Protein 5M0O (pdb70)

Sequence (840 aa):
LKRDKGLDNTLKVLKQGYLYTTNQRNRLNTSVFQTKALGGKPFVVVTGKEGAEMFYNNDVVQREGMLPKRIVNTLFGKGAIQTVDGKKHVDRKALFMSLMTEGNLNNYVREELTRTLWHANTQRMESMDEVNIYRESIVLLTKVGTRWAGVQAPPEDIERIATDMDIMIDSFRALGGAFKGYKASKEARRRVEDWLEEQIIETRKGNIHPPEGTALYEFAHWEDYLGNPMDSRTCAIDLMNTFRPLIAINRFVSFGLHAMMNENPITREKIKSEPDYAYKFAQEVRRYYPFVPFLPGKAKVDIDFQGVTIPAGVGLALDVYGTTHDESLWDDPNEFRPERFETWDGSPFDLIPQGGGDYWTNHRCAGEWITVIIMEETMKYFAEKITYDVPEQDLEVDLNSIPGYVKSGFVIKNNVREVVDRTHHMATLKRDKGLDNTLKVLKQGYLYTTNQRNRLNTSVFQTKALGGKPFVVVTGKEGAEMFYNNDVVQREGMLPKRIVNTLFGKGAIQTVDGKKHVDRKALFMSLMTEGNLNYVRELTRTLWHANTQRMESMDEVNIYRESIVLLTKVGTRWAGVQAPPEDIERIATDMDIMIDSFRALGGAFKGYKASKEARRRVEDWLEEQIIETRIHPPEGTALYEFAHWEDYLGNPMDSRTCAIDLMNTFRPLIAINRFVSFGLHAMNENNPITREKIKSEPDYAYKFAQEVRRYYPFVPFLPGKAKVDIDFQGVTIPAGVGLALDVYGTTHDESLWDDPNEFRPERFETWDGSPFDLIPQGGGDYWTNHRCAGEWITVIIMEETMKYFAEKITYDVPEQDLEVDLNSIPGYVKSGFVIKNVREVVDRT

Organism: NCBI:txid946435

CATH classification: 1.10.630.10

Structure (mmCIF, N/CA/C/O backbone):
data_5M0O
#
_entry.id   5M0O
#
_cell.length_a   48.928
_cell.length_b   115.494
_cell.length_c   163.247
_cell.angle_alpha   90.00
_cell.angle_beta   90.00
_cell.angle_gamma   90.00
#
_symmetry.space_group_name_H-M   'P 21 21 21'
#
loop_
_entity.id
_entity.type
_entity.pdbx_description
1 polymer 'Terminal olefin-forming fatty acid decarboxylase'
2 polymer 'Terminal olefin-forming fatty acid decarboxylase'
3 non-polymer 'PROTOPORPHYRIN IX CONTAINING FE'
4 non-polymer '5,8,11,14,17-EICOSAPENTAENOIC ACID'
5 non-polymer 'SULFATE ION'
6 water water
#
loop_
_atom_site.group_PDB
_atom_site.id
_atom_site.type_symbol
_atom_site.label_atom_id
_atom_site.label_alt_id
_atom_site.label_comp_id
_atom_site.label_asym_id
_atom_site.label_entity_id
_atom_site.label_seq_id
_atom_site.pdbx_PDB_ins_code
_atom_site.Cartn_x
_atom_site.Cartn_y
_atom_site.Cartn_z
_atom_site.occupancy
_atom_site.B_iso_or_equiv
_atom_site.auth_seq_id
_atom_site.auth_comp_id
_atom_site.auth_asym_id
_atom_site.auth_atom_id
_atom_site.pdbx_PDB_model_num
ATOM 1 N N . LEU A 1 4 ? -8.350 1.940 -26.667 1.00 52.31 4 LEU A N 1
ATOM 2 C CA . LEU A 1 4 ? -7.292 0.873 -26.432 1.00 53.53 4 LEU A CA 1
ATOM 3 C C . LEU A 1 4 ? -6.188 1.428 -25.546 1.00 53.01 4 LEU A C 1
ATOM 4 O O . LEU A 1 4 ? -5.404 2.276 -25.965 1.00 57.74 4 LEU A O 1
ATOM 9 N N . LYS A 1 5 ? -6.134 0.957 -24.312 1.00 56.71 5 LYS A N 1
ATOM 10 C CA . LYS A 1 5 ? -5.126 1.399 -23.359 1.00 53.17 5 LYS A CA 1
ATOM 11 C C . LYS A 1 5 ? -3.738 0.871 -23.683 1.00 57.17 5 LYS A C 1
ATOM 12 O O . LYS A 1 5 ? -3.609 -0.201 -24.306 1.00 55.64 5 LYS A O 1
ATOM 18 N N . ARG A 1 6 ? -2.712 1.596 -23.226 1.00 52.01 6 ARG A N 1
ATOM 19 C CA . ARG A 1 6 ? -1.326 1.344 -23.612 1.00 52.46 6 ARG A CA 1
ATOM 20 C C . ARG A 1 6 ? -0.352 1.350 -22.403 1.00 57.38 6 ARG A C 1
ATOM 21 O O . ARG A 1 6 ? -0.564 2.068 -21.408 1.00 52.88 6 ARG A O 1
ATOM 23 N N . ASP A 1 7 ? 0.645 0.462 -22.450 1.00 54.69 7 ASP A N 1
ATOM 24 C CA . ASP A 1 7 ? 1.826 0.558 -21.600 1.00 52.87 7 ASP A CA 1
ATOM 25 C C . ASP A 1 7 ? 2.770 1.471 -22.339 1.00 51.28 7 ASP A C 1
ATOM 26 O O . ASP A 1 7 ? 3.362 1.062 -23.340 1.00 47.57 7 ASP A O 1
ATOM 31 N N . LYS A 1 8 ? 2.789 2.731 -21.889 1.00 55.45 8 LYS A N 1
ATOM 32 C CA . LYS A 1 8 ? 3.737 3.802 -22.253 1.00 53.59 8 LYS A CA 1
ATOM 33 C C . LYS A 1 8 ? 4.717 3.723 -23.423 1.00 46.35 8 LYS A C 1
ATOM 34 O O . LYS A 1 8 ? 4.307 3.814 -24.558 1.00 60.09 8 LYS A O 1
ATOM 40 N N . GLY A 1 9 ? 6.012 3.640 -23.136 1.00 47.85 9 GLY A N 1
ATOM 41 C CA . GLY A 1 9 ? 7.098 3.985 -24.057 1.00 47.01 9 GLY A CA 1
ATOM 42 C C . GLY A 1 9 ? 7.105 3.711 -25.541 1.00 53.55 9 GLY A C 1
ATOM 43 O O . GLY A 1 9 ? 6.191 3.131 -26.122 1.00 64.40 9 GLY A O 1
ATOM 44 N N . LEU A 1 10 ? 8.210 4.117 -26.142 1.00 52.31 10 LEU A N 1
ATOM 45 C CA . LEU A 1 10 ? 8.513 3.866 -27.535 1.00 57.94 10 LEU A CA 1
ATOM 46 C C . LEU A 1 10 ? 8.862 2.383 -27.744 1.00 59.05 10 LEU A C 1
ATOM 47 O O . LEU A 1 10 ? 8.600 1.813 -28.807 1.00 66.76 10 LEU A O 1
ATOM 49 N N . ASP A 1 11 ? 9.490 1.783 -26.732 1.00 64.96 11 ASP A N 1
ATOM 50 C CA . ASP A 1 11 ? 9.819 0.346 -26.730 1.00 59.86 11 ASP A CA 1
ATOM 51 C C . ASP A 1 11 ? 9.933 -0.151 -25.290 1.00 64.34 11 ASP A C 1
ATOM 52 O O . ASP A 1 11 ? 10.670 0.419 -24.486 1.00 56.28 11 ASP A O 1
ATOM 57 N N . ASN A 1 12 ? 9.163 -1.186 -24.962 1.00 56.00 12 ASN A N 1
ATOM 58 C CA . ASN A 1 12 ? 9.130 -1.713 -23.612 1.00 53.20 12 ASN A CA 1
ATOM 59 C C . ASN A 1 12 ? 9.816 -3.081 -23.442 1.00 53.04 12 ASN A C 1
ATOM 60 O O . ASN A 1 12 ? 9.627 -3.733 -22.430 1.00 51.30 12 ASN A O 1
ATOM 65 N N . THR A 1 13 ? 10.666 -3.467 -24.388 1.00 55.46 13 THR A N 1
ATOM 66 C CA . THR A 1 13 ? 11.313 -4.779 -24.342 1.00 52.22 13 THR A CA 1
ATOM 67 C C . THR A 1 13 ? 12.069 -5.006 -23.046 1.00 55.45 13 THR A C 1
ATOM 68 O O . THR A 1 13 ? 11.929 -6.063 -22.426 1.00 45.00 13 THR A O 1
ATOM 72 N N . LEU A 1 14 ? 12.857 -4.028 -22.606 1.00 47.58 14 LEU A N 1
ATOM 73 C CA . LEU A 1 14 ? 13.605 -4.236 -21.384 1.00 48.55 14 LEU A CA 1
ATOM 74 C C . LEU A 1 14 ? 12.706 -4.407 -20.175 1.00 44.77 14 LEU A C 1
ATOM 75 O O . LEU A 1 14 ? 13.008 -5.185 -19.262 1.00 44.19 14 LEU A O 1
ATOM 80 N N . LYS A 1 15 ? 11.608 -3.675 -20.134 1.00 41.95 15 LYS A N 1
ATOM 81 C CA . LYS A 1 15 ? 10.646 -3.807 -19.053 1.00 42.52 15 LYS A CA 1
ATOM 82 C C . LYS A 1 15 ? 9.935 -5.214 -19.051 1.00 35.57 15 LYS A C 1
ATOM 83 O O . LYS A 1 15 ? 9.615 -5.782 -18.001 1.00 33.11 15 LYS A O 1
ATOM 89 N N . VAL A 1 16 ? 9.628 -5.702 -20.235 1.00 37.18 16 VAL A N 1
ATOM 90 C CA . VAL A 1 16 ? 9.022 -7.050 -20.363 1.00 35.45 16 VAL A CA 1
ATOM 91 C C . VAL A 1 16 ? 10.027 -8.081 -19.780 1.00 31.01 16 VAL A C 1
ATOM 92 O O . VAL A 1 16 ? 9.632 -8.955 -19.033 1.00 31.45 16 VAL A O 1
ATOM 96 N N . LEU A 1 17 ? 11.290 -7.991 -20.166 1.00 33.59 17 LEU A N 1
ATOM 97 C CA . LEU A 1 17 ? 12.314 -8.894 -19.671 1.00 33.78 17 LEU A CA 1
ATOM 98 C C . LEU A 1 17 ? 12.539 -8.775 -18.157 1.00 33.89 17 LEU A C 1
ATOM 99 O O . LEU A 1 17 ? 12.768 -9.742 -17.462 1.00 30.95 17 LEU A O 1
ATOM 104 N N . LYS A 1 18 ? 12.385 -7.568 -17.616 1.00 31.78 18 LYS A N 1
ATOM 105 C CA . LYS A 1 18 ? 12.521 -7.373 -16.202 1.00 30.22 18 LYS A CA 1
ATOM 106 C C . LYS A 1 18 ? 11.368 -7.956 -15.408 1.00 24.99 18 LYS A C 1
ATOM 107 O O . LYS A 1 18 ? 11.575 -8.444 -14.296 1.00 31.59 18 LYS A O 1
ATOM 113 N N . GLN A 1 19 ? 10.143 -7.885 -15.937 1.00 25.52 19 GLN A N 1
ATOM 114 C CA . GLN A 1 19 ? 8.961 -8.394 -15.238 1.00 28.37 19 GLN A CA 1
ATOM 115 C C . GLN A 1 19 ? 8.564 -9.845 -15.644 1.00 29.14 19 GLN A C 1
ATOM 116 O O . GLN A 1 19 ? 7.921 -10.518 -14.877 1.00 30.22 19 GLN A O 1
ATOM 122 N N . GLY A 1 20 ? 9.061 -10.281 -16.785 1.00 29.91 20 GLY A N 1
ATOM 123 C CA . GLY A 1 20 ? 8.959 -11.718 -17.185 1.00 30.06 20 GLY A CA 1
ATOM 124 C C . GLY A 1 20 ? 7.557 -12.199 -17.314 1.00 28.87 20 GLY A C 1
ATOM 125 O O . GLY A 1 20 ? 6.744 -11.594 -18.039 1.00 31.52 20 GLY A O 1
ATOM 126 N N . TYR A 1 21 ? 7.277 -13.317 -16.630 1.00 27.65 21 TYR A N 1
ATOM 127 C CA . TYR A 1 21 ? 5.980 -13.952 -16.701 1.00 26.03 21 TYR A CA 1
ATOM 128 C C . TYR A 1 21 ? 4.876 -13.114 -16.040 1.00 28.01 21 TYR A C 1
ATOM 129 O O . TYR A 1 21 ? 3.703 -13.397 -16.243 1.00 24.97 21 TYR A O 1
ATOM 138 N N . LEU A 1 22 ? 5.272 -12.128 -15.221 1.00 29.35 22 LEU A N 1
ATOM 139 C CA . LEU A 1 22 ? 4.314 -11.276 -14.525 1.00 31.10 22 LEU A CA 1
ATOM 140 C C . LEU A 1 22 ? 4.099 -9.956 -15.237 1.00 32.75 22 LEU A C 1
ATOM 141 O O . LEU A 1 22 ? 3.178 -9.214 -14.842 1.00 38.39 22 LEU A O 1
ATOM 146 N N . TYR A 1 23 ? 4.833 -9.669 -16.311 1.00 31.27 23 TYR A N 1
ATOM 147 C CA . TYR A 1 23 ? 4.618 -8.446 -17.089 1.00 33.65 23 TYR A CA 1
ATOM 148 C C . TYR A 1 23 ? 3.172 -8.161 -17.451 1.00 40.79 23 TYR A C 1
ATOM 149 O O . TYR A 1 23 ? 2.636 -7.097 -17.116 1.00 36.91 23 TYR A O 1
ATOM 158 N N . THR A 1 24 ? 2.526 -9.073 -18.159 1.00 38.87 24 THR A N 1
ATOM 159 C CA . THR A 1 24 ? 1.203 -8.793 -18.698 1.00 31.30 24 THR A CA 1
ATOM 160 C C . THR A 1 24 ? 0.175 -8.619 -17.604 1.00 33.12 24 THR A C 1
ATOM 161 O O . THR A 1 24 ? -0.734 -7.749 -17.691 1.00 36.42 24 THR A O 1
ATOM 165 N N . THR A 1 25 ? 0.268 -9.413 -16.557 1.00 34.11 25 THR A N 1
ATOM 166 C CA . THR A 1 25 ? -0.676 -9.258 -15.488 1.00 34.82 25 THR A CA 1
ATOM 167 C C . THR A 1 25 ? -0.401 -7.974 -14.655 1.00 38.72 25 THR A C 1
ATOM 168 O O . THR A 1 25 ? -1.356 -7.303 -14.237 1.00 36.04 25 THR A O 1
ATOM 172 N N . ASN A 1 26 ? 0.866 -7.604 -14.485 1.00 34.98 26 ASN A N 1
ATOM 173 C CA . ASN A 1 26 ? 1.168 -6.302 -13.870 1.00 39.96 26 ASN A CA 1
ATOM 174 C C . ASN A 1 26 ? 0.505 -5.161 -14.654 1.00 39.64 26 ASN A C 1
ATOM 175 O O . ASN A 1 26 ? -0.087 -4.227 -14.063 1.00 44.72 26 ASN A O 1
ATOM 180 N N . GLN A 1 27 ? 0.571 -5.225 -15.984 1.00 42.33 27 GLN A N 1
ATOM 181 C CA . GLN A 1 27 ? 0.013 -4.155 -16.790 1.00 44.15 27 GLN A CA 1
ATOM 182 C C . GLN A 1 27 ? -1.538 -4.132 -16.750 1.00 48.69 27 GLN A C 1
ATOM 183 O O . GLN A 1 27 ? -2.135 -3.055 -16.637 1.00 49.61 27 GLN A O 1
ATOM 189 N N . ARG A 1 28 ? -2.196 -5.289 -16.832 1.00 44.46 28 ARG A N 1
ATOM 190 C CA . ARG A 1 28 ? -3.670 -5.338 -16.776 1.00 44.42 28 ARG A CA 1
ATOM 191 C C . ARG A 1 28 ? -4.189 -4.789 -15.429 1.00 48.28 28 ARG A C 1
ATOM 192 O O . ARG A 1 28 ? -5.237 -4.131 -15.382 1.00 43.59 28 ARG A O 1
ATOM 200 N N . ASN A 1 29 ? -3.470 -5.091 -14.354 1.00 47.07 29 ASN A N 1
ATOM 201 C CA . ASN A 1 29 ? -3.852 -4.654 -13.016 1.00 53.06 29 ASN A CA 1
ATOM 202 C C . ASN A 1 29 ? -3.724 -3.159 -12.857 1.00 52.97 29 ASN A C 1
ATOM 203 O O . ASN A 1 29 ? -4.678 -2.498 -12.484 1.00 52.96 29 ASN A O 1
ATOM 208 N N . ARG A 1 30 ? -2.561 -2.623 -13.203 1.00 57.07 30 ARG A N 1
ATOM 209 C CA . ARG A 1 30 ? -2.348 -1.197 -13.060 1.00 63.76 30 ARG A CA 1
ATOM 210 C C . ARG A 1 30 ? -3.174 -0.366 -14.092 1.00 66.64 30 ARG A C 1
ATOM 211 O O . ARG A 1 30 ? -3.603 0.734 -13.754 1.00 68.31 30 ARG A O 1
ATOM 219 N N . LEU A 1 31 ? -3.435 -0.884 -15.307 1.00 66.96 31 LEU A N 1
ATOM 220 C CA . LEU A 1 31 ? -4.269 -0.183 -16.312 1.00 57.31 31 LEU A CA 1
ATOM 221 C C . LEU A 1 31 ? -5.777 -0.505 -16.207 1.00 58.01 31 LEU A C 1
ATOM 222 O O . LEU A 1 31 ? -6.621 0.079 -16.916 1.00 57.39 31 LEU A O 1
ATOM 227 N N . ASN A 1 32 ? -6.125 -1.450 -15.347 1.00 57.00 32 ASN A N 1
ATOM 228 C CA . ASN A 1 32 ? -7.527 -1.797 -15.115 1.00 55.01 32 ASN A CA 1
ATOM 229 C C . ASN A 1 32 ? -8.323 -2.209 -16.381 1.00 53.16 32 ASN A C 1
ATOM 230 O O . ASN A 1 32 ? -9.336 -1.621 -16.754 1.00 44.06 32 ASN A O 1
ATOM 235 N N . THR A 1 33 ? -7.859 -3.269 -17.020 1.00 46.64 33 THR A N 1
ATOM 236 C CA . THR A 1 33 ? -8.399 -3.674 -18.307 1.00 41.85 33 THR A CA 1
ATOM 237 C C . THR A 1 33 ? -8.006 -5.135 -18.564 1.00 46.93 33 THR A C 1
ATOM 238 O O . THR A 1 33 ? -7.080 -5.658 -17.912 1.00 44.03 33 THR A O 1
ATOM 242 N N . SER A 1 34 ? -8.695 -5.757 -19.520 1.00 44.62 34 SER A N 1
ATOM 243 C CA . SER A 1 34 ? -8.420 -7.137 -19.939 1.00 43.02 34 SER A CA 1
ATOM 244 C C . SER A 1 34 ? -7.554 -7.147 -21.195 1.00 41.97 34 SER A C 1
ATOM 245 O O . SER A 1 34 ? -7.029 -8.184 -21.580 1.00 39.92 34 SER A O 1
ATOM 248 N N . VAL A 1 35 ? -7.392 -5.984 -21.819 1.00 39.73 35 VAL A N 1
ATOM 249 C CA . VAL A 1 35 ? -6.694 -5.855 -23.098 1.00 43.89 35 VAL A CA 1
ATOM 250 C C . VAL A 1 35 ? -5.882 -4.550 -23.174 1.00 44.11 35 VAL A C 1
ATOM 251 O O . VAL A 1 35 ? -6.376 -3.495 -22.785 1.00 51.33 35 VAL A O 1
ATOM 255 N N . PHE A 1 36 ? -4.631 -4.641 -23.622 1.00 41.99 36 PHE A N 1
ATOM 256 C CA . PHE A 1 36 ? -3.744 -3.474 -23.729 1.00 40.59 36 PHE A CA 1
ATOM 257 C C . PHE A 1 36 ? -2.682 -3.622 -24.805 1.00 42.81 36 PHE A C 1
ATOM 258 O O . PHE A 1 36 ? -2.361 -4.745 -25.234 1.00 41.94 36 PHE A O 1
ATOM 266 N N . GLN A 1 37 ? -2.162 -2.487 -25.272 1.00 40.49 37 GLN A N 1
ATOM 267 C CA . GLN A 1 37 ? -1.088 -2.445 -26.253 1.00 41.97 37 GLN A CA 1
ATOM 268 C C . GLN A 1 37 ? 0.236 -2.047 -25.616 1.00 43.53 37 GLN A C 1
ATOM 269 O O . GLN A 1 37 ? 0.281 -1.242 -24.696 1.00 46.43 37 GLN A O 1
ATOM 275 N N . THR A 1 38 ? 1.322 -2.600 -26.131 1.00 45.94 38 THR A N 1
ATOM 276 C CA . THR A 1 38 ? 2.659 -2.249 -25.691 1.00 43.91 38 THR A CA 1
ATOM 277 C C . THR A 1 38 ? 3.517 -2.314 -26.921 1.00 46.62 38 THR A C 1
ATOM 278 O O . THR A 1 38 ? 3.136 -2.969 -27.885 1.00 55.35 38 THR A O 1
ATOM 282 N N . LYS A 1 39 ? 4.660 -1.647 -26.906 1.00 44.50 39 LYS A N 1
ATOM 283 C CA . LYS A 1 39 ? 5.601 -1.721 -28.010 1.00 50.96 39 LYS A CA 1
ATOM 284 C C . LYS A 1 39 ? 6.839 -2.475 -27.595 1.00 47.54 39 LYS A C 1
ATOM 285 O O . LYS A 1 39 ? 7.293 -2.335 -26.454 1.00 49.27 39 LYS A O 1
ATOM 291 N N . ALA A 1 40 ? 7.351 -3.302 -28.501 1.00 47.07 40 ALA A N 1
ATOM 292 C CA . ALA A 1 40 ? 8.510 -4.126 -28.181 1.00 51.96 40 ALA A CA 1
ATOM 293 C C . ALA A 1 40 ? 9.246 -4.593 -29.412 1.00 50.81 40 ALA A C 1
ATOM 294 O O . ALA A 1 40 ? 8.758 -4.455 -30.527 1.00 47.39 40 ALA A O 1
ATOM 296 N N . LEU A 1 41 ? 10.412 -5.206 -29.192 1.00 58.26 41 LEU A N 1
ATOM 297 C CA . LEU A 1 41 ? 11.199 -5.796 -30.289 1.00 65.53 41 LEU A CA 1
ATOM 298 C C . LEU A 1 41 ? 11.593 -4.712 -31.289 1.00 65.91 41 LEU A C 1
ATOM 299 O O . LEU A 1 41 ? 11.676 -4.983 -32.483 1.00 64.20 41 LEU A O 1
ATOM 304 N N . GLY A 1 42 ? 11.803 -3.492 -30.788 1.00 66.74 42 GLY A N 1
ATOM 305 C CA . GLY A 1 42 ? 12.177 -2.343 -31.616 1.00 66.12 42 GLY A CA 1
ATOM 306 C C . GLY A 1 42 ? 11.015 -1.457 -32.036 1.00 61.76 42 GLY A C 1
ATOM 307 O O . GLY A 1 42 ? 10.936 -1.053 -33.191 1.00 64.41 42 GLY A O 1
ATOM 308 N N . GLY A 1 43 ? 10.115 -1.159 -31.108 1.00 53.67 43 GLY A N 1
ATOM 309 C CA . GLY A 1 43 ? 9.009 -0.251 -31.374 1.00 56.22 43 GLY A CA 1
ATOM 310 C C . GLY A 1 43 ? 7.792 -0.861 -32.055 1.00 56.02 43 GLY A C 1
ATOM 311 O O . GLY A 1 43 ? 6.896 -0.128 -32.471 1.00 52.72 43 GLY A O 1
ATOM 312 N N . LYS A 1 44 ? 7.736 -2.197 -32.165 1.00 58.63 44 LYS A N 1
ATOM 313 C CA . LYS A 1 44 ? 6.576 -2.842 -32.777 1.00 55.64 44 LYS A CA 1
ATOM 314 C C . LYS A 1 44 ? 5.437 -2.876 -31.777 1.00 52.66 44 LYS A C 1
ATOM 315 O O . LYS A 1 44 ? 5.612 -3.377 -30.664 1.00 50.32 44 LYS A O 1
ATOM 321 N N . PRO A 1 45 ? 4.254 -2.386 -32.177 1.00 44.79 45 PRO A N 1
ATOM 322 C CA . PRO A 1 45 ? 3.080 -2.461 -31.340 1.00 42.45 45 PRO A CA 1
ATOM 323 C C . PRO A 1 45 ? 2.485 -3.896 -31.303 1.00 43.14 45 PRO A C 1
ATOM 324 O O . PRO A 1 45 ? 2.353 -4.546 -32.348 1.00 41.20 45 PRO A O 1
ATOM 328 N N . PHE A 1 46 ? 2.177 -4.369 -30.095 1.00 41.97 46 PHE A N 1
ATOM 329 C CA . PHE A 1 46 ? 1.536 -5.673 -29.849 1.00 37.61 46 PHE A CA 1
ATOM 330 C C . PHE A 1 46 ? 0.349 -5.431 -28.970 1.00 34.76 46 PHE A C 1
ATOM 331 O O . PHE A 1 46 ? 0.478 -4.785 -27.931 1.00 45.83 46 PHE A O 1
ATOM 339 N N . VAL A 1 47 ? -0.825 -5.906 -29.372 1.00 31.52 47 VAL A N 1
ATOM 340 C CA . VAL A 1 47 ? -1.968 -5.934 -28.483 1.00 31.86 47 VAL A CA 1
ATOM 341 C C . VAL A 1 47 ? -1.958 -7.294 -27.744 1.00 36.40 47 VAL A C 1
ATOM 342 O O . VAL A 1 47 ? -2.034 -8.359 -28.370 1.00 42.90 47 VAL A O 1
ATOM 346 N N . VAL A 1 48 ? -1.892 -7.224 -26.420 1.00 38.00 48 VAL A N 1
ATOM 347 C CA . VAL A 1 48 ? -1.911 -8.403 -25.549 1.00 37.51 48 VAL A CA 1
ATOM 348 C C . VAL A 1 48 ? -3.344 -8.803 -25.227 1.00 36.67 48 VAL A C 1
ATOM 349 O O . VAL A 1 48 ? -4.106 -8.072 -24.583 1.00 37.50 48 VAL A O 1
ATOM 353 N N . VAL A 1 49 ? -3.709 -10.011 -25.663 1.00 33.21 49 VAL A N 1
ATOM 354 C CA . VAL A 1 49 ? -5.015 -10.586 -25.369 1.00 31.64 49 VAL A CA 1
ATOM 355 C C . VAL A 1 49 ? -4.882 -11.815 -24.455 1.00 34.41 49 VAL A C 1
ATOM 356 O O . VAL A 1 49 ? -3.849 -12.523 -24.530 1.00 29.07 49 VAL A O 1
ATOM 360 N N . THR A 1 50 ? -5.927 -12.105 -23.677 1.00 34.61 50 THR A N 1
ATOM 361 C CA . THR A 1 50 ? -5.879 -13.130 -22.667 1.00 35.30 50 THR A CA 1
ATOM 362 C C . THR A 1 50 ? -7.258 -13.769 -22.450 1.00 37.83 50 THR A C 1
ATOM 363 O O . THR A 1 50 ? -8.291 -13.301 -22.964 1.00 36.65 50 THR A O 1
ATOM 367 N N . GLY A 1 51 ? -7.250 -14.874 -21.707 1.00 30.47 51 GLY A N 1
ATOM 368 C CA . GLY A 1 51 ? -8.459 -15.625 -21.361 1.00 31.54 51 GLY A CA 1
ATOM 369 C C . GLY A 1 51 ? -9.035 -16.442 -22.495 1.00 29.92 51 GLY A C 1
ATOM 370 O O . GLY A 1 51 ? -8.479 -16.530 -23.601 1.00 30.12 51 GLY A O 1
ATOM 371 N N . LYS A 1 52 ? -10.142 -17.098 -22.237 1.00 30.00 52 LYS A N 1
ATOM 372 C CA . LYS A 1 52 ? -10.745 -17.901 -23.304 1.00 31.07 52 LYS A CA 1
ATOM 373 C C . LYS A 1 52 ? -11.100 -17.102 -24.555 1.00 34.09 52 LYS A C 1
ATOM 374 O O . LYS A 1 52 ? -10.915 -17.567 -25.699 1.00 30.30 52 LYS A O 1
ATOM 380 N N . GLU A 1 53 ? -11.618 -15.888 -24.352 1.00 32.41 53 GLU A N 1
ATOM 381 C CA . GLU A 1 53 ? -11.953 -15.045 -25.514 1.00 32.24 53 GLU A CA 1
ATOM 382 C C . GLU A 1 53 ? -10.731 -14.613 -26.312 1.00 28.82 53 GLU A C 1
ATOM 383 O O . GLU A 1 53 ? -10.741 -14.586 -27.555 1.00 34.91 53 GLU A O 1
ATOM 389 N N . GLY A 1 54 ? -9.663 -14.238 -25.615 1.00 28.27 54 GLY A N 1
ATOM 390 C CA . GLY A 1 54 ? -8.361 -13.920 -26.259 1.00 29.48 54 GLY A CA 1
ATOM 391 C C . GLY A 1 54 ? -7.823 -15.114 -27.070 1.00 28.96 54 GLY A C 1
ATOM 392 O O . GLY A 1 54 ? -7.364 -14.967 -28.224 1.00 28.34 54 GLY A O 1
ATOM 393 N N . ALA A 1 55 ? -7.886 -16.301 -26.470 1.00 31.01 55 ALA A N 1
ATOM 394 C CA . ALA A 1 55 ? -7.363 -17.483 -27.160 1.00 30.98 55 ALA A CA 1
ATOM 395 C C . ALA A 1 55 ? -8.235 -17.854 -28.370 1.00 29.57 55 ALA A C 1
ATOM 396 O O . ALA A 1 55 ? -7.713 -18.193 -29.428 1.00 28.15 55 ALA A O 1
ATOM 398 N N . GLU A 1 56 ? -9.551 -17.733 -28.235 1.00 30.94 56 GLU A N 1
ATOM 399 C CA . GLU A 1 56 ? -10.455 -18.023 -29.352 1.00 35.20 56 GLU A CA 1
ATOM 400 C C . GLU A 1 56 ? -10.216 -17.114 -30.525 1.00 33.46 56 GLU A C 1
ATOM 401 O O . GLU A 1 56 ? -10.192 -17.572 -31.659 1.00 31.92 56 GLU A O 1
ATOM 407 N N . MET A 1 57 ? -10.007 -15.837 -30.280 1.00 32.76 57 MET A N 1
ATOM 408 C CA . MET A 1 57 ? -9.724 -14.928 -31.387 1.00 33.82 57 MET A CA 1
ATOM 409 C C . MET A 1 57 ? -8.362 -15.145 -31.994 1.00 29.90 57 MET A C 1
ATOM 410 O O . MET A 1 57 ? -8.179 -15.074 -33.240 1.00 32.82 57 MET A O 1
ATOM 415 N N . PHE A 1 58 ? -7.343 -15.371 -31.132 1.00 31.35 58 PHE A N 1
ATOM 416 C CA . PHE A 1 58 ? -5.981 -15.531 -31.643 1.00 27.21 58 PHE A CA 1
ATOM 417 C C . PHE A 1 58 ? -5.919 -16.735 -32.607 1.00 27.24 58 PHE A C 1
ATOM 418 O O . PHE A 1 58 ? -5.060 -16.753 -33.521 1.00 29.27 58 PHE A O 1
ATOM 426 N N . TYR A 1 59 ? -6.805 -17.721 -32.394 1.00 28.03 59 TYR A N 1
ATOM 427 C CA . TYR A 1 59 ? -6.808 -18.924 -33.216 1.00 28.78 59 TYR A CA 1
ATOM 428 C C . TYR A 1 59 ? -7.891 -18.918 -34.300 1.00 31.01 59 TYR A C 1
ATOM 429 O O . TYR A 1 59 ? -8.179 -19.961 -34.913 1.00 29.03 59 TYR A O 1
ATOM 438 N N . ASN A 1 60 ? -8.411 -17.722 -34.606 1.00 31.82 60 ASN A N 1
ATOM 439 C CA . ASN A 1 60 ? -9.236 -17.527 -35.832 1.00 29.51 60 ASN A CA 1
ATOM 440 C C . ASN A 1 60 ? -8.390 -17.215 -37.063 1.00 31.76 60 ASN A C 1
ATOM 441 O O . ASN A 1 60 ? -7.905 -16.067 -37.231 1.00 31.59 60 ASN A O 1
ATOM 446 N N . ASN A 1 61 ? -8.197 -18.214 -37.923 1.00 28.53 61 ASN A N 1
ATOM 447 C CA . ASN A 1 61 ? -7.266 -18.089 -39.022 1.00 29.91 61 ASN A CA 1
ATOM 448 C C . ASN A 1 61 ? -7.756 -17.053 -40.086 1.00 29.24 61 ASN A C 1
ATOM 449 O O . ASN A 1 61 ? -6.954 -16.613 -40.900 1.00 32.86 61 ASN A O 1
ATOM 454 N N . ASP A 1 62 ? -9.054 -16.739 -40.074 1.00 33.66 62 ASP A N 1
ATOM 455 C CA . ASP A 1 62 ? -9.584 -15.757 -41.041 1.00 38.63 62 ASP A CA 1
ATOM 456 C C . ASP A 1 62 ? -8.979 -14.393 -40.790 1.00 43.28 62 ASP A C 1
ATOM 457 O O . ASP A 1 62 ? -8.856 -13.604 -41.697 1.00 42.04 62 ASP A O 1
ATOM 462 N N . VAL A 1 63 ? -8.562 -14.152 -39.555 1.00 42.36 63 VAL A N 1
ATOM 463 C CA . VAL A 1 63 ? -8.319 -12.826 -39.031 1.00 43.92 63 VAL A CA 1
ATOM 464 C C . VAL A 1 63 ? -6.918 -12.645 -38.415 1.00 43.50 63 VAL A C 1
ATOM 465 O O . VAL A 1 63 ? -6.448 -11.496 -38.258 1.00 45.32 63 VAL A O 1
ATOM 469 N N . VAL A 1 64 ? -6.230 -13.763 -38.094 1.00 37.96 64 VAL A N 1
ATOM 470 C CA . VAL A 1 64 ? -4.888 -13.707 -37.467 1.00 35.29 64 VAL A CA 1
ATOM 471 C C . VAL A 1 64 ? -3.880 -14.447 -38.303 1.00 35.52 64 VAL A C 1
ATOM 472 O O . VAL A 1 64 ? -4.133 -15.581 -38.657 1.00 38.05 64 VAL A O 1
ATOM 476 N N . GLN A 1 65 ? -2.752 -13.789 -38.600 1.00 34.19 65 GLN A N 1
ATOM 477 C CA . GLN A 1 65 ? -1.574 -14.355 -39.278 1.00 33.83 65 GLN A CA 1
ATOM 478 C C . GLN A 1 65 ? -0.555 -14.755 -38.251 1.00 33.43 65 GLN A C 1
ATOM 479 O O . GLN A 1 65 ? -0.288 -13.978 -37.349 1.00 31.86 65 GLN A O 1
ATOM 485 N N . ARG A 1 66 ? 0.074 -15.916 -38.432 1.00 32.07 66 ARG A N 1
ATOM 486 C CA . ARG A 1 66 ? 1.226 -16.291 -37.579 1.00 30.17 66 ARG A CA 1
ATOM 487 C C . ARG A 1 66 ? 2.523 -16.268 -38.329 1.00 29.82 66 ARG A C 1
ATOM 488 O O . ARG A 1 66 ? 3.610 -16.041 -37.782 1.00 30.93 66 ARG A O 1
ATOM 496 N N . GLU A 1 67 ? 2.438 -16.583 -39.589 1.00 30.73 67 GLU A N 1
ATOM 497 C CA . GLU A 1 67 ? 3.580 -16.542 -40.504 1.00 39.05 67 GLU A CA 1
ATOM 498 C C . GLU A 1 67 ? 4.346 -15.220 -40.392 1.00 38.31 67 GLU A C 1
ATOM 499 O O . GLU A 1 67 ? 3.719 -14.152 -40.336 1.00 40.01 67 GLU A O 1
ATOM 505 N N . GLY A 1 68 ? 5.677 -15.315 -40.286 1.00 38.94 68 GLY A N 1
ATOM 506 C CA . GLY A 1 68 ? 6.584 -14.174 -40.226 1.00 42.49 68 GLY A CA 1
ATOM 507 C C . GLY A 1 68 ? 6.669 -13.391 -38.901 1.00 43.26 68 GLY A C 1
ATOM 508 O O . GLY A 1 68 ? 7.426 -12.394 -38.797 1.00 40.93 68 GLY A O 1
ATOM 509 N N . MET A 1 69 ? 5.921 -13.830 -37.894 1.00 35.52 69 MET A N 1
ATOM 510 C CA . MET A 1 69 ? 5.750 -13.053 -36.646 1.00 37.11 69 MET A CA 1
ATOM 511 C C . MET A 1 69 ? 6.656 -13.467 -35.515 1.00 34.05 69 MET A C 1
ATOM 512 O O . MET A 1 69 ? 6.751 -12.779 -34.524 1.00 32.76 69 MET A O 1
ATOM 517 N N . LEU A 1 70 ? 7.300 -14.612 -35.647 1.00 33.54 70 LEU A N 1
ATOM 518 C CA . LEU A 1 70 ? 8.270 -15.027 -34.690 1.00 35.33 70 LEU A CA 1
ATOM 519 C C . LEU A 1 70 ? 9.481 -14.201 -34.938 1.00 35.83 70 LEU A C 1
ATOM 520 O O . LEU A 1 70 ? 9.919 -14.107 -36.103 1.00 30.01 70 LEU A O 1
ATOM 525 N N . PRO A 1 71 ? 10.094 -13.659 -33.865 1.00 35.76 71 PRO A N 1
ATOM 526 C CA . PRO A 1 71 ? 11.403 -13.026 -34.068 1.00 32.81 71 PRO A CA 1
ATOM 527 C C . PRO A 1 71 ? 12.389 -13.892 -34.843 1.00 36.15 71 PRO A C 1
ATOM 528 O O . PRO A 1 71 ? 12.540 -15.087 -34.539 1.00 35.62 71 PRO A O 1
ATOM 532 N N . LYS A 1 72 ? 13.117 -13.312 -35.804 1.00 31.67 72 LYS A N 1
ATOM 533 C CA . LYS A 1 72 ? 13.997 -14.114 -36.612 1.00 30.02 72 LYS A CA 1
ATOM 534 C C . LYS A 1 72 ? 15.116 -14.781 -35.869 1.00 30.05 72 LYS A C 1
ATOM 535 O O . LYS A 1 72 ? 15.562 -15.865 -36.283 1.00 30.01 72 LYS A O 1
ATOM 541 N N . ARG A 1 73 ? 15.662 -14.163 -34.801 1.00 27.06 73 ARG A N 1
ATOM 542 C CA . ARG A 1 73 ? 16.715 -14.856 -34.090 1.00 28.95 73 ARG A CA 1
ATOM 543 C C . ARG A 1 73 ? 16.189 -16.185 -33.452 1.00 24.26 73 ARG A C 1
ATOM 544 O O . ARG A 1 73 ? 16.953 -17.139 -33.289 1.00 28.40 73 ARG A O 1
ATOM 552 N N . ILE A 1 74 ? 14.949 -16.171 -33.045 1.00 25.97 74 ILE A N 1
ATOM 553 C CA . ILE A 1 74 ? 14.300 -17.345 -32.419 1.00 27.31 74 ILE A CA 1
ATOM 554 C C . ILE A 1 74 ? 14.004 -18.393 -33.496 1.00 27.31 74 ILE A C 1
ATOM 555 O O . ILE A 1 74 ? 14.247 -19.569 -33.301 1.00 25.74 74 ILE A O 1
ATOM 560 N N . VAL A 1 75 ? 13.598 -17.954 -34.685 1.00 25.12 75 VAL A N 1
ATOM 561 C CA . VAL A 1 75 ? 13.594 -18.898 -35.806 1.00 29.17 75 VAL A CA 1
ATOM 562 C C . VAL A 1 75 ? 14.936 -19.543 -36.044 1.00 27.88 75 VAL A C 1
ATOM 563 O O . VAL A 1 75 ? 15.003 -20.766 -36.236 1.00 22.98 75 VAL A O 1
ATOM 567 N N . ASN A 1 76 ? 16.024 -18.748 -35.995 1.00 25.39 76 ASN A N 1
ATOM 568 C CA . ASN A 1 76 ? 17.342 -19.247 -36.262 1.00 26.03 76 ASN A CA 1
ATOM 569 C C . ASN A 1 76 ? 17.913 -20.238 -35.255 1.00 23.91 76 ASN A C 1
ATOM 570 O O . ASN A 1 76 ? 18.862 -20.981 -35.592 1.00 30.01 76 ASN A O 1
ATOM 575 N N . THR A 1 77 ? 17.372 -20.247 -34.034 1.00 26.02 77 THR A N 1
ATOM 576 C CA . THR A 1 77 ? 17.917 -21.063 -32.968 1.00 25.74 77 THR A CA 1
ATOM 577 C C . THR A 1 77 ? 16.953 -22.152 -32.469 1.00 23.10 77 THR A C 1
ATOM 578 O O . THR A 1 77 ? 17.367 -23.324 -32.353 1.00 22.86 77 THR A O 1
ATOM 582 N N . LEU A 1 78 ? 15.699 -21.778 -32.257 1.00 25.63 78 LEU A N 1
ATOM 583 C CA . LEU A 1 78 ? 14.732 -22.668 -31.633 1.00 26.91 78 LEU A CA 1
ATOM 584 C C . LEU A 1 78 ? 13.993 -23.576 -32.621 1.00 26.54 78 LEU A C 1
ATOM 585 O O . LEU A 1 78 ? 13.934 -24.792 -32.381 1.00 27.22 78 LEU A O 1
ATOM 590 N N . PHE A 1 79 ? 13.451 -22.994 -33.688 1.00 25.52 79 PHE A N 1
ATOM 591 C CA . PHE A 1 79 ? 12.582 -23.755 -34.601 1.00 25.22 79 PHE A CA 1
ATOM 592 C C . PHE A 1 79 ? 13.220 -24.238 -35.901 1.00 28.23 79 PHE A C 1
ATOM 593 O O . PHE A 1 79 ? 12.883 -25.331 -36.393 1.00 27.60 79 PHE A O 1
ATOM 601 N N . GLY A 1 80 ? 14.090 -23.417 -36.477 1.00 25.28 80 GLY A N 1
ATOM 602 C CA . GLY A 1 80 ? 14.704 -23.696 -37.779 1.00 25.09 80 GLY A CA 1
ATOM 603 C C . GLY A 1 80 ? 13.987 -22.934 -38.909 1.00 26.24 80 GLY A C 1
ATOM 604 O O . GLY A 1 80 ? 12.784 -22.700 -38.914 1.00 22.67 80 GLY A O 1
ATOM 605 N N . LYS A 1 81 ? 14.760 -22.529 -39.905 1.00 31.98 81 LYS A N 1
ATOM 606 C CA . LYS A 1 81 ? 14.170 -21.840 -41.058 1.00 32.23 81 LYS A CA 1
ATOM 607 C C . LYS A 1 81 ? 13.243 -22.781 -41.834 1.00 28.89 81 LYS A C 1
ATOM 608 O O . LYS A 1 81 ? 13.589 -23.922 -42.078 1.00 28.28 81 LYS A O 1
ATOM 614 N N . GLY A 1 82 ? 12.074 -22.280 -42.144 1.00 26.68 82 GLY A N 1
ATOM 615 C CA . GLY A 1 82 ? 11.083 -23.026 -42.904 1.00 28.63 82 GLY A CA 1
ATOM 616 C C . GLY A 1 82 ? 10.347 -24.142 -42.138 1.00 27.88 82 GLY A C 1
ATOM 617 O O . GLY A 1 82 ? 9.585 -24.913 -42.719 1.00 24.24 82 GLY A O 1
ATOM 618 N N . ALA A 1 83 ? 10.596 -24.212 -40.833 1.00 27.26 83 ALA A N 1
ATOM 619 C CA . ALA A 1 83 ? 9.861 -25.114 -39.969 1.00 26.49 83 ALA A CA 1
ATOM 620 C C . ALA A 1 83 ? 8.352 -24.932 -40.059 1.00 26.58 83 ALA A C 1
ATOM 621 O O . ALA A 1 83 ? 7.855 -23.900 -40.492 1.00 24.64 83 ALA A O 1
ATOM 623 N N . ILE A 1 84 ? 7.619 -25.954 -39.564 1.00 26.42 84 ILE A N 1
ATOM 624 C CA . ILE A 1 84 ? 6.168 -25.935 -39.478 1.00 23.84 84 ILE A CA 1
ATOM 625 C C . ILE A 1 84 ? 5.656 -24.687 -38.780 1.00 22.97 84 ILE A C 1
ATOM 626 O O . ILE A 1 84 ? 4.646 -24.158 -39.175 1.00 19.89 84 ILE A O 1
ATOM 631 N N . GLN A 1 85 ? 6.310 -24.212 -37.699 1.00 22.83 85 GLN A N 1
ATOM 632 C CA . GLN A 1 85 ? 5.861 -23.009 -37.018 1.00 23.32 85 GLN A CA 1
ATOM 633 C C . GLN A 1 85 ? 5.905 -21.753 -37.902 1.00 26.50 85 GLN A C 1
ATOM 634 O O . GLN A 1 85 ? 5.230 -20.761 -37.561 1.00 29.08 85 GLN A O 1
ATOM 640 N N . THR A 1 86 ? 6.709 -21.781 -38.958 1.00 31.30 86 THR A N 1
ATOM 641 C CA . THR A 1 86 ? 6.924 -20.559 -39.831 1.00 30.69 86 THR A CA 1
ATOM 642 C C . THR A 1 86 ? 5.900 -20.459 -40.954 1.00 33.98 86 THR A C 1
ATOM 643 O O . THR A 1 86 ? 5.854 -19.428 -41.660 1.00 32.66 86 THR A O 1
ATOM 647 N N . VAL A 1 87 ? 5.118 -21.524 -41.180 1.00 29.94 87 VAL A N 1
ATOM 648 C CA . VAL A 1 87 ? 4.211 -21.591 -42.368 1.00 32.56 87 VAL A CA 1
ATOM 649 C C . VAL A 1 87 ? 2.738 -21.493 -41.952 1.00 31.08 87 VAL A C 1
ATOM 650 O O . VAL A 1 87 ? 2.350 -21.899 -40.853 1.00 28.09 87 VAL A O 1
ATOM 654 N N . ASP A 1 88 ? 1.879 -20.969 -42.828 1.00 28.66 88 ASP A N 1
ATOM 655 C CA . ASP A 1 88 ? 0.448 -20.818 -42.547 1.00 28.71 88 ASP A CA 1
ATOM 656 C C . ASP A 1 88 ? -0.364 -21.415 -43.732 1.00 25.31 88 ASP A C 1
ATOM 657 O O . ASP A 1 88 ? 0.219 -21.881 -44.718 1.00 32.95 88 ASP A O 1
ATOM 662 N N . GLY A 1 89 ? -1.680 -21.456 -43.607 1.00 26.00 89 GLY A N 1
ATOM 663 C CA . GLY A 1 89 ? -2.556 -21.856 -44.709 1.00 26.92 89 GLY A CA 1
ATOM 664 C C . GLY A 1 89 ? -2.473 -23.314 -45.134 1.00 31.14 89 GLY A C 1
ATOM 665 O O . GLY A 1 89 ? -2.218 -24.209 -44.294 1.00 30.25 89 GLY A O 1
ATOM 666 N N . LYS A 1 90 ? -2.691 -23.583 -46.427 1.00 29.40 90 LYS A N 1
ATOM 667 C CA . LYS A 1 90 ? -2.905 -24.954 -46.875 1.00 31.89 90 LYS A CA 1
ATOM 668 C C . LYS A 1 90 ? -1.659 -25.770 -46.642 1.00 29.31 90 LYS A C 1
ATOM 669 O O . LYS A 1 90 ? -1.723 -26.902 -46.231 1.00 29.20 90 LYS A O 1
ATOM 675 N N . LYS A 1 91 ? -0.506 -25.174 -46.908 1.00 28.20 91 LYS A N 1
ATOM 676 C CA . LYS A 1 91 ? 0.773 -25.811 -46.730 1.00 29.78 91 LYS A CA 1
ATOM 677 C C . LYS A 1 91 ? 0.966 -26.294 -45.254 1.00 26.25 91 LYS A C 1
ATOM 678 O O . LYS A 1 91 ? 1.530 -27.360 -45.002 1.00 27.46 91 LYS A O 1
ATOM 684 N N . HIS A 1 92 ? 0.518 -25.464 -44.334 1.00 24.27 92 HIS A N 1
ATOM 685 C CA . HIS A 1 92 ? 0.604 -25.730 -42.904 1.00 22.53 92 HIS A CA 1
ATOM 686 C C . HIS A 1 92 ? -0.311 -26.880 -42.496 1.00 25.67 92 HIS A C 1
ATOM 687 O O . HIS A 1 92 ? 0.123 -27.841 -41.888 1.00 23.74 92 HIS A O 1
ATOM 694 N N . VAL A 1 93 ? -1.568 -26.802 -42.890 1.00 23.46 93 VAL A N 1
ATOM 695 C CA . VAL A 1 93 ? -2.546 -27.839 -42.581 1.00 25.11 93 VAL A CA 1
ATOM 696 C C . VAL A 1 93 ? -2.061 -29.211 -43.082 1.00 26.42 93 VAL A C 1
ATOM 697 O O . VAL A 1 93 ? -2.209 -30.244 -42.387 1.00 22.50 93 VAL A O 1
ATOM 701 N N . ASP A 1 94 ? -1.529 -29.224 -44.298 1.00 25.99 94 ASP A N 1
ATOM 702 C CA . ASP A 1 94 ? -1.032 -30.419 -44.922 1.00 24.94 94 ASP A CA 1
ATOM 703 C C . ASP A 1 94 ? 0.118 -31.008 -44.096 1.00 25.46 94 ASP A C 1
ATOM 704 O O . ASP A 1 94 ? 0.141 -32.190 -43.785 1.00 25.21 94 ASP A O 1
ATOM 709 N N . ARG A 1 95 ? 1.074 -30.159 -43.753 1.00 20.95 95 ARG A N 1
ATOM 710 C CA . ARG A 1 95 ? 2.269 -30.651 -43.019 1.00 22.71 95 ARG A CA 1
ATOM 711 C C . ARG A 1 95 ? 1.879 -31.001 -41.574 1.00 19.68 95 ARG A C 1
ATOM 712 O O . ARG A 1 95 ? 2.440 -31.952 -40.983 1.00 20.28 95 ARG A O 1
ATOM 720 N N . LYS A 1 96 ? 0.935 -30.268 -41.007 1.00 20.70 96 LYS A N 1
ATOM 721 C CA . LYS A 1 96 ? 0.521 -30.546 -39.614 1.00 20.55 96 LYS A CA 1
ATOM 722 C C . LYS A 1 96 ? -0.084 -31.990 -39.525 1.00 23.40 96 LYS A C 1
ATOM 723 O O . LYS A 1 96 ? 0.075 -32.735 -38.512 1.00 20.79 96 LYS A O 1
ATOM 729 N N . ALA A 1 97 ? -0.742 -32.417 -40.603 1.00 21.69 97 ALA A N 1
ATOM 730 C CA . ALA A 1 97 ? -1.372 -33.727 -40.587 1.00 21.29 97 ALA A CA 1
ATOM 731 C C . ALA A 1 97 ? -0.336 -34.822 -40.519 1.00 21.32 97 ALA A C 1
ATOM 732 O O . ALA A 1 97 ? -0.646 -35.867 -39.956 1.00 20.12 97 ALA A O 1
ATOM 734 N N . LEU A 1 98 ? 0.864 -34.592 -41.086 1.00 18.07 98 LEU A N 1
ATOM 735 C CA . LEU A 1 98 ? 1.924 -35.521 -40.990 1.00 20.32 98 LEU A CA 1
ATOM 736 C C . LEU A 1 98 ? 2.350 -35.653 -39.500 1.00 21.13 98 LEU A C 1
ATOM 737 O O . LEU A 1 98 ? 2.493 -36.744 -39.032 1.00 18.41 98 LEU A O 1
ATOM 742 N N . PHE A 1 99 ? 2.515 -34.536 -38.793 1.00 21.22 99 PHE A N 1
ATOM 743 C CA . PHE A 1 99 ? 2.906 -34.581 -37.371 1.00 19.73 99 PHE A CA 1
ATOM 744 C C . PHE A 1 99 ? 1.835 -35.342 -36.566 1.00 18.99 99 PHE A C 1
ATOM 745 O O . PHE A 1 99 ? 2.173 -36.220 -35.764 1.00 17.75 99 PHE A O 1
ATOM 753 N N . MET A 1 100 ? 0.547 -35.066 -36.834 1.00 17.86 100 MET A N 1
ATOM 754 C CA . MET A 1 100 ? -0.563 -35.614 -36.054 1.00 18.47 100 MET A CA 1
ATOM 755 C C . MET A 1 100 ? -0.642 -37.128 -36.350 1.00 19.93 100 MET A C 1
ATOM 756 O O . MET A 1 100 ? -1.000 -37.917 -35.473 1.00 18.37 100 MET A O 1
ATOM 761 N N . SER A 1 101 ? -0.223 -37.527 -37.550 1.00 18.23 101 SER A N 1
ATOM 762 C CA . SER A 1 101 ? -0.330 -38.963 -37.959 1.00 21.78 101 SER A CA 1
ATOM 763 C C . SER A 1 101 ? 0.591 -39.858 -37.105 1.00 20.29 101 SER A C 1
ATOM 764 O O . SER A 1 101 ? 0.372 -41.050 -37.036 1.00 21.60 101 SER A O 1
ATOM 767 N N . LEU A 1 102 ? 1.587 -39.296 -36.458 1.00 19.24 102 LEU A N 1
ATOM 768 C CA . LEU A 1 102 ? 2.479 -40.085 -35.571 1.00 17.99 102 LEU A CA 1
ATOM 769 C C . LEU A 1 102 ? 1.812 -40.467 -34.234 1.00 19.21 102 LEU A C 1
ATOM 770 O O . LEU A 1 102 ? 2.337 -41.314 -33.523 1.00 18.78 102 LEU A O 1
ATOM 775 N N . MET A 1 103 ? 0.740 -39.762 -33.876 1.00 18.08 103 MET A N 1
ATOM 776 C CA . MET A 1 103 ? 0.188 -39.841 -32.531 1.00 16.82 103 MET A CA 1
ATOM 777 C C . MET A 1 103 ? -0.908 -40.928 -32.468 1.00 19.24 103 MET A C 1
ATOM 778 O O . MET A 1 103 ? -2.063 -40.710 -32.014 1.00 19.62 103 MET A O 1
ATOM 783 N N . THR A 1 104 ? -0.535 -42.102 -32.927 1.00 16.80 104 THR A N 1
ATOM 784 C CA . THR A 1 104 ? -1.408 -43.232 -32.875 1.00 17.77 104 THR A CA 1
ATOM 785 C C . THR A 1 104 ? -1.493 -43.795 -31.461 1.00 17.83 104 THR A C 1
ATOM 786 O O . THR A 1 104 ? -0.575 -43.618 -30.647 1.00 17.57 104 THR A O 1
ATOM 790 N N . GLU A 1 105 ? -2.472 -44.679 -31.249 1.00 20.51 105 GLU A N 1
ATOM 791 C CA . GLU A 1 105 ? -2.495 -45.415 -30.000 1.00 20.72 105 GLU A CA 1
ATOM 792 C C . GLU A 1 105 ? -1.199 -46.176 -29.721 1.00 18.68 105 GLU A C 1
ATOM 793 O O . GLU A 1 105 ? -0.643 -46.165 -28.591 1.00 19.06 105 GLU A O 1
ATOM 799 N N . GLY A 1 106 ? -0.687 -46.845 -30.746 1.00 18.55 106 GLY A N 1
ATOM 800 C CA . GLY A 1 106 ? 0.500 -47.694 -30.602 1.00 18.19 106 GLY A CA 1
ATOM 801 C C . GLY A 1 106 ? 1.740 -46.894 -30.330 1.00 17.91 106 GLY A C 1
ATOM 802 O O . GLY A 1 106 ? 2.579 -47.273 -29.538 1.00 18.37 106 GLY A O 1
ATOM 803 N N . ASN A 1 107 ? 1.876 -45.782 -31.040 1.00 16.94 107 ASN A N 1
ATOM 804 C CA . ASN A 1 107 ? 3.064 -44.959 -30.895 1.00 16.78 107 ASN A CA 1
ATOM 805 C C . ASN A 1 107 ? 3.030 -44.236 -29.556 1.00 15.55 107 ASN A C 1
ATOM 806 O O . ASN A 1 107 ? 4.094 -43.998 -28.954 1.00 17.69 107 ASN A O 1
ATOM 811 N N . LEU A 1 108 ? 1.845 -43.862 -29.098 1.00 14.39 108 LEU A N 1
ATOM 812 C CA . LEU A 1 108 ? 1.730 -43.201 -27.775 1.00 16.50 108 LEU A CA 1
ATOM 813 C C . LEU A 1 108 ? 2.022 -44.238 -26.657 1.00 16.76 108 LEU A C 1
ATOM 814 O O . LEU A 1 108 ? 2.659 -43.910 -25.630 1.00 17.18 108 LEU A O 1
ATOM 819 N N A ASN A 1 109 ? 1.514 -45.473 -26.828 0.50 16.62 109 ASN A N 1
ATOM 820 N N B ASN A 1 109 ? 1.529 -45.465 -26.836 0.50 16.92 109 ASN A N 1
ATOM 821 C CA A ASN A 1 109 ? 1.772 -46.573 -25.875 0.50 17.17 109 ASN A CA 1
ATOM 822 C CA B ASN A 1 109 ? 1.821 -46.518 -25.874 0.50 17.93 109 ASN A CA 1
ATOM 823 C C A ASN A 1 109 ? 3.284 -46.881 -25.888 0.50 15.65 109 ASN A C 1
ATOM 824 C C B ASN A 1 109 ? 3.307 -46.854 -25.881 0.50 16.10 109 ASN A C 1
ATOM 825 O O A ASN A 1 109 ? 3.891 -47.148 -24.845 0.50 16.72 109 ASN A O 1
ATOM 826 O O B ASN A 1 109 ? 3.910 -47.143 -24.841 0.50 17.08 109 ASN A O 1
ATOM 835 N N . TYR A 1 110 ? 3.948 -46.752 -27.030 1.00 15.71 110 TYR A N 1
ATOM 836 C CA . TYR A 1 110 ? 5.393 -47.000 -27.111 1.00 15.30 110 TYR A CA 1
ATOM 837 C C . TYR A 1 110 ? 6.227 -45.918 -26.309 1.00 15.69 110 TYR A C 1
ATOM 838 O O . TYR A 1 110 ? 7.156 -46.286 -25.619 1.00 15.79 110 TYR A O 1
ATOM 847 N N . VAL A 1 111 ? 5.852 -44.633 -26.437 1.00 16.76 111 VAL A N 1
ATOM 848 C CA . VAL A 1 111 ? 6.592 -43.601 -25.696 1.00 16.58 111 VAL A CA 1
ATOM 849 C C . VAL A 1 111 ? 6.401 -43.815 -24.165 1.00 15.70 111 VAL A C 1
ATOM 850 O O . VAL A 1 111 ? 7.374 -43.615 -23.402 1.00 16.85 111 VAL A O 1
ATOM 854 N N . ARG A 1 112 ? 5.219 -44.260 -23.761 1.00 16.71 112 ARG A N 1
ATOM 855 C CA . ARG A 1 112 ? 4.939 -44.642 -22.399 1.00 17.43 112 ARG A CA 1
ATOM 856 C C . ARG A 1 112 ? 5.912 -45.742 -21.920 1.00 18.95 112 ARG A C 1
ATOM 857 O O . ARG A 1 112 ? 6.527 -45.643 -20.858 1.00 15.43 112 ARG A O 1
ATOM 865 N N A GLU A 1 113 ? 6.026 -46.806 -22.720 0.50 17.27 113 GLU A N 1
ATOM 866 N N B GLU A 1 113 ? 6.027 -46.813 -22.717 0.50 17.65 113 GLU A N 1
ATOM 867 C CA A GLU A 1 113 ? 6.858 -47.934 -22.378 0.50 17.37 113 GLU A CA 1
ATOM 868 C CA B GLU A 1 113 ? 6.864 -47.946 -22.361 0.50 17.89 113 GLU A CA 1
ATOM 869 C C A GLU A 1 113 ? 8.341 -47.590 -22.368 0.50 15.79 113 GLU A C 1
ATOM 870 C C B GLU A 1 113 ? 8.346 -47.594 -22.366 0.50 16.08 113 GLU A C 1
ATOM 871 O O A GLU A 1 113 ? 9.065 -48.041 -21.498 0.50 16.85 113 GLU A O 1
ATOM 872 O O B GLU A 1 113 ? 9.073 -48.040 -21.498 0.50 17.13 113 GLU A O 1
ATOM 883 N N . LEU A 1 114 ? 8.791 -46.802 -23.338 1.00 14.90 114 LEU A N 1
ATOM 884 C CA . LEU A 1 114 ? 10.165 -46.380 -23.390 1.00 16.22 114 LEU A CA 1
ATOM 885 C C . LEU A 1 114 ? 10.590 -45.554 -22.155 1.00 14.80 114 LEU A C 1
ATOM 886 O O . LEU A 1 114 ? 11.638 -45.770 -21.578 1.00 15.01 114 LEU A O 1
ATOM 891 N N . THR A 1 115 ? 9.701 -44.702 -21.724 1.00 15.09 115 THR A N 1
ATOM 892 C CA . THR A 1 115 ? 9.965 -43.778 -20.561 1.00 15.04 115 THR A CA 1
ATOM 893 C C . THR A 1 115 ? 10.073 -44.617 -19.325 1.00 15.58 115 THR A C 1
ATOM 894 O O . THR A 1 115 ? 11.015 -44.490 -18.528 1.00 16.07 115 THR A O 1
ATOM 898 N N . ARG A 1 116 ? 9.125 -45.527 -19.150 1.00 16.74 116 ARG A N 1
ATOM 899 C CA . ARG A 1 116 ? 9.119 -46.402 -18.052 1.00 18.19 116 ARG A CA 1
ATOM 900 C C . ARG A 1 116 ? 10.390 -47.296 -17.969 1.00 20.15 116 ARG A C 1
ATOM 901 O O . ARG A 1 116 ? 11.024 -47.367 -16.938 1.00 16.10 116 ARG A O 1
ATOM 909 N N . THR A 1 117 ? 10.755 -47.971 -19.069 1.00 17.10 117 THR A N 1
ATOM 910 C CA . THR A 1 117 ? 11.926 -48.793 -19.092 1.00 17.86 117 THR A CA 1
ATOM 911 C C . THR A 1 117 ? 13.199 -48.026 -18.760 1.00 16.46 117 THR A C 1
ATOM 912 O O . THR A 1 117 ? 13.991 -48.496 -17.966 1.00 16.99 117 THR A O 1
ATOM 916 N N . LEU A 1 118 ? 13.359 -46.853 -19.331 1.00 15.02 118 LEU A N 1
ATOM 917 C CA . LEU A 1 118 ? 14.614 -46.147 -19.161 1.00 16.10 118 LEU A CA 1
ATOM 918 C C . LEU A 1 118 ? 14.786 -45.582 -17.720 1.00 15.11 118 LEU A C 1
ATOM 919 O O . LEU A 1 118 ? 15.854 -45.661 -17.224 1.00 16.31 118 LEU A O 1
ATOM 924 N N . TRP A 1 119 ? 13.712 -45.085 -17.091 1.00 15.31 119 TRP A N 1
ATOM 925 C CA . TRP A 1 119 ? 13.828 -44.694 -15.648 1.00 15.58 119 TRP A CA 1
ATOM 926 C C . TRP A 1 119 ? 14.176 -45.932 -14.854 1.00 15.93 119 TRP A C 1
ATOM 927 O O . TRP A 1 119 ? 15.055 -45.931 -14.026 1.00 15.09 119 TRP A O 1
ATOM 938 N N . HIS A 1 120 ? 13.495 -47.072 -15.110 1.00 17.37 120 HIS A N 1
ATOM 939 C CA . HIS A 1 120 ? 13.800 -48.265 -14.321 1.00 17.82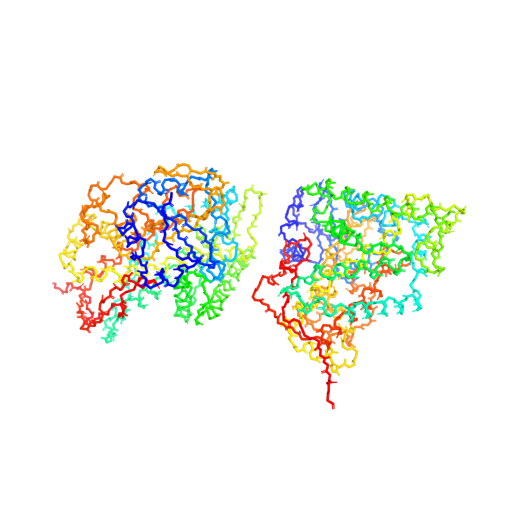 120 HIS A CA 1
ATOM 940 C C . HIS A 1 120 ? 15.245 -48.721 -14.482 1.00 16.64 120 HIS A C 1
ATOM 941 O O . HIS A 1 120 ? 15.900 -49.124 -13.509 1.00 18.00 120 HIS A O 1
ATOM 948 N N . ALA A 1 121 ? 15.760 -48.620 -15.702 1.00 16.34 121 ALA A N 1
ATOM 949 C CA . ALA A 1 121 ? 17.119 -48.948 -16.036 1.00 16.76 121 ALA A CA 1
ATOM 950 C C . ALA A 1 121 ? 18.178 -47.945 -15.452 1.00 18.70 121 ALA A C 1
ATOM 951 O O . ALA A 1 121 ? 19.302 -48.297 -15.243 1.00 19.78 121 ALA A O 1
ATOM 953 N N . ASN A 1 122 ? 17.738 -46.759 -15.125 1.00 18.41 122 ASN A N 1
ATOM 954 C CA . ASN A 1 122 ? 18.609 -45.712 -14.652 1.00 16.51 122 ASN A CA 1
ATOM 955 C C . ASN A 1 122 ? 18.772 -45.666 -13.167 1.00 17.93 122 ASN A C 1
ATOM 956 O O . ASN A 1 122 ? 19.627 -44.901 -12.658 1.00 18.61 122 ASN A O 1
ATOM 961 N N . THR A 1 123 ? 18.048 -46.482 -12.441 1.00 18.77 123 THR A N 1
ATOM 962 C CA . THR A 1 123 ? 18.074 -46.418 -10.974 1.00 21.13 123 THR A CA 1
ATOM 963 C C . THR A 1 123 ? 19.494 -46.637 -10.401 1.00 23.22 123 THR A C 1
ATOM 964 O O . THR A 1 123 ? 19.968 -45.849 -9.532 1.00 22.40 123 THR A O 1
ATOM 968 N N . GLN A 1 124 ? 20.175 -47.696 -10.811 1.00 21.43 124 GLN A N 1
ATOM 969 C CA . GLN A 1 124 ? 21.518 -47.908 -10.310 1.00 23.64 124 GLN A CA 1
ATOM 970 C C . GLN A 1 124 ? 22.415 -46.665 -10.474 1.00 23.44 124 GLN A C 1
ATOM 971 O O . GLN A 1 124 ? 23.118 -46.261 -9.510 1.00 24.27 124 GLN A O 1
ATOM 977 N N . ARG A 1 125 ? 22.426 -46.082 -11.682 1.00 21.33 125 ARG A N 1
ATOM 978 C CA . ARG A 1 125 ? 23.277 -44.943 -11.969 1.00 21.18 125 ARG A CA 1
ATOM 979 C C . ARG A 1 125 ? 22.973 -43.866 -10.925 1.00 22.54 125 ARG A C 1
ATOM 980 O O . ARG A 1 125 ? 23.891 -43.256 -10.373 1.00 22.86 125 ARG A O 1
ATOM 988 N N . MET A 1 126 ? 21.678 -43.595 -10.708 1.00 21.67 126 MET A N 1
ATOM 989 C CA . MET A 1 126 ? 21.306 -42.499 -9.781 1.00 22.04 126 MET A CA 1
ATOM 990 C C . MET A 1 126 ? 21.667 -42.823 -8.338 1.00 22.73 126 MET A C 1
ATOM 991 O O . MET A 1 126 ? 22.089 -41.887 -7.637 1.00 21.07 126 MET A O 1
ATOM 996 N N . GLU A 1 127 ? 21.602 -44.109 -7.963 1.00 20.46 127 GLU A N 1
ATOM 997 C CA . GLU A 1 127 ? 22.034 -44.535 -6.599 1.00 22.53 127 GLU A CA 1
ATOM 998 C C . GLU A 1 127 ? 23.517 -44.239 -6.434 1.00 25.55 127 GLU A C 1
ATOM 999 O O . GLU A 1 127 ? 23.996 -43.920 -5.332 1.00 26.19 127 GLU A O 1
ATOM 1005 N N . SER A 1 128 ? 24.272 -44.417 -7.496 1.00 23.09 128 SER A N 1
ATOM 1006 C CA . SER A 1 128 ? 25.749 -44.327 -7.410 1.00 26.08 128 SER A CA 1
ATOM 1007 C C . SER A 1 128 ? 26.258 -42.900 -7.403 1.00 24.98 128 SER A C 1
ATOM 1008 O O . SER A 1 128 ? 27.442 -42.633 -7.075 1.00 26.23 128 SER A O 1
ATOM 1011 N N . MET A 1 129 ? 25.410 -41.957 -7.750 1.00 23.70 129 MET A N 1
ATOM 1012 C CA . MET A 1 129 ? 25.827 -40.534 -7.835 1.00 26.72 129 MET A CA 1
ATOM 1013 C C . MET A 1 129 ? 25.724 -39.879 -6.441 1.00 29.00 129 MET A C 1
ATOM 1014 O O . MET A 1 129 ? 24.904 -40.279 -5.648 1.00 27.36 129 MET A O 1
ATOM 1019 N N . ASP A 1 130 ? 26.579 -38.897 -6.131 1.00 29.86 130 ASP A N 1
ATOM 1020 C CA . ASP A 1 130 ? 26.524 -38.224 -4.794 1.00 33.41 130 ASP A CA 1
ATOM 1021 C C . ASP A 1 130 ? 25.321 -37.308 -4.747 1.00 30.77 130 ASP A C 1
ATOM 1022 O O . ASP A 1 130 ? 24.713 -37.150 -3.692 1.00 32.93 130 ASP A O 1
ATOM 1027 N N . GLU A 1 131 ? 25.051 -36.628 -5.850 1.00 24.43 131 GLU A N 1
ATOM 1028 C CA . GLU A 1 131 ? 23.826 -35.896 -6.022 1.00 26.99 131 GLU A CA 1
ATOM 1029 C C . GLU A 1 131 ? 23.408 -35.953 -7.473 1.00 24.44 131 GLU A C 1
ATOM 1030 O O . GLU A 1 131 ? 24.240 -36.216 -8.342 1.00 27.29 131 GLU A O 1
ATOM 1036 N N . VAL A 1 132 ? 22.126 -35.767 -7.681 1.00 19.73 132 VAL A N 1
ATOM 1037 C CA . VAL A 1 132 ? 21.515 -35.790 -9.015 1.00 19.60 132 VAL A CA 1
ATOM 1038 C C . VAL A 1 132 ? 20.733 -34.566 -9.300 1.00 17.84 132 VAL A C 1
ATOM 1039 O O . VAL A 1 132 ? 19.731 -34.296 -8.622 1.00 19.77 132 VAL A O 1
ATOM 1043 N N . ASN A 1 133 ? 21.163 -33.850 -10.332 1.00 20.83 133 ASN A N 1
ATOM 1044 C CA . ASN A 1 133 ? 20.501 -32.688 -10.785 1.00 22.42 133 ASN A CA 1
ATOM 1045 C C . ASN A 1 133 ? 19.432 -33.148 -11.720 1.00 22.78 133 ASN A C 1
ATOM 1046 O O . ASN A 1 133 ? 19.744 -33.678 -12.790 1.00 22.06 133 ASN A O 1
ATOM 1051 N N . ILE A 1 134 ? 18.183 -33.003 -11.311 1.00 19.18 134 ILE A N 1
ATOM 1052 C CA . ILE A 1 134 ? 17.090 -33.680 -12.041 1.00 21.70 134 ILE A CA 1
ATOM 1053 C C . ILE A 1 134 ? 16.878 -33.007 -13.379 1.00 19.53 134 ILE A C 1
ATOM 1054 O O . ILE A 1 134 ? 16.557 -33.690 -14.392 1.00 18.37 134 ILE A O 1
ATOM 1059 N N . TYR A 1 135 ? 17.090 -31.689 -13.449 1.00 17.36 135 TYR A N 1
ATOM 1060 C CA . TYR A 1 135 ? 17.061 -31.042 -14.759 1.00 17.19 135 TYR A CA 1
ATOM 1061 C C . TYR A 1 135 ? 18.002 -31.681 -15.770 1.00 17.53 135 TYR A C 1
ATOM 1062 O O . TYR A 1 135 ? 17.622 -31.975 -16.921 1.00 18.30 135 TYR A O 1
ATOM 1071 N N . ARG A 1 136 ? 19.229 -31.920 -15.346 1.00 17.32 136 ARG A N 1
ATOM 1072 C CA . ARG A 1 136 ? 20.222 -32.500 -16.218 1.00 18.81 136 ARG A CA 1
ATOM 1073 C C . ARG A 1 136 ? 19.971 -34.009 -16.459 1.00 19.10 136 ARG A C 1
ATOM 1074 O O . ARG A 1 136 ? 20.088 -34.481 -17.587 1.00 19.57 136 ARG A O 1
ATOM 1082 N N . GLU A 1 137 ? 19.710 -34.758 -15.405 1.00 18.56 137 GLU A N 1
ATOM 1083 C CA . GLU A 1 137 ? 19.573 -36.201 -15.569 1.00 18.92 137 GLU A CA 1
ATOM 1084 C C . GLU A 1 137 ? 18.409 -36.493 -16.484 1.00 18.35 137 GLU A C 1
ATOM 1085 O O . GLU A 1 137 ? 18.507 -37.369 -17.383 1.00 20.73 137 GLU A O 1
ATOM 1091 N N . SER A 1 138 ? 17.313 -35.767 -16.295 1.00 16.66 138 SER A N 1
ATOM 1092 C CA . SER A 1 138 ? 16.093 -35.964 -17.095 1.00 17.09 138 SER A CA 1
ATOM 1093 C C . SER A 1 138 ? 16.307 -35.522 -18.526 1.00 18.76 138 SER A C 1
ATOM 1094 O O . SER A 1 138 ? 15.751 -36.161 -19.473 1.00 17.08 138 SER A O 1
ATOM 1097 N N . ILE A 1 139 ? 17.113 -34.491 -18.766 1.00 17.95 139 ILE A N 1
ATOM 1098 C CA . ILE A 1 139 ? 17.339 -34.079 -20.167 1.00 16.21 139 ILE A CA 1
ATOM 1099 C C . ILE A 1 139 ? 18.158 -35.135 -20.972 1.00 15.31 139 ILE A C 1
ATOM 1100 O O . ILE A 1 139 ? 17.856 -35.430 -22.139 1.00 16.96 139 ILE A O 1
ATOM 1105 N N . VAL A 1 140 ? 19.084 -35.808 -20.318 1.00 15.97 140 VAL A N 1
ATOM 1106 C CA . VAL A 1 140 ? 19.843 -36.917 -20.891 1.00 17.73 140 VAL A CA 1
ATOM 1107 C C . VAL A 1 140 ? 18.932 -38.163 -21.103 1.00 18.40 140 VAL A C 1
ATOM 1108 O O . VAL A 1 140 ? 18.915 -38.720 -22.194 1.00 18.26 140 VAL A O 1
ATOM 1112 N N . LEU A 1 141 ? 18.194 -38.562 -20.085 1.00 16.73 141 LEU A N 1
ATOM 1113 C CA . LEU A 1 141 ? 17.263 -39.698 -20.248 1.00 18.15 141 LEU A CA 1
ATOM 1114 C C . LEU A 1 141 ? 16.253 -39.415 -21.392 1.00 17.32 141 LEU A C 1
ATOM 1115 O O . LEU A 1 141 ? 15.963 -40.299 -22.272 1.00 18.21 141 LEU A O 1
ATOM 1120 N N . LEU A 1 142 ? 15.670 -38.213 -21.431 1.00 15.75 142 LEU A N 1
ATOM 1121 C CA . LEU A 1 142 ? 14.652 -37.870 -22.471 1.00 15.40 142 LEU A CA 1
ATOM 1122 C C . LEU A 1 142 ? 15.223 -37.735 -23.878 1.00 14.51 142 LEU A C 1
ATOM 1123 O O . LEU A 1 142 ? 14.526 -38.016 -24.882 1.00 15.48 142 LEU A O 1
ATOM 1128 N N . THR A 1 143 ? 16.534 -37.447 -23.961 1.00 16.42 143 THR A N 1
ATOM 1129 C CA . THR A 1 143 ? 17.211 -37.524 -25.277 1.00 16.76 143 THR A CA 1
ATOM 1130 C C . THR A 1 143 ? 17.218 -39.006 -25.761 1.00 16.87 143 THR A C 1
ATOM 1131 O O . THR A 1 143 ? 17.032 -39.246 -26.990 1.00 19.56 143 THR A O 1
ATOM 1135 N N . LYS A 1 144 ? 17.486 -39.933 -24.876 1.00 17.60 144 LYS A N 1
ATOM 1136 C CA . LYS A 1 144 ? 17.389 -41.379 -25.184 1.00 17.20 144 LYS A CA 1
ATOM 1137 C C . LYS A 1 144 ? 15.990 -41.769 -25.630 1.00 16.70 144 LYS A C 1
ATOM 1138 O O . LYS A 1 144 ? 15.804 -42.472 -26.696 1.00 15.15 144 LYS A O 1
ATOM 1144 N N . VAL A 1 145 ? 14.978 -41.335 -24.892 1.00 15.92 145 VAL A N 1
ATOM 1145 C CA . VAL A 1 145 ? 13.586 -41.660 -25.193 1.00 15.49 145 VAL A CA 1
ATOM 1146 C C . VAL A 1 145 ? 13.236 -41.057 -26.561 1.00 16.79 145 VAL A C 1
ATOM 1147 O O . VAL A 1 145 ? 12.622 -41.720 -27.433 1.00 16.12 145 VAL A O 1
ATOM 1151 N N . GLY A 1 146 ? 13.573 -39.794 -26.788 1.00 16.42 146 GLY A N 1
ATOM 1152 C CA . GLY A 1 146 ? 13.044 -39.040 -27.912 1.00 17.09 146 GLY A CA 1
ATOM 1153 C C . GLY A 1 146 ? 13.673 -39.470 -29.240 1.00 18.21 146 GLY A C 1
ATOM 1154 O O . GLY A 1 146 ? 12.979 -39.571 -30.264 1.00 17.06 146 GLY A O 1
ATOM 1155 N N . THR A 1 147 ? 14.977 -39.688 -29.211 1.00 18.57 147 THR A N 1
ATOM 1156 C CA . THR A 1 147 ? 15.698 -40.126 -30.448 1.00 19.70 147 THR A CA 1
ATOM 1157 C C . THR A 1 147 ? 15.133 -41.496 -30.817 1.00 19.00 147 THR A C 1
ATOM 1158 O O . THR A 1 147 ? 14.763 -41.767 -31.966 1.00 20.22 147 THR A O 1
ATOM 1162 N N . ARG A 1 148 ? 15.007 -42.362 -29.851 1.00 19.30 148 ARG A N 1
ATOM 1163 C CA . ARG A 1 148 ? 14.457 -43.688 -30.163 1.00 20.09 148 ARG A CA 1
ATOM 1164 C C . ARG A 1 148 ? 13.016 -43.682 -30.636 1.00 20.56 148 ARG A C 1
ATOM 1165 O O . ARG A 1 148 ? 12.692 -44.361 -31.628 1.00 19.44 148 ARG A O 1
ATOM 1173 N N . TRP A 1 149 ? 12.122 -42.936 -29.967 1.00 18.35 149 TRP A N 1
ATOM 1174 C CA . TRP A 1 149 ? 10.740 -42.840 -30.383 1.00 16.35 149 TRP A CA 1
ATOM 1175 C C . TRP A 1 149 ? 10.671 -42.293 -31.838 1.00 18.41 149 TRP A C 1
ATOM 1176 O O . TRP A 1 149 ? 9.839 -42.713 -32.618 1.00 17.58 149 TRP A O 1
ATOM 1187 N N . ALA A 1 150 ? 11.569 -41.378 -32.193 1.00 16.53 150 ALA A N 1
ATOM 1188 C CA . ALA A 1 150 ? 11.575 -40.760 -33.540 1.00 17.77 150 ALA A CA 1
ATOM 1189 C C . ALA A 1 150 ? 12.241 -41.640 -34.623 1.00 17.97 150 ALA A C 1
ATOM 1190 O O . ALA A 1 150 ? 12.179 -41.308 -35.804 1.00 21.46 150 ALA A O 1
ATOM 1192 N N . GLY A 1 151 ? 12.823 -42.760 -34.217 1.00 20.36 151 GLY A N 1
ATOM 1193 C CA . GLY A 1 151 ? 13.429 -43.705 -35.160 1.00 20.96 151 GLY A CA 1
ATOM 1194 C C . GLY A 1 151 ? 14.820 -43.263 -35.569 1.00 24.06 151 GLY A C 1
ATOM 1195 O O . GLY A 1 151 ? 15.357 -43.780 -36.533 1.00 22.54 151 GLY A O 1
ATOM 1196 N N . VAL A 1 152 ? 15.426 -42.348 -34.789 1.00 21.25 152 VAL A N 1
ATOM 1197 C CA . VAL A 1 152 ? 16.752 -41.785 -35.064 1.00 23.87 152 VAL A CA 1
ATOM 1198 C C . VAL A 1 152 ? 17.790 -42.557 -34.225 1.00 28.93 152 VAL A C 1
ATOM 1199 O O . VAL A 1 152 ? 17.649 -42.654 -33.008 1.00 28.01 152 VAL A O 1
ATOM 1203 N N . GLN A 1 153 ? 18.858 -43.072 -34.833 1.00 33.09 153 GLN A N 1
ATOM 1204 C CA . GLN A 1 153 ? 19.889 -43.805 -34.082 1.00 35.67 153 GLN A CA 1
ATOM 1205 C C . GLN A 1 153 ? 20.899 -42.798 -33.571 1.00 37.02 153 GLN A C 1
ATOM 1206 O O . GLN A 1 153 ? 21.415 -41.970 -34.300 1.00 35.69 153 GLN A O 1
ATOM 1212 N N . ALA A 1 154 ? 21.093 -42.796 -32.275 1.00 34.99 154 ALA A N 1
ATOM 1213 C CA . ALA A 1 154 ? 22.011 -41.847 -31.662 1.00 36.59 154 ALA A CA 1
ATOM 1214 C C . ALA A 1 154 ? 23.000 -42.683 -30.863 1.00 38.07 154 ALA A C 1
ATOM 1215 O O . ALA A 1 154 ? 22.582 -43.249 -29.880 1.00 38.50 154 ALA A O 1
ATOM 1217 N N . PRO A 1 155 ? 24.289 -42.767 -31.278 1.00 35.36 155 PRO A N 1
ATOM 1218 C CA . PRO A 1 155 ? 25.238 -43.581 -30.540 1.00 37.43 155 PRO A CA 1
ATOM 1219 C C . PRO A 1 155 ? 25.317 -43.113 -29.080 1.00 38.40 155 PRO A C 1
ATOM 1220 O O . PRO A 1 155 ? 25.207 -41.913 -28.833 1.00 32.36 155 PRO A O 1
ATOM 1224 N N . PRO A 1 156 ? 25.514 -44.037 -28.136 1.00 36.27 156 PRO A N 1
ATOM 1225 C CA . PRO A 1 156 ? 25.497 -43.641 -26.730 1.00 40.09 156 PRO A CA 1
ATOM 1226 C C . PRO A 1 156 ? 26.544 -42.584 -26.391 1.00 35.59 156 PRO A C 1
ATOM 1227 O O . PRO A 1 156 ? 26.275 -41.721 -25.559 1.00 36.97 156 PRO A O 1
ATOM 1231 N N . GLU A 1 157 ? 27.702 -42.655 -27.051 1.00 34.88 157 GLU A N 1
ATOM 1232 C CA . GLU A 1 157 ? 28.800 -41.697 -26.820 1.00 39.04 157 GLU A CA 1
ATOM 1233 C C . GLU A 1 157 ? 28.398 -40.278 -27.188 1.00 33.93 157 GLU A C 1
ATOM 1234 O O . GLU A 1 157 ? 29.071 -39.352 -26.772 1.00 30.41 157 GLU A O 1
ATOM 1240 N N . ASP A 1 158 ? 27.344 -40.111 -27.976 1.00 27.59 158 ASP A N 1
ATOM 1241 C CA . ASP A 1 158 ? 26.933 -38.821 -28.478 1.00 29.04 158 ASP A CA 1
ATOM 1242 C C . ASP A 1 158 ? 25.722 -38.227 -27.694 1.00 26.63 158 ASP A C 1
ATOM 1243 O O . ASP A 1 158 ? 25.405 -37.050 -27.872 1.00 23.72 158 ASP A O 1
ATOM 1248 N N . ILE A 1 159 ? 25.105 -39.010 -26.817 1.00 23.93 159 ILE A N 1
ATOM 1249 C CA . ILE A 1 159 ? 23.854 -38.560 -26.148 1.00 24.99 159 ILE A CA 1
ATOM 1250 C C . ILE A 1 159 ? 24.068 -37.314 -25.276 1.00 23.78 159 ILE A C 1
ATOM 1251 O O . ILE A 1 159 ? 23.309 -36.358 -25.378 1.00 24.38 159 ILE A O 1
ATOM 1256 N N . GLU A 1 160 ? 25.127 -37.293 -24.485 1.00 27.72 160 GLU A N 1
ATOM 1257 C CA . GLU A 1 160 ? 25.361 -36.070 -23.666 1.00 28.47 160 GLU A CA 1
ATOM 1258 C C . GLU A 1 160 ? 25.518 -34.789 -24.509 1.00 25.25 160 GLU A C 1
ATOM 1259 O O . GLU A 1 160 ? 24.959 -33.749 -24.142 1.00 27.27 160 GLU A O 1
ATOM 1265 N N . ARG A 1 161 ? 26.255 -34.852 -25.623 1.00 26.25 161 ARG A N 1
ATOM 1266 C CA . ARG A 1 161 ? 26.407 -33.726 -26.566 1.00 27.46 161 ARG A CA 1
ATOM 1267 C C . ARG A 1 161 ? 25.089 -33.322 -27.137 1.00 23.91 161 ARG A C 1
ATOM 1268 O O . ARG A 1 161 ? 24.781 -32.125 -27.313 1.00 25.84 161 ARG A O 1
ATOM 1276 N N . ILE A 1 162 ? 24.336 -34.309 -27.602 1.00 21.64 162 ILE A N 1
ATOM 1277 C CA . ILE A 1 162 ? 23.065 -33.998 -28.235 1.00 21.02 162 ILE A CA 1
ATOM 1278 C C . ILE A 1 162 ? 22.145 -33.313 -27.187 1.00 18.95 162 ILE A C 1
ATOM 1279 O O . ILE A 1 162 ? 21.504 -32.360 -27.492 1.00 18.85 162 ILE A O 1
ATOM 1284 N N . ALA A 1 163 ? 22.116 -33.821 -25.964 1.00 22.42 163 ALA A N 1
ATOM 1285 C CA . ALA A 1 163 ? 21.253 -33.269 -24.909 1.00 20.34 163 ALA A CA 1
ATOM 1286 C C . ALA A 1 163 ? 21.607 -31.799 -24.624 1.00 22.89 163 ALA A C 1
ATOM 1287 O O . ALA A 1 163 ? 20.732 -30.918 -24.489 1.00 22.12 163 ALA A O 1
ATOM 1289 N N . THR A 1 164 ? 22.907 -31.542 -24.583 1.00 23.18 164 THR A N 1
ATOM 1290 C CA . THR A 1 164 ? 23.405 -30.170 -24.342 1.00 23.10 164 THR A CA 1
ATOM 1291 C C . THR A 1 164 ? 23.013 -29.249 -25.479 1.00 20.42 164 THR A C 1
ATOM 1292 O O . THR A 1 164 ? 22.561 -28.128 -25.263 1.00 19.53 164 THR A O 1
ATOM 1296 N N . ASP A 1 165 ? 23.176 -29.702 -26.723 1.00 21.58 165 ASP A N 1
ATOM 1297 C CA . ASP A 1 165 ? 22.744 -28.930 -27.877 1.00 22.42 165 ASP A CA 1
ATOM 1298 C C . ASP A 1 165 ? 21.264 -28.621 -27.901 1.00 21.19 165 ASP A C 1
ATOM 1299 O O . ASP A 1 165 ? 20.832 -27.522 -28.253 1.00 19.87 165 ASP A O 1
ATOM 1304 N N . MET A 1 166 ? 20.434 -29.632 -27.556 1.00 21.28 166 MET A N 1
ATOM 1305 C CA . MET A 1 166 ? 19.044 -29.395 -27.481 1.00 19.07 166 MET A CA 1
ATOM 1306 C C . MET A 1 166 ? 18.776 -28.314 -26.379 1.00 18.61 166 MET A C 1
ATOM 1307 O O . MET A 1 166 ? 17.964 -27.439 -26.557 1.00 18.93 166 MET A O 1
ATOM 1312 N N . ASP A 1 167 ? 19.417 -28.457 -25.237 1.00 18.00 167 ASP A N 1
ATOM 1313 C CA . ASP A 1 167 ? 19.167 -27.555 -24.072 1.00 19.65 167 ASP A CA 1
ATOM 1314 C C . ASP A 1 167 ? 19.385 -26.090 -24.468 1.00 19.50 167 ASP A C 1
ATOM 1315 O O . ASP A 1 167 ? 18.590 -25.205 -24.158 1.00 22.16 167 ASP A O 1
ATOM 1320 N N . ILE A 1 168 ? 20.477 -25.870 -25.203 1.00 23.33 168 ILE A N 1
ATOM 1321 C CA . ILE A 1 168 ? 20.859 -24.531 -25.736 1.00 26.92 168 ILE A CA 1
ATOM 1322 C C . ILE A 1 168 ? 19.756 -24.001 -26.638 1.00 22.14 168 ILE A C 1
ATOM 1323 O O . ILE A 1 168 ? 19.307 -22.841 -26.520 1.00 22.24 168 ILE A O 1
ATOM 1328 N N . MET A 1 169 ? 19.256 -24.859 -27.524 1.00 23.02 169 MET A N 1
ATOM 1329 C CA . MET A 1 169 ? 18.193 -24.412 -28.448 1.00 21.00 169 MET A CA 1
ATOM 1330 C C . MET A 1 169 ? 16.916 -24.076 -27.703 1.00 20.71 169 MET A C 1
ATOM 1331 O O . MET A 1 169 ? 16.236 -23.070 -27.962 1.00 21.79 169 MET A O 1
ATOM 1336 N N . ILE A 1 170 ? 16.559 -24.976 -26.764 1.00 19.32 170 ILE A N 1
ATOM 1337 C CA . ILE A 1 170 ? 15.288 -24.842 -26.051 1.00 18.26 170 ILE A CA 1
ATOM 1338 C C . ILE A 1 170 ? 15.265 -23.466 -25.264 1.00 20.56 170 ILE A C 1
ATOM 1339 O O . ILE A 1 170 ? 14.251 -22.828 -25.189 1.00 21.06 170 ILE A O 1
ATOM 1344 N N . ASP A 1 171 ? 16.384 -23.152 -24.632 1.00 22.90 171 ASP A N 1
ATOM 1345 C CA . ASP A 1 171 ? 16.548 -21.960 -23.794 1.00 22.24 171 ASP A CA 1
ATOM 1346 C C . ASP A 1 171 ? 16.586 -20.657 -24.611 1.00 24.05 171 ASP A C 1
ATOM 1347 O O . ASP A 1 171 ? 16.437 -19.602 -24.030 1.00 25.34 171 ASP A O 1
ATOM 1352 N N . SER A 1 172 ? 16.691 -20.751 -25.947 1.00 23.49 172 SER A N 1
ATOM 1353 C CA . SER A 1 172 ? 17.066 -19.607 -26.779 1.00 22.99 172 SER A CA 1
ATOM 1354 C C . SER A 1 172 ? 15.981 -18.601 -27.074 1.00 24.02 172 SER A C 1
ATOM 1355 O O . SER A 1 172 ? 16.215 -17.639 -27.804 1.00 26.70 172 SER A O 1
ATOM 1358 N N . PHE A 1 173 ? 14.793 -18.738 -26.468 1.00 23.86 173 PHE A N 1
ATOM 1359 C CA . PHE A 1 173 ? 13.808 -17.709 -26.517 1.00 23.93 173 PHE A CA 1
ATOM 1360 C C . PHE A 1 173 ? 13.979 -16.646 -25.391 1.00 23.52 173 PHE A C 1
ATOM 1361 O O . PHE A 1 173 ? 13.202 -15.740 -25.319 1.00 25.32 173 PHE A O 1
ATOM 1369 N N . ARG A 1 174 ? 14.978 -16.830 -24.547 1.00 24.95 174 ARG A N 1
ATOM 1370 C CA . ARG A 1 174 ? 15.176 -16.035 -23.320 1.00 27.20 174 ARG A CA 1
ATOM 1371 C C . ARG A 1 174 ? 15.258 -14.525 -23.608 1.00 33.36 174 ARG A C 1
ATOM 1372 O O . ARG A 1 174 ? 14.780 -13.746 -22.821 1.00 34.05 174 ARG A O 1
ATOM 1380 N N . ALA A 1 175 ? 15.802 -14.146 -24.756 1.00 30.99 175 ALA A N 1
ATOM 1381 C CA . ALA A 1 175 ? 15.945 -12.710 -25.071 1.00 32.53 175 ALA A CA 1
ATOM 1382 C C . ALA A 1 175 ? 14.835 -12.186 -25.982 1.00 33.97 175 ALA A C 1
ATOM 1383 O O . ALA A 1 175 ? 14.935 -11.023 -26.452 1.00 31.94 175 ALA A O 1
ATOM 1385 N N . LEU A 1 176 ? 13.774 -12.995 -26.198 1.00 29.62 176 LEU A N 1
ATOM 1386 C CA . LEU A 1 176 ? 12.614 -12.622 -27.012 1.00 30.06 176 LEU A CA 1
ATOM 1387 C C . LEU A 1 176 ? 13.018 -12.102 -28.370 1.00 32.50 176 LEU A C 1
ATOM 1388 O O . LEU A 1 176 ? 12.321 -11.270 -28.988 1.00 35.97 176 LEU A O 1
ATOM 1393 N N . GLY A 1 177 ? 14.138 -12.625 -28.868 1.00 30.15 177 GLY A N 1
ATOM 1394 C CA . GLY A 1 177 ? 14.542 -12.337 -30.243 1.00 34.13 177 GLY A CA 1
ATOM 1395 C C . GLY A 1 177 ? 15.667 -11.324 -30.295 1.00 37.81 177 GLY A C 1
ATOM 1396 O O . GLY A 1 177 ? 16.234 -11.104 -31.371 1.00 33.70 177 GLY A O 1
ATOM 1397 N N . GLY A 1 178 ? 16.031 -10.746 -29.148 1.00 38.75 178 GLY A N 1
ATOM 1398 C CA . GLY A 1 178 ? 17.181 -9.802 -29.090 1.00 37.78 178 GLY A CA 1
ATOM 1399 C C . GLY A 1 178 ? 18.526 -10.496 -29.132 1.00 40.28 178 GLY A C 1
ATOM 1400 O O . GLY A 1 178 ? 18.619 -11.729 -28.938 1.00 37.45 178 GLY A O 1
ATOM 1401 N N . ALA A 1 179 ? 19.600 -9.750 -29.419 1.00 36.77 179 ALA A N 1
ATOM 1402 C CA . ALA A 1 179 ? 20.951 -10.327 -29.350 1.00 37.20 179 ALA A CA 1
ATOM 1403 C C . ALA A 1 179 ? 21.261 -10.697 -27.910 1.00 35.51 179 ALA A C 1
ATOM 1404 O O . ALA A 1 179 ? 20.740 -10.061 -26.988 1.00 37.63 179 ALA A O 1
ATOM 1406 N N . PHE A 1 180 ? 22.065 -11.733 -27.694 1.00 35.95 180 PHE A N 1
ATOM 1407 C CA . PHE A 1 180 ? 22.415 -12.156 -26.343 1.00 39.78 180 PHE A CA 1
ATOM 1408 C C . PHE A 1 180 ? 23.701 -12.959 -26.427 1.00 46.92 180 PHE A C 1
ATOM 1409 O O . PHE A 1 180 ? 24.049 -13.464 -27.509 1.00 39.92 180 PHE A O 1
ATOM 1417 N N . LYS A 1 181 ? 24.409 -13.050 -25.296 1.00 44.99 181 LYS A N 1
ATOM 1418 C CA . LYS A 1 181 ? 25.740 -13.693 -25.255 1.00 50.71 181 LYS A CA 1
ATOM 1419 C C . LYS A 1 181 ? 25.785 -15.084 -25.978 1.00 52.41 181 LYS A C 1
ATOM 1420 O O . LYS A 1 181 ? 26.562 -15.285 -26.911 1.00 58.95 181 LYS A O 1
ATOM 1422 N N . GLY A 1 182 ? 24.921 -16.010 -25.617 1.00 51.56 182 GLY A N 1
ATOM 1423 C CA . GLY A 1 182 ? 24.901 -17.316 -26.308 1.00 46.61 182 GLY A CA 1
ATOM 1424 C C . GLY A 1 182 ? 24.227 -17.443 -27.692 1.00 42.55 182 GLY A C 1
ATOM 1425 O O . GLY A 1 182 ? 24.021 -18.561 -28.156 1.00 41.32 182 GLY A O 1
ATOM 1426 N N . TYR A 1 183 ? 23.896 -16.359 -28.384 1.00 42.03 183 TYR A N 1
ATOM 1427 C CA . TYR A 1 183 ? 23.165 -16.496 -29.670 1.00 38.29 183 TYR A CA 1
ATOM 1428 C C . TYR A 1 183 ? 23.979 -17.305 -30.715 1.00 40.74 183 TYR A C 1
ATOM 1429 O O . TYR A 1 183 ? 23.482 -18.256 -31.336 1.00 33.84 183 TYR A O 1
ATOM 1438 N N . LYS A 1 184 ? 25.250 -16.948 -30.904 1.00 41.25 184 LYS A N 1
ATOM 1439 C CA . LYS A 1 184 ? 26.071 -17.647 -31.893 1.00 43.91 184 LYS A CA 1
ATOM 1440 C C . LYS A 1 184 ? 26.249 -19.135 -31.537 1.00 38.66 184 LYS A C 1
ATOM 1441 O O . LYS A 1 184 ? 26.198 -19.998 -32.393 1.00 37.90 184 LYS A O 1
ATOM 1447 N N . ALA A 1 185 ? 26.465 -19.423 -30.268 1.00 39.98 185 ALA A N 1
ATOM 1448 C CA . ALA A 1 185 ? 26.637 -20.791 -29.836 1.00 38.42 185 ALA A CA 1
ATOM 1449 C C . ALA A 1 185 ? 25.356 -21.576 -30.082 1.00 31.65 185 ALA A C 1
ATOM 1450 O O . ALA A 1 185 ? 25.424 -22.776 -30.344 1.00 34.98 185 ALA A O 1
ATOM 1452 N N . SER A 1 186 ? 24.230 -20.903 -29.925 1.00 29.56 186 SER A N 1
ATOM 1453 C CA . SER A 1 186 ? 22.898 -21.463 -30.160 1.00 33.89 186 SER A CA 1
ATOM 1454 C C . SER A 1 186 ? 22.692 -21.865 -31.617 1.00 29.61 186 SER A C 1
ATOM 1455 O O . SER A 1 186 ? 22.265 -22.992 -31.900 1.00 26.40 186 SER A O 1
ATOM 1458 N N . LYS A 1 187 ? 23.076 -20.987 -32.543 1.00 31.14 187 LYS A N 1
ATOM 1459 C CA . LYS A 1 187 ? 23.039 -21.352 -33.990 1.00 29.44 187 LYS A CA 1
ATOM 1460 C C . LYS A 1 187 ? 23.925 -22.500 -34.359 1.00 33.92 187 LYS A C 1
ATOM 1461 O O . LYS A 1 187 ? 23.552 -23.339 -35.202 1.00 33.27 187 LYS A O 1
ATOM 1467 N N . GLU A 1 188 ? 25.112 -22.548 -33.762 1.00 29.77 188 GLU A N 1
ATOM 1468 C CA . GLU A 1 188 ? 26.035 -23.636 -34.042 1.00 32.43 188 GLU A CA 1
ATOM 1469 C C . GLU A 1 188 ? 25.529 -24.988 -33.502 1.00 28.68 188 GLU A C 1
ATOM 1470 O O . GLU A 1 188 ? 25.803 -26.024 -34.089 1.00 24.52 188 GLU A O 1
ATOM 1476 N N . ALA A 1 189 ? 24.891 -24.973 -32.333 1.00 28.00 189 ALA A N 1
ATOM 1477 C CA . ALA A 1 189 ? 24.234 -26.187 -31.776 1.00 27.94 189 ALA A CA 1
ATOM 1478 C C . ALA A 1 189 ? 23.160 -26.730 -32.748 1.00 24.55 189 ALA A C 1
ATOM 1479 O O . ALA A 1 189 ? 23.161 -27.913 -33.032 1.00 27.54 189 ALA A O 1
ATOM 1481 N N . ARG A 1 190 ? 22.326 -25.836 -33.216 1.00 25.01 190 ARG A N 1
ATOM 1482 C CA . ARG A 1 190 ? 21.262 -26.135 -34.173 1.00 26.44 190 ARG A CA 1
ATOM 1483 C C . ARG A 1 190 ? 21.832 -26.705 -35.454 1.00 29.84 190 ARG A C 1
ATOM 1484 O O . ARG A 1 190 ? 21.346 -27.716 -35.957 1.00 25.80 190 ARG A O 1
ATOM 1492 N N . ARG A 1 191 ? 22.915 -26.101 -35.954 1.00 32.09 191 ARG A N 1
ATOM 1493 C CA . ARG A 1 191 ? 23.550 -26.614 -37.155 1.00 31.88 191 ARG A CA 1
ATOM 1494 C C . ARG A 1 191 ? 24.009 -28.026 -36.997 1.00 31.16 191 ARG A C 1
ATOM 1495 O O . ARG A 1 191 ? 23.807 -28.848 -37.919 1.00 29.07 191 ARG A O 1
ATOM 1503 N N . ARG A 1 192 ? 24.633 -28.343 -35.868 1.00 28.56 192 ARG A N 1
ATOM 1504 C CA . ARG A 1 192 ? 25.143 -29.647 -35.635 1.00 30.70 192 ARG A CA 1
ATOM 1505 C C . ARG A 1 192 ? 23.996 -30.687 -35.647 1.00 30.29 192 ARG A C 1
ATOM 1506 O O . ARG A 1 192 ? 24.124 -31.818 -36.159 1.00 31.98 192 ARG A O 1
ATOM 1514 N N . VAL A 1 193 ? 22.891 -30.306 -35.013 1.00 31.58 193 VAL A N 1
ATOM 1515 C CA . VAL A 1 193 ? 21.749 -31.248 -34.902 1.00 27.27 193 VAL A CA 1
ATOM 1516 C C . VAL A 1 193 ? 21.038 -31.370 -36.292 1.00 24.47 193 VAL A C 1
ATOM 1517 O O . VAL A 1 193 ? 20.775 -32.487 -36.731 1.00 27.31 193 VAL A O 1
ATOM 1521 N N . GLU A 1 194 ? 20.824 -30.269 -36.991 1.00 27.29 194 GLU A N 1
ATOM 1522 C CA . GLU A 1 194 ? 20.249 -30.316 -38.379 1.00 29.70 194 GLU A CA 1
ATOM 1523 C C . GLU A 1 194 ? 21.102 -31.175 -39.325 1.00 32.49 194 GLU A C 1
ATOM 1524 O O . GLU A 1 194 ? 20.565 -31.977 -40.120 1.00 28.36 194 GLU A O 1
ATOM 1530 N N . ASP A 1 195 ? 22.433 -31.012 -39.259 1.00 27.67 195 ASP A N 1
ATOM 1531 C CA . ASP A 1 195 ? 23.336 -31.795 -40.151 1.00 30.36 195 ASP A CA 1
ATOM 1532 C C . ASP A 1 195 ? 23.216 -33.289 -39.935 1.00 28.89 195 ASP A C 1
ATOM 1533 O O . ASP A 1 195 ? 23.165 -34.064 -40.873 1.00 27.27 195 ASP A O 1
ATOM 1538 N N . TRP A 1 196 ? 23.238 -33.681 -38.665 1.00 25.61 196 TRP A N 1
ATOM 1539 C CA . TRP A 1 196 ? 23.104 -35.031 -38.218 1.00 26.18 196 TRP A CA 1
ATOM 1540 C C . TRP A 1 196 ? 21.790 -35.637 -38.721 1.00 25.87 196 TRP A C 1
ATOM 1541 O O . TRP A 1 196 ? 21.786 -36.770 -39.255 1.00 28.01 196 TRP A O 1
ATOM 1552 N N . LEU A 1 197 ? 20.689 -34.893 -38.518 1.00 24.02 197 LEU A N 1
ATOM 1553 C CA . LEU A 1 197 ? 19.348 -35.369 -38.974 1.00 25.06 197 LEU A CA 1
ATOM 1554 C C . LEU A 1 197 ? 19.267 -35.408 -40.510 1.00 26.95 197 LEU A C 1
ATOM 1555 O O . LEU A 1 197 ? 18.633 -36.311 -41.086 1.00 29.48 197 LEU A O 1
ATOM 1560 N N . GLU A 1 198 ? 19.868 -34.443 -41.182 1.00 30.68 198 GLU A N 1
ATOM 1561 C CA . GLU A 1 198 ? 19.791 -34.442 -42.662 1.00 29.01 198 GLU A CA 1
ATOM 1562 C C . GLU A 1 198 ? 20.473 -35.673 -43.209 1.00 28.93 198 GLU A C 1
ATOM 1563 O O . GLU A 1 198 ? 19.992 -36.294 -44.161 1.00 28.13 198 GLU A O 1
ATOM 1569 N N . GLU A 1 199 ? 21.577 -36.077 -42.588 1.00 28.29 199 GLU A N 1
ATOM 1570 C CA . GLU A 1 199 ? 22.302 -37.245 -43.019 1.00 32.61 199 GLU A CA 1
ATOM 1571 C C . GLU A 1 199 ? 21.361 -38.458 -42.877 1.00 35.84 199 GLU A C 1
ATOM 1572 O O . GLU A 1 199 ? 21.259 -39.288 -43.802 1.00 29.60 199 GLU A O 1
ATOM 1578 N N . GLN A 1 200 ? 20.640 -38.548 -41.756 1.00 26.05 200 GLN A N 1
ATOM 1579 C CA . GLN A 1 200 ? 19.738 -39.694 -41.557 1.00 28.19 200 GLN A CA 1
ATOM 1580 C C . GLN A 1 200 ? 18.579 -39.706 -42.581 1.00 23.23 200 GLN A C 1
ATOM 1581 O O . GLN A 1 200 ? 18.143 -40.778 -43.047 1.00 25.50 200 GLN A O 1
ATOM 1587 N N . ILE A 1 201 ? 18.082 -38.535 -42.946 1.00 23.57 201 ILE A N 1
ATOM 1588 C CA . ILE A 1 201 ? 16.991 -38.482 -43.945 1.00 23.84 201 ILE A CA 1
ATOM 1589 C C . ILE A 1 201 ? 17.537 -38.935 -45.331 1.00 27.14 201 ILE A C 1
ATOM 1590 O O . ILE A 1 201 ? 16.878 -39.688 -46.066 1.00 25.99 201 ILE A O 1
ATOM 1595 N N . ILE A 1 202 ? 18.740 -38.475 -45.638 1.00 26.23 202 ILE A N 1
ATOM 1596 C CA . ILE A 1 202 ? 19.362 -38.785 -46.949 1.00 26.15 202 ILE A CA 1
ATOM 1597 C C . ILE A 1 202 ? 19.588 -40.265 -47.033 1.00 25.63 202 ILE A C 1
ATOM 1598 O O . ILE A 1 202 ? 19.199 -40.912 -48.028 1.00 32.19 202 ILE A O 1
ATOM 1603 N N . GLU A 1 203 ? 20.215 -40.841 -46.003 1.00 27.60 203 GLU A N 1
ATOM 1604 C CA . GLU A 1 203 ? 20.494 -42.256 -45.989 1.00 27.76 203 GLU A CA 1
ATOM 1605 C C . GLU A 1 203 ? 19.260 -43.132 -45.973 1.00 27.95 203 GLU A C 1
ATOM 1606 O O . GLU A 1 203 ? 19.300 -44.245 -46.507 1.00 26.73 203 GLU A O 1
ATOM 1612 N N . THR A 1 204 ? 18.182 -42.639 -45.364 1.00 24.97 204 THR A N 1
ATOM 1613 C CA . THR A 1 204 ? 16.907 -43.332 -45.434 1.00 24.60 204 THR A CA 1
ATOM 1614 C C . THR A 1 204 ? 16.309 -43.350 -46.859 1.00 26.21 204 THR A C 1
ATOM 1615 O O . THR A 1 204 ? 15.830 -44.408 -47.320 1.00 31.11 204 THR A O 1
ATOM 1619 N N . ARG A 1 205 ? 16.313 -42.194 -47.489 1.00 26.25 205 ARG A N 1
ATOM 1620 C CA . ARG A 1 205 ? 15.801 -42.017 -48.858 1.00 27.12 205 ARG A CA 1
ATOM 1621 C C . ARG A 1 205 ? 16.642 -42.832 -49.843 1.00 32.44 205 ARG A C 1
ATOM 1622 O O . ARG A 1 205 ? 16.112 -43.361 -50.832 1.00 30.86 205 ARG A O 1
ATOM 1630 N N . LYS A 1 206 ? 17.936 -42.937 -49.556 1.00 32.68 206 LYS A N 1
ATOM 1631 C CA . LYS A 1 206 ? 18.870 -43.690 -50.418 1.00 34.03 206 LYS A CA 1
ATOM 1632 C C . LYS A 1 206 ? 18.745 -45.132 -50.211 1.00 35.03 206 LYS A C 1
ATOM 1633 O O . LYS A 1 206 ? 19.182 -45.915 -51.049 1.00 35.28 206 LYS A O 1
ATOM 1639 N N . GLY A 1 207 ? 18.175 -45.521 -49.080 1.00 36.13 207 GLY A N 1
ATOM 1640 C CA . GLY A 1 207 ? 17.912 -46.907 -48.802 1.00 35.52 207 GLY A CA 1
ATOM 1641 C C . GLY A 1 207 ? 19.070 -47.554 -48.074 1.00 40.03 207 GLY A C 1
ATOM 1642 O O . GLY A 1 207 ? 19.091 -48.784 -47.916 1.00 34.74 207 GLY A O 1
ATOM 1643 N N . ASN A 1 208 ? 20.024 -46.745 -47.595 1.00 37.10 208 ASN A N 1
ATOM 1644 C CA . ASN A 1 208 ? 21.193 -47.299 -46.864 1.00 38.07 208 ASN A CA 1
ATOM 1645 C C . ASN A 1 208 ? 20.902 -47.605 -45.414 1.00 37.44 208 ASN A C 1
ATOM 1646 O O . ASN A 1 208 ? 21.583 -48.417 -44.796 1.00 38.01 208 ASN A O 1
ATOM 1651 N N . ILE A 1 209 ? 19.898 -46.926 -44.849 1.00 37.13 209 ILE A N 1
ATOM 1652 C CA . ILE A 1 209 ? 19.324 -47.356 -43.561 1.00 34.78 209 ILE A CA 1
ATOM 1653 C C . ILE A 1 209 ? 17.812 -47.597 -43.643 1.00 31.80 209 ILE A C 1
ATOM 1654 O O . ILE A 1 209 ? 17.150 -47.103 -44.521 1.00 31.06 209 ILE A O 1
ATOM 1659 N N . HIS A 1 210 ? 17.282 -48.325 -42.680 1.00 30.97 210 HIS A N 1
ATOM 1660 C CA . HIS A 1 210 ? 15.907 -48.778 -42.743 1.00 33.77 210 HIS A CA 1
ATOM 1661 C C . HIS A 1 210 ? 15.162 -48.512 -41.432 1.00 28.80 210 HIS A C 1
ATOM 1662 O O . HIS A 1 210 ? 14.872 -49.432 -40.726 1.00 30.28 210 HIS A O 1
ATOM 1669 N N . PRO A 1 211 ? 14.839 -47.242 -41.115 1.00 25.50 211 PRO A N 1
ATOM 1670 C CA . PRO A 1 211 ? 14.035 -47.019 -39.920 1.00 26.49 211 PRO A CA 1
ATOM 1671 C C . PRO A 1 211 ? 12.663 -47.705 -39.968 1.00 25.17 211 PRO A C 1
ATOM 1672 O O . PRO A 1 211 ? 12.082 -47.841 -41.038 1.00 23.37 211 PRO A O 1
ATOM 1676 N N . PRO A 1 212 ? 12.082 -48.066 -38.800 1.00 26.22 212 PRO A N 1
ATOM 1677 C CA . PRO A 1 212 ? 10.791 -48.744 -38.819 1.00 25.52 212 PRO A CA 1
ATOM 1678 C C . PRO A 1 212 ? 9.656 -47.905 -39.340 1.00 24.66 212 PRO A C 1
ATOM 1679 O O . PRO A 1 212 ? 9.626 -46.691 -39.094 1.00 23.49 212 PRO A O 1
ATOM 1683 N N . GLU A 1 213 ? 8.740 -48.545 -40.073 1.00 22.57 213 GLU A N 1
ATOM 1684 C CA . GLU A 1 213 ? 7.545 -47.879 -40.484 1.00 24.53 213 GLU A CA 1
ATOM 1685 C C . GLU A 1 213 ? 6.807 -47.310 -39.249 1.00 23.03 213 GLU A C 1
ATOM 1686 O O . GLU A 1 213 ? 6.800 -47.938 -38.200 1.00 24.48 213 GLU A O 1
ATOM 1692 N N . GLY A 1 214 ? 6.198 -46.147 -39.399 1.00 22.35 214 GLY A N 1
ATOM 1693 C CA . GLY A 1 214 ? 5.477 -45.448 -38.278 1.00 19.70 214 GLY A CA 1
ATOM 1694 C C . GLY A 1 214 ? 6.337 -44.577 -37.388 1.00 18.93 214 GLY A C 1
ATOM 1695 O O . GLY A 1 214 ? 5.798 -43.857 -36.532 1.00 18.69 214 GLY A O 1
ATOM 1696 N N . THR A 1 215 ? 7.638 -44.658 -37.555 1.00 19.28 215 THR A N 1
ATOM 1697 C CA . THR A 1 215 ? 8.560 -43.716 -36.856 1.00 19.38 215 THR A CA 1
ATOM 1698 C C . THR A 1 215 ? 8.604 -42.383 -37.542 1.00 19.53 215 THR A C 1
ATOM 1699 O O . THR A 1 215 ? 8.398 -42.262 -38.778 1.00 16.67 215 THR A O 1
ATOM 1703 N N . ALA A 1 216 ? 8.867 -41.331 -36.774 1.00 17.21 216 ALA A N 1
ATOM 1704 C CA . ALA A 1 216 ? 9.046 -40.002 -37.447 1.00 19.50 216 ALA A CA 1
ATOM 1705 C C . ALA A 1 216 ? 10.066 -40.026 -38.622 1.00 18.16 216 ALA A C 1
ATOM 1706 O O . ALA A 1 216 ? 9.782 -39.455 -39.647 1.00 20.75 216 ALA A O 1
ATOM 1708 N N . LEU A 1 217 ? 11.249 -40.596 -38.410 1.00 18.35 217 LEU A N 1
ATOM 1709 C CA . LEU A 1 217 ? 12.287 -40.554 -39.439 1.00 19.29 217 LEU A CA 1
ATOM 1710 C C . LEU A 1 217 ? 11.741 -41.233 -40.715 1.00 19.96 217 LEU A C 1
ATOM 1711 O O . LEU A 1 217 ? 11.775 -40.633 -41.838 1.00 18.88 217 LEU A O 1
ATOM 1716 N N . TYR A 1 218 ? 11.178 -42.412 -40.538 1.00 19.05 218 TYR A N 1
ATOM 1717 C CA . TYR A 1 218 ? 10.561 -43.112 -41.734 1.00 18.22 218 TYR A CA 1
ATOM 1718 C C . TYR A 1 218 ? 9.509 -42.286 -42.399 1.00 20.20 218 TYR A C 1
ATOM 1719 O O . TYR A 1 218 ? 9.571 -42.024 -43.629 1.00 21.83 218 TYR A O 1
ATOM 1728 N N . GLU A 1 219 ? 8.502 -41.859 -41.634 1.00 22.19 219 GLU A N 1
ATOM 1729 C CA . GLU A 1 219 ? 7.364 -41.159 -42.203 1.00 20.72 219 GLU A CA 1
ATOM 1730 C C . GLU A 1 219 ? 7.718 -39.790 -42.798 1.00 20.68 219 GLU A C 1
ATOM 1731 O O . GLU A 1 219 ? 7.246 -39.446 -43.882 1.00 20.88 219 GLU A O 1
ATOM 1737 N N . PHE A 1 220 ? 8.591 -39.042 -42.128 1.00 20.94 220 PHE A N 1
ATOM 1738 C CA . PHE A 1 220 ? 9.059 -37.723 -42.669 1.00 20.55 220 PHE A CA 1
ATOM 1739 C C . PHE A 1 220 ? 9.916 -37.954 -43.946 1.00 19.56 220 PHE A C 1
ATOM 1740 O O . PHE A 1 220 ? 9.726 -37.245 -44.936 1.00 23.61 220 PHE A O 1
ATOM 1748 N N . ALA A 1 221 ? 10.790 -38.939 -43.953 1.00 19.24 221 ALA A N 1
ATOM 1749 C CA . ALA A 1 221 ? 11.652 -39.173 -45.154 1.00 20.65 221 ALA A CA 1
ATOM 1750 C C . ALA A 1 221 ? 10.805 -39.493 -46.393 1.00 21.79 221 ALA A C 1
ATOM 1751 O O . ALA A 1 221 ? 11.096 -39.021 -47.528 1.00 21.39 221 ALA A O 1
ATOM 1753 N N . HIS A 1 222 ? 9.729 -40.235 -46.187 1.00 23.61 222 HIS A N 1
ATOM 1754 C CA . HIS A 1 222 ? 8.920 -40.762 -47.310 1.00 25.58 222 HIS A CA 1
ATOM 1755 C C . HIS A 1 222 ? 7.686 -39.970 -47.643 1.00 26.10 222 HIS A C 1
ATOM 1756 O O . HIS A 1 222 ? 7.074 -40.232 -48.672 1.00 21.53 222 HIS A O 1
ATOM 1763 N N . TRP A 1 223 ? 7.279 -38.999 -46.802 1.00 21.97 223 TRP A N 1
ATOM 1764 C CA . TRP A 1 223 ? 6.054 -38.278 -47.023 1.00 24.60 223 TRP A CA 1
ATOM 1765 C C . TRP A 1 223 ? 6.070 -37.426 -48.277 1.00 25.92 223 TRP A C 1
ATOM 1766 O O . TRP A 1 223 ? 7.078 -36.781 -48.558 1.00 25.90 223 TRP A O 1
ATOM 1777 N N . GLU A 1 224 ? 4.900 -37.290 -48.898 1.00 23.44 224 GLU A N 1
ATOM 1778 C CA . GLU A 1 224 ? 4.716 -36.318 -50.006 1.00 24.12 224 GLU A CA 1
ATOM 1779 C C . GLU A 1 224 ? 3.686 -35.341 -49.611 1.00 22.38 224 GLU A C 1
ATOM 1780 O O . GLU A 1 224 ? 2.665 -35.675 -49.049 1.00 24.48 224 GLU A O 1
ATOM 1786 N N . ASP A 1 225 ? 3.954 -34.085 -49.906 1.00 21.45 225 ASP A N 1
ATOM 1787 C CA . ASP A 1 225 ? 3.022 -33.067 -49.633 1.00 23.06 225 ASP A CA 1
ATOM 1788 C C . ASP A 1 225 ? 1.835 -33.108 -50.575 1.00 22.52 225 ASP A C 1
ATOM 1789 O O . ASP A 1 225 ? 1.781 -33.991 -51.407 1.00 26.78 225 ASP A O 1
ATOM 1794 N N . TYR A 1 226 ? 0.898 -32.197 -50.410 1.00 22.05 226 TYR A N 1
ATOM 1795 C CA . TYR A 1 226 ? -0.373 -32.231 -51.155 1.00 25.64 226 TYR A CA 1
ATOM 1796 C C . TYR A 1 226 ? -0.228 -32.043 -52.654 1.00 29.70 226 TYR A C 1
ATOM 1797 O O . TYR A 1 226 ? -1.133 -32.427 -53.417 1.00 27.40 226 TYR A O 1
ATOM 1806 N N . LEU A 1 227 ? 0.896 -31.480 -53.083 1.00 28.00 227 LEU A N 1
ATOM 1807 C CA . LEU A 1 227 ? 1.180 -31.305 -54.522 1.00 31.93 227 LEU A CA 1
ATOM 1808 C C . LEU A 1 227 ? 1.972 -32.475 -55.057 1.00 30.75 227 LEU A C 1
ATOM 1809 O O . LEU A 1 227 ? 2.211 -32.528 -56.233 1.00 34.58 227 LEU A O 1
ATOM 1814 N N . GLY A 1 228 ? 2.349 -33.452 -54.217 1.00 27.57 228 GLY A N 1
ATOM 1815 C CA . GLY A 1 228 ? 2.997 -34.694 -54.602 1.00 25.81 228 GLY A CA 1
ATOM 1816 C C . GLY A 1 228 ? 4.508 -34.715 -54.406 1.00 24.18 228 GLY A C 1
ATOM 1817 O O . GLY A 1 228 ? 5.180 -35.643 -54.829 1.00 30.03 228 GLY A O 1
ATOM 1818 N N . ASN A 1 229 ? 5.049 -33.690 -53.748 1.00 23.23 229 ASN A N 1
ATOM 1819 C CA . ASN A 1 229 ? 6.487 -33.575 -53.471 1.00 21.31 229 ASN A CA 1
ATOM 1820 C C . ASN A 1 229 ? 6.960 -33.920 -52.070 1.00 22.21 229 ASN A C 1
ATOM 1821 O O . ASN A 1 229 ? 6.457 -33.368 -51.144 1.00 20.94 229 ASN A O 1
ATOM 1826 N N . PRO A 1 230 ? 7.943 -34.788 -51.955 1.00 23.54 230 PRO A N 1
ATOM 1827 C CA . PRO A 1 230 ? 8.632 -34.882 -50.651 1.00 25.26 230 PRO A CA 1
ATOM 1828 C C . PRO A 1 230 ? 9.279 -33.548 -50.203 1.00 26.43 230 PRO A C 1
ATOM 1829 O O . PRO A 1 230 ? 9.615 -32.683 -51.029 1.00 24.35 230 PRO A O 1
ATOM 1833 N N . MET A 1 231 ? 9.455 -33.350 -48.898 1.00 26.04 231 MET A N 1
ATOM 1834 C CA . MET A 1 231 ? 10.241 -32.200 -48.428 1.00 24.22 231 MET A CA 1
ATOM 1835 C C . MET A 1 231 ? 11.688 -32.269 -48.877 1.00 22.50 231 MET A C 1
ATOM 1836 O O . MET A 1 231 ? 12.290 -33.352 -48.971 1.00 26.00 231 MET A O 1
ATOM 1841 N N . ASP A 1 232 ? 12.311 -31.118 -49.122 1.00 27.87 232 ASP A N 1
ATOM 1842 C CA . ASP A 1 232 ? 13.743 -31.158 -49.359 1.00 30.67 232 ASP A CA 1
ATOM 1843 C C . ASP A 1 232 ? 14.375 -31.575 -48.055 1.00 31.06 232 ASP A C 1
ATOM 1844 O O . ASP A 1 232 ? 13.757 -31.374 -46.982 1.00 22.30 232 ASP A O 1
ATOM 1849 N N . SER A 1 233 ? 15.560 -32.178 -48.162 1.00 29.78 233 SER A N 1
ATOM 1850 C CA . SER A 1 233 ? 16.133 -32.903 -47.062 1.00 29.18 233 SER A CA 1
ATOM 1851 C C . SER A 1 233 ? 16.431 -32.004 -45.852 1.00 25.92 233 SER A C 1
ATOM 1852 O O . SER A 1 233 ? 16.237 -32.437 -44.730 1.00 24.25 233 SER A O 1
ATOM 1855 N N . ARG A 1 234 ? 16.851 -30.762 -46.085 1.00 28.26 234 ARG A N 1
ATOM 1856 C CA . ARG A 1 234 ? 17.102 -29.838 -44.948 1.00 29.89 234 ARG A CA 1
ATOM 1857 C C . ARG A 1 234 ? 15.826 -29.466 -44.216 1.00 24.39 234 ARG A C 1
ATOM 1858 O O . ARG A 1 234 ? 15.789 -29.506 -42.983 1.00 28.11 234 ARG A O 1
ATOM 1866 N N . THR A 1 235 ? 14.792 -29.095 -44.937 1.00 25.53 235 THR A N 1
ATOM 1867 C CA . THR A 1 235 ? 13.483 -28.831 -44.307 1.00 26.85 235 THR A CA 1
ATOM 1868 C C . THR A 1 235 ? 12.986 -30.063 -43.583 1.00 26.30 235 THR A C 1
ATOM 1869 O O . THR A 1 235 ? 12.380 -29.943 -42.518 1.00 26.07 235 THR A O 1
ATOM 1873 N N . CYS A 1 236 ? 13.213 -31.227 -44.170 1.00 27.38 236 CYS A N 1
ATOM 1874 C CA . CYS A 1 236 ? 12.707 -32.460 -43.618 1.00 25.90 236 CYS A CA 1
ATOM 1875 C C . CYS A 1 236 ? 13.440 -32.742 -42.254 1.00 24.37 236 CYS A C 1
ATOM 1876 O O . CYS A 1 236 ? 12.824 -33.070 -41.253 1.00 24.02 236 CYS A O 1
ATOM 1879 N N . ALA A 1 237 ? 14.728 -32.421 -42.190 1.00 23.35 237 ALA A N 1
ATOM 1880 C CA . ALA A 1 237 ? 15.556 -32.547 -40.958 1.00 24.24 237 ALA A CA 1
ATOM 1881 C C . ALA A 1 237 ? 15.091 -31.586 -39.888 1.00 21.50 237 ALA A C 1
ATOM 1882 O O . ALA A 1 237 ? 15.002 -31.955 -38.705 1.00 22.23 237 ALA A O 1
ATOM 1884 N N . ILE A 1 238 ? 14.794 -30.375 -40.281 1.00 22.61 238 ILE A N 1
ATOM 1885 C CA . ILE A 1 238 ? 14.299 -29.346 -39.388 1.00 22.91 238 ILE A CA 1
ATOM 1886 C C . ILE A 1 238 ? 12.947 -29.760 -38.741 1.00 28.33 238 ILE A C 1
ATOM 1887 O O . ILE A 1 238 ? 12.795 -29.738 -37.499 1.00 24.08 238 ILE A O 1
ATOM 1892 N N . ASP A 1 239 ? 12.014 -30.233 -39.559 1.00 24.08 239 ASP A N 1
ATOM 1893 C CA . ASP A 1 239 ? 10.750 -30.654 -39.001 1.00 23.20 239 ASP A CA 1
ATOM 1894 C C . ASP A 1 239 ? 10.834 -31.985 -38.275 1.00 21.45 239 ASP A C 1
ATOM 1895 O O . ASP A 1 239 ? 10.125 -32.177 -37.271 1.00 21.68 239 ASP A O 1
ATOM 1900 N N . LEU A 1 240 ? 11.737 -32.853 -38.696 1.00 19.71 240 LEU A N 1
ATOM 1901 C CA . LEU A 1 240 ? 12.008 -34.067 -37.921 1.00 19.94 240 LEU A CA 1
ATOM 1902 C C . LEU A 1 240 ? 12.518 -33.715 -36.513 1.00 21.18 240 LEU A C 1
ATOM 1903 O O . LEU A 1 240 ? 12.116 -34.283 -35.533 1.00 19.49 240 LEU A O 1
ATOM 1908 N N . MET A 1 241 ? 13.322 -32.667 -36.404 1.00 19.62 241 MET A N 1
ATOM 1909 C CA . MET A 1 241 ? 13.768 -32.271 -35.041 1.00 18.61 241 MET A CA 1
ATOM 1910 C C . MET A 1 241 ? 12.591 -31.823 -34.203 1.00 19.46 241 MET A C 1
ATOM 1911 O O . MET A 1 241 ? 12.620 -31.964 -32.941 1.00 21.82 241 MET A O 1
ATOM 1916 N N . ASN A 1 242 ? 11.574 -31.227 -34.833 1.00 18.63 242 ASN A N 1
ATOM 1917 C CA . ASN A 1 242 ? 10.396 -30.719 -34.131 1.00 21.08 242 ASN A CA 1
ATOM 1918 C C . ASN A 1 242 ? 9.486 -31.822 -33.556 1.00 20.54 242 ASN A C 1
ATOM 1919 O O . ASN A 1 242 ? 8.507 -31.515 -32.888 1.00 22.36 242 ASN A O 1
ATOM 1924 N N . THR A 1 243 ? 9.809 -33.071 -33.856 1.00 18.35 243 THR A N 1
ATOM 1925 C CA . THR A 1 243 ? 9.121 -34.251 -33.287 1.00 16.68 243 THR A CA 1
ATOM 1926 C C . THR A 1 243 ? 9.757 -34.732 -32.012 1.00 17.44 243 THR A C 1
ATOM 1927 O O . THR A 1 243 ? 9.174 -35.598 -31.320 1.00 19.35 243 THR A O 1
ATOM 1931 N N . PHE A 1 244 ? 10.995 -34.301 -31.723 1.00 17.60 244 PHE A N 1
ATOM 1932 C CA . PHE A 1 244 ? 11.644 -34.742 -30.495 1.00 18.08 244 PHE A CA 1
ATOM 1933 C C . PHE A 1 244 ? 12.482 -33.742 -29.677 1.00 18.64 244 PHE A C 1
ATOM 1934 O O . PHE A 1 244 ? 12.731 -33.993 -28.495 1.00 17.84 244 PHE A O 1
ATOM 1942 N N . ARG A 1 245 ? 12.945 -32.635 -30.258 1.00 19.33 245 ARG A N 1
ATOM 1943 C CA . ARG A 1 245 ? 13.538 -31.554 -29.401 1.00 19.60 245 ARG A CA 1
ATOM 1944 C C . ARG A 1 245 ? 12.548 -31.106 -28.330 1.00 19.15 245 ARG A C 1
ATOM 1945 O O . ARG A 1 245 ? 12.924 -31.049 -27.143 1.00 17.54 245 ARG A O 1
ATOM 1953 N N . PRO A 1 246 ? 11.291 -30.916 -28.687 1.00 18.35 246 PRO A N 1
ATOM 1954 C CA . PRO A 1 246 ? 10.340 -30.505 -27.629 1.00 19.81 246 PRO A CA 1
ATOM 1955 C C . PRO A 1 246 ? 9.971 -31.632 -26.634 1.00 19.50 246 PRO A C 1
ATOM 1956 O O . PRO A 1 246 ? 9.596 -31.385 -25.476 1.00 15.62 246 PRO A O 1
ATOM 1960 N N . LEU A 1 247 ? 10.130 -32.866 -27.063 1.00 16.69 247 LEU A N 1
ATOM 1961 C CA . LEU A 1 247 ? 10.072 -34.010 -26.145 1.00 15.75 247 LEU A CA 1
ATOM 1962 C C . LEU A 1 247 ? 11.153 -33.917 -25.098 1.00 16.01 247 LEU A C 1
ATOM 1963 O O . LEU A 1 247 ? 10.903 -34.129 -23.891 1.00 16.85 247 LEU A O 1
ATOM 1968 N N . ILE A 1 248 ? 12.379 -33.676 -25.543 1.00 15.34 248 ILE A N 1
ATOM 1969 C CA . ILE A 1 248 ? 13.512 -33.482 -24.683 1.00 17.57 248 ILE A CA 1
ATOM 1970 C C . ILE A 1 248 ? 13.288 -32.294 -23.688 1.00 15.96 248 ILE A C 1
ATOM 1971 O O . ILE A 1 248 ? 13.638 -32.407 -22.531 1.00 18.78 248 ILE A O 1
ATOM 1976 N N . ALA A 1 249 ? 12.613 -31.259 -24.147 1.00 16.77 249 ALA A N 1
ATOM 1977 C CA . ALA A 1 249 ? 12.215 -30.075 -23.313 1.00 16.61 249 ALA A CA 1
ATOM 1978 C C . ALA A 1 249 ? 11.310 -30.365 -22.165 1.00 16.56 249 ALA A C 1
ATOM 1979 O O . ALA A 1 249 ? 11.105 -29.515 -21.282 1.00 17.26 249 ALA A O 1
ATOM 1981 N N . ILE A 1 250 ? 10.646 -31.559 -22.202 1.00 15.99 250 ILE A N 1
ATOM 1982 C CA . ILE A 1 250 ? 9.912 -32.001 -21.037 1.00 14.73 250 ILE A CA 1
ATOM 1983 C C . ILE A 1 250 ? 10.743 -32.021 -19.790 1.00 14.66 250 ILE A C 1
ATOM 1984 O O . ILE A 1 250 ? 10.175 -32.067 -18.689 1.00 15.46 250 ILE A O 1
ATOM 1989 N N . ASN A 1 251 ? 12.071 -32.072 -19.922 1.00 14.46 251 ASN A N 1
ATOM 1990 C CA . ASN A 1 251 ? 12.962 -31.997 -18.746 1.00 15.51 251 ASN A CA 1
ATOM 1991 C C . ASN A 1 251 ? 12.610 -30.792 -17.826 1.00 14.74 251 ASN A C 1
ATOM 1992 O O . ASN A 1 251 ? 12.687 -30.912 -16.585 1.00 16.58 251 ASN A O 1
ATOM 1997 N N . ARG A 1 252 ? 12.160 -29.699 -18.438 1.00 18.06 252 ARG A N 1
ATOM 1998 C CA . ARG A 1 252 ? 11.711 -28.506 -17.676 1.00 19.10 252 ARG A CA 1
ATOM 1999 C C . ARG A 1 252 ? 10.586 -28.850 -16.742 1.00 20.51 252 ARG A C 1
ATOM 2000 O O . ARG A 1 252 ? 10.606 -28.490 -15.542 1.00 16.88 252 ARG A O 1
ATOM 2008 N N . PHE A 1 253 ? 9.650 -29.621 -17.265 1.00 17.72 253 PHE A N 1
ATOM 2009 C CA . PHE A 1 253 ? 8.442 -30.045 -16.509 1.00 16.53 253 PHE A CA 1
ATOM 2010 C C . PHE A 1 253 ? 8.785 -31.140 -15.544 1.00 17.57 253 PHE A C 1
ATOM 2011 O O . PHE A 1 253 ? 8.169 -31.201 -14.502 1.00 17.63 253 PHE A O 1
ATOM 2019 N N . VAL A 1 254 ? 9.808 -31.975 -15.830 1.00 15.11 254 VAL A N 1
ATOM 2020 C CA . VAL A 1 254 ? 10.206 -32.988 -14.867 1.00 15.53 254 VAL A CA 1
ATOM 2021 C C . VAL A 1 254 ? 10.788 -32.313 -13.604 1.00 16.33 254 VAL A C 1
ATOM 2022 O O . VAL A 1 254 ? 10.442 -32.655 -12.498 1.00 15.67 254 VAL A O 1
ATOM 2026 N N . SER A 1 255 ? 11.685 -31.357 -13.826 1.00 17.78 255 SER A N 1
ATOM 2027 C CA . SER A 1 255 ? 12.227 -30.559 -12.714 1.00 18.52 255 SER A CA 1
ATOM 2028 C C . SER A 1 255 ? 11.102 -29.911 -11.927 1.00 16.20 255 SER A C 1
ATOM 2029 O O . SER A 1 255 ? 11.126 -29.955 -10.680 1.00 17.56 255 SER A O 1
ATOM 2032 N N . PHE A 1 256 ? 10.173 -29.273 -12.602 1.00 16.02 256 PHE A N 1
ATOM 2033 C CA . PHE A 1 256 ? 9.064 -28.637 -11.919 1.00 17.33 256 PHE A CA 1
ATOM 2034 C C . PHE A 1 256 ? 8.164 -29.613 -11.173 1.00 19.31 256 PHE A C 1
ATOM 2035 O O . PHE A 1 256 ? 7.639 -29.314 -10.105 1.00 18.32 256 PHE A O 1
ATOM 2043 N N . GLY A 1 257 ? 7.954 -30.820 -11.744 1.00 15.77 257 GLY A N 1
ATOM 2044 C CA . GLY A 1 257 ? 7.154 -31.791 -11.023 1.00 15.36 257 GLY A CA 1
ATOM 2045 C C . GLY A 1 257 ? 7.724 -32.322 -9.754 1.00 14.60 257 GLY A C 1
ATOM 2046 O O . GLY A 1 257 ? 6.985 -32.451 -8.758 1.00 16.27 257 GLY A O 1
ATOM 2047 N N . LEU A 1 258 ? 9.026 -32.572 -9.714 1.00 16.29 258 LEU A N 1
ATOM 2048 C CA . LEU A 1 258 ? 9.698 -32.960 -8.476 1.00 17.41 258 LEU A CA 1
ATOM 2049 C C . LEU A 1 258 ? 9.571 -31.793 -7.440 1.00 16.31 258 LEU A C 1
ATOM 2050 O O . LEU A 1 258 ? 9.405 -32.018 -6.225 1.00 16.99 258 LEU A O 1
ATOM 2055 N N . HIS A 1 259 ? 9.750 -30.584 -7.922 1.00 18.41 259 HIS A N 1
ATOM 2056 C CA . HIS A 1 259 ? 9.570 -29.366 -7.083 1.00 18.56 259 HIS A CA 1
ATOM 2057 C C . HIS A 1 259 ? 8.188 -29.335 -6.461 1.00 19.23 259 HIS A C 1
ATOM 2058 O O . HIS A 1 259 ? 8.041 -29.123 -5.248 1.00 21.73 259 HIS A O 1
ATOM 2065 N N . ALA A 1 260 ? 7.164 -29.604 -7.257 1.00 16.85 260 ALA A N 1
ATOM 2066 C CA . ALA A 1 260 ? 5.784 -29.616 -6.769 1.00 17.71 260 ALA A CA 1
ATOM 2067 C C . ALA A 1 260 ? 5.530 -30.718 -5.724 1.00 21.16 260 ALA A C 1
ATOM 2068 O O . ALA A 1 260 ? 4.846 -30.479 -4.720 1.00 20.07 260 ALA A O 1
ATOM 2070 N N A MET A 1 261 ? 6.059 -31.921 -5.971 0.50 20.60 261 MET A N 1
ATOM 2071 N N B MET A 1 261 ? 6.065 -31.922 -5.962 0.50 20.91 261 MET A N 1
ATOM 2072 C CA A MET A 1 261 ? 5.939 -33.019 -5.014 0.50 21.03 261 MET A CA 1
ATOM 2073 C CA B MET A 1 261 ? 5.959 -33.004 -4.978 0.50 21.43 261 MET A CA 1
ATOM 2074 C C A MET A 1 261 ? 6.638 -32.725 -3.708 0.50 22.24 261 MET A C 1
ATOM 2075 C C B MET A 1 261 ? 6.632 -32.701 -3.687 0.50 22.54 261 MET A C 1
ATOM 2076 O O A MET A 1 261 ? 6.194 -33.172 -2.660 0.50 23.76 261 MET A O 1
ATOM 2077 O O B MET A 1 261 ? 6.194 -33.149 -2.640 0.50 24.29 261 MET A O 1
ATOM 2086 N N . ASN A 1 262 ? 7.767 -32.030 -3.777 1.00 20.30 262 ASN A N 1
ATOM 2087 C CA . ASN A 1 262 ? 8.513 -31.621 -2.592 1.00 22.15 262 ASN A CA 1
ATOM 2088 C C . ASN A 1 262 ? 7.758 -30.530 -1.827 1.00 20.97 262 ASN A C 1
ATOM 2089 O O . ASN A 1 262 ? 7.669 -30.569 -0.636 1.00 22.91 262 ASN A O 1
ATOM 2094 N N . GLU A 1 263 ? 7.174 -29.600 -2.516 1.00 21.76 263 GLU A N 1
ATOM 2095 C CA . GLU A 1 263 ? 6.474 -28.513 -1.895 1.00 26.47 263 GLU A CA 1
ATOM 2096 C C . GLU A 1 263 ? 5.085 -28.942 -1.329 1.00 27.74 263 GLU A C 1
ATOM 2097 O O . GLU A 1 263 ? 4.542 -28.284 -0.431 1.00 26.26 263 GLU A O 1
ATOM 2103 N N . ASN A 1 264 ? 4.517 -30.007 -1.875 1.00 24.39 264 ASN A N 1
ATOM 2104 C CA . ASN A 1 264 ? 3.169 -30.509 -1.578 1.00 25.99 264 ASN A CA 1
ATOM 2105 C C . ASN A 1 264 ? 3.197 -32.030 -1.399 1.00 27.68 264 ASN A C 1
ATOM 2106 O O . ASN A 1 264 ? 2.708 -32.780 -2.287 1.00 22.37 264 ASN A O 1
ATOM 2111 N N . PRO A 1 265 ? 3.795 -32.506 -0.308 1.00 23.93 265 PRO A N 1
ATOM 2112 C CA . PRO A 1 265 ? 4.046 -33.934 -0.130 1.00 24.80 265 PRO A CA 1
ATOM 2113 C C . PRO A 1 265 ? 2.839 -34.847 -0.158 1.00 22.99 265 PRO A C 1
ATOM 2114 O O . PRO A 1 265 ? 2.978 -36.038 -0.536 1.00 25.05 265 PRO A O 1
ATOM 2118 N N . ILE A 1 266 ? 1.638 -34.314 0.054 1.00 21.86 266 ILE A N 1
ATOM 2119 C CA . ILE A 1 266 ? 0.434 -35.112 -0.089 1.00 21.66 266 ILE A CA 1
ATOM 2120 C C . ILE A 1 266 ? 0.320 -35.687 -1.541 1.00 21.82 266 ILE A C 1
ATOM 2121 O O . ILE A 1 266 ? -0.311 -36.730 -1.733 1.00 23.41 266 ILE A O 1
ATOM 2126 N N . THR A 1 267 ? 0.827 -34.929 -2.525 1.00 21.29 267 THR A N 1
ATOM 2127 C CA . THR A 1 267 ? 0.700 -35.324 -3.931 1.00 23.09 267 THR A CA 1
ATOM 2128 C C . THR A 1 267 ? 1.401 -36.657 -4.173 1.00 23.60 267 THR A C 1
ATOM 2129 O O . THR A 1 267 ? 0.963 -37.433 -5.002 1.00 23.58 267 THR A O 1
ATOM 2133 N N . ARG A 1 268 ? 2.506 -36.910 -3.474 1.00 26.20 268 ARG A N 1
ATOM 2134 C CA . ARG A 1 268 ? 3.310 -38.107 -3.652 1.00 26.88 268 ARG A CA 1
ATOM 2135 C C . ARG A 1 268 ? 2.500 -39.321 -3.344 1.00 30.18 268 ARG A C 1
ATOM 2136 O O . ARG A 1 268 ? 2.491 -40.311 -4.087 1.00 25.70 268 ARG A O 1
ATOM 2144 N N . GLU A 1 269 ? 1.860 -39.256 -2.185 1.00 29.24 269 GLU A N 1
ATOM 2145 C CA . GLU A 1 269 ? 1.024 -40.335 -1.714 1.00 35.55 269 GLU A CA 1
ATOM 2146 C C . GLU A 1 269 ? -0.105 -40.642 -2.695 1.00 30.11 269 GLU A C 1
ATOM 2147 O O . GLU A 1 269 ? -0.369 -41.781 -2.989 1.00 36.97 269 GLU A O 1
ATOM 2153 N N . LYS A 1 270 ? -0.728 -39.603 -3.244 1.00 27.37 270 LYS A N 1
ATOM 2154 C CA . LYS A 1 270 ? -1.813 -39.784 -4.163 1.00 27.40 270 LYS A CA 1
ATOM 2155 C C . LYS A 1 270 ? -1.362 -40.310 -5.529 1.00 25.20 270 LYS A C 1
ATOM 2156 O O . LYS A 1 270 ? -2.057 -41.141 -6.179 1.00 27.23 270 LYS A O 1
ATOM 2162 N N . ILE A 1 271 ? -0.208 -39.840 -6.007 1.00 19.43 271 ILE A N 1
ATOM 2163 C CA . ILE A 1 271 ? 0.338 -40.400 -7.256 1.00 23.32 271 ILE A CA 1
ATOM 2164 C C . ILE A 1 271 ? 0.480 -41.956 -7.066 1.00 28.53 271 ILE A C 1
ATOM 2165 O O . ILE A 1 271 ? 0.158 -42.735 -7.968 1.00 30.61 271 ILE A O 1
ATOM 2170 N N . LYS A 1 272 ? 0.938 -42.377 -5.906 1.00 33.01 272 LYS A N 1
ATOM 2171 C CA . LYS A 1 272 ? 1.106 -43.825 -5.598 1.00 40.86 272 LYS A CA 1
ATOM 2172 C C . LYS A 1 272 ? -0.232 -44.552 -5.485 1.00 39.99 272 LYS A C 1
ATOM 2173 O O . LYS A 1 272 ? -0.403 -45.601 -6.056 1.00 47.09 272 LYS A O 1
ATOM 2179 N N . SER A 1 273 ? -1.171 -44.008 -4.732 1.00 44.27 273 SER A N 1
ATOM 2180 C CA . SER A 1 273 ? -2.326 -44.811 -4.314 1.00 42.26 273 SER A CA 1
ATOM 2181 C C . SER A 1 273 ? -3.516 -44.634 -5.223 1.00 42.05 273 SER A C 1
ATOM 2182 O O . SER A 1 273 ? -4.364 -45.483 -5.274 1.00 44.13 273 SER A O 1
ATOM 2185 N N . GLU A 1 274 ? -3.599 -43.529 -5.936 1.00 37.30 274 GLU A N 1
ATOM 2186 C CA . GLU A 1 274 ? -4.870 -43.119 -6.478 1.00 36.36 274 GLU A CA 1
ATOM 2187 C C . GLU A 1 274 ? -4.939 -43.173 -8.005 1.00 40.24 274 GLU A C 1
ATOM 2188 O O . GLU A 1 274 ? -4.143 -42.509 -8.716 1.00 28.15 274 GLU A O 1
ATOM 2194 N N . PRO A 1 275 ? -5.899 -43.974 -8.508 1.00 44.75 275 PRO A N 1
ATOM 2195 C CA . PRO A 1 275 ? -6.141 -44.094 -9.916 1.00 47.35 275 PRO A CA 1
ATOM 2196 C C . PRO A 1 275 ? -6.533 -42.741 -10.505 1.00 42.09 275 PRO A C 1
ATOM 2197 O O . PRO A 1 275 ? -7.347 -41.950 -9.925 1.00 39.54 275 PRO A O 1
ATOM 2201 N N . ASP A 1 276 ? -5.889 -42.478 -11.628 1.00 34.00 276 ASP A N 1
ATOM 2202 C CA . ASP A 1 276 ? -6.067 -41.300 -12.425 1.00 31.64 276 ASP A CA 1
ATOM 2203 C C . ASP A 1 276 ? -5.305 -40.075 -11.869 1.00 22.93 276 ASP A C 1
ATOM 2204 O O . ASP A 1 276 ? -5.355 -39.007 -12.500 1.00 24.32 276 ASP A O 1
ATOM 2209 N N . TYR A 1 277 ? -4.678 -40.167 -10.701 1.00 21.39 277 TYR A N 1
ATOM 2210 C CA . TYR A 1 277 ? -4.118 -38.924 -10.091 1.00 21.84 277 TYR A CA 1
ATOM 2211 C C . TYR A 1 277 ? -2.838 -38.439 -10.837 1.00 20.46 277 TYR A C 1
ATOM 2212 O O . TYR A 1 277 ? -2.609 -37.237 -11.022 1.00 19.83 277 TYR A O 1
ATOM 2221 N N . ALA A 1 278 ? -2.018 -39.392 -11.302 1.00 20.19 278 ALA A N 1
ATOM 2222 C CA . ALA A 1 278 ? -0.795 -39.030 -12.032 1.00 18.70 278 ALA A CA 1
ATOM 2223 C C . ALA A 1 278 ? -1.161 -38.163 -13.242 1.00 19.39 278 ALA A C 1
ATOM 2224 O O . ALA A 1 278 ? -0.437 -37.192 -13.534 1.00 19.05 278 ALA A O 1
ATOM 2226 N N . TYR A 1 279 ? -2.277 -38.444 -13.912 1.00 19.72 279 TYR A N 1
ATOM 2227 C CA . TYR A 1 279 ? -2.784 -37.631 -15.014 1.00 20.43 279 TYR A CA 1
ATOM 2228 C C . TYR A 1 279 ? -3.103 -36.189 -14.584 1.00 19.28 279 TYR A C 1
ATOM 2229 O O . TYR A 1 279 ? -2.699 -35.241 -15.213 1.00 19.08 279 TYR A O 1
ATOM 2238 N N . LYS A 1 280 ? -3.819 -36.075 -13.477 1.00 19.26 280 LYS A N 1
ATOM 2239 C CA . LYS A 1 280 ? -4.185 -34.742 -12.934 1.00 19.03 280 LYS A CA 1
ATOM 2240 C C . LYS A 1 280 ? -2.959 -33.958 -12.509 1.00 16.05 280 LYS A C 1
ATOM 2241 O O . LYS A 1 280 ? -2.905 -32.753 -12.729 1.00 19.60 280 LYS A O 1
ATOM 2247 N N . PHE A 1 281 ? -2.015 -34.623 -11.860 1.00 16.39 281 PHE A N 1
ATOM 2248 C CA . PHE A 1 281 ? -0.764 -34.024 -11.437 1.00 16.18 281 PHE A CA 1
ATOM 2249 C C . PHE A 1 281 ? 0.003 -33.502 -12.650 1.00 17.36 281 PHE A C 1
ATOM 2250 O O . PHE A 1 281 ? 0.500 -32.335 -12.649 1.00 15.95 281 PHE A O 1
ATOM 2258 N N . ALA A 1 282 ? 0.111 -34.320 -13.699 1.00 18.33 282 ALA A N 1
ATOM 2259 C CA . ALA A 1 282 ? 0.790 -33.857 -14.889 1.00 16.81 282 ALA A CA 1
ATOM 2260 C C . ALA A 1 282 ? 0.144 -32.588 -15.492 1.00 19.02 282 ALA A C 1
ATOM 2261 O O . ALA A 1 282 ? 0.843 -31.652 -15.930 1.00 18.42 282 ALA A O 1
ATOM 2263 N N . GLN A 1 283 ? -1.168 -32.602 -15.640 1.00 16.60 283 GLN A N 1
ATOM 2264 C CA . GLN A 1 283 ? -1.876 -31.454 -16.140 1.00 16.01 283 GLN A CA 1
ATOM 2265 C C . GLN A 1 283 ? -1.596 -30.189 -15.289 1.00 16.47 283 GLN A C 1
ATOM 2266 O O . GLN A 1 283 ? -1.414 -29.076 -15.797 1.00 18.84 283 GLN A O 1
ATOM 2272 N N . GLU A 1 284 ? -1.553 -30.372 -14.008 1.00 16.02 284 GLU A N 1
ATOM 2273 C CA . GLU A 1 284 ? -1.376 -29.261 -13.128 1.00 16.59 284 GLU A CA 1
ATOM 2274 C C . GLU A 1 284 ? 0.041 -28.710 -13.140 1.00 19.26 284 GLU A C 1
ATOM 2275 O O . GLU A 1 284 ? 0.208 -27.526 -12.986 1.00 18.94 284 GLU A O 1
ATOM 2281 N N . VAL A 1 285 ? 1.031 -29.534 -13.444 1.00 17.83 285 VAL A N 1
ATOM 2282 C CA . VAL A 1 285 ? 2.383 -29.011 -13.642 1.00 15.89 285 VAL A CA 1
ATOM 2283 C C . VAL A 1 285 ? 2.365 -28.098 -14.861 1.00 16.33 285 VAL A C 1
ATOM 2284 O O . VAL A 1 285 ? 2.971 -27.004 -14.881 1.00 17.46 285 VAL A O 1
ATOM 2288 N N . ARG A 1 286 ? 1.762 -28.572 -15.958 1.00 18.11 286 ARG A N 1
ATOM 2289 C CA . ARG A 1 286 ? 1.721 -27.787 -17.191 1.00 18.34 286 ARG A CA 1
ATOM 2290 C C . ARG A 1 286 ? 0.995 -26.459 -17.012 1.00 20.63 286 ARG A C 1
ATOM 2291 O O . ARG A 1 286 ? 1.368 -25.475 -17.661 1.00 20.46 286 ARG A O 1
ATOM 2299 N N . ARG A 1 287 ? -0.084 -26.447 -16.216 1.00 19.74 287 ARG A N 1
ATOM 2300 C CA . ARG A 1 287 ? -0.893 -25.216 -16.004 1.00 18.79 287 ARG A CA 1
ATOM 2301 C C . ARG A 1 287 ? -0.172 -24.249 -15.114 1.00 19.99 287 ARG A C 1
ATOM 2302 O O . ARG A 1 287 ? -0.052 -23.058 -15.471 1.00 20.40 287 ARG A O 1
ATOM 2310 N N . TYR A 1 288 ? 0.336 -24.771 -13.999 1.00 22.18 288 TYR A N 1
ATOM 2311 C CA . TYR A 1 288 ? 0.869 -23.930 -12.910 1.00 21.79 288 TYR A CA 1
ATOM 2312 C C . TYR A 1 288 ? 2.244 -23.348 -13.150 1.00 22.01 288 TYR A C 1
ATOM 2313 O O . TYR A 1 288 ? 2.506 -22.183 -12.768 1.00 21.04 288 TYR A O 1
ATOM 2322 N N . TYR A 1 289 ? 3.173 -24.121 -13.698 1.00 20.26 289 TYR A N 1
ATOM 2323 C CA . TYR A 1 289 ? 4.544 -23.662 -13.866 1.00 20.37 289 TYR A CA 1
ATOM 2324 C C . TYR A 1 289 ? 4.791 -22.891 -15.130 1.00 20.18 289 TYR A C 1
ATOM 2325 O O . TYR A 1 289 ? 4.215 -23.170 -16.175 1.00 19.21 289 TYR A O 1
ATOM 2334 N N . PRO A 1 290 ? 5.683 -21.897 -15.066 1.00 18.51 290 PRO A N 1
ATOM 2335 C CA . PRO A 1 290 ? 5.968 -21.079 -16.243 1.00 18.51 290 PRO A CA 1
ATOM 2336 C C . PRO A 1 290 ? 6.865 -21.760 -17.295 1.00 16.96 290 PRO A C 1
ATOM 2337 O O . PRO A 1 290 ? 7.961 -22.265 -16.953 1.00 17.11 290 PRO A O 1
ATOM 2341 N N . PHE A 1 291 ? 6.452 -21.672 -18.549 1.00 18.58 291 PHE A N 1
ATOM 2342 C CA . PHE A 1 291 ? 7.325 -22.079 -19.636 1.00 19.04 291 PHE A CA 1
ATOM 2343 C C . PHE A 1 291 ? 7.164 -21.114 -20.790 1.00 21.15 291 PHE A C 1
ATOM 2344 O O . PHE A 1 291 ? 8.068 -20.239 -20.989 1.00 21.96 291 PHE A O 1
ATOM 2352 N N . VAL A 1 292 ? 6.041 -21.210 -21.520 1.00 19.55 292 VAL A N 1
ATOM 2353 C CA . VAL A 1 292 ? 5.785 -20.308 -22.651 1.00 20.64 292 VAL A CA 1
ATOM 2354 C C . VAL A 1 292 ? 5.125 -19.024 -22.147 1.00 19.96 292 VAL A C 1
ATOM 2355 O O . VAL A 1 292 ? 4.109 -19.096 -21.506 1.00 21.57 292 VAL A O 1
ATOM 2359 N N . PRO A 1 293 ? 5.783 -17.859 -22.339 1.00 22.68 293 PRO A N 1
ATOM 2360 C CA . PRO A 1 293 ? 5.143 -16.625 -21.769 1.00 24.34 293 PRO A CA 1
ATOM 2361 C C . PRO A 1 293 ? 3.915 -16.137 -22.581 1.00 23.01 293 PRO A C 1
ATOM 2362 O O . PRO A 1 293 ? 2.847 -15.812 -22.008 1.00 25.54 293 PRO A O 1
ATOM 2366 N N . PHE A 1 294 ? 4.087 -16.139 -23.911 1.00 25.49 294 PHE A N 1
ATOM 2367 C CA . PHE A 1 294 ? 3.128 -15.605 -24.836 1.00 24.83 294 PHE A CA 1
ATOM 2368 C C . PHE A 1 294 ? 3.537 -15.972 -26.270 1.00 24.93 294 PHE A C 1
ATOM 2369 O O . PHE A 1 294 ? 4.688 -16.374 -26.525 1.00 27.34 294 PHE A O 1
ATOM 2377 N N . LEU A 1 295 ? 2.595 -15.807 -27.206 1.00 24.43 295 LEU A N 1
ATOM 2378 C CA . LEU A 1 295 ? 2.794 -16.176 -28.611 1.00 27.61 295 LEU A CA 1
ATOM 2379 C C . LEU A 1 295 ? 2.441 -14.988 -29.543 1.00 24.05 295 LEU A C 1
ATOM 2380 O O . LEU A 1 295 ? 1.478 -14.320 -29.282 1.00 26.47 295 LEU A O 1
ATOM 2385 N N . PRO A 1 296 ? 3.250 -14.757 -30.561 1.00 24.27 296 PRO A N 1
ATOM 2386 C CA . PRO A 1 296 ? 3.050 -13.575 -31.441 1.00 27.59 296 PRO A CA 1
ATOM 2387 C C . PRO A 1 296 ? 2.245 -13.901 -32.660 1.00 28.89 296 PRO A C 1
ATOM 2388 O O . PRO A 1 296 ? 2.358 -15.003 -33.233 1.00 30.26 296 PRO A O 1
ATOM 2392 N N . GLY A 1 297 ? 1.410 -12.942 -33.070 1.00 34.91 297 GLY A N 1
ATOM 2393 C CA . GLY A 1 297 ? 0.627 -13.045 -34.309 1.00 32.73 297 GLY A CA 1
ATOM 2394 C C . GLY A 1 297 ? 0.420 -11.607 -34.858 1.00 37.19 297 GLY A C 1
ATOM 2395 O O . GLY A 1 297 ? 1.003 -10.632 -34.334 1.00 31.20 297 GLY A O 1
ATOM 2396 N N . LYS A 1 298 ? -0.417 -11.477 -35.868 1.00 38.32 298 LYS A N 1
ATOM 2397 C CA . LYS A 1 298 ? -0.696 -10.149 -36.468 1.00 39.80 298 LYS A CA 1
ATOM 2398 C C . LYS A 1 298 ? -2.128 -10.124 -36.944 1.00 38.57 298 LYS A C 1
ATOM 2399 O O . LYS A 1 298 ? -2.594 -11.091 -37.538 1.00 40.57 298 LYS A O 1
ATOM 2405 N N . ALA A 1 299 ? -2.832 -9.015 -36.674 1.00 43.02 299 ALA A N 1
ATOM 2406 C CA . ALA A 1 299 ? -4.170 -8.806 -37.216 1.00 41.67 299 ALA A CA 1
ATOM 2407 C C . ALA A 1 299 ? -4.130 -8.600 -38.731 1.00 42.86 299 ALA A C 1
ATOM 2408 O O . ALA A 1 299 ? -3.379 -7.747 -39.244 1.00 41.10 299 ALA A O 1
ATOM 2410 N N . LYS A 1 300 ? -4.901 -9.413 -39.454 1.00 41.77 300 LYS A N 1
ATOM 2411 C CA . LYS A 1 300 ? -4.915 -9.357 -40.928 1.00 45.06 300 LYS A CA 1
ATOM 2412 C C . LYS A 1 300 ? -5.850 -8.244 -41.404 1.00 47.89 300 LYS A C 1
ATOM 2413 O O . LYS A 1 300 ? -5.700 -7.739 -42.523 1.00 44.24 300 LYS A O 1
ATOM 2419 N N . VAL A 1 301 ? -6.846 -7.959 -40.564 1.00 48.38 301 VAL A N 1
ATOM 2420 C CA . VAL A 1 301 ? -7.899 -6.974 -40.802 1.00 52.11 301 VAL A CA 1
ATOM 2421 C C . VAL A 1 301 ? -8.189 -6.327 -39.449 1.00 53.69 301 VAL A C 1
ATOM 2422 O O . VAL A 1 301 ? -7.677 -6.809 -38.419 1.00 56.21 301 VAL A O 1
ATOM 2426 N N . ASP A 1 302 ? -9.015 -5.271 -39.434 1.00 48.93 302 ASP A N 1
ATOM 2427 C CA . ASP A 1 302 ? -9.501 -4.705 -38.179 1.00 47.40 302 ASP A CA 1
ATOM 2428 C C . ASP A 1 302 ? -10.255 -5.777 -37.443 1.00 46.17 302 ASP A C 1
ATOM 2429 O O . ASP A 1 302 ? -11.016 -6.518 -38.059 1.00 37.53 302 ASP A O 1
ATOM 2434 N N . ILE A 1 303 ? -10.084 -5.831 -36.121 1.00 44.12 303 ILE A N 1
ATOM 2435 C CA . ILE A 1 303 ? -10.781 -6.826 -35.301 1.00 45.44 303 ILE A CA 1
ATOM 2436 C C . ILE A 1 303 ? -11.439 -6.142 -34.130 1.00 39.83 303 ILE A C 1
ATOM 2437 O O . ILE A 1 303 ? -10.771 -5.525 -33.316 1.00 42.82 303 ILE A O 1
ATOM 2442 N N . ASP A 1 304 ? -12.741 -6.320 -33.998 1.00 45.19 304 ASP A N 1
ATOM 2443 C CA . ASP A 1 304 ? -13.461 -5.815 -32.832 1.00 45.23 304 ASP A CA 1
ATOM 2444 C C . ASP A 1 304 ? -13.409 -6.801 -31.654 1.00 48.41 304 ASP A C 1
ATOM 2445 O O . ASP A 1 304 ? -13.832 -7.936 -31.788 1.00 51.67 304 ASP A O 1
ATOM 2450 N N . PHE A 1 305 ? -12.913 -6.379 -30.500 1.00 40.94 305 PHE A N 1
ATOM 2451 C CA . PHE A 1 305 ? -12.575 -7.329 -29.438 1.00 45.70 305 PHE A CA 1
ATOM 2452 C C . PHE A 1 305 ? -12.708 -6.683 -28.066 1.00 39.94 305 PHE A C 1
ATOM 2453 O O . PHE A 1 305 ? -11.997 -5.719 -27.788 1.00 47.67 305 PHE A O 1
ATOM 2461 N N . GLN A 1 306 ? -13.542 -7.237 -27.187 1.00 38.69 306 GLN A N 1
ATOM 2462 C CA . GLN A 1 306 ? -13.669 -6.720 -25.823 1.00 43.05 306 GLN A CA 1
ATOM 2463 C C . GLN A 1 306 ? -13.789 -5.183 -25.762 1.00 48.45 306 GLN A C 1
ATOM 2464 O O . GLN A 1 306 ? -13.172 -4.561 -24.909 1.00 49.00 306 GLN A O 1
ATOM 2470 N N . GLY A 1 307 ? -14.533 -4.586 -26.695 1.00 50.35 307 GLY A N 1
ATOM 2471 C CA . GLY A 1 307 ? -14.853 -3.152 -26.626 1.00 48.87 307 GLY A CA 1
ATOM 2472 C C . GLY A 1 307 ? -13.871 -2.228 -27.336 1.00 51.70 307 GLY A C 1
ATOM 2473 O O . GLY A 1 307 ? -14.051 -1.010 -27.308 1.00 57.75 307 GLY A O 1
ATOM 2474 N N . VAL A 1 308 ? -12.813 -2.776 -27.939 1.00 46.81 308 VAL A N 1
ATOM 2475 C CA . VAL A 1 308 ? -11.867 -1.982 -28.687 1.00 46.72 308 VAL A CA 1
ATOM 2476 C C . VAL A 1 308 ? -11.777 -2.526 -30.096 1.00 47.90 308 VAL A C 1
ATOM 2477 O O . VAL A 1 308 ? -12.339 -3.578 -30.425 1.00 42.60 308 VAL A O 1
ATOM 2481 N N . THR A 1 309 ? -11.094 -1.781 -30.945 1.00 50.14 309 THR A N 1
ATOM 2482 C CA . THR A 1 309 ? -10.801 -2.253 -32.270 1.00 53.54 309 THR A CA 1
ATOM 2483 C C . THR A 1 309 ? -9.304 -2.435 -32.347 1.00 59.54 309 THR A C 1
ATOM 2484 O O . THR A 1 309 ? -8.533 -1.534 -31.993 1.00 57.84 309 THR A O 1
ATOM 2488 N N . ILE A 1 310 ? -8.900 -3.635 -32.752 1.00 53.74 310 ILE A N 1
ATOM 2489 C CA . ILE A 1 310 ? -7.505 -3.897 -33.048 1.00 55.33 310 ILE A CA 1
ATOM 2490 C C . ILE A 1 310 ? -7.267 -3.606 -34.529 1.00 52.04 310 ILE A C 1
ATOM 2491 O O . ILE A 1 310 ? -7.802 -4.315 -35.400 1.00 50.54 310 ILE A O 1
ATOM 2496 N N . PRO A 1 311 ? -6.464 -2.576 -34.821 1.00 49.49 311 PRO A N 1
ATOM 2497 C CA . PRO A 1 311 ? -6.300 -2.221 -36.223 1.00 52.59 311 PRO A CA 1
ATOM 2498 C C . PRO A 1 311 ? -5.566 -3.282 -37.037 1.00 51.22 311 PRO A C 1
ATOM 2499 O O . PRO A 1 311 ? -4.666 -3.974 -36.520 1.00 62.59 311 PRO A O 1
ATOM 2503 N N . ALA A 1 312 ? -5.924 -3.392 -38.309 1.00 46.12 312 ALA A N 1
ATOM 2504 C CA . ALA A 1 312 ? -5.194 -4.248 -39.210 1.00 48.33 312 ALA A CA 1
ATOM 2505 C C . ALA A 1 312 ? -3.715 -3.879 -39.180 1.00 48.93 312 ALA A C 1
ATOM 2506 O O . ALA A 1 312 ? -3.362 -2.700 -39.099 1.00 42.62 312 ALA A O 1
ATOM 2508 N N . GLY A 1 313 ? -2.875 -4.914 -39.219 1.00 40.97 313 GLY A N 1
ATOM 2509 C CA . GLY A 1 313 ? -1.422 -4.794 -39.300 1.00 39.23 313 GLY A CA 1
ATOM 2510 C C . GLY A 1 313 ? -0.696 -4.721 -37.979 1.00 36.32 313 GLY A C 1
ATOM 2511 O O . GLY A 1 313 ? 0.516 -4.828 -37.947 1.00 42.40 313 GLY A O 1
ATOM 2512 N N . VAL A 1 314 ? -1.425 -4.533 -36.890 1.00 39.17 314 VAL A N 1
ATOM 2513 C CA . VAL A 1 314 ? -0.815 -4.461 -35.590 1.00 43.52 314 VAL A CA 1
ATOM 2514 C C . VAL A 1 314 ? -0.502 -5.904 -35.075 1.00 43.95 314 VAL A C 1
ATOM 2515 O O . VAL A 1 314 ? -1.211 -6.877 -35.390 1.00 37.80 314 VAL A O 1
ATOM 2519 N N . GLY A 1 315 ? 0.542 -6.026 -34.274 1.00 43.53 315 GLY A N 1
ATOM 2520 C CA . GLY A 1 315 ? 0.844 -7.331 -33.690 1.00 43.45 315 GLY A CA 1
ATOM 2521 C C . GLY A 1 315 ? -0.153 -7.702 -32.620 1.00 38.85 315 GLY A C 1
ATOM 2522 O O . GLY A 1 315 ? -0.860 -6.856 -32.072 1.00 44.31 315 GLY A O 1
ATOM 2523 N N . LEU A 1 316 ? -0.195 -9.005 -32.330 1.00 33.64 316 LEU A N 1
ATOM 2524 C CA . LEU A 1 316 ? -1.026 -9.600 -31.291 1.00 34.51 316 LEU A CA 1
ATOM 2525 C C . LEU A 1 316 ? -0.127 -10.508 -30.475 1.00 32.39 316 LEU A C 1
ATOM 2526 O O . LEU A 1 316 ? 0.748 -11.168 -31.058 1.00 31.31 316 LEU A O 1
ATOM 2531 N N . ALA A 1 317 ? -0.344 -10.543 -29.166 1.00 32.75 317 ALA A N 1
ATOM 2532 C CA . ALA A 1 317 ? 0.352 -11.452 -28.276 1.00 33.09 317 ALA A CA 1
ATOM 2533 C C . ALA A 1 317 ? -0.686 -12.165 -27.473 1.00 31.79 317 ALA A C 1
ATOM 2534 O O . ALA A 1 317 ? -1.385 -11.565 -26.682 1.00 32.60 317 ALA A O 1
ATOM 2536 N N . LEU A 1 318 ? -0.793 -13.492 -27.670 1.00 31.38 318 LEU A N 1
ATOM 2537 C CA . LEU A 1 318 ? -1.664 -14.291 -26.837 1.00 29.36 318 LEU A CA 1
ATOM 2538 C C . LEU A 1 318 ? -0.940 -14.578 -25.528 1.00 28.54 318 LEU A C 1
ATOM 2539 O O . LEU A 1 318 ? 0.166 -15.083 -25.547 1.00 28.42 318 LEU A O 1
ATOM 2544 N N . ASP A 1 319 ? -1.556 -14.223 -24.407 1.00 27.90 319 ASP A N 1
ATOM 2545 C CA . ASP A 1 319 ? -0.920 -14.317 -23.113 1.00 28.61 319 ASP A CA 1
ATOM 2546 C C . ASP A 1 319 ? -1.141 -15.731 -22.562 1.00 22.73 319 ASP A C 1
ATOM 2547 O O . ASP A 1 319 ? -2.168 -16.022 -21.992 1.00 25.38 319 ASP A O 1
ATOM 2552 N N . VAL A 1 320 ? -0.113 -16.572 -22.726 1.00 27.55 320 VAL A N 1
ATOM 2553 C CA . VAL A 1 320 ? -0.192 -17.978 -22.308 1.00 23.13 320 VAL A CA 1
ATOM 2554 C C . VAL A 1 320 ? -0.142 -18.113 -20.787 1.00 21.64 320 VAL A C 1
ATOM 2555 O O . VAL A 1 320 ? -1.050 -18.725 -20.163 1.00 24.20 320 VAL A O 1
ATOM 2559 N N . TYR A 1 321 ? 0.895 -17.565 -20.154 1.00 21.72 321 TYR A N 1
ATOM 2560 C CA . TYR A 1 321 ? 0.987 -17.579 -18.691 1.00 22.64 321 TYR A CA 1
ATOM 2561 C C . TYR A 1 321 ? -0.206 -16.931 -18.026 1.00 25.05 321 TYR A C 1
ATOM 2562 O O . TYR A 1 321 ? -0.749 -17.460 -17.081 1.00 25.07 321 TYR A O 1
ATOM 2571 N N . GLY A 1 322 ? -0.673 -15.799 -18.575 1.00 26.93 322 GLY A N 1
ATOM 2572 C CA . GLY A 1 322 ? -1.851 -15.095 -18.007 1.00 27.02 322 GLY A CA 1
ATOM 2573 C C . GLY A 1 322 ? -3.127 -15.882 -18.049 1.00 28.07 322 GLY A C 1
ATOM 2574 O O . GLY A 1 322 ? -3.899 -15.931 -17.085 1.00 25.33 322 GLY A O 1
ATOM 2575 N N . THR A 1 323 ? -3.324 -16.598 -19.147 1.00 24.49 323 THR A N 1
ATOM 2576 C CA . THR A 1 323 ? -4.508 -17.419 -19.286 1.00 25.28 323 THR A CA 1
ATOM 2577 C C . THR A 1 323 ? -4.478 -18.608 -18.365 1.00 23.78 323 THR A C 1
ATOM 2578 O O . THR A 1 323 ? -5.520 -18.964 -17.742 1.00 28.42 323 THR A O 1
ATOM 2582 N N . THR A 1 324 ? -3.324 -19.274 -18.258 1.00 23.91 324 THR A N 1
ATOM 2583 C CA . THR A 1 324 ? -3.216 -20.442 -17.360 1.00 23.38 324 THR A CA 1
ATOM 2584 C C . THR A 1 324 ? -3.278 -20.041 -15.876 1.00 24.63 324 THR A C 1
ATOM 2585 O O . THR A 1 324 ? -3.373 -20.899 -14.978 1.00 27.07 324 THR A O 1
ATOM 2589 N N . HIS A 1 325 ? -3.189 -18.731 -15.623 1.00 24.43 325 HIS A N 1
ATOM 2590 C CA . HIS A 1 325 ? -3.181 -18.224 -14.247 1.00 25.11 325 HIS A CA 1
ATOM 2591 C C . HIS A 1 325 ? -4.310 -17.214 -14.029 1.00 30.73 325 HIS A C 1
ATOM 2592 O O . HIS A 1 325 ? -4.278 -16.445 -13.049 1.00 28.38 325 HIS A O 1
ATOM 2599 N N . ASP A 1 326 ? -5.356 -17.331 -14.835 1.00 27.96 326 ASP A N 1
ATOM 2600 C CA . ASP A 1 326 ? -6.479 -16.384 -14.820 1.00 30.96 326 ASP A CA 1
ATOM 2601 C C . ASP A 1 326 ? -7.392 -16.736 -13.664 1.00 30.74 326 ASP A C 1
ATOM 2602 O O . ASP A 1 326 ? -7.926 -17.825 -13.594 1.00 31.74 326 ASP A O 1
ATOM 2607 N N . GLU A 1 327 ? -7.612 -15.768 -12.772 1.00 31.60 327 GLU A N 1
ATOM 2608 C CA . GLU A 1 327 ? -8.420 -15.941 -11.584 1.00 31.83 327 GLU A CA 1
ATOM 2609 C C . GLU A 1 327 ? -9.830 -16.371 -11.855 1.00 30.34 327 GLU A C 1
ATOM 2610 O O . GLU A 1 327 ? -10.383 -17.197 -11.123 1.00 30.86 327 GLU A O 1
ATOM 2616 N N . SER A 1 328 ? -10.402 -15.884 -12.945 1.00 36.74 328 SER A N 1
ATOM 2617 C CA . SER A 1 328 ? -11.776 -16.238 -13.267 1.00 40.16 328 SER A CA 1
ATOM 2618 C C . SER A 1 328 ? -11.896 -17.637 -13.817 1.00 43.17 328 SER A C 1
ATOM 2619 O O . SER A 1 328 ? -12.922 -18.259 -13.637 1.00 44.71 328 SER A O 1
ATOM 2622 N N . LEU A 1 329 ? -10.843 -18.165 -14.431 1.00 36.28 329 LEU A N 1
ATOM 2623 C CA . LEU A 1 329 ? -10.897 -19.491 -15.047 1.00 35.90 329 LEU A CA 1
ATOM 2624 C C . LEU A 1 329 ? -10.556 -20.576 -14.090 1.00 32.60 329 LEU A C 1
ATOM 2625 O O . LEU A 1 329 ? -11.000 -21.698 -14.259 1.00 34.54 329 LEU A O 1
ATOM 2630 N N . TRP A 1 330 ? -9.709 -20.281 -13.113 1.00 32.02 330 TRP A N 1
ATOM 2631 C CA . TRP A 1 330 ? -9.164 -21.307 -12.226 1.00 30.12 330 TRP A CA 1
ATOM 2632 C C . TRP A 1 330 ? -9.480 -20.585 -10.954 1.00 39.80 330 TRP A C 1
ATOM 2633 O O . TRP A 1 330 ? -9.521 -19.368 -10.979 1.00 54.97 330 TRP A O 1
ATOM 2644 N N . ASP A 1 331 ? -9.815 -21.209 -9.865 1.00 41.68 331 ASP A N 1
ATOM 2645 C CA . ASP A 1 331 ? -10.334 -20.259 -8.783 1.00 42.23 331 ASP A CA 1
ATOM 2646 C C . ASP A 1 331 ? -9.194 -19.628 -7.958 1.00 37.78 331 ASP A C 1
ATOM 2647 O O . ASP A 1 331 ? -9.174 -18.414 -7.547 1.00 35.88 331 ASP A O 1
ATOM 2652 N N . ASP A 1 332 ? -8.256 -20.510 -7.692 1.00 29.73 332 ASP A N 1
ATOM 2653 C CA . ASP A 1 332 ? -7.057 -20.242 -6.972 1.00 26.89 332 ASP A CA 1
ATOM 2654 C C . ASP A 1 332 ? -5.919 -20.556 -7.946 1.00 27.19 332 ASP A C 1
ATOM 2655 O O . ASP A 1 332 ? -5.251 -21.602 -7.787 1.00 25.15 332 ASP A O 1
ATOM 2660 N N . PRO A 1 333 ? -5.696 -19.662 -8.933 1.00 28.84 333 PRO A N 1
ATOM 2661 C CA . PRO A 1 333 ? -4.728 -19.991 -10.006 1.00 29.36 333 PRO A CA 1
ATOM 2662 C C . PRO A 1 333 ? -3.283 -20.147 -9.555 1.00 31.26 333 PRO A C 1
ATOM 2663 O O . PRO A 1 333 ? -2.523 -20.869 -10.224 1.00 28.45 333 PRO A O 1
ATOM 2667 N N . ASN A 1 334 ? -2.920 -19.574 -8.394 1.00 25.67 334 ASN A N 1
ATOM 2668 C CA . ASN A 1 334 ? -1.562 -19.615 -7.931 1.00 28.15 334 ASN A CA 1
ATOM 2669 C C . ASN A 1 334 ? -1.360 -20.639 -6.842 1.00 26.36 334 ASN A C 1
ATOM 2670 O O . ASN A 1 334 ? -0.401 -20.575 -6.084 1.00 26.49 334 ASN A O 1
ATOM 2675 N N . GLU A 1 335 ? -2.256 -21.625 -6.757 1.00 22.89 335 GLU A N 1
ATOM 2676 C CA . GLU A 1 335 ? -2.085 -22.765 -5.922 1.00 22.77 335 GLU A CA 1
ATOM 2677 C C . GLU A 1 335 ? -1.963 -24.020 -6.812 1.00 22.54 335 GLU A C 1
ATOM 2678 O O . GLU A 1 335 ? -2.654 -24.120 -7.821 1.00 22.27 335 GLU A O 1
ATOM 2684 N N . PHE A 1 336 ? -1.135 -24.942 -6.368 1.00 22.01 336 PHE A N 1
ATOM 2685 C CA . PHE A 1 336 ? -0.924 -26.248 -7.091 1.00 21.59 336 PHE A CA 1
ATOM 2686 C C . PHE A 1 336 ? -1.921 -27.244 -6.547 1.00 21.07 336 PHE A C 1
ATOM 2687 O O . PHE A 1 336 ? -1.827 -27.683 -5.387 1.00 20.92 336 PHE A O 1
ATOM 2695 N N . ARG A 1 337 ? -2.942 -27.533 -7.343 1.00 21.92 337 ARG A N 1
ATOM 2696 C CA . ARG A 1 337 ? -4.065 -28.347 -6.859 1.00 24.15 337 ARG A CA 1
ATOM 2697 C C . ARG A 1 337 ? -4.571 -29.264 -7.989 1.00 19.46 337 ARG A C 1
ATOM 2698 O O . ARG A 1 337 ? -5.440 -28.887 -8.731 1.00 22.63 337 ARG A O 1
ATOM 2706 N N . PRO A 1 338 ? -3.912 -30.401 -8.187 1.00 21.26 338 PRO A N 1
ATOM 2707 C CA . PRO A 1 338 ? -4.331 -31.352 -9.245 1.00 21.63 338 PRO A CA 1
ATOM 2708 C C . PRO A 1 338 ? -5.803 -31.734 -9.266 1.00 22.30 338 PRO A C 1
ATOM 2709 O O . PRO A 1 338 ? -6.362 -31.935 -10.322 1.00 20.26 338 PRO A O 1
ATOM 2713 N N . GLU A 1 339 ? -6.449 -31.778 -8.102 1.00 21.52 339 GLU A N 1
ATOM 2714 C CA . GLU A 1 339 ? -7.876 -32.092 -8.058 1.00 24.85 339 GLU A CA 1
ATOM 2715 C C . GLU A 1 339 ? -8.754 -31.131 -8.890 1.00 25.93 339 GLU A C 1
ATOM 2716 O O . GLU A 1 339 ? -9.892 -31.455 -9.205 1.00 27.08 339 GLU A O 1
ATOM 2722 N N . ARG A 1 340 ? -8.258 -29.955 -9.235 1.00 26.68 340 ARG A N 1
ATOM 2723 C CA . ARG A 1 340 ? -9.019 -29.064 -10.020 1.00 27.09 340 ARG A CA 1
ATOM 2724 C C . ARG A 1 340 ? -9.403 -29.717 -11.342 1.00 27.64 340 ARG A C 1
ATOM 2725 O O . ARG A 1 340 ? -10.415 -29.350 -11.934 1.00 26.58 340 ARG A O 1
ATOM 2733 N N . PHE A 1 341 ? -8.606 -30.680 -11.796 1.00 26.37 341 PHE A N 1
ATOM 2734 C CA . PHE A 1 341 ? -8.898 -31.343 -13.075 1.00 25.10 341 PHE A CA 1
ATOM 2735 C C . PHE A 1 341 ? -10.019 -32.357 -13.009 1.00 30.25 341 PHE A C 1
ATOM 2736 O O . PHE A 1 341 ? -10.382 -32.897 -14.035 1.00 33.31 341 PHE A O 1
ATOM 2744 N N . GLU A 1 342 ? -10.551 -32.628 -11.823 1.00 29.24 342 GLU A N 1
ATOM 2745 C CA . GLU A 1 342 ? -11.791 -33.410 -11.712 1.00 34.27 342 GLU A CA 1
ATOM 2746 C C . GLU A 1 342 ? -12.970 -32.679 -12.345 1.00 37.27 342 GLU A C 1
ATOM 2747 O O . GLU A 1 342 ? -13.868 -33.333 -12.839 1.00 39.05 342 GLU A O 1
ATOM 2753 N N . THR A 1 343 ? -12.939 -31.347 -12.386 1.00 38.75 343 THR A N 1
ATOM 2754 C CA . THR A 1 343 ? -14.046 -30.562 -12.938 1.00 39.16 343 THR A CA 1
ATOM 2755 C C . THR A 1 343 ? -13.715 -29.773 -14.234 1.00 40.15 343 THR A C 1
ATOM 2756 O O . THR A 1 343 ? -14.529 -28.986 -14.739 1.00 40.81 343 THR A O 1
ATOM 2760 N N . TRP A 1 344 ? -12.526 -29.940 -14.791 1.00 33.95 344 TRP A N 1
ATOM 2761 C CA . TRP A 1 344 ? -12.213 -29.242 -16.029 1.00 31.21 344 TRP A CA 1
ATOM 2762 C C . TRP A 1 344 ? -12.991 -29.872 -17.184 1.00 29.31 344 TRP A C 1
ATOM 2763 O O . TRP A 1 344 ? -12.994 -31.085 -17.352 1.00 28.03 344 TRP A O 1
ATOM 2774 N N . ASP A 1 345 ? -13.629 -29.041 -17.996 1.00 33.96 345 ASP A N 1
ATOM 2775 C CA . ASP A 1 345 ? -14.504 -29.562 -19.057 1.00 34.50 345 ASP A CA 1
ATOM 2776 C C . ASP A 1 345 ? -13.758 -29.855 -20.384 1.00 35.00 345 ASP A C 1
ATOM 2777 O O . ASP A 1 345 ? -14.397 -30.115 -21.392 1.00 29.78 345 ASP A O 1
ATOM 2782 N N . GLY A 1 346 ? -12.427 -29.723 -20.412 1.00 32.63 346 GLY A N 1
ATOM 2783 C CA . GLY A 1 346 ? -11.673 -30.032 -21.607 1.00 29.37 346 GLY A CA 1
ATOM 2784 C C . GLY A 1 346 ? -11.622 -28.936 -22.630 1.00 29.72 346 GLY A C 1
ATOM 2785 O O . GLY A 1 346 ? -11.168 -29.188 -23.741 1.00 28.09 346 GLY A O 1
ATOM 2786 N N . SER A 1 347 ? -11.998 -27.698 -22.272 1.00 27.30 347 SER A N 1
ATOM 2787 C CA . SER A 1 347 ? -11.899 -26.556 -23.202 1.00 29.00 347 SER A CA 1
ATOM 2788 C C . SER A 1 347 ? -10.571 -26.441 -23.954 1.00 28.43 347 SER A C 1
ATOM 2789 O O . SER A 1 347 ? -9.503 -26.499 -23.335 1.00 28.43 347 SER A O 1
ATOM 2792 N N . PRO A 1 348 ? -10.628 -26.157 -25.284 1.00 28.67 348 PRO A N 1
ATOM 2793 C CA . PRO A 1 348 ? -9.392 -25.846 -25.990 1.00 27.92 348 PRO A CA 1
ATOM 2794 C C . PRO A 1 348 ? -8.785 -24.462 -25.727 1.00 25.55 348 PRO A C 1
ATOM 2795 O O . PRO A 1 348 ? -7.733 -24.143 -26.302 1.00 24.20 348 PRO A O 1
ATOM 2799 N N . PHE A 1 349 ? -9.419 -23.633 -24.865 1.00 26.11 349 PHE A N 1
ATOM 2800 C CA . PHE A 1 349 ? -9.099 -22.214 -24.812 1.00 26.72 349 PHE A CA 1
ATOM 2801 C C . PHE A 1 349 ? -8.705 -21.726 -23.386 1.00 27.54 349 PHE A C 1
ATOM 2802 O O . PHE A 1 349 ? -8.335 -20.545 -23.244 1.00 27.03 349 PHE A O 1
ATOM 2810 N N . ASP A 1 350 ? -8.709 -22.615 -22.379 1.00 27.40 350 ASP A N 1
ATOM 2811 C CA . ASP A 1 350 ? -8.205 -22.213 -21.048 1.00 27.22 350 ASP A CA 1
ATOM 2812 C C . ASP A 1 350 ? -6.854 -22.859 -20.679 1.00 23.47 350 ASP A C 1
ATOM 2813 O O . ASP A 1 350 ? -5.870 -22.152 -20.342 1.00 22.82 350 ASP A O 1
ATOM 2818 N N . LEU A 1 351 ? -6.785 -24.200 -20.807 1.00 21.56 351 LEU A N 1
ATOM 2819 C CA . LEU A 1 351 ? -5.521 -24.904 -20.519 1.00 20.56 351 LEU A CA 1
ATOM 2820 C C . LEU A 1 351 ? -4.695 -24.831 -21.778 1.00 23.49 351 LEU A C 1
ATOM 2821 O O . LEU A 1 351 ? -4.764 -25.726 -22.618 1.00 23.21 351 LEU A O 1
ATOM 2826 N N . ILE A 1 352 ? -3.958 -23.710 -21.946 1.00 21.69 352 ILE A N 1
ATOM 2827 C CA . ILE A 1 352 ? -3.193 -23.436 -23.167 1.00 23.47 352 ILE A CA 1
ATOM 2828 C C . ILE A 1 352 ? -1.675 -23.271 -23.004 1.00 20.44 352 ILE A C 1
ATOM 2829 O O . ILE A 1 352 ? -1.024 -22.544 -23.783 1.00 20.09 352 ILE A O 1
ATOM 2834 N N . PRO A 1 353 ? -1.033 -24.026 -22.088 1.00 19.32 353 PRO A N 1
ATOM 2835 C CA . PRO A 1 353 ? 0.435 -23.848 -21.927 1.00 19.76 353 PRO A CA 1
ATOM 2836 C C . PRO A 1 353 ? 1.275 -24.258 -23.147 1.00 20.51 353 PRO A C 1
ATOM 2837 O O . PRO A 1 353 ? 2.472 -23.906 -23.239 1.00 21.91 353 PRO A O 1
ATOM 2841 N N . GLN A 1 354 ? 0.665 -25.054 -24.043 1.00 20.72 354 GLN A N 1
ATOM 2842 C CA . GLN A 1 354 ? 1.344 -25.480 -25.284 1.00 20.64 354 GLN A CA 1
ATOM 2843 C C . GLN A 1 354 ? 0.509 -25.037 -26.479 1.00 22.23 354 GLN A C 1
ATOM 2844 O O . GLN A 1 354 ? 0.381 -25.737 -27.510 1.00 21.64 354 GLN A O 1
ATOM 2850 N N . GLY A 1 355 ? -0.148 -23.885 -26.314 1.00 24.12 355 GLY A N 1
ATOM 2851 C CA . GLY A 1 355 ? -1.132 -23.410 -27.269 1.00 21.44 355 GLY A CA 1
ATOM 2852 C C . GLY A 1 355 ? -2.560 -23.794 -27.095 1.00 20.72 355 GLY A C 1
ATOM 2853 O O . GLY A 1 355 ? -2.934 -24.655 -26.323 1.00 20.10 355 GLY A O 1
ATOM 2854 N N . GLY A 1 356 ? -3.403 -23.121 -27.884 1.00 23.21 356 GLY A N 1
ATOM 2855 C CA . GLY A 1 356 ? -4.798 -23.384 -27.929 1.00 20.73 356 GLY A CA 1
ATOM 2856 C C . GLY A 1 356 ? -5.357 -23.677 -29.309 1.00 23.24 356 GLY A C 1
ATOM 2857 O O . GLY A 1 356 ? -4.621 -23.841 -30.265 1.00 27.23 356 GLY A O 1
ATOM 2858 N N . GLY A 1 357 ? -6.677 -23.749 -29.408 1.00 23.77 357 GLY A N 1
ATOM 2859 C CA . GLY A 1 357 ? -7.314 -23.995 -30.692 1.00 25.21 357 GLY A CA 1
ATOM 2860 C C . GLY A 1 357 ? -7.342 -25.455 -31.112 1.00 26.27 357 GLY A C 1
ATOM 2861 O O . GLY A 1 357 ? -7.313 -26.389 -30.285 1.00 23.61 357 GLY A O 1
ATOM 2862 N N . ASP A 1 358 ? -7.408 -25.651 -32.413 1.00 25.62 358 ASP A N 1
ATOM 2863 C CA . ASP A 1 358 ? -7.556 -27.004 -33.013 1.00 27.45 358 ASP A CA 1
ATOM 2864 C C . ASP A 1 358 ? -6.185 -27.546 -33.431 1.00 22.59 358 ASP A C 1
ATOM 2865 O O . ASP A 1 358 ? -5.372 -26.821 -34.051 1.00 23.91 358 ASP A O 1
ATOM 2870 N N . TYR A 1 359 ? -5.888 -28.787 -33.102 1.00 21.12 359 TYR A N 1
ATOM 2871 C CA . TYR A 1 359 ? -4.624 -29.392 -33.528 1.00 22.84 359 TYR A CA 1
ATOM 2872 C C . TYR A 1 359 ? -4.375 -29.371 -35.044 1.00 21.75 359 TYR A C 1
ATOM 2873 O O . TYR A 1 359 ? -3.242 -29.172 -35.492 1.00 21.68 359 TYR A O 1
ATOM 2882 N N . TRP A 1 360 ? -5.412 -29.665 -35.808 1.00 24.22 360 TRP A N 1
ATOM 2883 C CA . TRP A 1 360 ? -5.245 -29.923 -37.235 1.00 24.82 360 TRP A CA 1
ATOM 2884 C C . TRP A 1 360 ? -5.153 -28.651 -38.068 1.00 24.59 360 TRP A C 1
ATOM 2885 O O . TRP A 1 360 ? -4.392 -28.619 -39.080 1.00 26.32 360 TRP A O 1
ATOM 2896 N N . THR A 1 361 ? -5.850 -27.601 -37.641 1.00 25.90 361 THR A N 1
ATOM 2897 C CA . THR A 1 361 ? -5.868 -26.335 -38.427 1.00 30.09 361 THR A CA 1
ATOM 2898 C C . THR A 1 361 ? -5.206 -25.121 -37.808 1.00 28.87 361 THR A C 1
ATOM 2899 O O . THR A 1 361 ? -5.033 -24.092 -38.500 1.00 27.50 361 THR A O 1
ATOM 2903 N N . ASN A 1 362 ? -4.815 -25.230 -36.531 1.00 28.69 362 ASN A N 1
ATOM 2904 C CA . ASN A 1 362 ? -4.063 -24.209 -35.848 1.00 24.74 362 ASN A CA 1
ATOM 2905 C C . ASN A 1 362 ? -2.632 -24.659 -35.521 1.00 26.22 362 ASN A C 1
ATOM 2906 O O . ASN A 1 362 ? -2.314 -25.830 -35.668 1.00 24.64 362 ASN A O 1
ATOM 2911 N N . HIS A 1 363 ? -1.781 -23.730 -35.074 1.00 23.66 363 HIS A N 1
ATOM 2912 C CA . HIS A 1 363 ? -0.411 -24.027 -34.691 1.00 22.69 363 HIS A CA 1
ATOM 2913 C C . HIS A 1 363 ? -0.263 -24.709 -33.301 1.00 20.08 363 HIS A C 1
ATOM 2914 O O . HIS A 1 363 ? 0.847 -24.829 -32.804 1.00 24.11 363 HIS A O 1
ATOM 2921 N N . ARG A 1 364 ? -1.366 -25.169 -32.718 1.00 20.79 364 ARG A N 1
ATOM 2922 C CA . ARG A 1 364 ? -1.380 -25.819 -31.394 1.00 22.01 364 ARG A CA 1
ATOM 2923 C C . ARG A 1 364 ? -0.380 -26.998 -31.351 1.00 22.92 364 ARG A C 1
ATOM 2924 O O . ARG A 1 364 ? -0.229 -27.711 -32.341 1.00 20.77 364 ARG A O 1
ATOM 2932 N N . CYS A 1 365 ? 0.292 -27.159 -30.203 1.00 18.35 365 CYS A N 1
ATOM 2933 C CA . CYS A 1 365 ? 1.258 -28.231 -30.010 1.00 19.71 365 CYS A CA 1
ATOM 2934 C C . CYS A 1 365 ? 0.734 -29.603 -30.439 1.00 20.06 365 CYS A C 1
ATOM 2935 O O . CYS A 1 365 ? -0.359 -30.002 -30.041 1.00 21.15 365 CYS A O 1
ATOM 2938 N N . ALA A 1 366 ? 1.516 -30.312 -31.253 1.00 18.71 366 ALA A N 1
ATOM 2939 C CA . ALA A 1 366 ? 1.174 -31.713 -31.612 1.00 21.32 366 ALA A CA 1
ATOM 2940 C C . ALA A 1 366 ? 1.523 -32.715 -30.529 1.00 19.68 366 ALA A C 1
ATOM 2941 O O . ALA A 1 366 ? 1.163 -33.902 -30.648 1.00 21.34 366 ALA A O 1
ATOM 2943 N N . GLY A 1 367 ? 2.250 -32.261 -29.524 1.00 19.00 367 GLY A N 1
ATOM 2944 C CA . GLY A 1 367 ? 2.891 -33.165 -28.554 1.00 18.29 367 GLY A CA 1
ATOM 2945 C C . GLY A 1 367 ? 2.249 -33.177 -27.204 1.00 16.64 367 GLY A C 1
ATOM 2946 O O . GLY A 1 367 ? 2.847 -33.655 -26.261 1.00 18.01 367 GLY A O 1
ATOM 2947 N N . GLU A 1 368 ? 1.046 -32.656 -27.061 1.00 17.73 368 GLU A N 1
ATOM 2948 C CA . GLU A 1 368 ? 0.471 -32.588 -25.702 1.00 18.89 368 GLU A CA 1
ATOM 2949 C C . GLU A 1 368 ? 0.217 -33.950 -25.067 1.00 20.62 368 GLU A C 1
ATOM 2950 O O . GLU A 1 368 ? 0.411 -34.128 -23.883 1.00 16.90 368 GLU A O 1
ATOM 2956 N N . TRP A 1 369 ? -0.248 -34.933 -25.863 1.00 19.09 369 TRP A N 1
ATOM 2957 C CA . TRP A 1 369 ? -0.440 -36.289 -25.343 1.00 19.00 369 TRP A CA 1
ATOM 2958 C C . TRP A 1 369 ? 0.869 -36.876 -24.910 1.00 19.47 369 TRP A C 1
ATOM 2959 O O . TRP A 1 369 ? 0.938 -37.459 -23.838 1.00 17.84 369 TRP A O 1
ATOM 2970 N N . ILE A 1 370 ? 1.901 -36.773 -25.722 1.00 16.81 370 ILE A N 1
ATOM 2971 C CA . ILE A 1 370 ? 3.179 -37.259 -25.335 1.00 16.72 370 ILE A CA 1
ATOM 2972 C C . ILE A 1 370 ? 3.688 -36.597 -24.042 1.00 17.10 370 ILE A C 1
ATOM 2973 O O . ILE A 1 370 ? 4.246 -37.300 -23.164 1.00 15.86 370 ILE A O 1
ATOM 2978 N N . THR A 1 371 ? 3.525 -35.276 -23.929 1.00 15.50 371 THR A N 1
ATOM 2979 C CA . THR A 1 371 ? 3.989 -34.564 -22.736 1.00 15.62 371 THR A CA 1
ATOM 2980 C C . THR A 1 371 ? 3.325 -35.168 -21.486 1.00 14.89 371 THR A C 1
ATOM 2981 O O . THR A 1 371 ? 3.986 -35.375 -20.464 1.00 17.80 371 THR A O 1
ATOM 2985 N N . VAL A 1 372 ? 2.027 -35.284 -21.510 1.00 14.92 372 VAL A N 1
ATOM 2986 C CA . VAL A 1 372 ? 1.274 -35.768 -20.369 1.00 17.39 372 VAL A CA 1
ATOM 2987 C C . VAL A 1 372 ? 1.640 -37.216 -20.056 1.00 16.03 372 VAL A C 1
ATOM 2988 O O . VAL A 1 372 ? 1.859 -37.568 -18.919 1.00 15.32 372 VAL A O 1
ATOM 2992 N N . ILE A 1 373 ? 1.809 -38.041 -21.091 1.00 16.40 373 ILE A N 1
ATOM 2993 C CA . ILE A 1 373 ? 2.230 -39.452 -20.874 1.00 16.22 373 ILE A CA 1
ATOM 2994 C C . ILE A 1 373 ? 3.612 -39.592 -20.250 1.00 14.92 373 ILE A C 1
ATOM 2995 O O . ILE A 1 373 ? 3.787 -40.346 -19.291 1.00 16.98 373 ILE A O 1
ATOM 3000 N N . ILE A 1 374 ? 4.601 -38.801 -20.686 1.00 13.06 374 ILE A N 1
ATOM 3001 C CA . ILE A 1 374 ? 5.924 -38.847 -20.160 1.00 14.55 374 ILE A CA 1
ATOM 3002 C C . ILE A 1 374 ? 5.875 -38.356 -18.706 1.00 14.23 374 ILE A C 1
ATOM 3003 O O . ILE A 1 374 ? 6.547 -38.891 -17.838 1.00 16.47 374 ILE A O 1
ATOM 3008 N N . MET A 1 375 ? 5.094 -37.312 -18.487 1.00 14.65 375 MET A N 1
ATOM 3009 C CA . MET A 1 375 ? 5.034 -36.738 -17.104 1.00 17.54 375 MET A CA 1
ATOM 30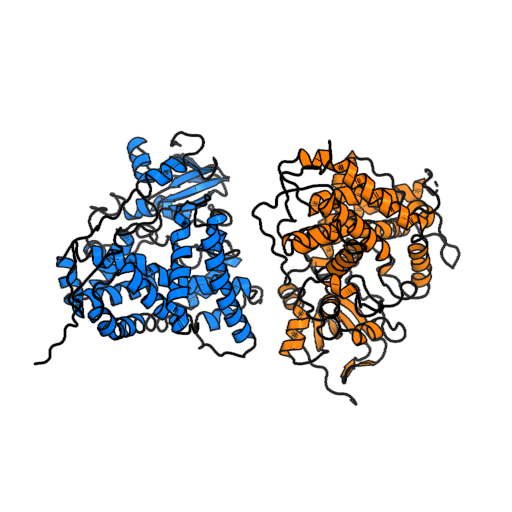10 C C . MET A 1 375 ? 4.333 -37.722 -16.169 1.00 17.23 375 MET A C 1
ATOM 3011 O O . MET A 1 375 ? 4.823 -37.960 -15.038 1.00 15.33 375 MET A O 1
ATOM 3016 N N . GLU A 1 376 ? 3.253 -38.358 -16.639 1.00 17.24 376 GLU A N 1
ATOM 3017 C CA . GLU A 1 376 ? 2.672 -39.455 -15.837 1.00 18.36 376 GLU A CA 1
ATOM 3018 C C . GLU A 1 376 ? 3.666 -40.492 -15.423 1.00 17.03 376 GLU A C 1
ATOM 3019 O O . GLU A 1 376 ? 3.752 -40.818 -14.245 1.00 17.09 376 GLU A O 1
ATOM 3025 N N . GLU A 1 377 ? 4.374 -41.075 -16.371 1.00 16.08 377 GLU A N 1
ATOM 3026 C CA . GLU A 1 377 ? 5.291 -42.183 -16.077 1.00 16.92 377 GLU A CA 1
ATOM 3027 C C . GLU A 1 377 ? 6.516 -41.714 -15.214 1.00 15.22 377 GLU A C 1
ATOM 3028 O O . GLU A 1 377 ? 6.936 -42.401 -14.317 1.00 14.61 377 GLU A O 1
ATOM 3034 N N . THR A 1 378 ? 7.029 -40.524 -15.502 1.00 15.04 378 THR A N 1
ATOM 3035 C CA . THR A 1 378 ? 8.167 -40.038 -14.801 1.00 15.57 378 THR A CA 1
ATOM 3036 C C . THR A 1 378 ? 7.771 -39.719 -13.350 1.00 14.60 378 THR A C 1
ATOM 3037 O O . THR A 1 378 ? 8.488 -40.120 -12.419 1.00 18.17 378 THR A O 1
ATOM 3041 N N . MET A 1 379 ? 6.594 -39.106 -13.145 1.00 15.22 379 MET A N 1
ATOM 3042 C CA . MET A 1 379 ? 6.174 -38.764 -11.733 1.00 17.19 379 MET A CA 1
ATOM 3043 C C . MET A 1 379 ? 5.846 -40.029 -10.949 1.00 16.87 379 MET A C 1
ATOM 3044 O O . MET A 1 379 ? 6.223 -40.163 -9.757 1.00 16.85 379 MET A O 1
ATOM 3049 N N . LYS A 1 380 ? 5.252 -41.028 -11.624 1.00 17.22 380 LYS A N 1
ATOM 3050 C CA . LYS A 1 380 ? 5.000 -42.330 -11.008 1.00 17.05 380 LYS A CA 1
ATOM 3051 C C . LYS A 1 380 ? 6.275 -42.989 -10.564 1.00 16.36 380 LYS A C 1
ATOM 3052 O O . LYS A 1 380 ? 6.351 -43.592 -9.485 1.00 18.50 380 LYS A O 1
ATOM 3058 N N . TYR A 1 381 ? 7.313 -42.913 -11.384 1.00 16.45 381 TYR A N 1
ATOM 3059 C CA . TYR A 1 381 ? 8.616 -43.458 -11.000 1.00 15.62 381 TYR A CA 1
ATOM 3060 C C . TYR A 1 381 ? 9.212 -42.800 -9.716 1.00 13.75 381 TYR A C 1
ATOM 3061 O O . TYR A 1 381 ? 9.587 -43.487 -8.750 1.00 15.08 381 TYR A O 1
ATOM 3070 N N . PHE A 1 382 ? 9.288 -41.511 -9.752 1.00 15.62 382 PHE A N 1
ATOM 3071 C CA . PHE A 1 382 ? 9.865 -40.757 -8.611 1.00 16.19 382 PHE A CA 1
ATOM 3072 C C . PHE A 1 382 ? 9.008 -40.903 -7.365 1.00 18.17 382 PHE A C 1
ATOM 3073 O O . PHE A 1 382 ? 9.591 -40.891 -6.237 1.00 18.69 382 PHE A O 1
ATOM 3081 N N . ALA A 1 383 ? 7.677 -41.069 -7.526 1.00 16.11 383 ALA A N 1
ATOM 3082 C CA . ALA A 1 383 ? 6.777 -41.203 -6.365 1.00 17.74 383 ALA A CA 1
ATOM 3083 C C . ALA A 1 383 ? 6.843 -42.567 -5.742 1.00 21.01 383 ALA A C 1
ATOM 3084 O O . ALA A 1 383 ? 6.704 -42.712 -4.493 1.00 20.80 383 ALA A O 1
ATOM 3086 N N . GLU A 1 384 ? 6.988 -43.609 -6.590 1.00 20.56 384 GLU A N 1
ATOM 3087 C CA 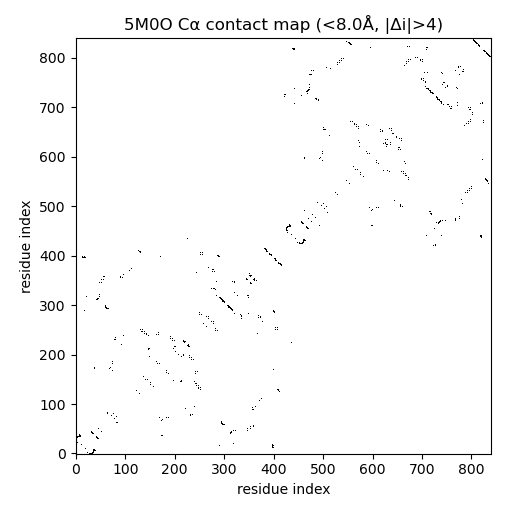. GLU A 1 384 ? 6.804 -44.991 -6.183 1.00 24.51 384 GLU A CA 1
ATOM 3088 C C . GLU A 1 384 ? 8.006 -45.887 -6.175 1.00 22.57 384 GLU A C 1
ATOM 3089 O O . GLU A 1 384 ? 8.153 -46.778 -5.335 1.00 22.83 384 GLU A O 1
ATOM 3095 N N . LYS A 1 385 ? 8.887 -45.702 -7.139 1.00 20.48 385 LYS A N 1
ATOM 3096 C CA . LYS A 1 385 ? 9.970 -46.624 -7.356 1.00 21.39 385 LYS A CA 1
ATOM 3097 C C . LYS A 1 385 ? 11.278 -46.378 -6.623 1.00 21.52 385 LYS A C 1
ATOM 3098 O O . LYS A 1 385 ? 12.119 -47.300 -6.478 1.00 19.85 385 LYS A O 1
ATOM 3104 N N . ILE A 1 386 ? 11.464 -45.136 -6.173 1.00 17.72 386 ILE A N 1
ATOM 3105 C CA . ILE A 1 386 ? 12.657 -44.743 -5.475 1.00 17.80 386 ILE A CA 1
ATOM 3106 C C . ILE A 1 386 ? 12.222 -43.861 -4.275 1.00 17.32 386 ILE A C 1
ATOM 3107 O O . ILE A 1 386 ? 11.160 -43.281 -4.291 1.00 17.16 386 ILE A O 1
ATOM 3112 N N . THR A 1 387 ? 13.069 -43.880 -3.266 1.00 20.62 387 THR A N 1
ATOM 3113 C CA . THR A 1 387 ? 13.098 -42.804 -2.233 1.00 20.14 387 THR A CA 1
ATOM 3114 C C . THR A 1 387 ? 14.373 -41.993 -2.432 1.00 20.06 387 THR A C 1
ATOM 3115 O O . THR A 1 387 ? 15.350 -42.417 -3.061 1.00 21.20 387 THR A O 1
ATOM 3119 N N . TYR A 1 388 ? 14.372 -40.790 -1.857 1.00 18.83 388 TYR A N 1
ATOM 3120 C CA . TYR A 1 388 ? 15.505 -39.917 -1.991 1.00 17.96 388 TYR A CA 1
ATOM 3121 C C . TYR A 1 388 ? 15.292 -38.742 -1.017 1.00 20.33 388 TYR A C 1
ATOM 3122 O O . TYR A 1 388 ? 14.142 -38.484 -0.609 1.00 22.18 388 TYR A O 1
ATOM 3131 N N . ASP A 1 389 ? 16.382 -38.060 -0.749 1.00 24.15 389 ASP A N 1
ATOM 3132 C CA . ASP A 1 389 ? 16.373 -36.859 0.108 1.00 24.54 389 ASP A CA 1
ATOM 3133 C C . ASP A 1 389 ? 16.581 -35.664 -0.775 1.00 23.21 389 ASP A C 1
ATOM 3134 O O . ASP A 1 389 ? 17.178 -35.746 -1.862 1.00 20.96 389 ASP A O 1
ATOM 3139 N N . VAL A 1 390 ? 16.112 -34.496 -0.291 1.00 22.19 390 VAL A N 1
ATOM 3140 C CA . VAL A 1 390 ? 16.236 -33.285 -0.987 1.00 19.32 390 VAL A CA 1
ATOM 3141 C C . VAL A 1 390 ? 17.169 -32.319 -0.189 1.00 23.05 390 VAL A C 1
ATOM 3142 O O . VAL A 1 390 ? 16.765 -31.840 0.850 1.00 22.90 390 VAL A O 1
ATOM 3146 N N . PRO A 1 391 ? 18.403 -32.115 -0.641 1.00 21.72 391 PRO A N 1
ATOM 3147 C CA . PRO A 1 391 ? 19.345 -31.242 0.174 1.00 22.56 391 PRO A CA 1
ATOM 3148 C C . PRO A 1 391 ? 18.956 -29.805 0.158 1.00 21.93 391 PRO A C 1
ATOM 3149 O O . PRO A 1 391 ? 18.180 -29.329 -0.712 1.00 20.52 391 PRO A O 1
ATOM 3153 N N . GLU A 1 392 ? 19.487 -29.042 1.136 1.00 21.94 392 GLU A N 1
ATOM 3154 C CA . GLU A 1 392 ? 19.371 -27.612 1.076 1.00 21.13 392 GLU A CA 1
ATOM 3155 C C . GLU A 1 392 ? 19.919 -27.027 -0.201 1.00 18.60 392 GLU A C 1
ATOM 3156 O O . GLU A 1 392 ? 21.005 -27.367 -0.589 1.00 22.67 392 GLU A O 1
ATOM 3162 N N . GLN A 1 393 ? 19.150 -26.204 -0.873 1.00 20.04 393 GLN A N 1
ATOM 3163 C CA . GLN A 1 393 ? 19.498 -25.708 -2.148 1.00 21.75 393 GLN A CA 1
ATOM 3164 C C . GLN A 1 393 ? 18.560 -24.568 -2.492 1.00 22.40 393 GLN A C 1
ATOM 3165 O O . GLN A 1 393 ? 17.614 -24.232 -1.769 1.00 24.36 393 GLN A O 1
ATOM 3171 N N . ASP A 1 394 ? 18.800 -23.946 -3.615 1.00 21.56 394 ASP A N 1
ATOM 3172 C CA . ASP A 1 394 ? 17.962 -22.868 -4.071 1.00 25.92 394 ASP A CA 1
ATOM 3173 C C . ASP A 1 394 ? 16.821 -23.296 -4.985 1.00 26.50 394 ASP A C 1
ATOM 3174 O O . ASP A 1 394 ? 17.017 -23.508 -6.223 1.00 25.10 394 ASP A O 1
ATOM 3179 N N . LEU A 1 395 ? 15.638 -23.365 -4.386 1.00 26.80 395 LEU A N 1
ATOM 3180 C CA . LEU A 1 395 ? 14.459 -23.930 -5.020 1.00 27.18 395 LEU A CA 1
ATOM 3181 C C . LEU A 1 395 ? 13.617 -22.907 -5.685 1.00 26.22 395 LEU A C 1
ATOM 3182 O O . LEU A 1 395 ? 12.523 -23.244 -6.173 1.00 29.17 395 LEU A O 1
ATOM 3187 N N . GLU A 1 396 ? 14.063 -21.639 -5.706 1.00 26.76 396 GLU A N 1
ATOM 3188 C CA . GLU A 1 396 ? 13.270 -20.556 -6.236 1.00 28.61 396 GLU A CA 1
ATOM 3189 C C . GLU A 1 396 ? 12.971 -20.757 -7.728 1.00 24.43 396 GLU A C 1
ATOM 3190 O O . GLU A 1 396 ? 13.853 -21.167 -8.461 1.00 22.97 396 GLU A O 1
ATOM 3196 N N . VAL A 1 397 ? 11.735 -20.488 -8.120 1.00 23.20 397 VAL A N 1
ATOM 3197 C CA . VAL A 1 397 ? 11.369 -20.334 -9.499 1.00 21.95 397 VAL A CA 1
ATOM 3198 C C . VAL A 1 397 ? 11.058 -18.828 -9.619 1.00 23.76 397 VAL A C 1
ATOM 3199 O O . VAL A 1 397 ? 10.006 -18.372 -9.231 1.00 26.71 397 VAL A O 1
ATOM 3203 N N . ASP A 1 398 ? 11.948 -18.088 -10.264 1.00 22.20 398 ASP A N 1
ATOM 3204 C CA . ASP A 1 398 ? 11.800 -16.615 -10.378 1.00 23.17 398 ASP A CA 1
ATOM 3205 C C . ASP A 1 398 ? 10.828 -16.267 -11.501 1.00 24.68 398 ASP A C 1
ATOM 3206 O O . ASP A 1 398 ? 11.147 -16.380 -12.688 1.00 26.55 398 ASP A O 1
ATOM 3211 N N . LEU A 1 399 ? 9.637 -15.785 -11.153 1.00 22.49 399 LEU A N 1
ATOM 3212 C CA . LEU A 1 399 ? 8.622 -15.503 -12.157 1.00 23.50 399 LEU A CA 1
ATOM 3213 C C . LEU A 1 399 ? 8.934 -14.271 -12.948 1.00 26.32 399 LEU A C 1
ATOM 3214 O O . LEU A 1 399 ? 8.356 -14.038 -13.999 1.00 25.23 399 LEU A O 1
ATOM 3219 N N . ASN A 1 400 ? 9.892 -13.462 -12.482 1.00 27.94 400 ASN A N 1
ATOM 3220 C CA . ASN A 1 400 ? 10.287 -12.302 -13.263 1.00 26.93 400 ASN A CA 1
ATOM 3221 C C . ASN A 1 400 ? 11.380 -12.645 -14.295 1.00 26.77 400 ASN A C 1
ATOM 3222 O O . ASN A 1 400 ? 11.849 -11.766 -14.949 1.00 26.69 400 ASN A O 1
ATOM 3227 N N . SER A 1 401 ? 11.756 -13.915 -14.435 1.00 25.18 401 SER A N 1
ATOM 3228 C CA . SER A 1 401 ? 12.850 -14.290 -15.354 1.00 22.51 401 SER A CA 1
ATOM 3229 C C . SER A 1 401 ? 12.420 -15.358 -16.383 1.00 24.54 401 SER A C 1
ATOM 3230 O O . SER A 1 401 ? 12.177 -16.512 -16.009 1.00 23.58 401 SER A O 1
ATOM 3233 N N . ILE A 1 402 ? 12.265 -14.954 -17.642 1.00 25.35 402 ILE A N 1
ATOM 3234 C CA . ILE A 1 402 ? 12.056 -15.928 -18.763 1.00 25.10 402 ILE A CA 1
ATOM 3235 C C . ILE A 1 402 ? 13.415 -16.497 -19.157 1.00 24.81 402 ILE A C 1
ATOM 3236 O O . ILE A 1 402 ? 14.396 -15.738 -19.365 1.00 22.61 402 ILE A O 1
ATOM 3241 N N . PRO A 1 403 ? 13.536 -17.849 -19.279 1.00 22.01 403 PRO A N 1
ATOM 3242 C CA . PRO A 1 403 ? 12.539 -18.922 -19.115 1.00 22.16 403 PRO A CA 1
ATOM 3243 C C . PRO A 1 403 ? 12.421 -19.369 -17.648 1.00 20.89 403 PRO A C 1
ATOM 3244 O O . PRO A 1 403 ? 13.361 -19.208 -16.832 1.00 20.56 403 PRO A O 1
ATOM 3248 N N . GLY A 1 404 ? 11.307 -20.064 -17.348 1.00 21.10 404 GLY A N 1
ATOM 3249 C CA . GLY A 1 404 ? 11.062 -20.647 -16.028 1.00 21.27 404 GLY A CA 1
ATOM 3250 C C . GLY A 1 404 ? 11.965 -21.833 -15.684 1.00 22.02 404 GLY A C 1
ATOM 3251 O O . GLY A 1 404 ? 11.975 -22.855 -16.414 1.00 20.11 404 GLY A O 1
ATOM 3252 N N . TYR A 1 405 ? 12.724 -21.704 -14.592 1.00 21.27 405 TYR A N 1
ATOM 3253 C CA . TYR A 1 405 ? 13.607 -22.738 -14.075 1.00 22.15 405 TYR A CA 1
ATOM 3254 C C . TYR A 1 405 ? 13.588 -22.761 -12.561 1.00 24.97 405 TYR A C 1
ATOM 3255 O O . TYR A 1 405 ? 13.514 -21.724 -11.940 1.00 22.65 405 TYR A O 1
ATOM 3264 N N . VAL A 1 406 ? 13.744 -23.920 -11.985 1.00 22.51 406 VAL A N 1
ATOM 3265 C CA . VAL A 1 406 ? 14.161 -24.033 -10.575 1.00 23.88 406 VAL A CA 1
ATOM 3266 C C . VAL A 1 406 ? 15.635 -23.638 -10.580 1.00 24.19 406 VAL A C 1
ATOM 3267 O O . VAL A 1 406 ? 16.457 -24.232 -11.290 1.00 22.52 406 VAL A O 1
ATOM 3271 N N . LYS A 1 407 ? 16.044 -22.667 -9.765 1.00 22.54 407 LYS A N 1
ATOM 3272 C CA . LYS A 1 407 ? 17.459 -22.222 -9.862 1.00 24.32 407 LYS A CA 1
ATOM 3273 C C . LYS A 1 407 ? 18.504 -23.311 -9.757 1.00 23.04 407 LYS A C 1
ATOM 3274 O O . LYS A 1 407 ? 19.460 -23.281 -10.483 1.00 22.80 407 LYS A O 1
ATOM 3280 N N . SER A 1 408 ? 18.337 -24.260 -8.853 1.00 21.91 408 SER A N 1
ATOM 3281 C CA . SER A 1 408 ? 19.279 -25.327 -8.630 1.00 20.13 408 SER A CA 1
ATOM 3282 C C . SER A 1 408 ? 19.193 -26.394 -9.729 1.00 22.27 408 SER A C 1
ATOM 3283 O O . SER A 1 408 ? 20.036 -27.258 -9.768 1.00 21.06 408 SER A O 1
ATOM 3286 N N . GLY A 1 409 ? 18.092 -26.409 -10.470 1.00 21.36 409 GLY A N 1
ATOM 3287 C CA . GLY A 1 409 ? 17.748 -27.569 -11.322 1.00 21.82 409 GLY A CA 1
ATOM 3288 C C . GLY A 1 409 ? 16.891 -28.643 -10.651 1.00 21.81 409 GLY A C 1
ATOM 3289 O O . GLY A 1 409 ? 16.388 -29.553 -11.343 1.00 23.38 409 GLY A O 1
ATOM 3290 N N . PHE A 1 410 ? 16.704 -28.549 -9.334 1.00 19.87 410 PHE A N 1
ATOM 3291 C CA . PHE A 1 410 ? 16.158 -29.561 -8.448 1.00 20.51 410 PHE A CA 1
ATOM 3292 C C . PHE A 1 410 ? 17.107 -30.747 -8.235 1.00 19.90 410 PHE A C 1
ATOM 3293 O O . PHE A 1 410 ? 17.195 -31.695 -9.045 1.00 20.00 410 PHE A O 1
ATOM 3301 N N . VAL A 1 411 ? 17.792 -30.740 -7.098 1.00 18.66 411 VAL A N 1
ATOM 3302 C CA . VAL A 1 411 ? 18.766 -31.713 -6.775 1.00 18.95 411 VAL A CA 1
ATOM 3303 C C . VAL A 1 411 ? 18.241 -32.677 -5.774 1.00 18.63 411 VAL A C 1
ATOM 3304 O O . VAL A 1 411 ? 17.661 -32.264 -4.741 1.00 20.80 411 VAL A O 1
ATOM 3308 N N . ILE A 1 412 ? 18.528 -33.973 -5.988 1.00 17.48 412 ILE A N 1
ATOM 3309 C CA . ILE A 1 412 ? 18.244 -35.002 -5.035 1.00 18.94 412 ILE A CA 1
ATOM 3310 C C . ILE A 1 412 ? 19.486 -35.810 -4.690 1.00 17.19 412 ILE A C 1
ATOM 3311 O O . ILE A 1 412 ? 20.461 -35.717 -5.381 1.00 18.34 412 ILE A O 1
ATOM 3316 N N . LYS A 1 413 ? 19.426 -36.571 -3.600 1.00 21.07 413 LYS A N 1
ATOM 3317 C CA . LYS A 1 413 ? 20.503 -37.412 -3.089 1.00 22.06 413 LYS A CA 1
ATOM 3318 C C . LYS A 1 413 ? 20.015 -38.624 -2.449 1.00 19.45 413 LYS A C 1
ATOM 3319 O O . LYS A 1 413 ? 18.837 -38.707 -2.128 1.00 20.32 413 LYS A O 1
ATOM 3325 N N A ASN A 1 414 ? 20.912 -39.557 -2.141 0.50 20.76 414 ASN A N 1
ATOM 3326 N N B ASN A 1 414 ? 20.931 -39.556 -2.190 0.50 19.64 414 ASN A N 1
ATOM 3327 C CA A ASN A 1 414 ? 20.540 -40.782 -1.407 0.50 22.98 414 ASN A CA 1
ATOM 3328 C CA B ASN A 1 414 ? 20.626 -40.822 -1.527 0.50 20.68 414 ASN A CA 1
ATOM 3329 C C A ASN A 1 414 ? 19.415 -41.497 -2.134 0.50 23.02 414 ASN A C 1
ATOM 3330 C C B ASN A 1 414 ? 19.444 -41.511 -2.154 0.50 21.74 414 ASN A C 1
ATOM 3331 O O A ASN A 1 414 ? 18.490 -41.968 -1.523 0.50 23.69 414 ASN A O 1
ATOM 3332 O O B ASN A 1 414 ? 18.518 -41.957 -1.516 0.50 22.38 414 ASN A O 1
ATOM 3341 N N . VAL A 1 415 ? 19.464 -41.527 -3.461 1.00 21.96 415 VAL A N 1
ATOM 3342 C CA . VAL A 1 415 ? 18.485 -42.319 -4.182 1.00 20.74 415 VAL A CA 1
ATOM 3343 C C . VAL A 1 415 ? 18.639 -43.790 -3.814 1.00 19.81 415 VAL A C 1
ATOM 3344 O O . VAL A 1 415 ? 19.757 -44.298 -3.763 1.00 19.67 415 VAL A O 1
ATOM 3348 N N . ARG A 1 416 ? 17.517 -44.451 -3.561 1.00 21.56 416 ARG A N 1
ATOM 3349 C CA . ARG A 1 416 ? 17.468 -45.846 -3.211 1.00 26.44 416 ARG A CA 1
ATOM 3350 C C . ARG A 1 416 ? 16.211 -46.477 -3.801 1.00 24.24 416 ARG A C 1
ATOM 3351 O O . ARG A 1 416 ? 15.118 -46.007 -3.575 1.00 19.03 416 ARG A O 1
ATOM 3359 N N . GLU A 1 417 ? 16.386 -47.516 -4.624 1.00 22.51 417 GLU A N 1
ATOM 3360 C CA . GLU A 1 417 ? 15.217 -48.242 -5.144 1.00 21.06 417 GLU A CA 1
ATOM 3361 C C . GLU A 1 417 ? 14.349 -48.761 -4.051 1.00 18.82 417 GLU A C 1
ATOM 3362 O O . GLU A 1 417 ? 14.862 -49.205 -3.020 1.00 21.29 417 GLU A O 1
ATOM 3368 N N . VAL A 1 418 ? 13.041 -48.749 -4.275 1.00 18.38 418 VAL A N 1
ATOM 3369 C CA . VAL A 1 418 ? 12.097 -49.333 -3.387 1.00 19.26 418 VAL A CA 1
ATOM 3370 C C . VAL A 1 418 ? 11.911 -50.807 -3.788 1.00 20.44 418 VAL A C 1
ATOM 3371 O O . VAL A 1 418 ? 11.368 -51.042 -4.892 1.00 23.07 418 VAL A O 1
ATOM 3375 N N . VAL A 1 419 ? 12.321 -51.749 -2.948 1.00 18.74 419 VAL A N 1
ATOM 3376 C CA . VAL A 1 419 ? 12.200 -53.170 -3.258 1.00 19.83 419 VAL A CA 1
ATOM 3377 C C . VAL A 1 419 ? 11.799 -53.939 -2.031 1.00 20.16 419 VAL A C 1
ATOM 3378 O O . VAL A 1 419 ? 12.429 -53.809 -1.002 1.00 21.02 419 VAL A O 1
ATOM 3382 N N . ASP A 1 420 ? 10.773 -54.771 -2.148 1.00 20.89 420 ASP A N 1
ATOM 3383 C CA . ASP A 1 420 ? 10.390 -55.662 -1.074 1.00 23.27 420 ASP A CA 1
ATOM 3384 C C . ASP A 1 420 ? 11.155 -56.937 -1.277 1.00 23.18 420 ASP A C 1
ATOM 3385 O O . ASP A 1 420 ? 10.855 -57.684 -2.219 1.00 25.07 420 ASP A O 1
ATOM 3390 N N . ARG A 1 421 ? 12.152 -57.171 -0.427 1.00 23.42 421 ARG A N 1
ATOM 3391 C CA . ARG A 1 421 ? 13.039 -58.340 -0.517 1.00 21.41 421 ARG A CA 1
ATOM 3392 C C . ARG A 1 421 ? 12.654 -59.447 0.499 1.00 20.88 421 ARG A C 1
ATOM 3393 O O . ARG A 1 421 ? 13.369 -60.413 0.657 1.00 20.40 421 ARG A O 1
ATOM 3401 N N . THR A 1 422 ? 11.470 -59.328 1.111 1.00 23.56 422 THR A N 1
ATOM 3402 C CA . THR A 1 422 ? 10.993 -60.292 2.153 1.00 27.21 422 THR A CA 1
ATOM 3403 C C . THR A 1 422 ? 10.155 -61.421 1.555 1.00 32.17 422 THR A C 1
ATOM 3404 O O . THR A 1 422 ? 9.871 -62.463 2.151 1.00 29.73 422 THR A O 1
ATOM 3408 N N . HIS B 2 5 ? 17.583 -53.827 -78.887 1.00 47.09 -1 HIS C N 1
ATOM 3409 C CA . HIS B 2 5 ? 18.384 -53.549 -80.117 1.00 48.07 -1 HIS C CA 1
ATOM 3410 C C . HIS B 2 5 ? 19.763 -54.099 -79.883 1.00 49.76 -1 HIS C C 1
ATOM 3411 O O . HIS B 2 5 ? 19.913 -55.133 -79.250 1.00 55.80 -1 HIS C O 1
ATOM 3412 N N . HIS B 2 6 ? 20.786 -53.376 -80.317 1.00 46.37 0 HIS C N 1
ATOM 3413 C CA . HIS B 2 6 ? 22.158 -53.899 -80.229 1.00 47.60 0 HIS C CA 1
ATOM 3414 C C . HIS B 2 6 ? 22.916 -53.325 -79.041 1.00 46.43 0 HIS C C 1
ATOM 3415 O O . HIS B 2 6 ? 24.049 -53.684 -78.824 1.00 43.93 0 HIS C O 1
ATOM 3422 N N . MET B 2 7 ? 22.262 -52.450 -78.278 1.00 42.71 1 MET C N 1
ATOM 3423 C CA . MET B 2 7 ? 22.861 -51.812 -77.123 1.00 40.53 1 MET C CA 1
ATOM 3424 C C . MET B 2 7 ? 22.057 -52.187 -75.902 1.00 38.88 1 MET C C 1
ATOM 3425 O O . MET B 2 7 ? 21.074 -52.892 -76.001 1.00 44.84 1 MET C O 1
ATOM 3430 N N . ALA B 2 8 ? 22.446 -51.688 -74.747 1.00 39.13 2 ALA C N 1
ATOM 3431 C CA . ALA B 2 8 ? 21.714 -51.990 -73.521 1.00 37.66 2 ALA C CA 1
ATOM 3432 C C . ALA B 2 8 ? 20.567 -51.049 -73.338 1.00 35.88 2 ALA C C 1
ATOM 3433 O O . ALA B 2 8 ? 20.491 -49.994 -73.966 1.00 35.49 2 ALA C O 1
ATOM 3435 N N . THR B 2 9 ? 19.708 -51.441 -72.406 1.00 38.48 3 THR C N 1
ATOM 3436 C CA . THR B 2 9 ? 18.488 -50.745 -72.179 1.00 42.29 3 THR C CA 1
ATOM 3437 C C . THR B 2 9 ? 18.740 -49.410 -71.423 1.00 34.22 3 THR C C 1
ATOM 3438 O O . THR B 2 9 ? 19.474 -49.335 -70.471 1.00 29.64 3 THR C O 1
ATOM 3442 N N . LEU B 2 10 ? 18.080 -48.387 -71.926 1.00 34.52 4 LEU C N 1
ATOM 3443 C CA . LEU B 2 10 ? 18.157 -47.053 -71.366 1.00 32.22 4 LEU C CA 1
ATOM 3444 C C . LEU B 2 10 ? 17.313 -47.026 -70.096 1.00 29.07 4 LEU C C 1
ATOM 3445 O O . LEU B 2 10 ? 16.116 -47.261 -70.144 1.00 26.80 4 LEU C O 1
ATOM 3450 N N . LYS B 2 11 ? 17.935 -46.700 -68.974 1.00 26.71 5 LYS C N 1
ATOM 3451 C CA . LYS B 2 11 ? 17.205 -46.569 -67.720 1.00 25.68 5 LYS C CA 1
ATOM 3452 C C . LYS B 2 11 ? 16.408 -45.274 -67.648 1.00 25.02 5 LYS C C 1
ATOM 3453 O O . LYS B 2 11 ? 16.738 -44.290 -68.312 1.00 22.18 5 LYS C O 1
ATOM 3459 N N . ARG B 2 12 ? 15.354 -45.311 -66.866 1.00 25.79 6 ARG C N 1
ATOM 3460 C CA . ARG B 2 12 ? 14.364 -44.242 -66.827 1.00 25.62 6 ARG C CA 1
ATOM 3461 C C . ARG B 2 12 ? 14.056 -43.804 -65.400 1.00 23.45 6 ARG C C 1
ATOM 3462 O O . ARG B 2 12 ? 13.979 -44.649 -64.494 1.00 25.68 6 ARG C O 1
ATOM 3470 N N . ASP B 2 13 ? 13.825 -42.507 -65.226 1.00 22.37 7 ASP C N 1
ATOM 3471 C CA . ASP B 2 13 ? 13.100 -41.968 -64.053 1.00 22.74 7 ASP C CA 1
ATOM 3472 C C . ASP B 2 13 ? 11.644 -42.104 -64.474 1.00 23.70 7 ASP C C 1
ATOM 3473 O O . ASP B 2 13 ? 11.108 -41.254 -65.202 1.00 23.64 7 ASP C O 1
ATOM 3478 N N . LYS B 2 14 ? 11.004 -43.204 -64.050 1.00 24.09 8 LYS C N 1
ATOM 3479 C CA . LYS B 2 14 ? 9.709 -43.566 -64.624 1.00 26.16 8 LYS C CA 1
ATOM 3480 C C . LYS B 2 14 ? 8.614 -42.529 -64.335 1.00 26.67 8 LYS C C 1
ATOM 3481 O O . LYS B 2 14 ? 8.666 -41.821 -63.321 1.00 23.52 8 LYS C O 1
ATOM 3487 N N . GLY B 2 15 ? 7.653 -42.450 -65.239 1.00 25.60 9 GLY C N 1
ATOM 3488 C CA . GLY B 2 15 ? 6.533 -41.504 -65.087 1.00 26.24 9 GLY C CA 1
ATOM 3489 C C . GLY B 2 15 ? 6.079 -40.868 -66.373 1.00 25.70 9 GLY C C 1
ATOM 3490 O O . GLY B 2 15 ? 6.844 -40.718 -67.341 1.00 24.00 9 GLY C O 1
ATOM 3491 N N . LEU B 2 16 ? 4.811 -40.490 -66.397 1.00 28.72 10 LEU C N 1
ATOM 3492 C CA . LEU B 2 16 ? 4.240 -39.910 -67.582 1.00 26.51 10 LEU C CA 1
ATOM 3493 C C . LEU B 2 16 ? 4.830 -38.513 -67.749 1.00 25.37 10 LEU C C 1
ATOM 3494 O O . LEU B 2 16 ? 5.067 -38.052 -68.884 1.00 22.21 10 LEU C O 1
ATOM 3499 N N . ASP B 2 17 ? 5.029 -37.814 -66.629 1.00 24.19 11 ASP C N 1
ATOM 3500 C CA . ASP B 2 17 ? 5.628 -36.489 -66.668 1.00 23.78 11 ASP C CA 1
ATOM 3501 C C . ASP B 2 17 ? 6.249 -36.196 -65.303 1.00 24.11 11 ASP C C 1
ATOM 3502 O O . ASP B 2 17 ? 5.587 -36.312 -64.269 1.00 25.42 11 ASP C O 1
ATOM 3507 N N . ASN B 2 18 ? 7.527 -35.878 -65.297 1.00 21.82 12 ASN C N 1
ATOM 3508 C CA . ASN B 2 18 ? 8.270 -35.599 -64.068 1.00 22.19 12 ASN C CA 1
ATOM 3509 C C . ASN B 2 18 ? 8.610 -34.126 -63.849 1.00 21.49 12 ASN C C 1
ATOM 3510 O O . ASN B 2 18 ? 9.444 -33.829 -63.006 1.00 20.81 12 ASN C O 1
ATOM 3515 N N . THR B 2 19 ? 7.932 -33.209 -64.519 1.00 22.08 13 THR C N 1
ATOM 3516 C CA . THR B 2 19 ? 8.229 -31.776 -64.389 1.00 22.54 13 THR C CA 1
ATOM 3517 C C . THR B 2 19 ? 8.185 -31.298 -62.956 1.00 26.03 13 THR C C 1
ATOM 3518 O O . THR B 2 19 ? 9.076 -30.578 -62.538 1.00 23.02 13 THR C O 1
ATOM 3522 N N . LEU B 2 20 ? 7.153 -31.671 -62.201 1.00 24.96 14 LEU C N 1
ATOM 3523 C CA . LEU B 2 20 ? 7.148 -31.200 -60.811 1.00 28.15 14 LEU C CA 1
ATOM 3524 C C . LEU B 2 20 ? 8.339 -31.699 -60.014 1.00 22.21 14 LEU C C 1
ATOM 3525 O O . LEU B 2 20 ? 8.843 -31.013 -59.146 1.00 22.40 14 LEU C O 1
ATOM 3530 N N . LYS B 2 21 ? 8.749 -32.937 -60.260 1.00 20.44 15 LYS C N 1
ATOM 3531 C CA . LYS B 2 21 ? 9.854 -33.517 -59.533 1.00 20.85 15 LYS C CA 1
ATOM 3532 C C . LYS B 2 21 ? 11.200 -32.815 -59.906 1.00 18.53 15 LYS C C 1
ATOM 3533 O O . LYS B 2 21 ? 12.090 -32.586 -59.084 1.00 17.26 15 LYS C O 1
ATOM 3539 N N . VAL B 2 22 ? 11.357 -32.473 -61.188 1.00 19.58 16 VAL C N 1
ATOM 3540 C CA . VAL B 2 22 ? 12.494 -31.723 -61.637 1.00 14.76 16 VAL C CA 1
ATOM 3541 C C . VAL B 2 22 ? 12.550 -30.336 -60.977 1.00 17.24 16 VAL C C 1
ATOM 3542 O O . VAL B 2 22 ? 13.625 -29.923 -60.498 1.00 17.18 16 VAL C O 1
ATOM 3546 N N . LEU B 2 23 ? 11.417 -29.638 -60.895 1.00 15.36 17 LEU C N 1
ATOM 3547 C CA . LEU B 2 23 ? 11.359 -28.339 -60.249 1.00 20.22 17 LEU C CA 1
ATOM 3548 C C . LEU B 2 23 ? 11.642 -28.460 -58.727 1.00 18.19 17 LEU C C 1
ATOM 3549 O O . LEU B 2 23 ? 12.223 -27.557 -58.128 1.00 17.51 17 LEU C O 1
ATOM 3554 N N . LYS B 2 24 ? 11.197 -29.559 -58.147 1.00 16.49 18 LYS C N 1
ATOM 3555 C CA . LYS B 2 24 ? 11.363 -29.701 -56.700 1.00 18.08 18 LYS C CA 1
ATOM 3556 C C . LYS B 2 24 ? 12.839 -30.019 -56.353 1.00 18.16 18 LYS C C 1
ATOM 3557 O O . LYS B 2 24 ? 13.351 -29.578 -55.331 1.00 19.43 18 LYS C O 1
ATOM 3563 N N . GLN B 2 25 ? 13.519 -30.782 -57.192 1.00 17.36 19 GLN C N 1
ATOM 3564 C CA . GLN B 2 25 ? 14.922 -31.098 -56.968 1.00 19.59 19 GLN C CA 1
ATOM 3565 C C . GLN B 2 25 ? 15.875 -30.102 -57.581 1.00 19.29 19 GLN C C 1
ATOM 3566 O O . GLN B 2 25 ? 17.080 -30.041 -57.189 1.00 18.77 19 GLN C O 1
ATOM 3572 N N . GLY B 2 26 ? 15.374 -29.316 -58.539 1.00 17.05 20 GLY C N 1
ATOM 3573 C CA . GLY B 2 26 ? 16.185 -28.246 -59.142 1.00 16.42 20 GLY C CA 1
ATOM 3574 C C . GLY B 2 26 ? 17.509 -28.661 -59.764 1.00 15.87 20 GLY C C 1
ATOM 3575 O O . GLY B 2 26 ? 17.557 -29.589 -60.580 1.00 16.60 20 GLY C O 1
ATOM 3576 N N . TYR B 2 27 ? 18.588 -27.955 -59.391 1.00 15.75 21 TYR C N 1
ATOM 3577 C CA . TYR B 2 27 ? 19.924 -28.247 -59.893 1.00 16.08 21 TYR C CA 1
ATOM 3578 C C . TYR B 2 27 ? 20.528 -29.634 -59.550 1.00 16.36 21 TYR C C 1
ATOM 3579 O O . TYR B 2 27 ? 21.524 -30.061 -60.141 1.00 17.67 21 TYR C O 1
ATOM 3588 N N . LEU B 2 28 ? 19.913 -30.317 -58.585 1.00 15.89 22 LEU C N 1
ATOM 3589 C CA . LEU B 2 28 ? 20.322 -31.592 -58.138 1.00 16.91 22 LEU C CA 1
ATOM 3590 C C . LEU B 2 28 ? 19.472 -32.723 -58.690 1.00 17.59 22 LEU C C 1
ATOM 3591 O O . LEU B 2 28 ? 19.856 -33.916 -58.464 1.00 18.19 22 LEU C O 1
ATOM 3596 N N . TYR B 2 29 ? 18.382 -32.407 -59.430 1.00 16.06 23 TYR C N 1
ATOM 3597 C CA . TYR B 2 29 ? 17.570 -33.501 -60.066 1.00 15.32 23 TYR C CA 1
ATOM 3598 C C . TYR B 2 29 ? 18.416 -34.530 -60.766 1.00 15.06 23 TYR C C 1
ATOM 3599 O O . TYR B 2 29 ? 18.298 -35.711 -60.519 1.00 17.08 23 TYR C O 1
ATOM 3608 N N . THR B 2 30 ? 19.266 -34.090 -61.712 1.00 16.26 24 THR C N 1
ATOM 3609 C CA . THR B 2 30 ? 19.929 -35.051 -62.589 1.00 16.97 24 THR C CA 1
ATOM 3610 C C . THR B 2 30 ? 20.962 -35.900 -61.857 1.00 18.88 24 THR C C 1
ATOM 3611 O O . THR B 2 30 ? 21.093 -37.113 -62.087 1.00 17.00 24 THR C O 1
ATOM 3615 N N . THR B 2 31 ? 21.672 -35.277 -60.929 1.00 19.24 25 THR C N 1
ATOM 3616 C CA . THR B 2 31 ? 22.629 -36.099 -60.119 1.00 22.89 25 THR C CA 1
ATOM 3617 C C . THR B 2 31 ? 21.917 -37.040 -59.172 1.00 19.66 25 THR C C 1
ATOM 3618 O O . THR B 2 31 ? 22.340 -38.202 -59.040 1.00 20.59 25 THR C O 1
ATOM 3622 N N . ASN B 2 32 ? 20.803 -36.628 -58.570 1.00 19.29 26 ASN C N 1
ATOM 3623 C CA . ASN B 2 32 ? 19.959 -37.552 -57.789 1.00 19.45 26 ASN C CA 1
ATOM 3624 C C . ASN B 2 32 ? 19.535 -38.773 -58.596 1.00 19.84 26 ASN C C 1
ATOM 3625 O O . ASN B 2 32 ? 19.605 -39.926 -58.115 1.00 20.20 26 ASN C O 1
ATOM 3630 N N . GLN B 2 33 ? 19.133 -38.561 -59.842 1.00 18.19 27 GLN C N 1
ATOM 3631 C CA . GLN B 2 33 ? 18.700 -39.695 -60.654 1.00 17.72 27 GLN C CA 1
ATOM 3632 C C . GLN B 2 33 ? 19.823 -40.600 -61.102 1.00 19.01 27 GLN C C 1
ATOM 3633 O O . GLN B 2 33 ? 19.668 -41.857 -61.059 1.00 19.92 27 GLN C O 1
ATOM 3639 N N . ARG B 2 34 ? 20.970 -40.040 -61.501 1.00 19.72 28 ARG C N 1
ATOM 3640 C CA . ARG B 2 34 ? 22.107 -40.848 -61.896 1.00 19.52 28 ARG C CA 1
ATOM 3641 C C . ARG B 2 34 ? 22.578 -41.726 -60.708 1.00 22.21 28 ARG C C 1
ATOM 3642 O O . ARG B 2 34 ? 22.959 -42.865 -60.869 1.00 23.44 28 ARG C O 1
ATOM 3650 N N . ASN B 2 35 ? 22.519 -41.159 -59.514 1.00 21.28 29 ASN C N 1
ATOM 3651 C CA . ASN B 2 35 ? 22.935 -41.894 -58.317 1.00 24.09 29 ASN C CA 1
ATOM 3652 C C . ASN B 2 35 ? 21.934 -43.010 -58.009 1.00 24.87 29 ASN C C 1
ATOM 3653 O O . ASN B 2 35 ? 22.338 -44.135 -57.743 1.00 25.09 29 ASN C O 1
ATOM 3658 N N . ARG B 2 36 ? 20.645 -42.710 -57.989 1.00 21.65 30 ARG C N 1
ATOM 3659 C CA . ARG B 2 36 ? 19.639 -43.701 -57.672 1.00 22.90 30 ARG C CA 1
ATOM 3660 C C . ARG B 2 36 ? 19.546 -44.829 -58.682 1.00 25.79 30 ARG C C 1
ATOM 3661 O O . ARG B 2 36 ? 19.288 -46.012 -58.316 1.00 22.03 30 ARG C O 1
ATOM 3669 N N . LEU B 2 37 ? 19.711 -44.491 -59.960 1.00 25.62 31 LEU C N 1
ATOM 3670 C CA . LEU B 2 37 ? 19.620 -45.479 -61.033 1.00 24.54 31 LEU C CA 1
ATOM 3671 C C . LEU B 2 37 ? 20.994 -46.092 -61.392 1.00 25.24 31 LEU C C 1
ATOM 3672 O O . LEU B 2 37 ? 21.096 -46.991 -62.249 1.00 26.76 31 LEU C O 1
ATOM 3677 N N . ASN B 2 38 ? 22.060 -45.617 -60.766 1.00 28.17 32 ASN C N 1
ATOM 3678 C CA . ASN B 2 38 ? 23.406 -46.148 -60.992 1.00 29.10 32 ASN C CA 1
ATOM 3679 C C . ASN B 2 38 ? 23.842 -46.162 -62.437 1.00 30.27 32 ASN C C 1
ATOM 3680 O O . ASN B 2 38 ? 24.132 -47.204 -63.023 1.00 27.29 32 ASN C O 1
ATOM 3685 N N . THR B 2 39 ? 23.956 -44.971 -63.023 1.00 26.99 33 THR C N 1
ATOM 3686 C CA . THR B 2 39 ? 24.213 -44.854 -64.465 1.00 23.76 33 THR C CA 1
ATOM 3687 C C . THR B 2 39 ? 24.708 -43.432 -64.769 1.00 25.37 33 THR C C 1
ATOM 3688 O O . THR B 2 39 ? 24.479 -42.507 -63.953 1.00 23.27 33 THR C O 1
ATOM 3692 N N . SER B 2 40 ? 25.329 -43.248 -65.936 1.00 21.08 34 SER C N 1
ATOM 3693 C CA . SER B 2 40 ? 25.794 -41.902 -66.398 1.00 22.38 34 SER C CA 1
ATOM 3694 C C . SER B 2 40 ? 24.740 -41.252 -67.317 1.00 20.98 34 SER C C 1
ATOM 3695 O O . SER B 2 40 ? 24.835 -40.086 -67.658 1.00 22.44 34 SER C O 1
ATOM 3698 N N . VAL B 2 41 ? 23.746 -42.045 -67.738 1.00 21.73 35 VAL C N 1
ATOM 3699 C CA . VAL B 2 41 ? 22.734 -41.606 -68.715 1.00 20.77 35 VAL C CA 1
ATOM 3700 C C . VAL B 2 41 ? 21.351 -42.197 -68.386 1.00 20.27 35 VAL C C 1
ATOM 3701 O O . VAL B 2 41 ? 21.226 -43.399 -68.072 1.00 23.84 35 VAL C O 1
ATOM 3705 N N . PHE B 2 42 ? 20.309 -41.376 -68.469 1.00 18.70 36 PHE C N 1
ATOM 3706 C CA . PHE B 2 42 ? 18.962 -41.785 -68.199 1.00 18.38 36 PHE C CA 1
ATOM 3707 C C . PHE B 2 42 ? 17.910 -40.968 -68.917 1.00 20.16 36 PHE C C 1
ATOM 3708 O O . PHE B 2 42 ? 18.171 -39.806 -69.324 1.00 19.40 36 PHE C O 1
ATOM 3716 N N . GLN B 2 43 ? 16.705 -41.560 -69.047 1.00 19.96 37 GLN C N 1
ATOM 3717 C CA . GLN B 2 43 ? 15.587 -40.819 -69.643 1.00 21.75 37 GLN C CA 1
ATOM 3718 C C . GLN B 2 43 ? 14.566 -40.410 -68.594 1.00 21.64 37 GLN C C 1
ATOM 3719 O O . GLN B 2 43 ? 14.301 -41.162 -67.673 1.00 21.81 37 GLN C O 1
ATOM 3725 N N . THR B 2 44 ? 13.965 -39.263 -68.786 1.00 21.22 38 THR C N 1
ATOM 3726 C CA . THR B 2 44 ? 12.885 -38.787 -67.967 1.00 20.20 38 THR C CA 1
ATOM 3727 C C . THR B 2 44 ? 11.883 -38.123 -68.909 1.00 22.94 38 THR C C 1
ATOM 3728 O O . THR B 2 44 ? 12.258 -37.719 -69.998 1.00 30.69 38 THR C O 1
ATOM 3732 N N . LYS B 2 45 ? 10.630 -37.966 -68.509 1.00 18.86 39 LYS C N 1
ATOM 3733 C CA . LYS B 2 45 ? 9.681 -37.182 -69.303 1.00 20.06 39 LYS C CA 1
ATOM 3734 C C . LYS B 2 45 ? 9.387 -35.878 -68.618 1.00 23.99 39 LYS C C 1
ATOM 3735 O O . LYS B 2 45 ? 9.235 -35.846 -67.363 1.00 24.29 39 LYS C O 1
ATOM 3741 N N . ALA B 2 46 ? 9.220 -34.822 -69.398 1.00 20.93 40 ALA C N 1
ATOM 3742 C CA . ALA B 2 46 ? 8.893 -33.511 -68.815 1.00 22.86 40 ALA C CA 1
ATOM 3743 C C . ALA B 2 46 ? 8.303 -32.542 -69.824 1.00 23.78 40 ALA C C 1
ATOM 3744 O O . ALA B 2 46 ? 8.239 -32.863 -71.022 1.00 24.28 40 ALA C O 1
ATOM 3746 N N . LEU B 2 47 ? 7.822 -31.416 -69.325 1.00 23.57 41 LEU C N 1
ATOM 3747 C CA . LEU B 2 47 ? 7.226 -30.367 -70.178 1.00 28.10 41 LEU C CA 1
ATOM 3748 C C . LEU B 2 47 ? 5.985 -30.890 -70.904 1.00 25.96 41 LEU C C 1
ATOM 3749 O O . LEU B 2 47 ? 5.751 -30.535 -72.077 1.00 28.47 41 LEU C O 1
ATOM 3754 N N . GLY B 2 48 ? 5.261 -31.794 -70.247 1.00 24.81 42 GLY C N 1
ATOM 3755 C CA . GLY B 2 48 ? 4.048 -32.374 -70.820 1.00 24.71 42 GLY C CA 1
ATOM 3756 C C . GLY B 2 48 ? 4.257 -33.704 -71.509 1.00 22.08 42 GLY C C 1
ATOM 3757 O O . GLY B 2 48 ? 3.591 -33.995 -72.508 1.00 24.07 42 GLY C O 1
ATOM 3758 N N . GLY B 2 49 ? 5.098 -34.559 -70.926 1.00 18.87 43 GLY C N 1
ATOM 3759 C CA . GLY B 2 49 ? 5.305 -35.932 -71.393 1.00 17.93 43 GLY C CA 1
ATOM 3760 C C . GLY B 2 49 ? 6.380 -36.123 -72.428 1.00 19.57 43 GLY C C 1
ATOM 3761 O O . GLY B 2 49 ? 6.475 -37.198 -73.040 1.00 21.38 43 GLY C O 1
ATOM 3762 N N . LYS B 2 50 ? 7.161 -35.086 -72.696 1.00 20.73 44 LYS C N 1
ATOM 3763 C CA . LYS B 2 50 ? 8.253 -35.243 -73.686 1.00 21.19 44 LYS C CA 1
ATOM 3764 C C . LYS B 2 50 ? 9.399 -36.005 -73.066 1.00 20.84 44 LYS C C 1
ATOM 3765 O O . LYS B 2 50 ? 9.876 -35.594 -71.993 1.00 20.61 44 LYS C O 1
ATOM 3771 N N . PRO B 2 51 ? 9.889 -37.017 -73.748 1.00 20.56 45 PRO C N 1
ATOM 3772 C CA . PRO B 2 51 ? 11.004 -37.791 -73.279 1.00 20.63 45 PRO C CA 1
ATOM 3773 C C . PRO B 2 51 ? 12.305 -37.019 -73.547 1.00 20.39 45 PRO C C 1
ATOM 3774 O O . PRO B 2 51 ? 12.510 -36.450 -74.626 1.00 18.36 45 PRO C O 1
ATOM 3778 N N . PHE B 2 52 ? 13.134 -36.927 -72.511 1.00 16.69 46 PHE C N 1
ATOM 3779 C CA . PHE B 2 52 ? 14.434 -36.340 -72.646 1.00 17.88 46 PHE C CA 1
ATOM 3780 C C . PHE B 2 52 ? 15.460 -37.316 -72.127 1.00 20.42 46 PHE C C 1
ATOM 3781 O O . PHE B 2 52 ? 15.317 -37.846 -71.005 1.00 19.66 46 PHE C O 1
ATOM 3789 N N . VAL B 2 53 ? 16.503 -37.578 -72.911 1.00 17.10 47 VAL C N 1
ATOM 3790 C CA . VAL B 2 53 ? 17.650 -38.319 -72.423 1.00 16.88 47 VAL C CA 1
ATOM 3791 C C . VAL B 2 53 ? 18.653 -37.331 -71.903 1.00 15.90 47 VAL C C 1
ATOM 3792 O O . VAL B 2 53 ? 19.119 -36.436 -72.633 1.00 18.08 47 VAL C O 1
ATOM 3796 N N . VAL B 2 54 ? 18.962 -37.448 -70.625 1.00 16.45 48 VAL C N 1
ATOM 3797 C CA . VAL B 2 54 ? 19.888 -36.524 -69.935 1.00 16.30 48 VAL C CA 1
ATOM 3798 C C . VAL B 2 54 ? 21.315 -37.044 -70.068 1.00 15.60 48 VAL C C 1
ATOM 3799 O O . VAL B 2 54 ? 21.629 -38.187 -69.671 1.00 17.30 48 VAL C O 1
ATOM 3803 N N . VAL B 2 55 ? 22.128 -36.259 -70.743 1.00 16.66 49 VAL C N 1
ATOM 3804 C CA . VAL B 2 55 ? 23.543 -36.575 -71.031 1.00 15.99 49 VAL C CA 1
ATOM 3805 C C . VAL B 2 55 ? 24.437 -35.544 -70.310 1.00 18.17 49 VAL C C 1
ATOM 3806 O O . VAL B 2 55 ? 24.031 -34.369 -70.129 1.00 18.06 49 VAL C O 1
ATOM 3810 N N . THR B 2 56 ? 25.649 -35.984 -69.928 1.00 18.18 50 THR C N 1
ATOM 3811 C CA . THR B 2 56 ? 26.484 -35.189 -69.050 1.00 18.91 50 THR C CA 1
ATOM 3812 C C . THR B 2 56 ? 27.935 -35.441 -69.378 1.00 19.30 50 THR C C 1
ATOM 3813 O O . THR B 2 56 ? 28.270 -36.389 -70.119 1.00 17.43 50 THR C O 1
ATOM 3817 N N . GLY B 2 57 ? 28.783 -34.603 -68.810 1.00 20.52 51 GLY C N 1
ATOM 3818 C CA . GLY B 2 57 ? 30.210 -34.725 -69.032 1.00 21.03 51 GLY C CA 1
ATOM 3819 C C . GLY B 2 57 ? 30.700 -34.254 -70.385 1.00 17.27 51 GLY C C 1
ATOM 3820 O O . GLY B 2 57 ? 29.953 -33.807 -71.249 1.00 16.22 51 GLY C O 1
ATOM 3821 N N . LYS B 2 58 ? 32.001 -34.375 -70.603 1.00 18.97 52 LYS C N 1
ATOM 3822 C CA . LYS B 2 58 ? 32.566 -33.973 -71.896 1.00 18.61 52 LYS C CA 1
ATOM 3823 C C . LYS B 2 58 ? 31.941 -34.754 -72.994 1.00 19.13 52 LYS C C 1
ATOM 3824 O O . LYS B 2 58 ? 31.773 -34.235 -74.118 1.00 18.74 52 LYS C O 1
ATOM 3830 N N . GLU B 2 59 ? 31.740 -36.057 -72.768 1.00 19.06 53 GLU C N 1
ATOM 3831 C CA . GLU B 2 59 ? 31.175 -36.894 -73.867 1.00 17.82 53 GLU C CA 1
ATOM 3832 C C . GLU B 2 59 ? 29.722 -36.479 -74.231 1.00 17.22 53 GLU C C 1
ATOM 3833 O O . GLU B 2 59 ? 29.353 -36.426 -75.400 1.00 16.44 53 GLU C O 1
ATOM 3839 N N . GLY B 2 60 ? 28.940 -36.172 -73.216 1.00 16.63 54 GLY C N 1
ATOM 3840 C CA . GLY B 2 60 ? 27.573 -35.642 -73.387 1.00 17.88 54 GLY C CA 1
ATOM 3841 C C . GLY B 2 60 ? 27.570 -34.332 -74.146 1.00 18.80 54 GLY C C 1
ATOM 3842 O O . GLY B 2 60 ? 26.787 -34.112 -75.089 1.00 19.27 54 GLY C O 1
ATOM 3843 N N . ALA B 2 61 ? 28.481 -33.428 -73.768 1.00 18.22 55 ALA C N 1
ATOM 3844 C CA . ALA B 2 61 ? 28.526 -32.125 -74.422 1.00 18.66 55 ALA C CA 1
ATOM 3845 C C . ALA B 2 61 ? 28.994 -32.229 -75.856 1.00 20.71 55 ALA C C 1
ATOM 3846 O O . ALA B 2 61 ? 28.467 -31.546 -76.734 1.00 17.90 55 ALA C O 1
ATOM 3848 N N . GLU B 2 62 ? 29.974 -33.113 -76.107 1.00 19.60 56 GLU C N 1
ATOM 3849 C CA . GLU B 2 62 ? 30.462 -33.268 -77.487 1.00 21.11 56 GLU C CA 1
ATOM 3850 C C . GLU B 2 62 ? 29.411 -33.785 -78.416 1.00 20.43 56 GLU C C 1
ATOM 3851 O O . GLU B 2 62 ? 29.278 -33.269 -79.502 1.00 18.80 56 GLU C O 1
ATOM 3857 N N . MET B 2 63 ? 28.640 -34.758 -77.946 1.00 19.73 57 MET C N 1
ATOM 3858 C CA . MET B 2 63 ? 27.560 -35.301 -78.739 1.00 20.84 57 MET C CA 1
ATOM 3859 C C . MET B 2 63 ? 26.427 -34.274 -78.920 1.00 18.84 57 MET C C 1
ATOM 3860 O O . MET B 2 63 ? 25.892 -34.097 -80.043 1.00 17.94 57 MET C O 1
ATOM 3865 N N . PHE B 2 64 ? 26.073 -33.585 -77.829 1.00 17.76 58 PHE C N 1
ATOM 3866 C CA . PHE B 2 64 ? 24.964 -32.591 -77.870 1.00 15.42 58 PHE C CA 1
ATOM 3867 C C . PHE B 2 64 ? 25.190 -31.495 -78.870 1.00 17.27 58 PHE C C 1
ATOM 3868 O O . PHE B 2 64 ? 24.203 -31.004 -79.470 1.00 18.55 58 PHE C O 1
ATOM 3876 N N . TYR B 2 65 ? 26.468 -31.131 -79.089 1.00 15.86 59 TYR C N 1
ATOM 3877 C CA . TYR B 2 65 ? 26.799 -30.091 -80.009 1.00 17.37 59 TYR C CA 1
ATOM 3878 C C . TYR B 2 65 ? 27.198 -30.568 -81.429 1.00 16.31 59 TYR C C 1
ATOM 3879 O O . TYR B 2 65 ? 27.720 -29.793 -82.218 1.00 17.89 59 TYR C O 1
ATOM 3888 N N . ASN B 2 66 ? 26.973 -31.841 -81.676 1.00 16.86 60 ASN C N 1
ATOM 3889 C CA . ASN B 2 66 ? 27.184 -32.373 -83.055 1.00 17.18 60 ASN C CA 1
ATOM 3890 C C . ASN B 2 66 ? 25.936 -32.172 -83.895 1.00 18.14 60 ASN C C 1
ATOM 3891 O O . ASN B 2 66 ? 25.006 -32.926 -83.750 1.00 17.71 60 ASN C O 1
ATOM 3896 N N . ASN B 2 67 ? 25.967 -31.143 -84.751 1.00 17.83 61 ASN C N 1
ATOM 3897 C CA . ASN B 2 67 ? 24.852 -30.673 -85.555 1.00 20.42 61 ASN C CA 1
ATOM 3898 C C . ASN B 2 67 ? 24.476 -31.777 -86.549 1.00 22.09 61 ASN C C 1
ATOM 3899 O O . ASN B 2 67 ? 23.380 -31.759 -87.062 1.00 21.33 61 ASN C O 1
ATOM 3904 N N . ASP B 2 68 ? 25.333 -32.766 -86.796 1.00 20.65 62 ASP C N 1
ATOM 3905 C CA . ASP B 2 68 ? 24.975 -33.816 -87.731 1.00 21.05 62 ASP C CA 1
ATOM 3906 C C . ASP B 2 68 ? 23.838 -34.688 -87.193 1.00 23.52 62 ASP C C 1
ATOM 3907 O O . ASP B 2 68 ? 23.077 -35.216 -87.965 1.00 20.92 62 ASP C O 1
ATOM 3912 N N . VAL B 2 69 ? 23.761 -34.801 -85.860 1.00 19.84 63 VAL C N 1
ATOM 3913 C CA . VAL B 2 69 ? 22.976 -35.777 -85.170 1.00 20.39 63 VAL C CA 1
ATOM 3914 C C . VAL B 2 69 ? 21.983 -35.140 -84.136 1.00 21.34 63 VAL C C 1
ATOM 3915 O O . VAL B 2 69 ? 21.031 -35.814 -83.738 1.00 20.86 63 VAL C O 1
ATOM 3919 N N . VAL B 2 70 ? 22.177 -33.878 -83.772 1.00 19.54 64 VAL C N 1
ATOM 3920 C CA . VAL B 2 70 ? 21.357 -33.198 -82.766 1.00 20.19 64 VAL C CA 1
ATOM 3921 C C . VAL B 2 70 ? 20.773 -31.948 -83.340 1.00 20.00 64 VAL C C 1
ATOM 3922 O O . VAL B 2 70 ? 21.449 -31.112 -83.942 1.00 20.14 64 VAL C O 1
ATOM 3926 N N . GLN B 2 71 ? 19.450 -31.804 -83.220 1.00 19.23 65 GLN C N 1
ATOM 3927 C CA . GLN B 2 71 ? 18.876 -30.528 -83.643 1.00 20.26 65 GLN C CA 1
ATOM 3928 C C . GLN B 2 71 ? 18.328 -29.710 -82.472 1.00 18.05 65 GLN C C 1
ATOM 3929 O O . GLN B 2 71 ? 18.016 -30.274 -81.402 1.00 18.82 65 GLN C O 1
ATOM 3935 N N . ARG B 2 72 ? 18.388 -28.414 -82.618 1.00 17.25 66 ARG C N 1
ATOM 3936 C CA . ARG B 2 72 ? 17.960 -27.494 -81.544 1.00 21.07 66 ARG C CA 1
ATOM 3937 C C . ARG B 2 72 ? 16.595 -26.903 -81.898 1.00 23.62 66 ARG C C 1
ATOM 3938 O O . ARG B 2 72 ? 15.894 -26.459 -81.035 1.00 26.47 66 ARG C O 1
ATOM 3946 N N . GLU B 2 73 ? 16.236 -26.995 -83.184 1.00 26.41 67 GLU C N 1
ATOM 3947 C CA . GLU B 2 73 ? 15.014 -26.405 -83.747 1.00 29.85 67 GLU C CA 1
ATOM 3948 C C . GLU B 2 73 ? 13.772 -26.916 -83.048 1.00 24.17 67 GLU C C 1
ATOM 3949 O O . GLU B 2 73 ? 13.537 -28.129 -82.988 1.00 26.09 67 GLU C O 1
ATOM 3955 N N . GLY B 2 74 ? 12.963 -25.957 -82.589 1.00 26.71 68 GLY C N 1
ATOM 3956 C CA . GLY B 2 74 ? 11.728 -26.186 -81.878 1.00 26.94 68 GLY C CA 1
ATOM 3957 C C . GLY B 2 74 ? 11.790 -26.709 -80.439 1.00 29.73 68 GLY C C 1
ATOM 3958 O O . GLY B 2 74 ? 10.746 -27.113 -79.892 1.00 26.70 68 GLY C O 1
ATOM 3959 N N . MET B 2 75 ? 12.999 -26.731 -79.828 1.00 22.25 69 MET C N 1
ATOM 3960 C CA . MET B 2 75 ? 13.184 -27.451 -78.573 1.00 21.20 69 MET C CA 1
ATOM 3961 C C . MET B 2 75 ? 13.136 -26.578 -77.323 1.00 20.71 69 MET C C 1
ATOM 3962 O O . MET B 2 75 ? 12.830 -27.066 -76.246 1.00 19.37 69 MET C O 1
ATOM 3967 N N . LEU B 2 76 ? 13.318 -25.282 -77.474 1.00 22.70 70 LEU C N 1
ATOM 3968 C CA . LEU B 2 76 ? 13.159 -24.396 -76.326 1.00 25.40 70 LEU C CA 1
ATOM 3969 C C . LEU B 2 76 ? 11.683 -24.267 -76.010 1.00 24.65 70 LEU C C 1
ATOM 3970 O O . LEU B 2 76 ? 10.901 -23.991 -76.956 1.00 23.84 70 LEU C O 1
ATOM 3975 N N . PRO B 2 77 ? 11.307 -24.394 -74.748 1.00 25.55 71 PRO C N 1
ATOM 3976 C CA . PRO B 2 77 ? 9.877 -24.156 -74.407 1.00 25.07 71 PRO C CA 1
ATOM 3977 C C . PRO B 2 77 ? 9.383 -22.798 -74.889 1.00 20.77 71 PRO C C 1
ATOM 3978 O O . PRO B 2 77 ? 10.031 -21.772 -74.706 1.00 17.99 71 PRO C O 1
ATOM 3982 N N . LYS B 2 78 ? 8.195 -22.791 -75.508 1.00 19.88 72 LYS C N 1
ATOM 3983 C CA . LYS B 2 78 ? 7.695 -21.568 -76.112 1.00 21.82 72 LYS C CA 1
ATOM 3984 C C . LYS B 2 78 ? 7.425 -20.431 -75.159 1.00 16.73 72 LYS C C 1
ATOM 3985 O O . LYS B 2 78 ? 7.583 -19.273 -75.520 1.00 17.72 72 LYS C O 1
ATOM 3991 N N . ARG B 2 79 ? 7.065 -20.732 -73.935 1.00 18.84 73 ARG C N 1
ATOM 3992 C CA . ARG B 2 79 ? 6.834 -19.638 -72.983 1.00 18.43 73 ARG C CA 1
ATOM 3993 C C . ARG B 2 79 ? 8.122 -18.895 -72.593 1.00 18.06 73 ARG C C 1
ATOM 3994 O O . ARG B 2 79 ? 8.123 -17.712 -72.353 1.00 18.84 73 ARG C O 1
ATOM 4002 N N . ILE B 2 80 ? 9.218 -19.641 -72.627 1.00 19.08 74 ILE C N 1
ATOM 4003 C CA . ILE B 2 80 ? 10.576 -19.052 -72.386 1.00 16.62 74 ILE C CA 1
ATOM 4004 C C . ILE B 2 80 ? 10.997 -18.265 -73.585 1.00 17.64 74 ILE C C 1
ATOM 4005 O O . ILE B 2 80 ? 11.515 -17.190 -73.443 1.00 18.40 74 ILE C O 1
ATOM 4010 N N . VAL B 2 81 ? 10.674 -18.719 -74.810 1.00 16.83 75 VAL C N 1
ATOM 4011 C CA . VAL B 2 81 ? 10.861 -17.853 -75.962 1.00 17.76 75 VAL C CA 1
ATOM 4012 C C . VAL B 2 81 ? 10.111 -16.534 -75.790 1.00 18.47 75 VAL C C 1
ATOM 4013 O O . VAL B 2 81 ? 10.629 -15.479 -76.110 1.00 18.18 75 VAL C O 1
ATOM 4017 N N . ASN B 2 82 ? 8.859 -16.611 -75.300 1.00 19.72 76 ASN C N 1
ATOM 4018 C CA . ASN B 2 82 ? 7.986 -15.407 -75.183 1.00 20.33 76 ASN C CA 1
ATOM 4019 C C . ASN B 2 82 ? 8.383 -14.408 -74.158 1.00 20.36 76 ASN C C 1
ATOM 4020 O O . ASN B 2 82 ? 8.042 -13.213 -74.295 1.00 22.07 76 ASN C O 1
ATOM 4025 N N . THR B 2 83 ? 9.197 -14.819 -73.169 1.00 18.21 77 THR C N 1
ATOM 4026 C CA . THR B 2 83 ? 9.644 -13.939 -72.105 1.00 17.78 77 THR C CA 1
ATOM 4027 C C . THR B 2 83 ? 11.159 -13.579 -72.082 1.00 17.64 77 THR C C 1
ATOM 4028 O O . THR B 2 83 ? 11.535 -12.392 -71.966 1.00 17.91 77 THR C O 1
ATOM 4032 N N . LEU B 2 84 ? 11.956 -14.638 -72.179 1.00 16.37 78 LEU C N 1
ATOM 4033 C CA . LEU B 2 84 ? 13.400 -14.512 -71.985 1.00 16.60 78 LEU C CA 1
ATOM 4034 C C . LEU B 2 84 ? 14.107 -14.063 -73.256 1.00 15.57 78 LEU C C 1
ATOM 4035 O O . LEU B 2 84 ? 14.848 -13.090 -73.189 1.00 18.84 78 LEU C O 1
ATOM 4040 N N . PHE B 2 85 ? 13.828 -14.693 -74.377 1.00 16.21 79 PHE C N 1
ATOM 4041 C CA . PHE B 2 85 ? 14.630 -14.499 -75.596 1.00 19.61 79 PHE C CA 1
ATOM 4042 C C . PHE B 2 85 ? 13.989 -13.660 -76.681 1.00 21.17 79 PHE C C 1
ATOM 4043 O O . PHE B 2 85 ? 14.691 -12.891 -77.369 1.00 18.97 79 PHE C O 1
ATOM 4051 N N . GLY B 2 86 ? 12.671 -13.757 -76.797 1.00 20.47 80 GLY C N 1
ATOM 4052 C CA . GLY B 2 86 ? 11.932 -13.002 -77.841 1.00 19.94 80 GLY C CA 1
ATOM 4053 C C . GLY B 2 86 ? 11.614 -13.914 -79.019 1.00 22.17 80 GLY C C 1
ATOM 4054 O O . GLY B 2 86 ? 12.399 -14.792 -79.445 1.00 21.95 80 GLY C O 1
ATOM 4055 N N . LYS B 2 87 ? 10.419 -13.731 -79.585 1.00 20.95 81 LYS C N 1
ATOM 4056 C CA . LYS B 2 87 ? 10.043 -14.453 -80.774 1.00 21.03 81 LYS C CA 1
ATOM 4057 C C . LYS B 2 87 ? 11.007 -14.117 -81.953 1.00 19.62 81 LYS C C 1
ATOM 4058 O O . LYS B 2 87 ? 11.354 -12.977 -82.155 1.00 20.46 81 LYS C O 1
ATOM 4064 N N . GLY B 2 88 ? 11.484 -15.170 -82.592 1.00 18.63 82 GLY C N 1
ATOM 4065 C CA . GLY B 2 88 ? 12.324 -15.140 -83.736 1.00 21.58 82 GLY C CA 1
ATOM 4066 C C . GLY B 2 88 ? 13.752 -14.729 -83.436 1.00 21.76 82 GLY C C 1
ATOM 4067 O O . GLY B 2 88 ? 14.519 -14.390 -84.363 1.00 22.85 82 GLY C O 1
ATOM 4068 N N . ALA B 2 89 ? 14.083 -14.698 -82.137 1.00 21.41 83 ALA C N 1
ATOM 4069 C CA . ALA B 2 89 ? 15.433 -14.390 -81.689 1.00 21.52 83 ALA C CA 1
ATOM 4070 C C . ALA B 2 89 ? 16.455 -15.381 -82.211 1.00 19.07 83 ALA C C 1
ATOM 4071 O O . ALA B 2 89 ? 16.124 -16.459 -82.675 1.00 19.88 83 ALA C O 1
ATOM 4073 N N . ILE B 2 90 ? 17.741 -15.049 -82.042 1.00 19.82 84 ILE C N 1
ATOM 4074 C CA . ILE B 2 90 ? 18.861 -15.911 -82.503 1.00 18.83 84 ILE C CA 1
ATOM 4075 C C . ILE B 2 90 ? 18.790 -17.286 -81.893 1.00 17.91 84 ILE C C 1
ATOM 4076 O O . ILE B 2 90 ? 19.051 -18.258 -82.571 1.00 19.76 84 ILE C O 1
ATOM 4081 N N . GLN B 2 91 ? 18.341 -17.399 -80.620 1.00 17.99 85 GLN C N 1
ATOM 4082 C CA . GLN B 2 91 ? 18.239 -18.704 -80.004 1.00 19.16 85 GLN C CA 1
ATOM 4083 C C . GLN B 2 91 ? 17.176 -19.626 -80.645 1.00 19.81 85 GLN C C 1
ATOM 4084 O O . GLN B 2 91 ? 17.249 -20.827 -80.507 1.00 22.54 85 GLN C O 1
ATOM 4090 N N . THR B 2 92 ? 16.234 -19.040 -81.388 1.00 22.11 86 THR C N 1
ATOM 4091 C CA . THR B 2 92 ? 15.130 -19.776 -82.009 1.00 22.02 86 THR C CA 1
ATOM 4092 C C . THR B 2 92 ? 15.365 -20.187 -83.456 1.00 26.79 86 THR C C 1
ATOM 4093 O O . THR B 2 92 ? 14.565 -20.986 -84.009 1.00 25.71 86 THR C O 1
ATOM 4097 N N . VAL B 2 93 ? 16.476 -19.703 -84.046 1.00 26.57 87 VAL C N 1
ATOM 4098 C CA . VAL B 2 93 ? 16.751 -20.017 -85.452 1.00 25.88 87 VAL C CA 1
ATOM 4099 C C . VAL B 2 93 ? 17.885 -21.008 -85.599 1.00 25.26 87 VAL C C 1
ATOM 4100 O O . VAL B 2 93 ? 18.704 -21.164 -84.686 1.00 22.30 87 VAL C O 1
ATOM 4104 N N . ASP B 2 94 ? 17.897 -21.775 -86.702 1.00 25.77 88 ASP C N 1
ATOM 4105 C CA . ASP B 2 94 ? 18.902 -22.797 -86.979 1.00 28.14 88 ASP C CA 1
ATOM 4106 C C . ASP B 2 94 ? 19.318 -22.762 -88.467 1.00 21.19 88 ASP C C 1
ATOM 4107 O O . ASP B 2 94 ? 18.871 -21.901 -89.164 1.00 23.97 88 ASP C O 1
ATOM 4112 N N . GLY B 2 95 ? 20.302 -23.578 -88.788 1.00 25.62 89 GLY C N 1
ATOM 4113 C CA . GLY B 2 95 ? 20.815 -23.672 -90.158 1.00 28.28 89 GLY C CA 1
ATOM 4114 C C . GLY B 2 95 ? 21.486 -22.413 -90.630 1.00 27.65 89 GLY C C 1
ATOM 4115 O O . GLY B 2 95 ? 22.074 -21.642 -89.874 1.00 23.98 89 GLY C O 1
ATOM 4116 N N . LYS B 2 96 ? 21.365 -22.177 -91.920 1.00 26.35 90 LYS C N 1
ATOM 4117 C CA . LYS B 2 96 ? 22.082 -21.127 -92.530 1.00 28.66 90 LYS C CA 1
ATOM 4118 C C . LYS B 2 96 ? 21.705 -19.794 -91.967 1.00 25.20 90 LYS C C 1
ATOM 4119 O O . LYS B 2 96 ? 22.531 -18.919 -91.724 1.00 26.45 90 LYS C O 1
ATOM 4125 N N . LYS B 2 97 ? 20.430 -19.584 -91.690 1.00 24.05 91 LYS C N 1
ATOM 4126 C CA . LYS B 2 97 ? 20.017 -18.345 -91.128 1.00 22.15 91 LYS C CA 1
ATOM 4127 C C . LYS B 2 97 ? 20.638 -18.030 -89.742 1.00 19.04 91 LYS C C 1
ATOM 4128 O O . LYS B 2 97 ? 20.980 -16.880 -89.448 1.00 20.82 91 LYS C O 1
ATOM 4134 N N . HIS B 2 98 ? 20.807 -19.073 -88.968 1.00 20.39 92 HIS C N 1
ATOM 4135 C CA . HIS B 2 98 ? 21.454 -18.964 -87.628 1.00 19.30 92 HIS C CA 1
ATOM 4136 C C . HIS B 2 98 ? 22.948 -18.630 -87.738 1.00 20.02 92 HIS C C 1
ATOM 4137 O O . HIS B 2 98 ? 23.434 -17.709 -87.120 1.00 18.54 92 HIS C O 1
ATOM 4144 N N . VAL B 2 99 ? 23.661 -19.421 -88.550 1.00 21.72 93 VAL C N 1
ATOM 4145 C CA . VAL B 2 99 ? 25.066 -19.193 -88.688 1.00 22.93 93 VAL C CA 1
ATOM 4146 C C . VAL B 2 99 ? 25.347 -17.774 -89.156 1.00 19.96 93 VAL C C 1
ATOM 4147 O O . VAL B 2 99 ? 26.288 -17.075 -88.665 1.00 18.50 93 VAL C O 1
ATOM 4151 N N . ASP B 2 100 ? 24.544 -17.270 -90.106 1.00 20.45 94 ASP C N 1
ATOM 4152 C CA . ASP B 2 100 ? 24.663 -15.938 -90.616 1.00 20.89 94 ASP C CA 1
ATOM 4153 C C . ASP B 2 100 ? 24.464 -14.873 -89.528 1.00 21.07 94 ASP C C 1
ATOM 4154 O O . ASP B 2 100 ? 25.247 -13.918 -89.367 1.00 24.77 94 ASP C O 1
ATOM 4159 N N . ARG B 2 101 ? 23.406 -15.010 -88.763 1.00 21.78 95 ARG C N 1
ATOM 4160 C CA . ARG B 2 101 ? 23.092 -14.024 -87.742 1.00 19.67 95 ARG C CA 1
ATOM 4161 C C . ARG B 2 101 ? 24.094 -14.141 -86.545 1.00 18.29 95 ARG C C 1
ATOM 4162 O O . ARG B 2 101 ? 24.414 -13.138 -85.929 1.00 20.51 95 ARG C O 1
ATOM 4170 N N . LYS B 2 102 ? 24.518 -15.357 -86.245 1.00 17.49 96 LYS C N 1
ATOM 4171 C CA . LYS B 2 102 ? 25.497 -15.576 -85.117 1.00 15.37 96 LYS C CA 1
ATOM 4172 C C . LYS B 2 102 ? 26.788 -14.831 -85.406 1.00 17.35 96 LYS C C 1
ATOM 4173 O O . LYS B 2 102 ? 27.404 -14.221 -84.496 1.00 17.46 96 LYS C O 1
ATOM 4179 N N . ALA B 2 103 ? 27.169 -14.768 -86.698 1.00 18.42 97 ALA C N 1
ATOM 4180 C CA . ALA B 2 103 ? 28.363 -14.081 -87.027 1.00 18.91 97 ALA C CA 1
ATOM 4181 C C . ALA B 2 103 ? 28.289 -12.630 -86.720 1.00 18.80 97 ALA C C 1
ATOM 4182 O O . ALA B 2 103 ? 29.322 -12.001 -86.436 1.00 18.65 97 ALA C O 1
ATOM 4184 N N . LEU B 2 104 ? 27.085 -12.030 -86.838 1.00 18.95 98 LEU C N 1
ATOM 4185 C CA . LEU B 2 104 ? 26.887 -10.659 -86.476 1.00 18.48 98 LEU C CA 1
ATOM 4186 C C . LEU B 2 104 ? 27.108 -10.475 -84.973 1.00 18.31 98 LEU C C 1
ATOM 4187 O O . LEU B 2 104 ? 27.788 -9.569 -84.582 1.00 18.66 98 LEU C O 1
ATOM 4192 N N . PHE B 2 105 ? 26.534 -11.356 -84.146 1.00 17.47 99 PHE C N 1
ATOM 4193 C CA . PHE B 2 105 ? 26.793 -11.220 -82.690 1.00 16.47 99 PHE C CA 1
ATOM 4194 C C . PHE B 2 105 ? 28.317 -11.302 -82.389 1.00 16.63 99 PHE C C 1
ATOM 4195 O O . PHE B 2 105 ? 28.838 -10.480 -81.588 1.00 17.85 99 PHE C O 1
ATOM 4203 N N . MET B 2 106 ? 29.006 -12.256 -83.020 1.00 15.94 100 MET C N 1
ATOM 4204 C CA . MET B 2 106 ? 30.400 -12.585 -82.706 1.00 15.97 100 MET C CA 1
ATOM 4205 C C . MET B 2 106 ? 31.273 -11.411 -83.195 1.00 17.11 100 MET C C 1
ATOM 4206 O O . MET B 2 106 ? 32.301 -11.057 -82.552 1.00 16.74 100 MET C O 1
ATOM 4211 N N . SER B 2 107 ? 30.803 -10.682 -84.217 1.00 17.47 101 SER C N 1
ATOM 4212 C CA . SER B 2 107 ? 31.552 -9.547 -84.759 1.00 19.63 101 SER C CA 1
ATOM 4213 C C . SER B 2 107 ? 31.734 -8.438 -83.748 1.00 19.42 101 SER C C 1
ATOM 4214 O O . SER B 2 107 ? 32.640 -7.629 -83.911 1.00 19.73 101 SER C O 1
ATOM 4217 N N . LEU B 2 108 ? 30.828 -8.321 -82.760 1.00 18.21 102 LEU C N 1
ATOM 4218 C CA . LEU B 2 108 ? 30.964 -7.313 -81.734 1.00 18.30 102 LEU C CA 1
ATOM 4219 C C . LEU B 2 108 ? 32.130 -7.557 -80.751 1.00 19.94 102 LEU C C 1
ATOM 4220 O O . LEU B 2 108 ? 32.523 -6.664 -80.018 1.00 19.17 102 LEU C O 1
ATOM 4225 N N . MET B 2 109 ? 32.621 -8.766 -80.690 1.00 18.73 103 MET C N 1
ATOM 4226 C CA . MET B 2 109 ? 33.566 -9.151 -79.619 1.00 19.37 103 MET C CA 1
ATOM 4227 C C . MET B 2 109 ? 35.015 -8.920 -80.043 1.00 20.48 103 MET C C 1
ATOM 4228 O O . MET B 2 109 ? 35.890 -9.791 -79.937 1.00 20.95 103 MET C O 1
ATOM 4233 N N . THR B 2 110 ? 35.294 -7.699 -80.472 1.00 20.59 104 THR C N 1
ATOM 4234 C CA . THR B 2 110 ? 36.635 -7.304 -80.794 1.00 20.38 104 THR C CA 1
ATOM 4235 C C . THR B 2 110 ? 37.462 -7.004 -79.560 1.00 22.01 104 THR C C 1
ATOM 4236 O O . THR B 2 110 ? 36.939 -6.722 -78.478 1.00 18.46 104 THR C O 1
ATOM 4240 N N . GLU B 2 111 ? 38.782 -6.917 -79.750 1.00 22.61 105 GLU C N 1
ATOM 4241 C CA . GLU B 2 111 ? 39.673 -6.504 -78.710 1.00 22.69 105 GLU C CA 1
ATOM 4242 C C . GLU B 2 111 ? 39.295 -5.133 -78.139 1.00 22.67 105 GLU C C 1
ATOM 4243 O O . GLU B 2 111 ? 39.266 -4.928 -76.922 1.00 19.48 105 GLU C O 1
ATOM 4249 N N . GLY B 2 112 ? 38.961 -4.189 -79.050 1.00 19.73 106 GLY C N 1
ATOM 4250 C CA . GLY B 2 112 ? 38.559 -2.882 -78.599 1.00 19.02 106 GLY C CA 1
ATOM 4251 C C . GLY B 2 112 ? 37.235 -2.782 -77.854 1.00 16.38 106 GLY C C 1
ATOM 4252 O O . GLY B 2 112 ? 37.127 -2.093 -76.835 1.00 16.41 106 GLY C O 1
ATOM 4253 N N . ASN B 2 113 ? 36.255 -3.490 -78.337 1.00 16.57 107 ASN C N 1
ATOM 4254 C CA . ASN B 2 113 ? 34.977 -3.506 -77.670 1.00 16.94 107 ASN C CA 1
ATOM 4255 C C . ASN B 2 113 ? 35.061 -4.213 -76.324 1.00 18.59 107 ASN C C 1
ATOM 4256 O O . ASN B 2 113 ? 34.354 -3.859 -75.373 1.00 17.77 107 ASN C O 1
ATOM 4261 N N . LEU B 2 114 ? 35.908 -5.241 -76.238 1.00 19.44 108 LEU C N 1
ATOM 4262 C CA . LEU B 2 114 ? 36.062 -5.968 -74.935 1.00 17.74 108 LEU C CA 1
ATOM 4263 C C . LEU B 2 114 ? 36.831 -5.131 -73.949 1.00 18.67 108 LEU C C 1
ATOM 4264 O O . LEU B 2 114 ? 36.528 -5.103 -72.709 1.00 18.03 108 LEU C O 1
ATOM 4269 N N . ASN B 2 115 ? 37.833 -4.410 -74.422 1.00 17.25 109 ASN C N 1
ATOM 4270 C CA . ASN B 2 115 ? 38.548 -3.478 -73.541 1.00 20.08 109 ASN C CA 1
ATOM 4271 C C . ASN B 2 115 ? 37.642 -2.365 -73.071 1.00 19.28 109 ASN C C 1
ATOM 4272 O O . ASN B 2 115 ? 37.753 -1.871 -71.951 1.00 15.98 109 ASN C O 1
ATOM 4277 N N . TYR B 2 116 ? 36.742 -1.924 -73.942 1.00 17.91 110 TYR C N 1
ATOM 4278 C CA . TYR B 2 116 ? 35.787 -0.873 -73.562 1.00 18.20 110 TYR C CA 1
ATOM 4279 C C . TYR B 2 116 ? 34.826 -1.297 -72.449 1.00 16.78 110 TYR C C 1
ATOM 4280 O O . TYR B 2 116 ? 34.610 -0.556 -71.534 1.00 15.03 110 TYR C O 1
ATOM 4289 N N . VAL B 2 117 ? 34.293 -2.534 -72.507 1.00 15.61 111 VAL C N 1
ATOM 4290 C CA . VAL B 2 117 ? 33.438 -2.957 -71.451 1.00 16.38 111 VAL C CA 1
ATOM 4291 C C . VAL B 2 117 ? 34.211 -3.083 -70.131 1.00 14.35 111 VAL C C 1
ATOM 4292 O O . VAL B 2 117 ? 33.636 -2.799 -69.080 1.00 14.28 111 VAL C O 1
ATOM 4296 N N . ARG B 2 118 ? 35.482 -3.508 -70.209 1.00 14.54 112 ARG C N 1
ATOM 4297 C CA . ARG B 2 118 ? 36.350 -3.547 -69.039 1.00 16.71 112 ARG C CA 1
ATOM 4298 C C . ARG B 2 118 ? 36.445 -2.149 -68.377 1.00 16.04 112 ARG C C 1
ATOM 4299 O O . ARG B 2 118 ? 36.270 -1.974 -67.183 1.00 17.99 112 ARG C O 1
ATOM 4307 N N . GLU B 2 119 ? 36.762 -1.153 -69.180 1.00 17.30 113 GLU C N 1
ATOM 4308 C CA . GLU B 2 119 ? 36.924 0.234 -68.695 1.00 17.83 113 GLU C CA 1
ATOM 4309 C C . GLU B 2 119 ? 35.647 0.811 -68.185 1.00 17.04 113 GLU C C 1
ATOM 4310 O O . GLU B 2 119 ? 35.661 1.532 -67.181 1.00 16.55 113 GLU C O 1
ATOM 4316 N N . LEU B 2 120 ? 34.520 0.562 -68.884 1.00 17.69 114 LEU C N 1
ATOM 4317 C CA . LEU B 2 120 ? 33.256 1.085 -68.419 1.00 18.50 114 LEU C CA 1
ATOM 4318 C C . LEU B 2 120 ? 32.882 0.542 -67.036 1.00 18.09 114 LEU C C 1
ATOM 4319 O O . LEU B 2 120 ? 32.362 1.265 -66.217 1.00 16.99 114 LEU C O 1
ATOM 4324 N N . THR B 2 121 ? 33.143 -0.746 -66.819 1.00 15.50 115 THR C N 1
ATOM 4325 C CA . THR B 2 121 ? 32.769 -1.439 -65.596 1.00 15.73 115 THR C CA 1
ATOM 4326 C C . THR B 2 121 ? 33.597 -0.876 -64.457 1.00 14.72 115 THR C C 1
ATOM 4327 O O . THR B 2 121 ? 33.074 -0.549 -63.423 1.00 16.42 115 THR C O 1
ATOM 4331 N N . ARG B 2 122 ? 34.890 -0.747 -64.690 1.00 17.13 116 ARG C N 1
ATOM 4332 C CA . ARG B 2 122 ? 35.798 -0.180 -63.739 1.00 17.64 116 ARG C CA 1
ATOM 4333 C C . ARG B 2 122 ? 35.434 1.273 -63.347 1.00 16.06 116 ARG C C 1
ATOM 4334 O O . ARG B 2 122 ? 35.295 1.597 -62.195 1.00 13.30 116 ARG C O 1
ATOM 4342 N N . THR B 2 123 ? 35.174 2.128 -64.345 1.00 15.41 117 THR C N 1
ATOM 4343 C CA . THR B 2 123 ? 34.788 3.515 -64.068 1.00 15.93 117 THR C CA 1
ATOM 4344 C C . THR B 2 123 ? 33.517 3.622 -63.252 1.00 15.33 117 THR C C 1
ATOM 4345 O O . THR B 2 123 ? 33.462 4.388 -62.296 1.00 16.85 117 THR C O 1
ATOM 4349 N N . LEU B 2 124 ? 32.514 2.819 -63.600 1.00 15.77 118 LEU C N 1
ATOM 4350 C CA . LEU B 2 124 ? 31.243 2.961 -62.950 1.00 15.41 118 LEU C CA 1
ATOM 4351 C C . LEU B 2 124 ? 31.277 2.465 -61.501 1.00 15.13 118 LEU C C 1
ATOM 4352 O O . LEU B 2 124 ? 30.685 3.118 -60.630 1.00 14.56 118 LEU C O 1
ATOM 4357 N N . TRP B 2 125 ? 31.984 1.373 -61.209 1.00 14.84 119 TRP C N 1
ATOM 4358 C CA . TRP B 2 125 ? 32.151 0.951 -59.815 1.00 15.07 119 TRP C CA 1
ATOM 4359 C C . TRP B 2 125 ? 32.898 2.046 -59.062 1.00 14.90 119 TRP C C 1
ATOM 4360 O O . TRP B 2 125 ? 32.447 2.479 -57.955 1.00 15.20 119 TRP C O 1
ATOM 4371 N N . HIS B 2 126 ? 33.993 2.588 -59.622 1.00 15.49 120 HIS C N 1
ATOM 4372 C CA . HIS B 2 126 ? 34.771 3.622 -58.884 1.00 16.50 120 HIS C CA 1
ATOM 4373 C C . HIS B 2 126 ? 33.915 4.856 -58.640 1.00 15.86 120 HIS C C 1
ATOM 4374 O O . HIS B 2 126 ? 33.951 5.457 -57.586 1.00 17.50 120 HIS C O 1
ATOM 4381 N N . ALA B 2 127 ? 33.072 5.164 -59.598 1.00 16.56 121 ALA C N 1
ATOM 4382 C CA . ALA B 2 127 ? 32.156 6.356 -59.470 1.00 16.27 121 ALA C CA 1
ATOM 4383 C C . ALA B 2 127 ? 30.983 6.140 -58.501 1.00 19.57 121 ALA C C 1
ATOM 4384 O O . ALA B 2 127 ? 30.449 7.049 -57.956 1.00 21.00 121 ALA C O 1
ATOM 4386 N N . ASN B 2 128 ? 30.667 4.876 -58.205 1.00 18.05 122 ASN C N 1
ATOM 4387 C CA . ASN B 2 128 ? 29.560 4.481 -57.330 1.00 19.29 122 ASN C CA 1
ATOM 4388 C C . ASN B 2 128 ? 29.867 4.407 -55.825 1.00 17.19 122 ASN C C 1
ATOM 4389 O O . ASN B 2 128 ? 28.958 4.227 -55.016 1.00 16.84 122 ASN C O 1
ATOM 4394 N N . THR B 2 129 ? 31.109 4.538 -55.458 1.00 18.24 123 THR C N 1
ATOM 4395 C CA . THR B 2 129 ? 31.534 4.277 -54.072 1.00 18.47 123 THR C CA 1
ATOM 4396 C C . THR B 2 129 ? 30.818 5.238 -53.086 1.00 19.73 123 THR C C 1
ATOM 4397 O O . THR B 2 129 ? 30.275 4.809 -52.070 1.00 20.40 123 THR C O 1
ATOM 4401 N N . GLN B 2 130 ? 30.834 6.534 -53.399 1.00 20.62 124 GLN C N 1
ATOM 4402 C CA . GLN B 2 130 ? 30.104 7.471 -52.538 1.00 22.31 124 GLN C CA 1
ATOM 4403 C C . GLN B 2 130 ? 28.628 7.101 -52.257 1.00 19.95 124 GLN C C 1
ATOM 4404 O O . GLN B 2 130 ? 28.200 7.084 -51.059 1.00 22.07 124 GLN C O 1
ATOM 4410 N N . ARG B 2 131 ? 27.872 6.778 -53.320 1.00 18.60 125 ARG C N 1
ATOM 4411 C CA . ARG B 2 131 ? 26.492 6.344 -53.182 1.00 17.05 125 ARG C CA 1
ATOM 4412 C C . ARG B 2 131 ? 26.441 5.207 -52.173 1.00 21.40 125 ARG C C 1
ATOM 4413 O O . ARG B 2 131 ? 25.604 5.220 -51.278 1.00 20.64 125 ARG C O 1
ATOM 4421 N N . MET B 2 132 ? 27.266 4.191 -52.388 1.00 20.62 126 MET C N 1
ATOM 4422 C CA . MET B 2 132 ? 27.216 3.015 -51.509 1.00 20.26 126 MET C CA 1
ATOM 4423 C C . MET B 2 132 ? 27.575 3.325 -50.077 1.00 20.38 126 MET C C 1
ATOM 4424 O O . MET B 2 132 ? 26.971 2.728 -49.167 1.00 21.03 126 MET C O 1
ATOM 4429 N N . GLU B 2 133 ? 28.531 4.234 -49.850 1.00 21.85 127 GLU C N 1
ATOM 4430 C CA . GLU B 2 133 ? 28.870 4.697 -48.467 1.00 20.73 127 GLU C CA 1
ATOM 4431 C C . GLU B 2 133 ? 27.693 5.343 -47.790 1.00 24.85 127 GLU C C 1
ATOM 4432 O O . GLU B 2 133 ? 27.459 5.218 -46.538 1.00 25.75 127 GLU C O 1
ATOM 4438 N N . SER B 2 134 ? 26.906 6.060 -48.567 1.00 25.41 128 SER C N 1
ATOM 4439 C CA . SER B 2 134 ? 25.808 6.810 -47.998 1.00 26.19 128 SER C CA 1
ATOM 4440 C C . SER B 2 134 ? 24.571 5.960 -47.651 1.00 27.26 128 SER C C 1
ATOM 4441 O O . SER B 2 134 ? 23.658 6.422 -46.999 1.00 24.71 128 SER C O 1
ATOM 4444 N N . MET B 2 135 ? 24.526 4.728 -48.136 1.00 26.09 129 MET C N 1
ATOM 4445 C CA . MET B 2 135 ? 23.396 3.843 -47.973 1.00 25.86 129 MET C CA 1
ATOM 4446 C C . MET B 2 135 ? 23.514 3.057 -46.664 1.00 26.75 129 MET C C 1
ATOM 4447 O O . MET B 2 135 ? 24.587 2.588 -46.284 1.00 29.00 129 MET C O 1
ATOM 4452 N N . ASP B 2 136 ? 22.383 2.883 -45.990 1.00 29.90 130 ASP C N 1
ATOM 4453 C CA . ASP B 2 136 ? 22.392 2.166 -44.713 1.00 33.14 130 ASP C CA 1
ATOM 4454 C C . ASP B 2 136 ? 22.743 0.684 -44.972 1.00 28.49 130 ASP C C 1
ATOM 4455 O O . ASP B 2 136 ? 23.433 0.065 -44.180 1.00 35.90 130 ASP C O 1
ATOM 4460 N N . GLU B 2 137 ? 22.187 0.128 -46.027 1.00 26.54 131 GLU C N 1
ATOM 4461 C CA . GLU B 2 137 ? 22.616 -1.202 -46.469 1.00 26.44 131 GLU C CA 1
ATOM 4462 C C . GLU B 2 137 ? 22.515 -1.219 -47.964 1.00 22.48 131 GLU C C 1
ATOM 4463 O O . GLU B 2 137 ? 21.737 -0.428 -48.549 1.00 22.57 131 GLU C O 1
ATOM 4469 N N . VAL B 2 138 ? 23.361 -2.046 -48.566 1.00 21.70 132 VAL C N 1
ATOM 4470 C CA . VAL B 2 138 ? 23.331 -2.224 -50.017 1.00 20.73 132 VAL C CA 1
ATOM 4471 C C . VAL B 2 138 ? 23.045 -3.685 -50.325 1.00 18.31 132 VAL C C 1
ATOM 4472 O O . VAL B 2 138 ? 23.856 -4.552 -50.028 1.00 19.36 132 VAL C O 1
ATOM 4476 N N . ASN B 2 139 ? 21.984 -3.888 -51.093 1.00 18.79 133 ASN C N 1
ATOM 4477 C CA . ASN B 2 139 ? 21.680 -5.198 -51.649 1.00 20.08 133 ASN C CA 1
ATOM 4478 C C . ASN B 2 139 ? 22.465 -5.307 -52.977 1.00 18.62 133 ASN C C 1
ATOM 4479 O O . ASN B 2 139 ? 22.169 -4.611 -53.918 1.00 18.59 133 ASN C O 1
ATOM 4484 N N . ILE B 2 140 ? 23.407 -6.222 -53.027 1.00 18.61 134 ILE C N 1
ATOM 4485 C CA . ILE B 2 140 ? 24.349 -6.233 -54.116 1.00 18.13 134 ILE C CA 1
ATOM 4486 C C . ILE B 2 140 ? 23.725 -6.782 -55.376 1.00 17.63 134 ILE C C 1
ATOM 4487 O O . ILE B 2 140 ? 24.049 -6.334 -56.491 1.00 18.14 134 ILE C O 1
ATOM 4492 N N . TYR B 2 141 ? 22.821 -7.745 -55.224 1.00 14.62 135 TYR C N 1
ATOM 4493 C CA . TYR B 2 141 ? 22.052 -8.207 -56.414 1.00 15.97 135 TYR C CA 1
ATOM 4494 C C . TYR B 2 141 ? 21.355 -7.012 -57.087 1.00 16.52 135 TYR C C 1
ATOM 4495 O O . TYR B 2 141 ? 21.435 -6.833 -58.329 1.00 16.98 135 TYR C O 1
ATOM 4504 N N . ARG B 2 142 ? 20.723 -6.144 -56.297 1.00 16.01 136 ARG C N 1
ATOM 4505 C CA . ARG B 2 142 ? 20.047 -5.002 -56.878 1.00 17.10 136 ARG C CA 1
ATOM 4506 C C . ARG B 2 142 ? 21.017 -3.892 -57.328 1.00 18.53 136 ARG C C 1
ATOM 4507 O O . ARG B 2 142 ? 20.842 -3.319 -58.405 1.00 18.42 136 ARG C O 1
ATOM 4515 N N . GLU B 2 143 ? 21.980 -3.550 -56.523 1.00 17.63 137 GLU C N 1
ATOM 4516 C CA . GLU B 2 143 ? 22.936 -2.475 -56.906 1.00 19.87 137 GLU C CA 1
ATOM 4517 C C . GLU B 2 143 ? 23.703 -2.816 -58.176 1.00 18.66 137 GLU C C 1
ATOM 4518 O O . GLU B 2 143 ? 23.831 -1.968 -59.079 1.00 15.56 137 GLU C O 1
ATOM 4524 N N . SER B 2 144 ? 24.141 -4.073 -58.296 1.00 16.04 138 SER C N 1
ATOM 4525 C CA . SER B 2 144 ? 24.861 -4.505 -59.478 1.00 16.25 138 SER C CA 1
ATOM 4526 C C . SER B 2 144 ? 23.954 -4.570 -60.705 1.00 15.94 138 SER C C 1
ATOM 4527 O O . SER B 2 144 ? 24.418 -4.302 -61.827 1.00 13.86 138 SER C O 1
ATOM 4530 N N . ILE B 2 145 ? 22.662 -4.916 -60.551 1.00 14.95 139 ILE C N 1
ATOM 4531 C CA . ILE B 2 145 ? 21.823 -4.987 -61.719 1.00 15.96 139 ILE C CA 1
ATOM 4532 C C . ILE B 2 145 ? 21.591 -3.563 -62.288 1.00 16.71 139 ILE C C 1
ATOM 4533 O O . ILE B 2 145 ? 21.530 -3.358 -63.512 1.00 15.65 139 ILE C O 1
ATOM 4538 N N . VAL B 2 146 ? 21.499 -2.599 -61.405 1.00 15.58 140 VAL C N 1
ATOM 4539 C CA . VAL B 2 146 ? 21.362 -1.188 -61.861 1.00 17.11 140 VAL C CA 1
ATOM 4540 C C . VAL B 2 146 ? 22.631 -0.684 -62.508 1.00 15.89 140 VAL C C 1
ATOM 4541 O O . VAL B 2 146 ? 22.597 -0.108 -63.617 1.00 17.61 140 VAL C O 1
ATOM 4545 N N . LEU B 2 147 ? 23.766 -0.894 -61.867 1.00 16.72 141 LEU C N 1
ATOM 4546 C CA . LEU B 2 147 ? 25.077 -0.530 -62.443 1.00 16.18 141 LEU C CA 1
ATOM 4547 C C . LEU B 2 147 ? 25.274 -1.173 -63.795 1.00 17.66 141 LEU C C 1
ATOM 4548 O O . LEU B 2 147 ? 25.756 -0.504 -64.781 1.00 16.25 141 LEU C O 1
ATOM 4553 N N . LEU B 2 148 ? 24.955 -2.490 -63.893 1.00 14.97 142 LEU C N 1
ATOM 4554 C CA . LEU B 2 148 ? 25.186 -3.208 -65.160 1.00 15.51 142 LEU C CA 1
ATOM 4555 C C . LEU B 2 148 ? 24.261 -2.763 -66.282 1.00 16.22 142 LEU C C 1
ATOM 4556 O O . LEU B 2 148 ? 24.582 -2.955 -67.473 1.00 14.42 142 LEU C O 1
ATOM 4561 N N . THR B 2 149 ? 23.088 -2.215 -65.897 1.00 16.75 143 THR C N 1
ATOM 4562 C CA . THR B 2 149 ? 22.143 -1.661 -66.890 1.00 16.13 143 THR C CA 1
ATOM 4563 C C . THR B 2 149 ? 22.814 -0.429 -67.514 1.00 15.50 143 THR C C 1
ATOM 4564 O O . THR B 2 149 ? 22.746 -0.221 -68.734 1.00 17.51 143 THR C O 1
ATOM 4568 N N . LYS B 2 150 ? 23.461 0.357 -66.697 1.00 17.35 144 LYS C N 1
ATOM 4569 C CA . LYS B 2 150 ? 24.301 1.476 -67.171 1.00 18.77 144 LYS C CA 1
ATOM 4570 C C . LYS B 2 150 ? 25.436 1.000 -68.119 1.00 18.93 144 LYS C C 1
ATOM 4571 O O . LYS B 2 150 ? 25.629 1.526 -69.233 1.00 17.97 144 LYS C O 1
ATOM 4577 N N . VAL B 2 151 ? 26.173 -0.018 -67.687 1.00 15.87 145 VAL C N 1
ATOM 4578 C CA . VAL B 2 151 ? 27.246 -0.543 -68.501 1.00 15.99 145 VAL C CA 1
ATOM 4579 C C . VAL B 2 151 ? 26.725 -1.106 -69.821 1.00 15.21 145 VAL C C 1
ATOM 4580 O O . VAL B 2 151 ? 27.294 -0.825 -70.895 1.00 14.20 145 VAL C O 1
ATOM 4584 N N . GLY B 2 152 ? 25.661 -1.919 -69.781 1.00 14.11 146 GLY C N 1
ATOM 4585 C CA . GLY B 2 152 ? 25.220 -2.744 -70.939 1.00 16.36 146 GLY C CA 1
ATOM 4586 C C . GLY B 2 152 ? 24.550 -1.893 -72.028 1.00 17.89 146 GLY C C 1
ATOM 4587 O O . GLY B 2 152 ? 24.838 -2.034 -73.216 1.00 15.92 146 GLY C O 1
ATOM 4588 N N . THR B 2 153 ? 23.739 -0.955 -71.574 1.00 18.82 147 THR C N 1
ATOM 4589 C CA . THR B 2 153 ? 23.103 0.005 -72.521 1.00 18.92 147 THR C CA 1
ATOM 4590 C C . THR B 2 153 ? 24.166 0.806 -73.239 1.00 17.78 147 THR C C 1
ATOM 4591 O O . THR B 2 153 ? 24.179 0.842 -74.481 1.00 20.32 147 THR C O 1
ATOM 4595 N N . ARG B 2 154 ? 25.101 1.385 -72.504 1.00 18.19 148 ARG C N 1
ATOM 4596 C CA . ARG B 2 154 ? 26.165 2.148 -73.123 1.00 19.17 148 ARG C CA 1
ATOM 4597 C C . ARG B 2 154 ? 27.041 1.330 -74.013 1.00 18.79 148 ARG C C 1
ATOM 4598 O O . ARG B 2 154 ? 27.426 1.759 -75.129 1.00 16.60 148 ARG C O 1
ATOM 4606 N N . TRP B 2 155 ? 27.421 0.112 -73.579 1.00 16.53 149 TRP C N 1
ATOM 4607 C CA . TRP B 2 155 ? 28.268 -0.741 -74.443 1.00 15.91 149 TRP C CA 1
ATOM 4608 C C . TRP B 2 155 ? 27.550 -1.061 -75.797 1.00 15.74 149 TRP C C 1
ATOM 4609 O O . TRP B 2 155 ? 28.201 -1.125 -76.825 1.00 16.56 149 TRP C O 1
ATOM 4620 N N . ALA B 2 156 ? 26.221 -1.260 -75.745 1.00 15.47 150 ALA C N 1
ATOM 4621 C CA . ALA B 2 156 ? 25.409 -1.650 -76.860 1.00 16.65 150 ALA C CA 1
ATOM 4622 C C . ALA B 2 156 ? 25.092 -0.399 -77.768 1.00 17.93 150 ALA C C 1
ATOM 4623 O O . ALA B 2 156 ? 24.488 -0.567 -78.840 1.00 21.50 150 ALA C O 1
ATOM 4625 N N . GLY B 2 157 ? 25.470 0.782 -77.334 1.00 19.59 151 GLY C N 1
ATOM 4626 C CA . GLY B 2 157 ? 25.250 2.023 -78.121 1.00 23.69 151 GLY C CA 1
ATOM 4627 C C . GLY B 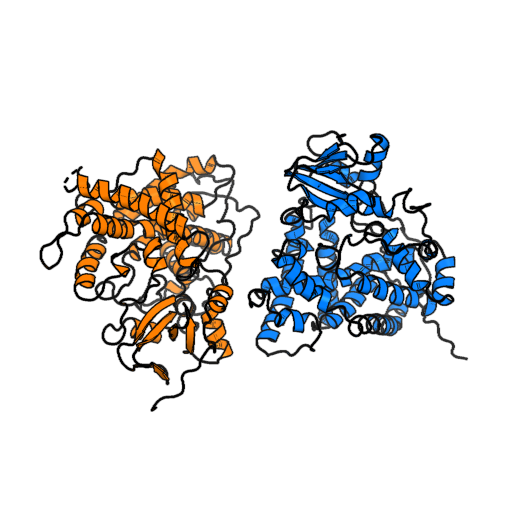2 157 ? 23.860 2.582 -77.956 1.00 26.36 151 GLY C C 1
ATOM 4628 O O . GLY B 2 157 ? 23.415 3.422 -78.757 1.00 24.18 151 GLY C O 1
ATOM 4629 N N . VAL B 2 158 ? 23.149 2.101 -76.934 1.00 24.13 152 VAL C N 1
ATOM 4630 C CA . VAL B 2 158 ? 21.747 2.473 -76.676 1.00 27.63 152 VAL C CA 1
ATOM 4631 C C . VAL B 2 158 ? 21.717 3.589 -75.602 1.00 29.85 152 VAL C C 1
ATOM 4632 O O . VAL B 2 158 ? 22.271 3.423 -74.481 1.00 29.33 152 VAL C O 1
ATOM 4636 N N . GLN B 2 159 ? 21.070 4.724 -75.877 1.00 30.81 153 GLN C N 1
ATOM 4637 C CA . GLN B 2 159 ? 21.014 5.826 -74.890 1.00 34.25 153 GLN C CA 1
ATOM 4638 C C . GLN B 2 159 ? 19.854 5.565 -73.931 1.00 37.15 153 GLN C C 1
ATOM 4639 O O . GLN B 2 159 ? 18.742 5.289 -74.350 1.00 44.62 153 GLN C O 1
ATOM 4641 N N . ALA B 2 160 ? 20.131 5.546 -72.644 1.00 36.36 154 ALA C N 1
ATOM 4642 C CA . ALA B 2 160 ? 19.103 5.271 -71.681 1.00 34.30 154 ALA C CA 1
ATOM 4643 C C . ALA B 2 160 ? 19.176 6.418 -70.688 1.00 32.63 154 ALA C C 1
ATOM 4644 O O . ALA B 2 160 ? 20.093 6.469 -69.945 1.00 33.39 154 ALA C O 1
ATOM 4646 N N . PRO B 2 161 ? 18.170 7.316 -70.645 1.00 37.33 155 PRO C N 1
ATOM 4647 C CA . PRO B 2 161 ? 18.202 8.419 -69.661 1.00 36.55 155 PRO C CA 1
ATOM 4648 C C . PRO B 2 161 ? 18.346 7.896 -68.226 1.00 39.97 155 PRO C C 1
ATOM 4649 O O . PRO B 2 161 ? 17.739 6.874 -67.898 1.00 32.44 155 PRO C O 1
ATOM 4653 N N . PRO B 2 162 ? 19.125 8.578 -67.368 1.00 35.68 156 PRO C N 1
ATOM 4654 C CA . PRO B 2 162 ? 19.330 8.118 -66.011 1.00 35.40 156 PRO C CA 1
ATOM 4655 C C . PRO B 2 162 ? 18.069 7.892 -65.213 1.00 35.31 156 PRO C C 1
ATOM 4656 O O . PRO B 2 162 ? 18.009 6.915 -64.443 1.00 31.03 156 PRO C O 1
ATOM 4660 N N . GLU B 2 163 ? 17.043 8.709 -65.453 1.00 33.86 157 GLU C N 1
ATOM 4661 C CA . GLU B 2 163 ? 15.770 8.546 -64.755 1.00 34.64 157 GLU C CA 1
ATOM 4662 C C . GLU B 2 163 ? 15.096 7.243 -65.099 1.00 30.57 157 GLU C C 1
ATOM 4663 O O . GLU B 2 163 ? 14.232 6.821 -64.359 1.00 32.95 157 GLU C O 1
ATOM 4669 N N . ASP B 2 164 ? 15.449 6.631 -66.234 1.00 26.86 158 ASP C N 1
ATOM 4670 C CA . ASP B 2 164 ? 14.808 5.420 -66.698 1.00 28.43 158 ASP C CA 1
ATOM 4671 C C . ASP B 2 164 ? 15.557 4.121 -66.304 1.00 24.01 158 ASP C C 1
ATOM 4672 O O . ASP B 2 164 ? 15.035 3.018 -66.511 1.00 24.53 158 ASP C O 1
ATOM 4677 N N . ILE B 2 165 ? 16.722 4.249 -65.716 1.00 23.28 159 ILE C N 1
ATOM 4678 C CA . ILE B 2 165 ? 17.552 3.051 -65.508 1.00 24.34 159 ILE C CA 1
ATOM 4679 C C . ILE B 2 165 ? 16.978 2.091 -64.497 1.00 25.70 159 ILE C C 1
ATOM 4680 O O . ILE B 2 165 ? 16.987 0.861 -64.742 1.00 21.92 159 ILE C O 1
ATOM 4685 N N . GLU B 2 166 ? 16.452 2.583 -63.371 1.00 24.95 160 GLU C N 1
ATOM 4686 C CA . GLU B 2 166 ? 15.788 1.670 -62.446 1.00 29.23 160 GLU C CA 1
ATOM 4687 C C . GLU B 2 166 ? 14.636 0.825 -63.051 1.00 26.67 160 GLU C C 1
ATOM 4688 O O . GLU B 2 166 ? 14.564 -0.379 -62.790 1.00 25.37 160 GLU C O 1
ATOM 4694 N N . ARG B 2 167 ? 13.759 1.439 -63.866 1.00 25.16 161 ARG C N 1
ATOM 4695 C CA . ARG B 2 167 ? 12.691 0.749 -64.576 1.00 26.98 161 ARG C CA 1
ATOM 4696 C C . ARG B 2 167 ? 13.224 -0.288 -65.536 1.00 23.82 161 ARG C C 1
ATOM 4697 O O . ARG B 2 167 ? 12.689 -1.417 -65.629 1.00 22.78 161 ARG C O 1
ATOM 4705 N N . ILE B 2 168 ? 14.192 0.129 -66.353 1.00 21.08 162 ILE C N 1
ATOM 4706 C CA . ILE B 2 168 ? 14.775 -0.802 -67.308 1.00 20.67 162 ILE C CA 1
ATOM 4707 C C . ILE B 2 168 ? 15.380 -2.004 -66.546 1.00 19.10 162 ILE C C 1
ATOM 4708 O O . ILE B 2 168 ? 15.197 -3.133 -66.965 1.00 17.95 162 ILE C O 1
ATOM 4713 N N . ALA B 2 169 ? 16.088 -1.732 -65.455 1.00 19.73 163 ALA C N 1
ATOM 4714 C CA . ALA B 2 169 ? 16.760 -2.823 -64.682 1.00 20.30 163 ALA C CA 1
ATOM 4715 C C . ALA B 2 169 ? 15.743 -3.827 -64.174 1.00 20.21 163 ALA C C 1
ATOM 4716 O O . ALA B 2 169 ? 15.957 -5.032 -64.178 1.00 19.37 163 ALA C O 1
ATOM 4718 N N . THR B 2 170 ? 14.607 -3.304 -63.714 1.00 18.18 164 THR C N 1
ATOM 4719 C CA . THR B 2 170 ? 13.539 -4.163 -63.162 1.00 19.05 164 THR C CA 1
ATOM 4720 C C . THR B 2 170 ? 12.924 -5.037 -64.258 1.00 17.22 164 THR C C 1
ATOM 4721 O O . THR B 2 170 ? 12.671 -6.195 -64.031 1.00 16.83 164 THR C O 1
ATOM 4725 N N . ASP B 2 171 ? 12.631 -4.445 -65.436 1.00 18.12 165 ASP C N 1
ATOM 4726 C CA . ASP B 2 171 ? 12.065 -5.185 -66.556 1.00 19.28 165 ASP C CA 1
ATOM 4727 C C . ASP B 2 171 ? 13.032 -6.253 -67.020 1.00 18.01 165 ASP C C 1
ATOM 4728 O O . ASP B 2 171 ? 12.633 -7.394 -67.333 1.00 17.98 165 ASP C O 1
ATOM 4733 N N . MET B 2 172 ? 14.324 -5.924 -67.048 1.00 18.21 166 MET C N 1
ATOM 4734 C CA . MET B 2 172 ? 15.345 -6.964 -67.409 1.00 17.78 166 MET C CA 1
ATOM 4735 C C . MET B 2 172 ? 15.312 -8.120 -66.364 1.00 16.33 166 MET C C 1
ATOM 4736 O O . MET B 2 172 ? 15.317 -9.280 -66.730 1.00 17.05 166 MET C O 1
ATOM 4741 N N . ASP B 2 173 ? 15.312 -7.774 -65.079 1.00 16.34 167 ASP C N 1
ATOM 4742 C CA . ASP B 2 173 ? 15.340 -8.744 -63.964 1.00 16.98 167 ASP C CA 1
ATOM 4743 C C . ASP B 2 173 ? 14.162 -9.752 -64.107 1.00 17.70 167 ASP C C 1
ATOM 4744 O O . ASP B 2 173 ? 14.319 -10.970 -64.005 1.00 17.67 167 ASP C O 1
ATOM 4749 N N . ILE B 2 174 ? 12.954 -9.224 -64.377 1.00 16.48 168 ILE C N 1
ATOM 4750 C CA . ILE B 2 174 ? 11.801 -10.050 -64.659 1.00 17.97 168 ILE C CA 1
ATOM 4751 C C . ILE B 2 174 ? 11.991 -11.018 -65.828 1.00 16.51 168 ILE C C 1
ATOM 4752 O O . ILE B 2 174 ? 11.669 -12.269 -65.740 1.00 19.34 168 ILE C O 1
ATOM 4757 N N . MET B 2 175 ? 12.523 -10.509 -66.932 1.00 17.21 169 MET C N 1
ATOM 4758 C CA . MET B 2 175 ? 12.747 -11.370 -68.074 1.00 16.24 169 MET C CA 1
ATOM 4759 C C . MET B 2 175 ? 13.819 -12.464 -67.734 1.00 17.41 169 MET C C 1
ATOM 4760 O O . MET B 2 175 ? 13.666 -13.628 -68.061 1.00 17.14 169 MET C O 1
ATOM 4765 N N . ILE B 2 176 ? 14.887 -12.034 -67.108 1.00 18.42 170 ILE C N 1
ATOM 4766 C CA . ILE B 2 176 ? 16.040 -12.978 -66.791 1.00 17.08 170 ILE C CA 1
ATOM 4767 C C . ILE B 2 176 ? 15.551 -14.143 -65.903 1.00 17.73 170 ILE C C 1
ATOM 4768 O O . ILE B 2 176 ? 15.903 -15.308 -66.104 1.00 19.42 170 ILE C O 1
ATOM 4773 N N . ASP B 2 177 ? 14.672 -13.833 -64.950 1.00 15.86 171 ASP C N 1
ATOM 4774 C CA . ASP B 2 177 ? 14.107 -14.809 -64.038 1.00 17.18 171 ASP C CA 1
ATOM 4775 C C . ASP B 2 177 ? 13.143 -15.800 -64.686 1.00 16.77 171 ASP C C 1
ATOM 4776 O O . ASP B 2 177 ? 12.851 -16.849 -64.069 1.00 17.92 171 ASP C O 1
ATOM 4781 N N . SER B 2 178 ? 12.628 -15.490 -65.882 1.00 17.06 172 SER C N 1
ATOM 4782 C CA . SER B 2 178 ? 11.458 -16.186 -66.419 1.00 17.23 172 SER C CA 1
ATOM 4783 C C . SER B 2 178 ? 11.670 -17.576 -66.986 1.00 19.42 172 SER C C 1
ATOM 4784 O O . SER B 2 178 ? 10.716 -18.170 -67.516 1.00 19.30 172 SER C O 1
ATOM 4787 N N . PHE B 2 179 ? 12.886 -18.132 -66.873 1.00 17.65 173 PHE C N 1
ATOM 4788 C CA . PHE B 2 179 ? 13.063 -19.577 -67.098 1.00 18.02 173 PHE C CA 1
ATOM 4789 C C . PHE B 2 179 ? 12.703 -20.445 -65.920 1.00 18.12 173 PHE C C 1
ATOM 4790 O O . PHE B 2 179 ? 12.771 -21.657 -65.994 1.00 16.23 173 PHE C O 1
ATOM 4798 N N . ARG B 2 180 ? 12.264 -19.832 -64.821 1.00 18.65 174 ARG C N 1
ATOM 4799 C CA . ARG B 2 180 ? 12.055 -20.541 -63.560 1.00 20.02 174 ARG C CA 1
ATOM 4800 C C . ARG B 2 180 ? 11.087 -21.706 -63.647 1.00 23.02 174 ARG C C 1
ATOM 4801 O O . ARG B 2 180 ? 11.289 -22.692 -62.974 1.00 25.61 174 ARG C O 1
ATOM 4809 N N . ALA B 2 181 ? 10.057 -21.605 -64.497 1.00 20.36 175 ALA C N 1
ATOM 4810 C CA . ALA B 2 181 ? 9.054 -22.684 -64.595 1.00 20.54 175 ALA C CA 1
ATOM 4811 C C . ALA B 2 181 ? 9.318 -23.666 -65.696 1.00 21.80 175 ALA C C 1
ATOM 4812 O O . ALA B 2 181 ? 8.451 -24.500 -65.990 1.00 21.50 175 ALA C O 1
ATOM 4814 N N . LEU B 2 182 ? 10.524 -23.564 -66.292 1.00 19.74 176 LEU C N 1
ATOM 4815 C CA . LEU B 2 182 ? 10.949 -24.437 -67.384 1.00 20.27 176 LEU C CA 1
ATOM 4816 C C . LEU B 2 182 ? 9.910 -24.515 -68.520 1.00 22.42 176 LEU C C 1
ATOM 4817 O O . LEU B 2 182 ? 9.787 -25.516 -69.210 1.00 25.32 176 LEU C O 1
ATOM 4822 N N . GLY B 2 183 ? 9.209 -23.418 -68.741 1.00 20.32 177 GLY C N 1
ATOM 4823 C CA . GLY B 2 183 ? 8.291 -23.324 -69.886 1.00 21.30 177 GLY C CA 1
ATOM 4824 C C . GLY B 2 183 ? 6.827 -23.551 -69.500 1.00 24.25 177 GLY C C 1
ATOM 4825 O O . GLY B 2 183 ? 5.905 -23.301 -70.322 1.00 20.04 177 GLY C O 1
ATOM 4826 N N . GLY B 2 184 ? 6.596 -23.945 -68.241 1.00 27.17 178 GLY C N 1
ATOM 4827 C CA . GLY B 2 184 ? 5.218 -24.085 -67.741 1.00 28.13 178 GLY C CA 1
ATOM 4828 C C . GLY B 2 184 ? 4.553 -22.742 -67.473 1.00 28.85 178 GLY C C 1
ATOM 4829 O O . GLY B 2 184 ? 5.205 -21.685 -67.377 1.00 23.30 178 GLY C O 1
ATOM 4830 N N . ALA B 2 185 ? 3.215 -22.748 -67.357 1.00 30.09 179 ALA C N 1
ATOM 4831 C CA . ALA B 2 185 ? 2.509 -21.535 -66.935 1.00 29.88 179 ALA C CA 1
ATOM 4832 C C . ALA B 2 185 ? 2.961 -21.212 -65.508 1.00 29.50 179 ALA C C 1
ATOM 4833 O O . ALA B 2 185 ? 3.283 -22.104 -64.756 1.00 28.97 179 ALA C O 1
ATOM 4835 N N . PHE B 2 186 ? 3.028 -19.936 -65.169 1.00 28.88 180 PHE C N 1
ATOM 4836 C CA . PHE B 2 186 ? 3.406 -19.532 -63.838 1.00 33.11 180 PHE C CA 1
ATOM 4837 C C . PHE B 2 186 ? 2.843 -18.142 -63.561 1.00 33.16 180 PHE C C 1
ATOM 4838 O O . PHE B 2 186 ? 2.493 -17.405 -64.476 1.00 30.30 180 PHE C O 1
ATOM 4846 N N . LYS B 2 187 ? 2.738 -17.834 -62.282 1.00 37.47 181 LYS C N 1
ATOM 4847 C CA . LYS B 2 187 ? 2.149 -16.566 -61.819 1.00 43.96 181 LYS C CA 1
ATOM 4848 C C . LYS B 2 187 ? 2.557 -15.341 -62.631 1.00 44.28 181 LYS C C 1
ATOM 4849 O O . LYS B 2 187 ? 1.716 -14.634 -63.199 1.00 43.23 181 LYS C O 1
ATOM 4855 N N . GLY B 2 188 ? 3.842 -15.053 -62.643 1.00 40.63 182 GLY C N 1
ATOM 4856 C CA . GLY B 2 188 ? 4.340 -13.909 -63.418 1.00 36.91 182 GLY C CA 1
ATOM 4857 C C . GLY B 2 188 ? 4.431 -13.991 -64.953 1.00 30.75 182 GLY C C 1
ATOM 4858 O O . GLY B 2 188 ? 5.052 -13.117 -65.543 1.00 29.06 182 GLY C O 1
ATOM 4859 N N . TYR B 2 189 ? 3.837 -14.987 -65.614 1.00 26.61 183 TYR C N 1
ATOM 4860 C CA . TYR B 2 189 ? 4.036 -15.134 -67.051 1.00 26.31 183 TYR C CA 1
ATOM 4861 C C . TYR B 2 189 ? 3.550 -13.890 -67.788 1.00 28.04 183 TYR C C 1
ATOM 4862 O O . TYR B 2 189 ? 4.284 -13.294 -68.602 1.00 24.51 183 TYR C O 1
ATOM 4871 N N . LYS B 2 190 ? 2.332 -13.441 -67.487 1.00 27.62 184 LYS C N 1
ATOM 4872 C CA . LYS B 2 190 ? 1.794 -12.275 -68.190 1.00 28.48 184 LYS C CA 1
ATOM 4873 C C . LYS B 2 190 ? 2.588 -11.011 -67.925 1.00 23.13 184 LYS C C 1
ATOM 4874 O O . LYS B 2 190 ? 2.892 -10.234 -68.827 1.00 24.82 184 LYS C O 1
ATOM 4880 N N . ALA B 2 191 ? 2.996 -10.809 -66.689 1.00 24.10 185 ALA C N 1
ATOM 4881 C CA . ALA B 2 191 ? 3.784 -9.641 -66.329 1.00 28.09 185 ALA C CA 1
ATOM 4882 C C . ALA B 2 191 ? 5.170 -9.652 -67.006 1.00 26.53 185 ALA C C 1
ATOM 4883 O O . ALA B 2 191 ? 5.731 -8.635 -67.339 1.00 21.75 185 ALA C O 1
ATOM 4885 N N . SER B 2 192 ? 5.698 -10.857 -67.184 1.00 24.88 186 SER C N 1
ATOM 4886 C CA . SER B 2 192 ? 6.952 -11.043 -67.932 1.00 22.11 186 SER C CA 1
ATOM 4887 C C . SER B 2 192 ? 6.852 -10.648 -69.377 1.00 19.67 186 SER C C 1
ATOM 4888 O O . SER B 2 192 ? 7.742 -9.979 -69.894 1.00 19.05 186 SER C O 1
ATOM 4891 N N . LYS B 2 193 ? 5.788 -11.065 -70.046 1.00 18.60 187 LYS C N 1
ATOM 4892 C CA . LYS B 2 193 ? 5.561 -10.656 -71.418 1.00 20.30 187 LYS C CA 1
ATOM 4893 C C . LYS B 2 193 ? 5.400 -9.155 -71.540 1.00 19.40 187 LYS C C 1
ATOM 4894 O O . LYS B 2 193 ? 5.822 -8.586 -72.558 1.00 23.28 187 LYS C O 1
ATOM 4900 N N . GLU B 2 194 ? 4.740 -8.512 -70.560 1.00 23.55 188 GLU C N 1
ATOM 4901 C CA . GLU B 2 194 ? 4.575 -7.008 -70.548 1.00 22.88 188 GLU C CA 1
ATOM 4902 C C . GLU B 2 194 ? 5.889 -6.240 -70.367 1.00 24.81 188 GLU C C 1
ATOM 4903 O O . GLU B 2 194 ? 6.146 -5.214 -71.004 1.00 23.20 188 GLU C O 1
ATOM 4905 N N . ALA B 2 195 ? 6.731 -6.751 -69.461 1.00 22.72 189 ALA C N 1
ATOM 4906 C CA . ALA B 2 195 ? 8.100 -6.229 -69.335 1.00 22.03 189 ALA C CA 1
ATOM 4907 C C . ALA B 2 195 ? 8.873 -6.283 -70.640 1.00 20.41 189 ALA C C 1
ATOM 4908 O O . ALA B 2 195 ? 9.498 -5.238 -71.056 1.00 23.56 189 ALA C O 1
ATOM 4910 N N . ARG B 2 196 ? 8.843 -7.470 -71.300 1.00 20.10 190 ARG C N 1
ATOM 4911 C CA . ARG B 2 196 ? 9.496 -7.658 -72.569 1.00 22.07 190 ARG C CA 1
ATOM 4912 C C . ARG B 2 196 ? 8.956 -6.684 -73.624 1.00 27.07 190 ARG C C 1
ATOM 4913 O O . ARG B 2 196 ? 9.728 -6.112 -74.375 1.00 22.89 190 ARG C O 1
ATOM 4921 N N . ARG B 2 197 ? 7.630 -6.515 -73.669 1.00 28.06 191 ARG C N 1
ATOM 4922 C CA . ARG B 2 197 ? 7.041 -5.576 -74.624 1.00 30.77 191 ARG C CA 1
ATOM 4923 C C . ARG B 2 197 ? 7.565 -4.156 -74.476 1.00 25.99 191 ARG C C 1
ATOM 4924 O O . ARG B 2 197 ? 7.881 -3.534 -75.479 1.00 27.31 191 ARG C O 1
ATOM 4932 N N . ARG B 2 198 ? 7.707 -3.684 -73.248 1.00 22.30 192 ARG C N 1
ATOM 4933 C CA . ARG B 2 198 ? 8.186 -2.362 -72.984 1.00 24.82 192 ARG C CA 1
ATOM 4934 C C . ARG B 2 198 ? 9.608 -2.168 -73.476 1.00 26.55 192 ARG C C 1
ATOM 4935 O O . ARG B 2 198 ? 10.002 -1.131 -74.055 1.00 23.18 192 ARG C O 1
ATOM 4943 N N . VAL B 2 199 ? 10.425 -3.192 -73.261 1.00 25.51 193 VAL C N 1
ATOM 4944 C CA . VAL B 2 199 ? 11.796 -3.054 -73.660 1.00 23.20 193 VAL C CA 1
ATOM 4945 C C . VAL B 2 199 ? 11.891 -3.175 -75.165 1.00 20.94 193 VAL C C 1
ATOM 4946 O O . VAL B 2 199 ? 12.630 -2.416 -75.799 1.00 21.83 193 VAL C O 1
ATOM 4950 N N . GLU B 2 200 ? 11.178 -4.127 -75.790 1.00 20.64 194 GLU C N 1
ATOM 4951 C CA . GLU B 2 200 ? 11.218 -4.260 -77.297 1.00 22.29 194 GLU C CA 1
ATOM 4952 C C . GLU B 2 200 ? 10.741 -2.957 -78.012 1.00 24.86 194 GLU C C 1
ATOM 4953 O O . GLU B 2 200 ? 11.355 -2.533 -78.983 1.00 23.63 194 GLU C O 1
ATOM 4959 N N . ASP B 2 201 ? 9.690 -2.337 -77.470 1.00 28.62 195 ASP C N 1
ATOM 4960 C CA . ASP B 2 201 ? 9.169 -1.039 -78.038 1.00 26.32 195 ASP C CA 1
ATOM 4961 C C . ASP B 2 201 ? 10.212 0.093 -77.993 1.00 28.88 195 ASP C C 1
ATOM 4962 O O . ASP B 2 201 ? 10.435 0.787 -78.974 1.00 29.49 195 ASP C O 1
ATOM 4967 N N . TRP B 2 202 ? 10.856 0.238 -76.839 1.00 28.75 196 TRP C N 1
ATOM 4968 C CA . TRP B 2 202 ? 11.926 1.176 -76.608 1.00 28.20 196 TRP C CA 1
ATOM 4969 C C . TRP B 2 202 ? 13.088 0.965 -77.563 1.00 27.77 196 TRP C C 1
ATOM 4970 O O . TRP B 2 202 ? 13.582 1.937 -78.203 1.00 26.82 196 TRP C O 1
ATOM 4981 N N . LEU B 2 203 ? 13.534 -0.284 -77.709 1.00 26.59 197 LEU C N 1
ATOM 4982 C CA . LEU B 2 203 ? 14.619 -0.602 -78.660 1.00 26.27 197 LEU C CA 1
ATOM 4983 C C . LEU B 2 203 ? 14.191 -0.438 -80.130 1.00 24.91 197 LEU C C 1
ATOM 4984 O O . LEU B 2 203 ? 14.985 -0.020 -80.993 1.00 26.00 197 LEU C O 1
ATOM 4989 N N . GLU B 2 204 ? 12.951 -0.797 -80.445 1.00 27.16 198 GLU C N 1
ATOM 4990 C CA . GLU B 2 204 ? 12.518 -0.672 -81.853 1.00 29.04 198 GLU C CA 1
ATOM 4991 C C . GLU B 2 204 ? 12.541 0.788 -82.304 1.00 27.47 198 GLU C C 1
ATOM 4992 O O . GLU B 2 204 ? 12.950 1.084 -83.442 1.00 30.12 198 GLU C O 1
ATOM 4998 N N . GLU B 2 205 ? 12.229 1.667 -81.382 1.00 30.01 199 GLU C N 1
ATOM 4999 C CA . GLU B 2 205 ? 12.240 3.099 -81.682 1.00 34.76 199 GLU C CA 1
ATOM 5000 C C . GLU B 2 205 ? 13.669 3.564 -82.012 1.00 37.12 199 GLU C C 1
ATOM 5001 O O . GLU B 2 205 ? 13.907 4.185 -83.049 1.00 31.33 199 GLU C O 1
ATOM 5007 N N . GLN B 2 206 ? 14.649 3.122 -81.225 1.00 36.08 200 GLN C N 1
ATOM 5008 C CA . GLN B 2 206 ? 16.047 3.409 -81.552 1.00 32.65 200 GLN C CA 1
ATOM 5009 C C . GLN B 2 206 ? 16.544 2.829 -82.875 1.00 32.17 200 GLN C C 1
ATOM 5010 O O . GLN B 2 206 ? 17.379 3.435 -83.567 1.00 35.40 200 GLN C O 1
ATOM 5016 N N . ILE B 2 207 ? 16.105 1.634 -83.249 1.00 26.11 201 ILE C N 1
ATOM 5017 C CA . ILE B 2 207 ? 16.522 1.084 -84.490 1.00 26.02 201 ILE C CA 1
ATOM 5018 C C . ILE B 2 207 ? 15.950 1.902 -85.671 1.00 34.24 201 ILE C C 1
ATOM 5019 O O . ILE B 2 207 ? 16.626 2.103 -86.701 1.00 30.04 201 ILE C O 1
ATOM 5024 N N . ILE B 2 208 ? 14.695 2.273 -85.503 1.00 33.66 202 ILE C N 1
ATOM 5025 C CA . ILE B 2 208 ? 13.976 3.035 -86.573 1.00 40.07 202 ILE C CA 1
ATOM 5026 C C . ILE B 2 208 ? 14.647 4.387 -86.766 1.00 40.38 202 ILE C C 1
ATOM 5027 O O . ILE B 2 208 ? 15.049 4.734 -87.891 1.00 45.72 202 ILE C O 1
ATOM 5032 N N . GLU B 2 209 ? 14.843 5.099 -85.672 1.00 40.98 203 GLU C N 1
ATOM 5033 C CA . GLU B 2 209 ? 15.506 6.381 -85.714 1.00 46.58 203 GLU C CA 1
ATOM 5034 C C . GLU B 2 209 ? 16.965 6.310 -86.210 1.00 53.49 203 GLU C C 1
ATOM 5035 O O . GLU B 2 209 ? 17.465 7.286 -86.775 1.00 54.95 203 GLU C O 1
ATOM 5041 N N . THR B 2 210 ? 17.659 5.192 -85.966 1.00 45.56 204 THR C N 1
ATOM 5042 C CA . THR B 2 210 ? 18.983 4.988 -86.504 1.00 39.44 204 THR C CA 1
ATOM 5043 C C . THR B 2 210 ? 18.886 4.803 -87.981 1.00 44.71 204 THR C C 1
ATOM 5044 O O . THR B 2 210 ? 19.741 5.276 -88.722 1.00 46.23 204 THR C O 1
ATOM 5048 N N . ARG B 2 211 ? 17.889 4.050 -88.418 1.00 44.14 205 ARG C N 1
ATOM 5049 C CA . ARG B 2 211 ? 17.646 3.846 -89.835 1.00 45.87 205 ARG C CA 1
ATOM 5050 C C . ARG B 2 211 ? 16.846 5.096 -90.272 1.00 38.72 205 ARG C C 1
ATOM 5051 O O . ARG B 2 211 ? 17.324 5.945 -90.994 1.00 36.54 205 ARG C O 1
ATOM 5059 N N . ILE B 2 215 ? 19.286 9.508 -85.424 1.00 46.92 209 ILE C N 1
ATOM 5060 C CA . ILE B 2 215 ? 20.354 9.342 -84.419 1.00 48.15 209 ILE C CA 1
ATOM 5061 C C . ILE B 2 215 ? 21.565 8.568 -84.914 1.00 38.86 209 ILE C C 1
ATOM 5062 O O . ILE B 2 215 ? 21.502 7.866 -85.921 1.00 42.69 209 ILE C O 1
ATOM 5067 N N . HIS B 2 216 ? 22.688 8.744 -84.210 1.00 36.68 210 HIS C N 1
ATOM 5068 C CA . HIS B 2 216 ? 23.991 8.334 -84.737 1.00 35.81 210 HIS C CA 1
ATOM 5069 C C . HIS B 2 216 ? 24.813 7.503 -83.740 1.00 34.07 210 HIS C C 1
ATOM 5070 O O . HIS B 2 216 ? 25.825 7.950 -83.228 1.00 28.71 210 HIS C O 1
ATOM 5077 N N . PRO B 2 217 ? 24.361 6.285 -83.471 1.00 30.66 211 PRO C N 1
ATOM 5078 C CA . PRO B 2 217 ? 25.199 5.443 -82.562 1.00 27.75 211 PRO C CA 1
ATOM 5079 C C . PRO B 2 217 ? 26.572 5.213 -83.174 1.00 26.70 211 PRO C C 1
ATOM 5080 O O . PRO B 2 217 ? 26.729 5.119 -84.409 1.00 23.96 211 PRO C O 1
ATOM 5084 N N . PRO B 2 218 ? 27.603 5.048 -82.333 1.00 27.24 212 PRO C N 1
ATOM 5085 C CA . PRO B 2 218 ? 28.922 4.810 -82.900 1.00 26.02 212 PRO C CA 1
ATOM 5086 C C . PRO B 2 218 ? 29.064 3.535 -83.683 1.00 26.99 212 PRO C C 1
ATOM 5087 O O . PRO B 2 218 ? 28.486 2.478 -83.321 1.00 26.78 212 PRO C O 1
ATOM 5091 N N . GLU B 2 219 ? 29.882 3.583 -84.732 1.00 23.49 213 GLU C N 1
ATOM 5092 C CA . GLU B 2 219 ? 30.207 2.449 -85.501 1.00 25.90 213 GLU C CA 1
ATOM 5093 C C . GLU B 2 219 ? 30.863 1.397 -84.548 1.00 26.95 213 GLU C C 1
ATOM 5094 O O . GLU B 2 219 ? 31.622 1.782 -83.667 1.00 23.27 213 GLU C O 1
ATOM 5100 N N . GLY B 2 220 ? 30.526 0.137 -84.750 1.00 22.97 214 GLY C N 1
ATOM 5101 C CA . GLY B 2 220 ? 31.054 -0.960 -83.890 1.00 24.59 214 GLY C CA 1
ATOM 5102 C C . GLY B 2 220 ? 30.190 -1.250 -82.676 1.00 21.82 214 GLY C C 1
ATOM 5103 O O . GLY B 2 220 ? 30.435 -2.254 -81.992 1.00 22.31 214 GLY C O 1
ATOM 5104 N N . THR B 2 221 ? 29.181 -0.424 -82.399 1.00 20.86 215 THR C N 1
ATOM 5105 C CA . THR B 2 221 ? 28.206 -0.694 -81.306 1.00 20.16 215 THR C CA 1
ATOM 5106 C C . THR B 2 221 ? 27.100 -1.613 -81.824 1.00 21.91 215 THR C C 1
ATOM 5107 O O . THR B 2 221 ? 26.818 -1.704 -83.033 1.00 22.46 215 THR C O 1
ATOM 5111 N N . ALA B 2 222 ? 26.513 -2.387 -80.917 1.00 18.70 216 ALA C N 1
ATOM 5112 C CA . ALA B 2 222 ? 25.464 -3.270 -81.288 1.00 19.43 216 ALA C CA 1
ATOM 5113 C C . ALA B 2 222 ? 24.320 -2.514 -82.046 1.00 20.04 216 ALA C C 1
ATOM 5114 O O . ALA B 2 222 ? 23.838 -3.037 -83.050 1.00 19.78 216 ALA C O 1
ATOM 5116 N N . LEU B 2 223 ? 23.900 -1.388 -81.520 1.00 19.20 217 LEU C N 1
ATOM 5117 C CA . LEU B 2 223 ? 22.720 -0.642 -82.108 1.00 21.68 217 LEU C CA 1
ATOM 5118 C C . LEU B 2 223 ? 23.092 -0.280 -83.570 1.00 25.16 217 LEU C C 1
ATOM 5119 O O . LEU B 2 223 ? 22.351 -0.618 -84.526 1.00 23.34 217 LEU C O 1
ATOM 5124 N N . TYR B 2 224 ? 24.313 0.249 -83.745 1.00 24.12 218 TYR C N 1
ATOM 5125 C CA . TYR B 2 224 ? 24.783 0.551 -85.120 1.00 25.01 218 TYR C CA 1
ATOM 5126 C C . TYR B 2 224 ? 24.831 -0.646 -86.016 1.00 29.07 218 TYR C C 1
ATOM 5127 O O . TYR B 2 224 ? 24.197 -0.654 -87.110 1.00 27.88 218 TYR C O 1
ATOM 5136 N N . GLU B 2 225 ? 25.584 -1.675 -85.608 1.00 24.05 219 GLU C N 1
ATOM 5137 C CA . GLU B 2 225 ? 25.800 -2.814 -86.434 1.00 25.54 219 GLU C CA 1
ATOM 5138 C C . GLU B 2 225 ? 24.499 -3.592 -86.726 1.00 24.84 219 GLU C C 1
ATOM 5139 O O . GLU B 2 225 ? 24.277 -4.064 -87.866 1.00 27.21 219 GLU C O 1
ATOM 5145 N N . PHE B 2 226 ? 23.639 -3.762 -85.708 1.00 21.72 220 PHE C N 1
ATOM 5146 C CA . PHE B 2 226 ? 22.350 -4.469 -85.904 1.00 25.51 220 PHE C CA 1
ATOM 5147 C C . PHE B 2 226 ? 21.375 -3.678 -86.820 1.00 22.61 220 PHE C C 1
ATOM 5148 O O . PHE B 2 226 ? 20.794 -4.280 -87.702 1.00 25.87 220 PHE C O 1
ATOM 5156 N N . ALA B 2 227 ? 21.283 -2.380 -86.639 1.00 25.47 221 ALA C N 1
ATOM 5157 C CA . ALA B 2 227 ? 20.407 -1.540 -87.491 1.00 25.67 221 ALA C CA 1
ATOM 5158 C C . ALA B 2 227 ? 20.810 -1.656 -88.972 1.00 30.43 221 ALA C C 1
ATOM 5159 O O . ALA B 2 227 ? 19.936 -1.770 -89.861 1.00 31.63 221 ALA C O 1
ATOM 5161 N N . HIS B 2 228 ? 22.119 -1.695 -89.238 1.00 29.26 222 HIS C N 1
ATOM 5162 C CA . HIS B 2 228 ? 22.627 -1.637 -90.615 1.00 29.78 222 HIS C CA 1
ATOM 5163 C C . HIS B 2 228 ? 22.897 -2.920 -91.268 1.00 30.72 222 HIS C C 1
ATOM 5164 O O . HIS B 2 228 ? 23.158 -2.934 -92.477 1.00 31.43 222 HIS C O 1
ATOM 5171 N N . TRP B 2 229 ? 22.851 -4.038 -90.533 1.00 26.46 223 TRP C N 1
ATOM 5172 C CA . TRP B 2 229 ? 23.186 -5.308 -91.093 1.00 26.56 223 TRP C CA 1
ATOM 5173 C C . TRP B 2 229 ? 22.205 -5.842 -92.127 1.00 28.45 223 TRP C C 1
ATOM 5174 O O . TRP B 2 229 ? 20.981 -5.681 -91.979 1.00 31.47 223 TRP C O 1
ATOM 5185 N N . GLU B 2 230 ? 22.736 -6.532 -93.109 1.00 29.78 224 GLU C N 1
ATOM 5186 C CA . GLU B 2 230 ? 21.924 -7.345 -94.054 1.00 33.81 224 GLU C CA 1
ATOM 5187 C C . GLU B 2 230 ? 22.290 -8.786 -93.970 1.00 29.16 224 GLU C C 1
ATOM 5188 O O . GLU B 2 230 ? 23.454 -9.123 -93.886 1.00 31.26 224 GLU C O 1
ATOM 5194 N N . ASP B 2 231 ? 21.296 -9.661 -94.044 1.00 27.39 225 ASP C N 1
ATOM 5195 C CA . ASP B 2 231 ? 21.515 -11.031 -94.010 1.00 25.46 225 ASP C CA 1
ATOM 5196 C C . ASP B 2 231 ? 22.112 -11.536 -95.288 1.00 31.22 225 ASP C C 1
ATOM 5197 O O . ASP B 2 231 ? 22.344 -10.717 -96.203 1.00 31.74 225 ASP C O 1
ATOM 5202 N N . TYR B 2 232 ? 22.385 -12.832 -95.340 1.00 29.21 226 TYR C N 1
ATOM 5203 C CA . TYR B 2 232 ? 23.137 -13.419 -96.462 1.00 32.53 226 TYR C CA 1
ATOM 5204 C C . TYR B 2 232 ? 22.408 -13.301 -97.814 1.00 36.48 226 TYR C C 1
ATOM 5205 O O . TYR B 2 232 ? 23.056 -13.375 -98.842 1.00 39.70 226 TYR C O 1
ATOM 5214 N N . LEU B 2 233 ? 21.097 -13.085 -97.775 1.00 36.62 227 LEU C N 1
ATOM 5215 C CA . LEU B 2 233 ? 20.290 -12.868 -98.985 1.00 39.04 227 LEU C CA 1
ATOM 5216 C C . LEU B 2 233 ? 20.103 -11.392 -99.337 1.00 39.55 227 LEU C C 1
ATOM 5217 O O . LEU B 2 233 ? 19.458 -11.079 -100.338 1.00 43.67 227 LEU C O 1
ATOM 5222 N N . GLY B 2 234 ? 20.624 -10.476 -98.520 1.00 34.78 228 GLY C N 1
ATOM 5223 C CA . GLY B 2 234 ? 20.618 -9.030 -98.791 1.00 33.26 228 GLY C CA 1
ATOM 5224 C C . GLY B 2 234 ? 19.553 -8.221 -98.097 1.00 35.95 228 GLY C C 1
ATOM 5225 O O . GLY B 2 234 ? 19.418 -7.031 -98.365 1.00 38.50 228 GLY C O 1
ATOM 5226 N N . ASN B 2 235 ? 18.809 -8.850 -97.167 1.00 35.23 229 ASN C N 1
ATOM 5227 C CA . ASN B 2 235 ? 17.757 -8.204 -96.443 1.00 32.56 229 ASN C CA 1
ATOM 5228 C C . ASN B 2 235 ? 18.139 -7.845 -94.988 1.00 33.99 229 ASN C C 1
ATOM 5229 O O . ASN B 2 235 ? 18.569 -8.706 -94.245 1.00 32.56 229 ASN C O 1
ATOM 5234 N N . PRO B 2 236 ? 17.917 -6.613 -94.584 1.00 32.96 230 PRO C N 1
ATOM 5235 C CA . PRO B 2 236 ? 17.983 -6.292 -93.142 1.00 35.89 230 PRO C CA 1
ATOM 5236 C C . PRO B 2 236 ? 16.965 -7.070 -92.318 1.00 37.01 230 PRO C C 1
ATOM 5237 O O . PRO B 2 236 ? 15.931 -7.539 -92.846 1.00 33.42 230 PRO C O 1
ATOM 5241 N N . MET B 2 237 ? 17.207 -7.175 -91.013 1.00 33.50 231 MET C N 1
ATOM 5242 C CA . MET B 2 237 ? 16.146 -7.627 -90.124 1.00 31.07 231 MET C CA 1
ATOM 5243 C C . MET B 2 237 ? 15.020 -6.597 -90.129 1.00 28.74 231 MET C C 1
ATOM 5244 O O . MET B 2 237 ? 15.230 -5.405 -90.148 1.00 34.90 231 MET C O 1
ATOM 5249 N N . ASP B 2 238 ? 13.793 -7.063 -90.063 1.00 35.71 232 ASP C N 1
ATOM 5250 C CA . ASP B 2 238 ? 12.730 -6.107 -89.794 1.00 38.44 232 ASP C CA 1
ATOM 5251 C C . ASP B 2 238 ? 12.999 -5.529 -88.444 1.00 35.48 232 ASP C C 1
ATOM 5252 O O . ASP B 2 238 ? 13.651 -6.185 -87.604 1.00 36.60 232 ASP C O 1
ATOM 5257 N N . SER B 2 239 ? 12.470 -4.340 -88.203 1.00 32.35 233 SER C N 1
ATOM 5258 C CA . SER B 2 239 ? 12.828 -3.561 -87.058 1.00 32.83 233 SER C CA 1
ATOM 5259 C C . SER B 2 239 ? 12.469 -4.209 -85.725 1.00 34.38 233 SER C C 1
ATOM 5260 O O . SER B 2 239 ? 13.238 -4.089 -84.758 1.00 32.24 233 SER C O 1
ATOM 5263 N N . ARG B 2 240 ? 11.365 -4.948 -85.650 1.00 31.20 234 ARG C N 1
ATOM 5264 C CA . ARG B 2 240 ? 11.024 -5.663 -84.405 1.00 30.81 234 ARG C CA 1
ATOM 5265 C C . ARG B 2 240 ? 11.987 -6.820 -84.094 1.00 30.01 234 ARG C C 1
ATOM 5266 O O . ARG B 2 240 ? 12.458 -6.936 -82.931 1.00 24.16 234 ARG C O 1
ATOM 5274 N N . THR B 2 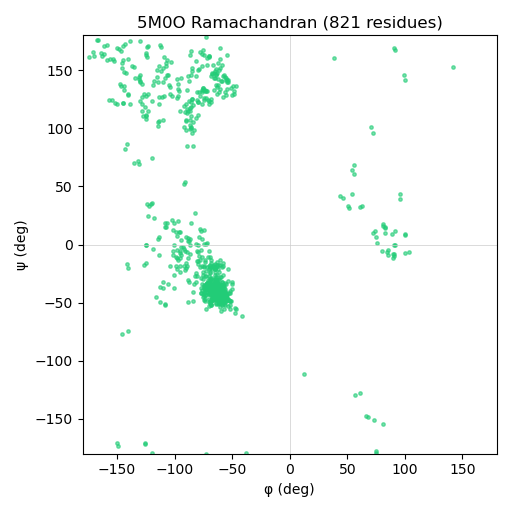241 ? 12.264 -7.658 -85.090 1.00 24.01 235 THR C N 1
ATOM 5275 C CA . THR B 2 241 ? 13.242 -8.749 -84.932 1.00 26.13 235 THR C CA 1
ATOM 5276 C C . THR B 2 241 ? 14.595 -8.131 -84.572 1.00 27.91 235 THR C C 1
ATOM 5277 O O . THR B 2 241 ? 15.345 -8.694 -83.792 1.00 25.45 235 THR C O 1
ATOM 5281 N N . CYS B 2 242 ? 14.906 -6.988 -85.165 1.00 27.28 236 CYS C N 1
ATOM 5282 C CA . CYS B 2 242 ? 16.207 -6.331 -84.916 1.00 27.69 236 CYS C CA 1
ATOM 5283 C C . CYS B 2 242 ? 16.269 -5.863 -83.448 1.00 26.61 236 CYS C C 1
ATOM 5284 O O . CYS B 2 242 ? 17.274 -6.070 -82.741 1.00 23.94 236 CYS C O 1
ATOM 5287 N N . ALA B 2 243 ? 15.165 -5.343 -82.935 1.00 23.02 237 ALA C N 1
ATOM 5288 C CA . ALA B 2 243 ? 15.061 -4.906 -81.537 1.00 24.09 237 ALA C CA 1
ATOM 5289 C C . ALA B 2 243 ? 15.189 -6.068 -80.558 1.00 20.64 237 ALA C C 1
ATOM 5290 O O . ALA B 2 243 ? 15.897 -5.949 -79.539 1.00 22.80 237 ALA C O 1
ATOM 5292 N N . ILE B 2 244 ? 14.570 -7.188 -80.898 1.00 20.48 238 ILE C N 1
ATOM 5293 C CA . ILE B 2 244 ? 14.647 -8.394 -80.115 1.00 21.72 238 ILE C CA 1
ATOM 5294 C C . ILE B 2 244 ? 16.094 -8.898 -80.044 1.00 20.99 238 ILE C C 1
ATOM 5295 O O . ILE B 2 244 ? 16.658 -9.125 -78.913 1.00 21.42 238 ILE C O 1
ATOM 5300 N N . ASP B 2 245 ? 16.754 -9.035 -81.179 1.00 21.21 239 ASP C N 1
ATOM 5301 C CA . ASP B 2 245 ? 18.155 -9.452 -81.125 1.00 21.76 239 ASP C CA 1
ATOM 5302 C C . ASP B 2 245 ? 19.138 -8.426 -80.560 1.00 21.18 239 ASP C C 1
ATOM 5303 O O . ASP B 2 245 ? 20.137 -8.803 -79.888 1.00 19.02 239 ASP C O 1
ATOM 5308 N N . LEU B 2 246 ? 18.869 -7.136 -80.725 1.00 18.30 240 LEU C N 1
ATOM 5309 C CA . LEU B 2 246 ? 19.619 -6.125 -80.075 1.00 19.07 240 LEU C CA 1
ATOM 5310 C C . LEU B 2 246 ? 19.527 -6.344 -78.568 1.00 19.71 240 LEU C C 1
ATOM 5311 O O . LEU B 2 246 ? 20.524 -6.151 -77.822 1.00 18.58 240 LEU C O 1
ATOM 5316 N N . MET B 2 247 ? 18.358 -6.691 -78.072 1.00 18.06 241 MET C N 1
ATOM 5317 C CA . MET B 2 247 ? 18.247 -6.881 -76.619 1.00 16.68 241 MET C CA 1
ATOM 5318 C C . MET B 2 247 ? 19.133 -8.055 -76.177 1.00 16.77 241 MET C C 1
ATOM 5319 O O . MET B 2 247 ? 19.674 -8.027 -75.027 1.00 17.59 241 MET C O 1
ATOM 5324 N N . ASN B 2 248 ? 19.331 -9.017 -77.046 1.00 16.68 242 ASN C N 1
ATOM 5325 C CA . ASN B 2 248 ? 20.161 -10.210 -76.722 1.00 16.19 242 ASN C CA 1
ATOM 5326 C C . ASN B 2 248 ? 21.673 -9.931 -76.667 1.00 16.68 242 ASN C C 1
ATOM 5327 O O . ASN B 2 248 ? 22.415 -10.783 -76.297 1.00 19.99 242 ASN C O 1
ATOM 5332 N N . THR B 2 249 ? 22.082 -8.689 -76.905 1.00 16.43 243 THR C N 1
ATOM 5333 C CA . THR B 2 249 ? 23.472 -8.230 -76.759 1.00 17.28 243 THR C CA 1
ATOM 5334 C C . THR B 2 249 ? 23.730 -7.674 -75.393 1.00 17.80 243 THR C C 1
ATOM 5335 O O . THR B 2 249 ? 24.901 -7.417 -75.044 1.00 20.67 243 THR C O 1
ATOM 5339 N N . PHE B 2 250 ? 22.653 -7.299 -74.646 1.00 16.51 244 PHE C N 1
ATOM 5340 C CA . PHE B 2 250 ? 22.863 -6.649 -73.340 1.00 17.09 244 PHE C CA 1
ATOM 5341 C C . PHE B 2 250 ? 21.956 -6.977 -72.177 1.00 18.15 244 PHE C C 1
ATOM 5342 O O . PHE B 2 250 ? 22.368 -6.794 -71.038 1.00 18.34 244 PHE C O 1
ATOM 5350 N N . ARG B 2 251 ? 20.789 -7.577 -72.417 1.00 15.52 245 ARG C N 1
ATOM 5351 C CA . ARG B 2 251 ? 20.018 -8.184 -71.315 1.00 15.52 245 ARG C CA 1
ATOM 5352 C C . ARG B 2 251 ? 20.847 -9.268 -70.608 1.00 15.21 245 ARG C C 1
ATOM 5353 O O . ARG B 2 251 ? 20.932 -9.249 -69.374 1.00 15.24 245 ARG C O 1
ATOM 5361 N N . PRO B 2 252 ? 21.535 -10.109 -71.373 1.00 13.82 246 PRO C N 1
ATOM 5362 C CA . PRO B 2 252 ? 22.389 -11.123 -70.607 1.00 15.58 246 PRO C CA 1
ATOM 5363 C C . PRO B 2 252 ? 23.642 -10.523 -69.913 1.00 15.02 246 PRO C C 1
ATOM 5364 O O . PRO B 2 252 ? 24.175 -11.099 -68.951 1.00 14.56 246 PRO C O 1
ATOM 5368 N N . LEU B 2 253 ? 24.064 -9.364 -70.353 1.00 14.38 247 LEU C N 1
ATOM 5369 C CA . LEU B 2 253 ? 25.135 -8.624 -69.698 1.00 14.29 247 LEU C CA 1
ATOM 5370 C C . LEU B 2 253 ? 24.644 -8.169 -68.367 1.00 14.68 247 LEU C C 1
ATOM 5371 O O . LEU B 2 253 ? 25.325 -8.323 -67.330 1.00 14.02 247 LEU C O 1
ATOM 5376 N N . ILE B 2 254 ? 23.416 -7.639 -68.345 1.00 14.25 248 ILE C N 1
ATOM 5377 C CA . ILE B 2 254 ? 22.786 -7.242 -67.125 1.00 14.83 248 ILE C CA 1
ATOM 5378 C C . ILE B 2 254 ? 22.657 -8.431 -66.141 1.00 14.12 248 ILE C C 1
ATOM 5379 O O . ILE B 2 254 ? 22.785 -8.242 -64.911 1.00 14.21 248 ILE C O 1
ATOM 5384 N N . ALA B 2 255 ? 22.332 -9.600 -66.673 1.00 13.81 249 ALA C N 1
ATOM 5385 C CA . ALA B 2 255 ? 22.177 -10.860 -65.912 1.00 14.12 249 ALA C CA 1
ATOM 5386 C C . ALA B 2 255 ? 23.458 -11.292 -65.196 1.00 13.91 249 ALA C C 1
ATOM 5387 O O . ALA B 2 255 ? 23.389 -12.167 -64.303 1.00 14.05 249 ALA C O 1
ATOM 5389 N N . ILE B 2 256 ? 24.614 -10.674 -65.545 1.00 13.47 250 ILE C N 1
ATOM 5390 C CA . ILE B 2 256 ? 25.866 -10.919 -64.786 1.00 14.41 250 ILE C CA 1
ATOM 5391 C C . ILE B 2 256 ? 25.690 -10.488 -63.293 1.00 15.68 250 ILE C C 1
ATOM 5392 O O . ILE B 2 256 ? 26.413 -10.982 -62.407 1.00 15.42 250 ILE C O 1
ATOM 5397 N N . ASN B 2 257 ? 24.674 -9.667 -62.988 1.00 13.87 251 ASN C N 1
ATOM 5398 C CA . ASN B 2 257 ? 24.344 -9.391 -61.578 1.00 13.50 251 ASN C CA 1
ATOM 5399 C C . ASN B 2 257 ? 24.189 -10.664 -60.716 1.00 13.15 251 ASN C C 1
ATOM 5400 O O . ASN B 2 257 ? 24.538 -10.631 -59.520 1.00 15.01 251 ASN C O 1
ATOM 5405 N N . ARG B 2 258 ? 23.606 -11.724 -61.275 1.00 13.16 252 ARG C N 1
ATOM 5406 C CA . ARG B 2 258 ? 23.547 -13.045 -60.567 1.00 14.58 252 ARG C CA 1
ATOM 5407 C C . ARG B 2 258 ? 24.942 -13.490 -60.114 1.00 14.86 252 ARG C C 1
ATOM 5408 O O . ARG B 2 258 ? 25.147 -13.894 -58.951 1.00 14.98 252 ARG C O 1
ATOM 5416 N N . PHE B 2 259 ? 25.908 -13.411 -61.041 1.00 14.31 253 PHE C N 1
ATOM 5417 C CA . PHE B 2 259 ? 27.261 -13.816 -60.749 1.00 15.07 253 PHE C CA 1
ATOM 5418 C C . PHE B 2 259 ? 27.980 -12.857 -59.807 1.00 13.90 253 PHE C C 1
ATOM 5419 O O . PHE B 2 259 ? 28.853 -13.287 -59.036 1.00 14.28 253 PHE C O 1
ATOM 5427 N N . VAL B 2 260 ? 27.649 -11.563 -59.843 1.00 14.78 254 VAL C N 1
ATOM 5428 C CA . VAL B 2 260 ? 28.249 -10.605 -58.905 1.00 13.69 254 VAL C CA 1
ATOM 5429 C C . VAL B 2 260 ? 27.815 -10.940 -57.478 1.00 15.18 254 VAL C C 1
ATOM 5430 O O . VAL B 2 260 ? 28.649 -11.003 -56.560 1.00 13.14 254 VAL C O 1
ATOM 5434 N N . SER B 2 261 ? 26.519 -11.179 -57.289 1.00 15.41 255 SER C N 1
ATOM 5435 C CA . SER B 2 261 ? 25.992 -11.587 -55.979 1.00 15.14 255 SER C CA 1
ATOM 5436 C C . SER B 2 261 ? 26.673 -12.910 -55.496 1.00 14.78 255 SER C C 1
ATOM 5437 O O . SER B 2 261 ? 27.172 -12.988 -54.336 1.00 13.39 255 SER C O 1
ATOM 5440 N N . PHE B 2 262 ? 26.812 -13.881 -56.386 1.00 13.63 256 PHE C N 1
ATOM 5441 C CA . PHE B 2 262 ? 27.491 -15.139 -56.022 1.00 15.10 256 PHE C CA 1
ATOM 5442 C C . PHE B 2 262 ? 28.950 -14.913 -55.661 1.00 16.48 256 PHE C C 1
ATOM 5443 O O . PHE B 2 262 ? 29.501 -15.572 -54.798 1.00 15.98 256 PHE C O 1
ATOM 5451 N N . GLY B 2 263 ? 29.637 -14.072 -56.438 1.00 16.04 257 GLY C N 1
ATOM 5452 C CA . GLY B 2 263 ? 31.051 -13.808 -56.181 1.00 14.87 257 GLY C CA 1
ATOM 5453 C C . GLY B 2 263 ? 31.288 -13.206 -54.788 1.00 15.04 257 GLY C C 1
ATOM 5454 O O . GLY B 2 263 ? 32.253 -13.612 -54.083 1.00 15.44 257 GLY C O 1
ATOM 5455 N N . LEU B 2 264 ? 30.460 -12.236 -54.373 1.00 15.46 258 LEU C N 1
ATOM 5456 C CA . LEU B 2 264 ? 30.573 -11.649 -53.003 1.00 15.29 258 LEU C CA 1
ATOM 5457 C C . LEU B 2 264 ? 30.294 -12.767 -51.943 1.00 16.06 258 LEU C C 1
ATOM 5458 O O . LEU B 2 264 ? 30.941 -12.857 -50.903 1.00 16.57 258 LEU C O 1
ATOM 5463 N N . HIS B 2 265 ? 29.363 -13.639 -52.249 1.00 16.74 259 HIS C N 1
ATOM 5464 C CA . HIS B 2 265 ? 29.102 -14.821 -51.409 1.00 18.00 259 HIS C CA 1
ATOM 5465 C C . HIS B 2 265 ? 30.292 -15.696 -51.292 1.00 16.88 259 HIS C C 1
ATOM 5466 O O . HIS B 2 265 ? 30.631 -16.103 -50.159 1.00 18.48 259 HIS C O 1
ATOM 5473 N N . ALA B 2 266 ? 30.992 -15.962 -52.387 1.00 16.23 260 ALA C N 1
ATOM 5474 C CA . ALA B 2 266 ? 32.172 -16.807 -52.340 1.00 16.63 260 ALA C CA 1
ATOM 5475 C C . ALA B 2 266 ? 33.318 -16.179 -51.551 1.00 17.98 260 ALA C C 1
ATOM 5476 O O . ALA B 2 266 ? 34.005 -16.878 -50.804 1.00 16.44 260 ALA C O 1
ATOM 5478 N N . MET B 2 267 ? 33.509 -14.853 -51.697 1.00 18.01 261 MET C N 1
ATOM 5479 C CA . MET B 2 267 ? 34.508 -14.152 -50.909 1.00 18.95 261 MET C CA 1
ATOM 5480 C C . MET B 2 267 ? 34.203 -14.108 -49.422 1.00 20.89 261 MET C C 1
ATOM 5481 O O . MET B 2 267 ? 35.092 -14.192 -48.600 1.00 22.90 261 MET C O 1
ATOM 5486 N N . ASN B 2 268 ? 32.942 -14.034 -49.065 1.00 19.20 262 ASN C N 1
ATOM 5487 C CA . ASN B 2 268 ? 32.528 -14.094 -47.666 1.00 20.46 262 ASN C CA 1
ATOM 5488 C C . ASN B 2 268 ? 32.647 -15.485 -47.081 1.00 22.12 262 ASN C C 1
ATOM 5489 O O . ASN B 2 268 ? 33.031 -15.675 -45.910 1.00 20.86 262 ASN C O 1
ATOM 5494 N N . GLU B 2 269 ? 32.376 -16.492 -47.908 1.00 21.56 263 GLU C N 1
ATOM 5495 C CA . GLU B 2 269 ? 32.455 -17.861 -47.451 1.00 27.12 263 GLU C CA 1
ATOM 5496 C C . GLU B 2 269 ? 33.885 -18.344 -47.309 1.00 25.75 263 GLU C C 1
ATOM 5497 O O . GLU B 2 269 ? 34.151 -19.187 -46.456 1.00 25.39 263 GLU C O 1
ATOM 5503 N N A ASN B 2 270 ? 34.784 -17.788 -48.124 0.50 24.71 264 ASN C N 1
ATOM 5504 N N B ASN B 2 270 ? 34.803 -17.900 -48.153 0.50 24.40 264 ASN C N 1
ATOM 5505 C CA A ASN B 2 270 ? 36.172 -18.219 -48.314 0.50 24.99 264 ASN C CA 1
ATOM 5506 C CA B ASN B 2 270 ? 36.219 -18.173 -47.920 0.50 25.23 264 ASN C CA 1
ATOM 5507 C C A ASN B 2 270 ? 37.110 -16.950 -48.225 0.50 23.28 264 ASN C C 1
ATOM 5508 C C B ASN B 2 270 ? 37.070 -16.970 -48.110 0.50 22.94 264 ASN C C 1
ATOM 5509 O O A ASN B 2 270 ? 37.621 -16.552 -49.273 0.50 23.74 264 ASN C O 1
ATOM 5510 O O B ASN B 2 270 ? 37.508 -16.660 -49.201 0.50 22.89 264 ASN C O 1
ATOM 5519 N N . PRO B 2 271 ? 37.311 -16.292 -47.024 1.00 22.69 265 PRO C N 1
ATOM 5520 C CA . PRO B 2 271 ? 37.943 -14.975 -46.991 1.00 24.14 265 PRO C CA 1
ATOM 5521 C C . PRO B 2 271 ? 39.346 -14.959 -47.502 1.00 20.63 265 PRO C C 1
ATOM 5522 O O . PRO B 2 271 ? 39.843 -13.928 -47.932 1.00 22.82 265 PRO C O 1
ATOM 5526 N N . ILE B 2 272 ? 39.981 -16.112 -47.588 1.00 21.04 266 ILE C N 1
ATOM 5527 C CA . ILE B 2 272 ? 41.294 -16.199 -48.159 1.00 24.86 266 ILE C CA 1
ATOM 5528 C C . ILE B 2 272 ? 41.284 -15.755 -49.639 1.00 25.20 266 ILE C C 1
ATOM 5529 O O . ILE B 2 272 ? 42.293 -15.268 -50.168 1.00 22.97 266 ILE C O 1
ATOM 5534 N N . THR B 2 273 ? 40.153 -15.958 -50.303 1.00 25.74 267 THR C N 1
ATOM 5535 C CA . THR B 2 273 ? 40.057 -15.604 -51.740 1.00 25.39 267 THR C CA 1
ATOM 5536 C C . THR B 2 273 ? 40.135 -14.115 -51.942 1.00 22.66 267 THR C C 1
ATOM 5537 O O . THR B 2 273 ? 40.692 -13.664 -52.935 1.00 22.38 267 THR C O 1
ATOM 5541 N N . ARG B 2 274 ? 39.593 -13.349 -50.999 1.00 25.07 268 ARG C N 1
ATOM 5542 C CA . ARG B 2 274 ? 39.671 -11.874 -51.045 1.00 25.97 268 ARG C CA 1
ATOM 5543 C C . ARG B 2 274 ? 41.102 -11.383 -51.029 1.00 25.46 268 ARG C C 1
ATOM 5544 O O . ARG B 2 274 ? 41.534 -10.480 -51.778 1.00 25.41 268 ARG C O 1
ATOM 5552 N N . GLU B 2 275 ? 41.868 -11.974 -50.125 1.00 27.54 269 GLU C N 1
ATOM 5553 C CA . GLU B 2 275 ? 43.283 -11.628 -49.994 1.00 27.36 269 GLU C CA 1
ATOM 5554 C C . GLU B 2 275 ? 44.041 -11.916 -51.299 1.00 21.72 269 GLU C C 1
ATOM 5555 O O . GLU B 2 275 ? 44.869 -11.124 -51.713 1.00 22.94 269 GLU C O 1
ATOM 5561 N N . LYS B 2 276 ? 43.754 -13.049 -51.966 1.00 21.07 270 LYS C N 1
ATOM 5562 C CA . LYS B 2 276 ? 44.431 -13.399 -53.163 1.00 19.62 270 LYS C CA 1
ATOM 5563 C C . LYS B 2 276 ? 44.023 -12.549 -54.341 1.00 20.00 270 LYS C C 1
ATOM 5564 O O . LYS B 2 276 ? 44.858 -12.217 -55.218 1.00 22.34 270 LYS C O 1
ATOM 5570 N N . ILE B 2 277 ? 42.758 -12.168 -54.397 1.00 18.66 271 ILE C N 1
ATOM 5571 C CA . ILE B 2 277 ? 42.319 -11.211 -55.504 1.00 19.37 271 ILE C CA 1
ATOM 5572 C C . ILE B 2 277 ? 43.212 -9.955 -55.435 1.00 22.07 271 ILE C C 1
ATOM 5573 O O . ILE B 2 277 ? 43.662 -9.413 -56.470 1.00 23.74 271 ILE C O 1
ATOM 5578 N N . LYS B 2 278 ? 43.467 -9.504 -54.223 1.00 26.62 272 LYS C N 1
ATOM 5579 C CA . LYS B 2 278 ? 44.310 -8.327 -53.986 1.00 31.47 272 LYS C CA 1
ATOM 5580 C C . LYS B 2 278 ? 45.789 -8.539 -54.291 1.00 32.32 272 LYS C C 1
ATOM 5581 O O . LYS B 2 278 ? 46.396 -7.748 -54.961 1.00 33.44 272 LYS C O 1
ATOM 5587 N N . SER B 2 279 ? 46.356 -9.624 -53.827 1.00 31.51 273 SER C N 1
ATOM 5588 C CA . SER B 2 279 ? 47.806 -9.733 -53.802 1.00 33.43 273 SER C CA 1
ATOM 5589 C C . SER B 2 279 ? 48.315 -10.500 -54.979 1.00 34.16 273 SER C C 1
ATOM 5590 O O . SER B 2 279 ? 49.468 -10.352 -55.337 1.00 31.69 273 SER C O 1
ATOM 5593 N N . GLU B 2 280 ? 47.477 -11.317 -55.608 1.00 31.00 274 GLU C N 1
ATOM 5594 C CA . GLU B 2 280 ? 47.979 -12.271 -56.525 1.00 33.57 274 GLU C CA 1
ATOM 5595 C C . GLU B 2 280 ? 47.624 -11.987 -57.973 1.00 42.11 274 GLU C C 1
ATOM 5596 O O . GLU B 2 280 ? 46.400 -11.826 -58.363 1.00 32.94 274 GLU C O 1
ATOM 5602 N N . PRO B 2 281 ? 48.708 -11.962 -58.789 1.00 50.62 275 PRO C N 1
ATOM 5603 C CA . PRO B 2 281 ? 48.563 -11.754 -60.204 1.00 52.24 275 PRO C CA 1
ATOM 5604 C C . PRO B 2 281 ? 47.777 -12.906 -60.778 1.00 45.18 275 PRO C C 1
ATOM 5605 O O . PRO B 2 281 ? 48.065 -14.107 -60.486 1.00 37.23 275 PRO C O 1
ATOM 5609 N N . ASP B 2 282 ? 46.756 -12.498 -61.526 1.00 30.53 276 ASP C N 1
ATOM 5610 C CA . ASP B 2 282 ? 45.939 -13.391 -62.294 1.00 28.66 276 ASP C CA 1
ATOM 5611 C C . ASP B 2 282 ? 44.816 -14.018 -61.528 1.00 21.97 276 ASP C C 1
ATOM 5612 O O . ASP B 2 282 ? 44.052 -14.825 -62.123 1.00 20.72 276 ASP C O 1
ATOM 5617 N N . TYR B 2 283 ? 44.735 -13.768 -60.217 1.00 21.29 277 TYR C N 1
ATOM 5618 C CA . TYR B 2 283 ? 43.764 -14.558 -59.432 1.00 18.62 277 TYR C CA 1
ATOM 5619 C C . TYR B 2 283 ? 42.308 -14.143 -59.661 1.00 18.32 277 TYR C C 1
ATOM 5620 O O . TYR B 2 283 ? 41.421 -14.975 -59.695 1.00 17.39 277 TYR C O 1
ATOM 5629 N N . ALA B 2 284 ? 42.056 -12.855 -59.881 1.00 18.96 278 ALA C N 1
ATOM 5630 C CA . ALA B 2 284 ? 40.707 -12.400 -60.265 1.00 18.33 278 ALA C CA 1
ATOM 5631 C C . ALA B 2 284 ? 40.105 -13.145 -61.439 1.00 16.11 278 ALA C C 1
ATOM 5632 O O . ALA B 2 284 ? 38.930 -13.444 -61.386 1.00 17.26 278 ALA C O 1
ATOM 5634 N N . TYR B 2 285 ? 40.893 -13.422 -62.458 1.00 19.54 279 TYR C N 1
ATOM 5635 C CA . TYR B 2 285 ? 40.485 -14.222 -63.635 1.00 18.84 279 TYR C CA 1
ATOM 5636 C C . TYR B 2 285 ? 40.100 -15.604 -63.239 1.00 17.41 279 TYR C C 1
ATOM 5637 O O . TYR B 2 285 ? 39.029 -16.112 -63.560 1.00 17.94 279 TYR C O 1
ATOM 5646 N N . LYS B 2 286 ? 40.944 -16.261 -62.427 1.00 17.48 280 LYS C N 1
ATOM 5647 C CA . LYS B 2 286 ? 40.618 -17.632 -61.934 1.00 16.74 280 LYS C CA 1
ATOM 5648 C C . LYS B 2 286 ? 39.401 -17.650 -61.016 1.00 15.93 280 LYS C C 1
ATOM 5649 O O . LYS B 2 286 ? 38.586 -18.555 -61.080 1.00 15.54 280 LYS C O 1
ATOM 5655 N N . PHE B 2 287 ? 39.284 -16.634 -60.162 1.00 14.55 281 PHE C N 1
ATOM 5656 C CA . PHE B 2 287 ? 38.111 -16.521 -59.310 1.00 16.29 281 PHE C CA 1
ATOM 5657 C C . PHE B 2 287 ? 36.843 -16.332 -60.157 1.00 16.38 281 PHE C C 1
ATOM 5658 O O . PHE B 2 287 ? 35.807 -16.990 -59.888 1.00 16.55 281 PHE C O 1
ATOM 5666 N N . ALA B 2 288 ? 36.876 -15.406 -61.166 1.00 17.23 282 ALA C N 1
ATOM 5667 C CA . ALA B 2 288 ? 35.734 -15.242 -62.050 1.00 15.96 282 ALA C CA 1
ATOM 5668 C C . ALA B 2 288 ? 35.295 -16.558 -62.700 1.00 18.11 282 ALA C C 1
ATOM 5669 O O . ALA B 2 288 ? 34.110 -16.897 -62.728 1.00 15.84 282 ALA C O 1
ATOM 5671 N N . GLN B 2 289 ? 36.240 -17.308 -63.239 1.00 17.31 283 GLN C N 1
ATOM 5672 C CA . GLN B 2 289 ? 35.963 -18.610 -63.845 1.00 15.66 283 GLN C CA 1
ATOM 5673 C C . GLN B 2 289 ? 35.369 -19.600 -62.869 1.00 16.51 283 GLN C C 1
ATOM 5674 O O . GLN B 2 289 ? 34.400 -20.334 -63.135 1.00 17.23 283 GLN C O 1
ATOM 5680 N N . GLU B 2 290 ? 35.849 -19.578 -61.619 1.00 17.56 284 GLU C N 1
ATOM 5681 C CA . GLU B 2 290 ? 35.334 -20.49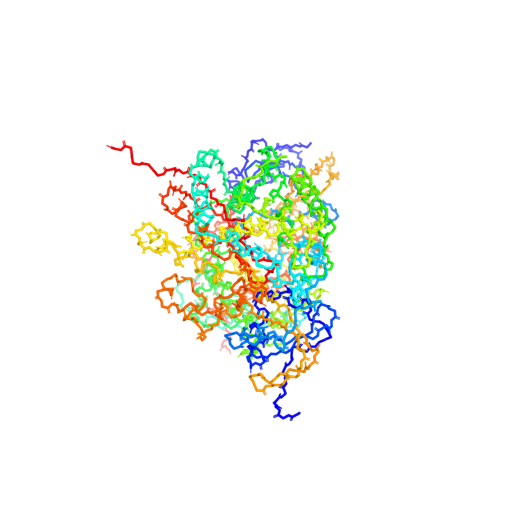0 -60.601 1.00 15.66 284 GLU C CA 1
ATOM 5682 C C . GLU B 2 290 ? 33.953 -20.157 -60.107 1.00 15.97 284 GLU C C 1
ATOM 5683 O O . GLU B 2 290 ? 33.197 -21.059 -59.812 1.00 18.62 284 GLU C O 1
ATOM 5689 N N . VAL B 2 291 ? 33.565 -18.874 -60.172 1.00 15.89 285 VAL C N 1
ATOM 5690 C CA . VAL B 2 291 ? 32.155 -18.493 -59.866 1.00 14.91 285 VAL C CA 1
ATOM 5691 C C . VAL B 2 291 ? 31.244 -19.080 -60.968 1.00 13.94 285 VAL C C 1
ATOM 5692 O O . VAL B 2 291 ? 30.193 -19.686 -60.647 1.00 13.86 285 VAL C O 1
ATOM 5696 N N . ARG B 2 292 ? 31.618 -18.931 -62.230 1.00 13.51 286 ARG C N 1
ATOM 5697 C CA . ARG B 2 292 ? 30.818 -19.489 -63.308 1.00 15.42 286 ARG C CA 1
ATOM 5698 C C . ARG B 2 292 ? 30.702 -20.988 -63.278 1.00 17.21 286 ARG C C 1
ATOM 5699 O O . ARG B 2 292 ? 29.596 -21.539 -63.517 1.00 16.18 286 ARG C O 1
ATOM 5707 N N . ARG B 2 293 ? 31.777 -21.681 -62.891 1.00 16.48 287 ARG C N 1
ATOM 5708 C CA . ARG B 2 293 ? 31.715 -23.106 -62.752 1.00 16.41 287 ARG C CA 1
ATOM 5709 C C . ARG B 2 293 ? 30.857 -23.613 -61.561 1.00 15.57 287 ARG C C 1
ATOM 5710 O O . ARG B 2 293 ? 30.074 -24.550 -61.724 1.00 16.91 287 ARG C O 1
ATOM 5718 N N . TYR B 2 294 ? 31.158 -23.089 -60.381 1.00 14.39 288 TYR C N 1
ATOM 5719 C CA . TYR B 2 294 ? 30.661 -23.608 -59.116 1.00 15.11 288 TYR C CA 1
ATOM 5720 C C . TYR B 2 294 ? 29.209 -23.264 -58.807 1.00 17.22 288 TYR C C 1
ATOM 5721 O O . TYR B 2 294 ? 28.471 -24.100 -58.281 1.00 15.83 288 TYR C O 1
ATOM 5730 N N . TYR B 2 295 ? 28.775 -22.033 -59.138 1.00 15.70 289 TYR C N 1
ATOM 5731 C CA . TYR B 2 295 ? 27.425 -21.575 -58.747 1.00 14.76 289 TYR C CA 1
ATOM 5732 C C . TYR B 2 295 ? 26.402 -21.966 -59.825 1.00 17.51 289 TYR C C 1
ATOM 5733 O O . TYR B 2 295 ? 26.717 -21.937 -61.018 1.00 19.23 289 TYR C O 1
ATOM 5742 N N . PRO B 2 296 ? 25.174 -22.296 -59.382 1.00 17.03 290 PRO C N 1
ATOM 5743 C CA . PRO B 2 296 ? 24.074 -22.616 -60.238 1.00 15.48 290 PRO C CA 1
ATOM 5744 C C . PRO B 2 296 ? 23.456 -21.447 -60.990 1.00 16.47 290 PRO C C 1
ATOM 5745 O O . PRO B 2 296 ? 23.139 -20.379 -60.419 1.00 17.65 290 PRO C O 1
ATOM 5749 N N . PHE B 2 297 ? 23.255 -21.634 -62.308 1.00 16.05 291 PHE C N 1
ATOM 5750 C CA . PHE B 2 297 ? 22.529 -20.644 -63.095 1.00 15.19 291 PHE C CA 1
ATOM 5751 C C . PHE B 2 297 ? 21.739 -21.439 -64.157 1.00 14.05 291 PHE C C 1
ATOM 5752 O O . PHE B 2 297 ? 20.529 -21.600 -64.009 1.00 15.01 291 PHE C O 1
ATOM 5760 N N . VAL B 2 298 ? 22.406 -21.911 -65.210 1.00 14.65 292 VAL C N 1
ATOM 5761 C CA . VAL B 2 298 ? 21.739 -22.669 -66.292 1.00 14.00 292 VAL C CA 1
ATOM 5762 C C . VAL B 2 298 ? 21.652 -24.134 -65.841 1.00 14.75 292 VAL C C 1
ATOM 5763 O O . VAL B 2 298 ? 22.699 -24.732 -65.604 1.00 16.28 292 VAL C O 1
ATOM 5767 N N . PRO B 2 299 ? 20.424 -24.719 -65.724 1.00 14.43 293 PRO C N 1
ATOM 5768 C CA . PRO B 2 299 ? 20.393 -26.129 -65.259 1.00 14.58 293 PRO C CA 1
ATOM 5769 C C . PRO B 2 299 ? 20.777 -27.181 -66.322 1.00 15.50 293 PRO C C 1
ATOM 5770 O O . PRO B 2 299 ? 21.568 -28.108 -66.089 1.00 14.86 293 PRO C O 1
ATOM 5774 N N . PHE B 2 300 ? 20.261 -26.948 -67.529 1.00 16.08 294 PHE C N 1
ATOM 5775 C CA . PHE B 2 300 ? 20.293 -27.922 -68.600 1.00 15.38 294 PHE C CA 1
ATOM 5776 C C . PHE B 2 300 ? 19.728 -27.203 -69.874 1.00 14.60 294 PHE C C 1
ATOM 5777 O O . PHE B 2 300 ? 19.048 -26.149 -69.786 1.00 16.15 294 PHE C O 1
ATOM 5785 N N . LEU B 2 301 ? 20.032 -27.778 -71.029 1.00 15.86 295 LEU C N 1
ATOM 5786 C CA . LEU B 2 301 ? 19.647 -27.255 -72.368 1.00 15.25 295 LEU C CA 1
ATOM 5787 C C . LEU B 2 301 ? 19.006 -28.367 -73.207 1.00 14.96 295 LEU C C 1
ATOM 5788 O O . LEU B 2 301 ? 19.478 -29.493 -73.152 1.00 13.81 295 LEU C O 1
ATOM 5793 N N . PRO B 2 302 ? 17.948 -28.035 -73.992 1.00 14.08 296 PRO C N 1
ATOM 5794 C CA . PRO B 2 302 ? 17.176 -29.047 -74.731 1.00 16.25 296 PRO C CA 1
ATOM 5795 C C . PRO B 2 302 ? 17.614 -29.172 -76.202 1.00 15.30 296 PRO C C 1
ATOM 5796 O O . PRO B 2 302 ? 17.920 -28.170 -76.842 1.00 18.26 296 PRO C O 1
ATOM 5800 N N . GLY B 2 303 ? 17.617 -30.385 -76.689 1.00 15.94 297 GLY C N 1
ATOM 5801 C CA . GLY B 2 303 ? 17.862 -30.687 -78.110 1.00 16.65 297 GLY C CA 1
ATOM 5802 C C . GLY B 2 303 ? 17.078 -31.939 -78.459 1.00 17.27 297 GLY C C 1
ATOM 5803 O O . GLY B 2 303 ? 16.230 -32.424 -77.675 1.00 16.04 297 GLY C O 1
ATOM 5804 N N . LYS B 2 304 ? 17.281 -32.459 -79.662 1.00 16.68 298 LYS C N 1
ATOM 5805 C CA . LYS B 2 304 ? 16.556 -33.651 -80.108 1.00 18.59 298 LYS C CA 1
ATOM 5806 C C . LYS B 2 304 ? 17.401 -34.491 -81.018 1.00 17.83 298 LYS C C 1
ATOM 5807 O O . LYS B 2 304 ? 18.112 -33.921 -81.857 1.00 17.82 298 LYS C O 1
ATOM 5813 N N . ALA B 2 305 ? 17.364 -35.792 -80.845 1.00 17.92 299 ALA C N 1
ATOM 5814 C CA . ALA B 2 305 ? 18.107 -36.741 -81.754 1.00 19.24 299 ALA C CA 1
ATOM 5815 C C . ALA B 2 305 ? 17.520 -36.823 -83.156 1.00 21.08 299 ALA C C 1
ATOM 5816 O O . ALA B 2 305 ? 16.293 -36.990 -83.316 1.00 21.64 299 ALA C O 1
ATOM 5818 N N . LYS B 2 306 ? 18.351 -36.551 -84.162 1.00 18.95 300 LYS C N 1
ATOM 5819 C CA . LYS B 2 306 ? 17.894 -36.542 -85.570 1.00 23.34 300 LYS C CA 1
ATOM 5820 C C . LYS B 2 306 ? 17.830 -37.964 -86.124 1.00 26.04 300 LYS C C 1
ATOM 5821 O O . LYS B 2 306 ? 17.118 -38.223 -87.086 1.00 31.53 300 LYS C O 1
ATOM 5827 N N . VAL B 2 307 ? 18.664 -38.830 -85.564 1.00 24.47 301 VAL C N 1
ATOM 5828 C CA . VAL B 2 307 ? 18.852 -40.212 -85.955 1.00 27.05 301 VAL C CA 1
ATOM 5829 C C . VAL B 2 307 ? 19.120 -40.950 -84.665 1.00 28.62 301 VAL C C 1
ATOM 5830 O O . VAL B 2 307 ? 19.313 -40.295 -83.617 1.00 26.93 301 VAL C O 1
ATOM 5834 N N . ASP B 2 308 ? 19.138 -42.286 -84.718 1.00 25.83 302 ASP C N 1
ATOM 5835 C CA . ASP B 2 308 ? 19.493 -43.103 -83.588 1.00 29.07 302 ASP C CA 1
ATOM 5836 C C . ASP B 2 308 ? 20.958 -42.792 -83.257 1.00 30.41 302 ASP C C 1
ATOM 5837 O O . ASP B 2 308 ? 21.780 -42.641 -84.148 1.00 24.78 302 ASP C O 1
ATOM 5842 N N . ILE B 2 309 ? 21.258 -42.651 -81.974 1.00 23.96 303 ILE C N 1
ATOM 5843 C CA . ILE B 2 309 ? 22.592 -42.278 -81.531 1.00 23.63 303 ILE C CA 1
ATOM 5844 C C . ILE B 2 309 ? 23.051 -43.273 -80.496 1.00 22.88 303 ILE C C 1
ATOM 5845 O O . ILE B 2 309 ? 22.443 -43.424 -79.446 1.00 25.86 303 ILE C O 1
ATOM 5850 N N . ASP B 2 310 ? 24.164 -43.945 -80.759 1.00 23.37 304 ASP C N 1
ATOM 5851 C CA . ASP B 2 310 ? 24.743 -44.836 -79.766 1.00 23.44 304 ASP C CA 1
ATOM 5852 C C . ASP B 2 310 ? 25.628 -44.038 -78.804 1.00 21.74 304 ASP C C 1
ATOM 5853 O O . ASP B 2 310 ? 26.559 -43.388 -79.240 1.00 23.31 304 ASP C O 1
ATOM 5858 N N . PHE B 2 311 ? 25.359 -44.147 -77.530 1.00 24.14 305 PHE C N 1
ATOM 5859 C CA . PHE B 2 311 ? 25.978 -43.242 -76.548 1.00 22.97 305 PHE C CA 1
ATOM 5860 C C . PHE B 2 311 ? 26.145 -43.915 -75.214 1.00 23.81 305 PHE C C 1
ATOM 5861 O O . PHE B 2 311 ? 25.183 -44.369 -74.641 1.00 22.90 305 PHE C O 1
ATOM 5869 N N . GLN B 2 312 ? 27.392 -44.003 -74.716 1.00 23.05 306 GLN C N 1
ATOM 5870 C CA . GLN B 2 312 ? 27.641 -44.621 -73.413 1.00 23.75 306 GLN C CA 1
ATOM 5871 C C . GLN B 2 312 ? 26.854 -45.935 -73.166 1.00 26.98 306 GLN C C 1
ATOM 5872 O O . GLN B 2 312 ? 26.317 -46.146 -72.087 1.00 25.70 306 GLN C O 1
ATOM 5878 N N . GLY B 2 313 ? 26.770 -46.799 -74.168 1.00 26.28 307 GLY C N 1
ATOM 5879 C CA . GLY B 2 313 ? 26.258 -48.177 -73.947 1.00 27.05 307 GLY C CA 1
ATOM 5880 C C . GLY B 2 313 ? 24.743 -48.337 -74.164 1.00 28.28 307 GLY C C 1
ATOM 5881 O O . GLY B 2 313 ? 24.226 -49.457 -74.055 1.00 29.18 307 GLY C O 1
ATOM 5882 N N . VAL B 2 314 ? 24.050 -47.231 -74.517 1.00 25.47 308 VAL C N 1
ATOM 5883 C CA . VAL B 2 314 ? 22.629 -47.278 -74.907 1.00 23.79 308 VAL C CA 1
ATOM 5884 C C . VAL B 2 314 ? 22.423 -46.679 -76.283 1.00 26.45 308 VAL C C 1
ATOM 5885 O O . VAL B 2 314 ? 23.343 -46.102 -76.903 1.00 26.81 308 VAL C O 1
ATOM 5889 N N . THR B 2 315 ? 21.212 -46.853 -76.818 1.00 26.59 309 THR C N 1
ATOM 5890 C CA . THR B 2 315 ? 20.833 -46.157 -78.007 1.00 29.76 309 THR C CA 1
ATOM 5891 C C . THR B 2 315 ? 19.809 -45.103 -77.639 1.00 26.67 309 THR C C 1
ATOM 5892 O O . THR B 2 315 ? 18.805 -45.410 -77.006 1.00 30.74 309 THR C O 1
ATOM 5896 N N . ILE B 2 316 ? 20.079 -43.880 -78.064 1.00 27.65 310 ILE C N 1
ATOM 5897 C CA . ILE B 2 316 ? 19.095 -42.825 -78.046 1.00 26.42 310 ILE C CA 1
ATOM 5898 C C . ILE B 2 316 ? 18.317 -42.868 -79.350 1.00 25.67 310 ILE C C 1
ATOM 5899 O O . ILE B 2 316 ? 18.871 -42.498 -80.432 1.00 24.24 310 ILE C O 1
ATOM 5904 N N . PRO B 2 317 ? 16.994 -43.177 -79.263 1.00 25.79 311 PRO C N 1
ATOM 5905 C CA . PRO B 2 317 ? 16.220 -43.229 -80.507 1.00 28.01 311 PRO C CA 1
ATOM 5906 C C . PRO B 2 317 ? 16.027 -41.905 -81.196 1.00 25.42 311 PRO C C 1
ATOM 5907 O O . PRO B 2 317 ? 15.887 -40.829 -80.535 1.00 23.94 311 PRO C O 1
ATOM 5911 N N . ALA B 2 318 ? 15.993 -41.959 -82.518 1.00 25.03 312 ALA C N 1
ATOM 5912 C CA . ALA B 2 318 ? 15.660 -40.829 -83.302 1.00 24.32 312 ALA C CA 1
ATOM 5913 C C . ALA B 2 318 ? 14.322 -40.280 -82.809 1.00 23.78 312 ALA C C 1
ATOM 5914 O O . ALA B 2 318 ? 13.415 -41.032 -82.474 1.00 23.24 312 ALA C O 1
ATOM 5916 N N . GLY B 2 319 ? 14.263 -38.963 -82.763 1.00 18.22 313 GLY C N 1
ATOM 5917 C CA . GLY B 2 319 ? 13.093 -38.194 -82.374 1.00 20.51 313 GLY C CA 1
ATOM 5918 C C . GLY B 2 319 ? 12.885 -37.964 -80.880 1.00 20.08 313 GLY C C 1
ATOM 5919 O O . GLY B 2 319 ? 12.041 -37.162 -80.510 1.00 21.73 313 GLY C O 1
ATOM 5920 N N . VAL B 2 320 ? 13.700 -38.586 -80.041 1.00 18.57 314 VAL C N 1
ATOM 5921 C CA . VAL B 2 320 ? 13.672 -38.383 -78.591 1.00 17.73 314 VAL C CA 1
ATOM 5922 C C . VAL B 2 320 ? 14.465 -37.078 -78.189 1.00 19.50 314 VAL C C 1
ATOM 5923 O O . VAL B 2 320 ? 15.447 -36.688 -78.818 1.00 19.19 314 VAL C O 1
ATOM 5927 N N . GLY B 2 321 ? 13.999 -36.368 -77.169 1.00 17.78 315 GLY C N 1
ATOM 5928 C CA . GLY B 2 321 ? 14.699 -35.230 -76.718 1.00 16.57 315 GLY C CA 1
ATOM 5929 C C . GLY B 2 321 ? 16.007 -35.628 -76.030 1.00 16.85 315 GLY C C 1
ATOM 5930 O O . GLY B 2 321 ? 16.180 -36.768 -75.586 1.00 19.41 315 GLY C O 1
ATOM 5931 N N . LEU B 2 322 ? 16.878 -34.612 -75.919 1.00 17.84 316 LEU C N 1
ATOM 5932 C CA . LEU B 2 322 ? 18.157 -34.643 -75.229 1.00 19.24 316 LEU C CA 1
ATOM 5933 C C . LEU B 2 322 ? 18.178 -33.443 -74.316 1.00 17.79 316 LEU C C 1
ATOM 5934 O O . LEU B 2 322 ? 17.768 -32.367 -74.718 1.00 16.59 316 LEU C O 1
ATOM 5939 N N . ALA B 2 323 ? 18.702 -33.626 -73.102 1.00 17.24 317 ALA C N 1
ATOM 5940 C CA . ALA B 2 323 ? 18.918 -32.537 -72.175 1.00 16.14 317 ALA C CA 1
ATOM 5941 C C . ALA B 2 323 ? 20.414 -32.616 -71.820 1.00 17.86 317 ALA C C 1
ATOM 5942 O O . ALA B 2 323 ? 20.879 -33.574 -71.189 1.00 17.44 317 ALA C O 1
ATOM 5944 N N . LEU B 2 324 ? 21.150 -31.644 -72.259 1.00 15.68 318 LEU C N 1
ATOM 5945 C CA . LEU B 2 324 ? 22.555 -31.531 -71.812 1.00 15.83 318 LEU C CA 1
ATOM 5946 C C . LEU B 2 324 ? 22.564 -31.012 -70.382 1.00 14.97 318 LEU C C 1
ATOM 5947 O O . LEU B 2 324 ? 22.049 -29.917 -70.121 1.00 14.96 318 LEU C O 1
ATOM 5952 N N . ASP B 2 325 ? 23.204 -31.747 -69.476 1.00 13.63 319 ASP C N 1
ATOM 5953 C CA . ASP B 2 325 ? 23.246 -31.365 -68.085 1.00 14.38 319 ASP C CA 1
ATOM 5954 C C . ASP B 2 325 ? 24.343 -30.358 -67.813 1.00 14.68 319 ASP C C 1
ATOM 5955 O O . ASP B 2 325 ? 25.532 -30.784 -67.662 1.00 17.83 319 ASP C O 1
ATOM 5960 N N . VAL B 2 326 ? 24.030 -29.074 -67.746 1.00 15.03 320 VAL C N 1
ATOM 5961 C CA . VAL B 2 326 ? 25.025 -28.022 -67.583 1.00 16.13 320 VAL C CA 1
ATOM 5962 C C . VAL B 2 326 ? 25.576 -28.004 -66.150 1.00 18.64 320 VAL C C 1
ATOM 5963 O O . VAL B 2 326 ? 26.787 -28.094 -65.957 1.00 18.29 320 VAL C O 1
ATOM 5967 N N . TYR B 2 327 ? 24.667 -28.031 -65.179 1.00 17.31 321 TYR C N 1
ATOM 5968 C CA . TYR B 2 327 ? 25.089 -28.085 -63.760 1.00 17.78 321 TYR C CA 1
ATOM 5969 C C . TYR B 2 327 ? 25.867 -29.386 -63.472 1.00 17.02 321 TYR C C 1
ATOM 5970 O O . TYR B 2 327 ? 26.922 -29.317 -62.827 1.00 15.86 321 TYR C O 1
ATOM 5979 N N . GLY B 2 328 ? 25.416 -30.535 -63.973 1.00 16.57 322 GLY C N 1
ATOM 5980 C CA . GLY B 2 328 ? 26.112 -31.793 -63.766 1.00 19.10 322 GLY C CA 1
ATOM 5981 C C . GLY B 2 328 ? 27.532 -31.841 -64.342 1.00 18.73 322 GLY C C 1
ATOM 5982 O O . GLY B 2 328 ? 28.441 -32.326 -63.696 1.00 21.44 322 GLY C O 1
ATOM 5983 N N . THR B 2 329 ? 27.704 -31.242 -65.511 1.00 18.08 323 THR C N 1
ATOM 5984 C CA . THR B 2 329 ? 28.958 -31.239 -66.182 1.00 17.81 323 THR C CA 1
ATOM 5985 C C . THR B 2 329 ? 29.939 -30.309 -65.470 1.00 19.23 323 THR C C 1
ATOM 5986 O O . THR B 2 329 ? 31.127 -30.687 -65.294 1.00 19.57 323 THR C O 1
ATOM 5990 N N . THR B 2 330 ? 29.481 -29.138 -65.067 1.00 16.07 324 THR C N 1
ATOM 5991 C CA . THR B 2 330 ? 30.313 -28.181 -64.297 1.00 16.88 324 THR C CA 1
ATOM 5992 C C . THR B 2 330 ? 30.616 -28.711 -62.881 1.00 17.41 324 THR C C 1
ATOM 5993 O O . THR B 2 330 ? 31.516 -28.195 -62.213 1.00 20.03 324 THR C O 1
ATOM 5997 N N . HIS B 2 331 ? 29.923 -29.750 -62.424 1.00 17.47 325 HIS C N 1
ATOM 5998 C CA . HIS B 2 331 ? 30.168 -30.394 -61.125 1.00 18.03 325 HIS C CA 1
ATOM 5999 C C . HIS B 2 331 ? 30.593 -31.874 -61.186 1.00 18.60 325 HIS C C 1
ATOM 6000 O O . HIS B 2 331 ? 30.451 -32.593 -60.212 1.00 22.29 325 HIS C O 1
ATOM 6007 N N . ASP B 2 332 ? 31.139 -32.287 -62.316 1.00 18.13 326 ASP C N 1
ATOM 6008 C CA . ASP B 2 332 ? 31.446 -33.666 -62.568 1.00 21.77 326 ASP C CA 1
ATOM 6009 C C . ASP B 2 332 ? 32.769 -34.086 -61.890 1.00 22.35 326 ASP C C 1
ATOM 6010 O O . ASP B 2 332 ? 33.788 -33.469 -62.172 1.00 22.25 326 ASP C O 1
ATOM 6015 N N . GLU B 2 333 ? 32.729 -35.103 -61.033 1.00 26.59 327 GLU C N 1
ATOM 6016 C CA . GLU B 2 333 ? 33.932 -35.527 -60.273 1.00 32.82 327 GLU C CA 1
ATOM 6017 C C . GLU B 2 333 ? 35.093 -35.971 -61.174 1.00 34.28 327 GLU C C 1
ATOM 6018 O O . GLU B 2 333 ? 36.246 -35.801 -60.798 1.00 36.29 327 GLU C O 1
ATOM 6024 N N . SER B 2 334 ? 34.836 -36.481 -62.376 1.00 30.55 328 SER C N 1
ATOM 6025 C CA . SER B 2 334 ? 35.938 -36.867 -63.281 1.00 32.04 328 SER C CA 1
ATOM 6026 C C . SER B 2 334 ? 36.564 -35.703 -64.047 1.00 31.70 328 SER C C 1
ATOM 6027 O O . SER B 2 334 ? 37.642 -35.810 -64.583 1.00 30.00 328 SER C O 1
ATOM 6030 N N . LEU B 2 335 ? 35.910 -34.551 -64.073 1.00 27.46 329 LEU C N 1
ATOM 6031 C CA . LEU B 2 335 ? 36.441 -33.386 -64.773 1.00 23.90 329 LEU C CA 1
ATOM 6032 C C . LEU B 2 335 ? 37.101 -32.387 -63.881 1.00 21.13 329 LEU C C 1
ATOM 6033 O O . LEU B 2 335 ? 37.958 -31.681 -64.347 1.00 27.79 329 LEU C O 1
ATOM 6038 N N . TRP B 2 336 ? 36.694 -32.362 -62.638 1.00 22.20 330 TRP C N 1
ATOM 6039 C CA . TRP B 2 336 ? 37.085 -31.356 -61.669 1.00 24.01 330 TRP C CA 1
ATOM 6040 C C . TRP B 2 336 ? 37.351 -32.023 -60.328 1.00 29.63 330 TRP C C 1
ATOM 6041 O O . TRP B 2 336 ? 36.449 -32.590 -59.692 1.00 32.68 330 TRP C O 1
ATOM 6052 N N . ASP B 2 337 ? 38.564 -31.869 -59.842 1.00 28.71 331 ASP C N 1
ATOM 6053 C CA . ASP B 2 337 ? 38.910 -32.493 -58.547 1.00 32.00 331 ASP C CA 1
ATOM 6054 C C . ASP B 2 337 ? 38.179 -31.715 -57.474 1.00 29.02 331 ASP C C 1
ATOM 6055 O O . ASP B 2 337 ? 38.384 -30.468 -57.295 1.00 30.91 331 ASP C O 1
ATOM 6060 N N . ASP B 2 338 ? 37.404 -32.459 -56.708 1.00 26.94 332 ASP C N 1
ATOM 6061 C CA . ASP B 2 338 ? 36.569 -31.916 -55.618 1.00 28.68 332 ASP C CA 1
ATOM 6062 C C . ASP B 2 338 ? 35.661 -30.827 -56.218 1.00 28.46 332 ASP C C 1
ATOM 6063 O O . ASP B 2 338 ? 35.818 -29.612 -55.922 1.00 24.19 332 ASP C O 1
ATOM 6068 N N . PRO B 2 339 ? 34.707 -31.267 -57.070 1.00 27.37 333 PRO C N 1
ATOM 6069 C CA . PRO B 2 339 ? 33.823 -30.330 -57.793 1.00 23.63 333 PRO C CA 1
ATOM 6070 C C . PRO B 2 339 ? 32.948 -29.466 -56.887 1.00 22.16 333 PRO C C 1
ATOM 6071 O O . PRO B 2 339 ? 32.495 -28.409 -57.343 1.00 20.46 333 PRO C O 1
ATOM 6075 N N . ASN B 2 340 ? 32.669 -29.909 -55.645 1.00 20.51 334 ASN C N 1
ATOM 6076 C CA . ASN B 2 340 ? 31.804 -29.178 -54.741 1.00 23.58 334 ASN C CA 1
ATOM 6077 C C . ASN B 2 340 ? 32.599 -28.307 -53.756 1.00 23.19 334 ASN C C 1
ATOM 6078 O O . ASN B 2 340 ? 32.075 -27.840 -52.802 1.00 24.50 334 ASN C O 1
ATOM 6083 N N . GLU B 2 341 ? 33.834 -28.015 -54.117 1.00 23.01 335 GLU C N 1
ATOM 6084 C CA . GLU B 2 341 ? 34.641 -27.049 -53.404 1.00 25.53 335 GLU C CA 1
ATOM 6085 C C . GLU B 2 341 ? 34.910 -25.849 -54.338 1.00 22.70 335 GLU C C 1
ATOM 6086 O O . GLU B 2 341 ? 35.202 -26.039 -55.491 1.00 20.54 335 GLU C O 1
ATOM 6092 N N . PHE B 2 342 ? 34.849 -24.643 -53.765 1.00 21.04 336 PHE C N 1
ATOM 6093 C CA . PHE B 2 342 ? 35.185 -23.397 -54.488 1.00 19.26 336 PHE C CA 1
ATOM 6094 C C . PHE B 2 342 ? 36.704 -23.224 -54.412 1.00 20.66 336 PHE C C 1
ATOM 6095 O O . PHE B 2 342 ? 37.252 -22.929 -53.336 1.00 20.06 336 PHE C O 1
ATOM 6103 N N . ARG B 2 343 ? 37.367 -23.475 -55.495 1.00 20.15 337 ARG C N 1
ATOM 6104 C CA . ARG B 2 343 ? 38.820 -23.484 -55.556 1.00 22.68 337 ARG C CA 1
ATOM 6105 C C . ARG B 2 343 ? 39.336 -22.896 -56.843 1.00 18.00 337 ARG C C 1
ATOM 6106 O O . ARG B 2 343 ? 39.598 -23.634 -57.804 1.00 18.28 337 ARG C O 1
ATOM 6114 N N . PRO B 2 344 ? 39.513 -21.566 -56.907 1.00 16.80 338 PRO C N 1
ATOM 6115 C CA . PRO B 2 344 ? 40.031 -20.893 -58.124 1.00 17.19 338 PRO C CA 1
ATOM 6116 C C . PRO B 2 344 ? 41.366 -21.443 -58.665 1.00 18.96 338 PRO C C 1
ATOM 6117 O O . PRO B 2 344 ? 41.573 -21.438 -59.844 1.00 16.97 338 PRO C O 1
ATOM 6121 N N . GLU B 2 345 ? 42.241 -21.939 -57.759 1.00 17.68 339 GLU C N 1
ATOM 6122 C CA . GLU B 2 345 ? 43.521 -22.497 -58.144 1.00 22.95 339 GLU C CA 1
ATOM 6123 C C . GLU B 2 345 ? 43.381 -23.679 -59.128 1.00 21.63 339 GLU C C 1
ATOM 6124 O O . GLU B 2 345 ? 44.287 -23.963 -59.955 1.00 21.38 339 GLU C O 1
ATOM 6130 N N . ARG B 2 346 ? 42.173 -24.263 -59.268 1.00 22.92 340 ARG C N 1
ATOM 6131 C CA . ARG B 2 346 ? 42.020 -25.313 -60.229 1.00 23.80 340 ARG C CA 1
ATOM 6132 C C . ARG B 2 346 ? 42.230 -24.829 -61.660 1.00 26.30 340 ARG C C 1
ATOM 6133 O O . ARG B 2 346 ? 42.577 -25.618 -62.549 1.00 30.86 340 ARG C O 1
ATOM 6141 N N . PHE B 2 347 ? 42.042 -23.535 -61.898 1.00 23.73 341 PHE C N 1
ATOM 6142 C CA . PHE B 2 347 ? 42.184 -23.015 -63.259 1.00 25.38 341 PHE C CA 1
ATOM 6143 C C . PHE B 2 347 ? 43.633 -22.806 -63.655 1.00 34.51 341 PHE C C 1
ATOM 6144 O O . PHE B 2 347 ? 43.892 -22.382 -64.778 1.00 35.23 341 PHE C O 1
ATOM 6152 N N . GLU B 2 348 ? 44.570 -23.093 -62.745 1.00 35.04 342 GLU C N 1
ATOM 6153 C CA . GLU B 2 348 ? 45.995 -23.153 -63.127 1.00 40.21 342 GLU C CA 1
ATOM 6154 C C . GLU B 2 348 ? 46.236 -24.295 -64.104 1.00 40.64 342 GLU C C 1
ATOM 6155 O O . GLU B 2 348 ? 47.110 -24.189 -64.942 1.00 48.14 342 GLU C O 1
ATOM 6161 N N . THR B 2 349 ? 45.449 -25.367 -64.014 1.00 38.96 343 THR C N 1
ATOM 6162 C CA . THR B 2 349 ? 45.620 -26.539 -64.875 1.00 38.28 343 THR C CA 1
ATOM 6163 C C . THR B 2 349 ? 44.455 -26.823 -65.909 1.00 39.05 343 THR C C 1
ATOM 6164 O O . THR B 2 349 ? 44.418 -27.857 -66.569 1.00 36.07 343 THR C O 1
ATOM 6168 N N . TRP B 2 350 ? 43.477 -25.938 -66.033 1.00 33.53 344 TRP C N 1
ATOM 6169 C CA . TRP B 2 350 ? 42.431 -26.207 -67.033 1.00 30.11 344 TRP C CA 1
ATOM 6170 C C . TRP B 2 350 ? 42.952 -25.970 -68.444 1.00 28.77 344 TRP C C 1
ATOM 6171 O O . TRP B 2 350 ? 43.569 -24.964 -68.713 1.00 28.62 344 TRP C O 1
ATOM 6182 N N . ASP B 2 351 ? 42.710 -26.924 -69.342 1.00 30.57 345 ASP C N 1
ATOM 6183 C CA . ASP B 2 351 ? 43.275 -26.901 -70.685 1.00 33.72 345 ASP C CA 1
ATOM 6184 C C . ASP B 2 351 ? 42.405 -26.188 -71.711 1.00 33.11 345 ASP C C 1
ATOM 6185 O O . ASP B 2 351 ? 42.739 -26.188 -72.904 1.00 32.01 345 ASP C O 1
ATOM 6190 N N . GLY B 2 352 ? 41.304 -25.543 -71.277 1.00 31.12 346 GLY C N 1
ATOM 6191 C CA . GLY B 2 352 ? 40.479 -24.739 -72.200 1.00 27.90 346 GLY C CA 1
ATOM 6192 C C . GLY B 2 352 ? 39.517 -25.534 -73.029 1.00 25.74 346 GLY C C 1
ATOM 6193 O O . GLY B 2 352 ? 39.011 -25.041 -74.060 1.00 28.25 346 GLY C O 1
ATOM 6194 N N . SER B 2 353 ? 39.264 -26.784 -72.655 1.00 23.05 347 SER C N 1
ATOM 6195 C CA . SER B 2 353 ? 38.313 -27.662 -73.402 1.00 24.50 347 SER C CA 1
ATOM 6196 C C . SER B 2 353 ? 36.929 -26.972 -73.652 1.00 23.83 347 SER C C 1
ATOM 6197 O O . SER B 2 353 ? 36.376 -26.340 -72.721 1.00 20.37 347 SER C O 1
ATOM 6200 N N . PRO B 2 354 ? 36.401 -27.079 -74.879 1.00 23.79 348 PRO C N 1
ATOM 6201 C CA . PRO B 2 354 ? 35.004 -26.543 -75.091 1.00 24.59 348 PRO C CA 1
ATOM 6202 C C . PRO B 2 354 ? 33.866 -27.358 -74.459 1.00 25.10 348 PRO C C 1
ATOM 6203 O O . PRO B 2 354 ? 32.693 -26.964 -74.642 1.00 23.56 348 PRO C O 1
ATOM 6207 N N . PHE B 2 355 ? 34.176 -28.470 -73.750 1.00 21.02 349 PHE C N 1
ATOM 6208 C CA . PHE B 2 355 ? 33.199 -29.459 -73.391 1.00 20.72 349 PHE C CA 1
ATOM 6209 C C . PHE B 2 355 ? 33.115 -29.771 -71.876 1.00 19.86 349 PHE C C 1
ATOM 6210 O O . PHE B 2 355 ? 32.267 -30.535 -71.475 1.00 21.55 349 PHE C O 1
ATOM 6218 N N . ASP B 2 356 ? 33.935 -29.132 -71.038 1.00 22.17 350 ASP C N 1
ATOM 6219 C CA . ASP B 2 356 ? 33.790 -29.246 -69.602 1.00 19.71 350 ASP C CA 1
ATOM 6220 C C . ASP B 2 356 ? 33.248 -27.981 -68.927 1.00 18.84 350 ASP C C 1
ATOM 6221 O O . ASP B 2 356 ? 32.269 -28.032 -68.123 1.00 17.48 350 ASP C O 1
ATOM 6226 N N . LEU B 2 357 ? 33.870 -26.861 -69.207 1.00 19.12 351 LEU C N 1
ATOM 6227 C CA . LEU B 2 357 ? 33.488 -25.602 -68.566 1.00 16.67 351 LEU C CA 1
ATOM 6228 C C . LEU B 2 357 ? 32.392 -25.012 -69.494 1.00 16.03 351 LEU C C 1
ATOM 6229 O O . LEU B 2 357 ? 32.654 -24.208 -70.387 1.00 16.60 351 LEU C O 1
ATOM 6234 N N . ILE B 2 358 ? 31.198 -25.483 -69.235 1.00 17.80 352 ILE C N 1
ATOM 6235 C CA . ILE B 2 358 ? 30.050 -25.140 -70.114 1.00 15.66 352 ILE C CA 1
ATOM 6236 C C . ILE B 2 358 ? 28.890 -24.427 -69.395 1.00 13.94 352 ILE C C 1
ATOM 6237 O O . ILE B 2 358 ? 27.765 -24.619 -69.799 1.00 15.80 352 ILE C O 1
ATOM 6242 N N . PRO B 2 359 ? 29.157 -23.580 -68.405 1.00 14.41 353 PRO C N 1
ATOM 6243 C CA . PRO B 2 359 ? 28.015 -22.882 -67.692 1.00 14.68 353 PRO C CA 1
ATOM 6244 C C . PRO B 2 359 ? 27.179 -21.945 -68.591 1.00 14.61 353 PRO C C 1
ATOM 6245 O O . PRO B 2 359 ? 26.050 -21.599 -68.251 1.00 15.32 353 PRO C O 1
ATOM 6249 N N . GLN B 2 360 ? 27.741 -21.582 -69.737 1.00 16.15 354 GLN C N 1
ATOM 6250 C CA . GLN B 2 360 ? 27.066 -20.788 -70.751 1.00 15.97 354 GLN C CA 1
ATOM 6251 C C . GLN B 2 360 ? 27.067 -21.506 -72.098 1.00 16.00 354 GLN C C 1
ATOM 6252 O O . GLN B 2 360 ? 27.119 -20.863 -73.190 1.00 18.24 354 GLN C O 1
ATOM 6258 N N . GLY B 2 361 ? 26.967 -22.824 -72.039 1.00 17.20 355 GLY C N 1
ATOM 6259 C CA . GLY B 2 361 ? 27.010 -23.664 -73.210 1.00 17.51 355 GLY C CA 1
ATOM 6260 C C . GLY B 2 361 ? 28.373 -24.162 -73.611 1.00 16.67 355 GLY C C 1
ATOM 6261 O O . GLY B 2 361 ? 29.419 -23.762 -73.071 1.00 17.87 355 GLY C O 1
ATOM 6262 N N . GLY B 2 362 ? 28.347 -25.122 -74.511 1.00 17.75 356 GLY C N 1
ATOM 6263 C CA . GLY B 2 362 ? 29.561 -25.703 -75.042 1.00 18.28 356 GLY C CA 1
ATOM 6264 C C . GLY B 2 362 ? 29.619 -25.664 -76.558 1.00 18.92 356 GLY C C 1
ATOM 6265 O O . GLY B 2 362 ? 28.825 -25.002 -77.247 1.00 18.26 356 GLY C O 1
ATOM 6266 N N . GLY B 2 363 ? 30.617 -26.359 -77.074 1.00 18.11 357 GLY C N 1
ATOM 6267 C CA . GLY B 2 363 ? 30.827 -26.422 -78.560 1.00 17.95 357 GLY C CA 1
ATOM 6268 C C . GLY B 2 363 ? 31.373 -25.149 -79.158 1.00 16.54 357 GLY C C 1
ATOM 6269 O O . GLY B 2 363 ? 32.224 -24.471 -78.550 1.00 17.85 357 GLY C O 1
ATOM 6270 N N . ASP B 2 364 ? 31.028 -24.915 -80.435 1.00 17.21 358 ASP C N 1
ATOM 6271 C CA . ASP B 2 364 ? 31.644 -23.853 -81.297 1.00 18.59 358 ASP C CA 1
ATOM 6272 C C . ASP B 2 364 ? 30.768 -22.611 -81.257 1.00 18.54 358 ASP C C 1
ATOM 6273 O O . ASP B 2 364 ? 29.544 -22.708 -81.417 1.00 19.01 358 ASP C O 1
ATOM 6278 N N . TYR B 2 365 ? 31.377 -21.469 -81.041 1.00 18.11 359 TYR C N 1
ATOM 6279 C CA . TYR B 2 365 ? 30.672 -20.201 -81.036 1.00 19.43 359 TYR C CA 1
ATOM 6280 C C . TYR B 2 365 ? 29.900 -19.958 -82.352 1.00 21.78 359 TYR C C 1
ATOM 6281 O O . TYR B 2 365 ? 28.794 -19.372 -82.347 1.00 16.79 359 TYR C O 1
ATOM 6290 N N . TRP B 2 366 ? 30.496 -20.361 -83.481 1.00 18.35 360 TRP C N 1
ATOM 6291 C CA . TRP B 2 366 ? 30.031 -19.875 -84.798 1.00 20.14 360 TRP C CA 1
ATOM 6292 C C . TRP B 2 366 ? 28.904 -20.742 -85.385 1.00 19.39 360 TRP C C 1
ATOM 6293 O O . TRP B 2 366 ? 28.012 -20.190 -86.059 1.00 20.82 360 TRP C O 1
ATOM 6304 N N . THR B 2 367 ? 28.920 -22.059 -85.101 1.00 16.90 361 THR C N 1
ATOM 6305 C CA . THR B 2 367 ? 27.954 -23.008 -85.673 1.00 18.87 361 THR C CA 1
ATOM 6306 C C . THR B 2 367 ? 27.069 -23.728 -84.657 1.00 16.71 361 THR C C 1
ATOM 6307 O O . THR B 2 367 ? 26.184 -24.446 -85.035 1.00 18.82 361 THR C O 1
ATOM 6311 N N . ASN B 2 368 ? 27.315 -23.486 -83.371 1.00 17.62 362 ASN C N 1
ATOM 6312 C CA . ASN B 2 368 ? 26.456 -23.986 -82.294 1.00 17.18 362 ASN C CA 1
ATOM 6313 C C . ASN B 2 368 ? 25.794 -22.752 -81.647 1.00 16.43 362 ASN C C 1
ATOM 6314 O O . ASN B 2 368 ? 26.099 -21.590 -81.972 1.00 15.85 362 ASN C O 1
ATOM 6319 N N . HIS B 2 369 ? 24.832 -23.003 -80.744 1.00 16.74 363 HIS C N 1
ATOM 6320 C CA . HIS B 2 369 ? 24.187 -21.931 -80.008 1.00 17.44 363 HIS C CA 1
ATOM 6321 C C . HIS B 2 369 ? 24.902 -21.464 -78.736 1.00 17.87 363 HIS C C 1
ATOM 6322 O O . HIS B 2 369 ? 24.344 -20.735 -77.923 1.00 17.62 363 HIS C O 1
ATOM 6329 N N . ARG B 2 370 ? 26.191 -21.797 -78.637 1.00 16.87 364 ARG C N 1
ATOM 6330 C CA . ARG B 2 370 ? 27.038 -21.380 -77.478 1.00 17.07 364 ARG C CA 1
ATOM 6331 C C . ARG B 2 370 ? 27.005 -19.889 -77.261 1.00 15.90 364 ARG C C 1
ATOM 6332 O O . ARG B 2 370 ? 26.957 -19.096 -78.190 1.00 15.20 364 ARG C O 1
ATOM 6340 N N . CYS B 2 371 ? 26.995 -19.498 -75.991 1.00 13.90 365 CYS C N 1
ATOM 6341 C CA . CYS B 2 371 ? 26.959 -18.073 -75.607 1.00 14.67 365 CYS C CA 1
ATOM 6342 C C . CYS B 2 371 ? 28.008 -17.189 -76.310 1.00 15.31 365 CYS C C 1
ATOM 6343 O O . CYS B 2 371 ? 29.167 -17.514 -76.367 1.00 17.54 365 CYS C O 1
ATOM 6346 N N . ALA B 2 372 ? 27.567 -16.059 -76.907 1.00 14.81 366 ALA C N 1
ATOM 6347 C CA . ALA B 2 372 ? 28.465 -15.079 -77.466 1.00 15.14 366 ALA C CA 1
ATOM 6348 C C . ALA B 2 372 ? 29.148 -14.188 -76.456 1.00 17.79 366 ALA C C 1
ATOM 6349 O O . ALA B 2 372 ? 30.059 -13.488 -76.825 1.00 18.68 366 ALA C O 1
ATOM 6351 N N . GLY B 2 373 ? 28.696 -14.227 -75.166 1.00 15.99 367 GLY C N 1
ATOM 6352 C CA . GLY B 2 373 ? 29.096 -13.243 -74.178 1.00 16.18 367 GLY C CA 1
ATOM 6353 C C . GLY B 2 373 ? 30.056 -13.767 -73.108 1.00 14.82 367 GLY C C 1
ATOM 6354 O O . GLY B 2 373 ? 30.224 -13.154 -72.056 1.00 15.93 367 GLY C O 1
ATOM 6355 N N . GLU B 2 374 ? 30.660 -14.935 -73.356 1.00 17.19 368 GLU C N 1
ATOM 6356 C CA . GLU B 2 374 ? 31.505 -15.479 -72.302 1.00 20.01 368 GLU C CA 1
ATOM 6357 C C . GLU B 2 374 ? 32.676 -14.560 -71.946 1.00 17.85 368 GLU C C 1
ATOM 6358 O O . GLU B 2 374 ? 33.040 -14.428 -70.756 1.00 17.93 368 GLU C O 1
ATOM 6364 N N . TRP B 2 375 ? 33.360 -13.980 -72.968 1.00 17.46 369 TRP C N 1
ATOM 6365 C CA . TRP B 2 375 ? 34.510 -13.141 -72.687 1.00 16.14 369 TRP C CA 1
ATOM 6366 C C . TRP B 2 375 ? 34.035 -11.918 -71.859 1.00 16.86 369 TRP C C 1
ATOM 6367 O O . TRP B 2 375 ? 34.634 -11.546 -70.891 1.00 15.87 369 TRP C O 1
ATOM 6378 N N . ILE B 2 376 ? 32.911 -11.283 -72.258 1.00 15.67 370 ILE C N 1
ATOM 6379 C CA . ILE B 2 376 ? 32.394 -10.148 -71.524 1.00 13.83 370 ILE C CA 1
ATOM 6380 C C . ILE B 2 376 ? 32.042 -10.544 -70.064 1.00 13.28 370 ILE C C 1
ATOM 6381 O O . ILE B 2 376 ? 32.319 -9.756 -69.122 1.00 13.99 370 ILE C O 1
ATOM 6386 N N . THR B 2 377 ? 31.441 -11.730 -69.869 1.00 13.00 371 THR C N 1
ATOM 6387 C CA . THR B 2 377 ? 31.067 -12.182 -68.525 1.00 14.75 371 THR C CA 1
ATOM 6388 C C . THR B 2 377 ? 32.318 -12.251 -67.634 1.00 13.95 371 THR C C 1
ATOM 6389 O O . THR B 2 377 ? 32.344 -11.732 -66.497 1.00 13.14 371 THR C O 1
ATOM 6393 N N . VAL B 2 378 ? 33.345 -12.944 -68.134 1.00 13.91 372 VAL C N 1
ATOM 6394 C CA . VAL B 2 378 ? 34.622 -13.008 -67.328 1.00 15.55 372 VAL C CA 1
ATOM 6395 C C . VAL B 2 378 ? 35.222 -11.633 -67.048 1.00 15.45 372 VAL C C 1
ATOM 6396 O O . VAL B 2 378 ? 35.671 -11.325 -65.914 1.00 16.16 372 VAL C O 1
ATOM 6400 N N . ILE B 2 379 ? 35.290 -10.748 -68.056 1.00 15.06 373 ILE C N 1
ATOM 6401 C CA . ILE B 2 379 ? 35.863 -9.429 -67.868 1.00 15.09 373 ILE C CA 1
ATOM 6402 C C . ILE B 2 379 ? 35.124 -8.622 -66.815 1.00 13.90 373 ILE C C 1
ATOM 6403 O O . ILE B 2 379 ? 35.717 -7.982 -65.963 1.00 15.38 373 ILE C O 1
ATOM 6408 N N . ILE B 2 380 ? 33.786 -8.596 -66.867 1.00 13.37 374 ILE C N 1
ATOM 6409 C CA . ILE B 2 380 ? 32.995 -7.830 -65.929 1.00 13.21 374 ILE C CA 1
ATOM 6410 C C . ILE B 2 380 ? 33.162 -8.409 -64.523 1.00 13.90 374 ILE C C 1
ATOM 6411 O O . ILE B 2 380 ? 33.310 -7.666 -63.520 1.00 13.20 374 ILE C O 1
ATOM 6416 N N . MET B 2 381 ? 33.211 -9.713 -64.466 1.00 12.97 375 MET C N 1
ATOM 6417 C CA . MET B 2 381 ? 33.420 -10.351 -63.136 1.00 14.02 375 MET C CA 1
ATOM 6418 C C . MET B 2 381 ? 34.805 -10.085 -62.598 1.00 13.38 375 MET C C 1
ATOM 6419 O O . MET B 2 381 ? 34.972 -9.736 -61.376 1.00 14.26 375 MET C O 1
ATOM 6424 N N . GLU B 2 382 ? 35.799 -10.167 -63.440 1.00 15.77 376 GLU C N 1
ATOM 6425 C CA . GLU B 2 382 ? 37.161 -9.772 -62.988 1.00 17.94 376 GLU C CA 1
ATOM 6426 C C . GLU B 2 382 ? 37.193 -8.376 -62.397 1.00 17.66 376 GLU C C 1
ATOM 6427 O O . GLU B 2 382 ? 37.712 -8.149 -61.278 1.00 17.99 376 GLU C O 1
ATOM 6433 N N . GLU B 2 383 ? 36.694 -7.407 -63.126 1.00 15.57 377 GLU C N 1
ATOM 6434 C CA . GLU B 2 383 ? 36.755 -6.041 -62.629 1.00 15.70 377 GLU C CA 1
ATOM 6435 C C . GLU B 2 383 ? 35.919 -5.825 -61.423 1.00 13.91 377 GLU C C 1
ATOM 6436 O O . GLU B 2 383 ? 36.288 -5.083 -60.476 1.00 16.48 377 GLU C O 1
ATOM 6442 N N . THR B 2 384 ? 34.730 -6.406 -61.406 1.00 14.52 378 THR C N 1
ATOM 6443 C CA . THR B 2 384 ? 33.868 -6.179 -60.286 1.00 14.98 378 THR C CA 1
ATOM 6444 C C . THR B 2 384 ? 34.491 -6.759 -59.006 1.00 15.05 378 THR C C 1
ATOM 6445 O O . THR B 2 384 ? 34.399 -6.155 -57.892 1.00 13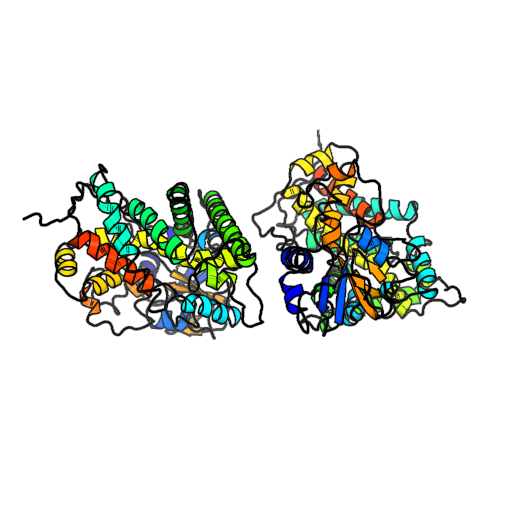.52 378 THR C O 1
ATOM 6449 N N . MET B 2 385 ? 34.979 -7.981 -59.138 1.00 16.32 379 MET C N 1
ATOM 6450 C CA . MET B 2 385 ? 35.551 -8.663 -57.916 1.00 16.27 379 MET C CA 1
ATOM 6451 C C . MET B 2 385 ? 36.798 -7.876 -57.421 1.00 15.51 379 MET C C 1
ATOM 6452 O O . MET B 2 385 ? 37.001 -7.735 -56.189 1.00 16.27 379 MET C O 1
ATOM 6457 N N . LYS B 2 386 ? 37.609 -7.369 -58.336 1.00 14.71 380 LYS C N 1
ATOM 6458 C CA . LYS B 2 386 ? 38.754 -6.525 -57.973 1.00 16.30 380 LYS C CA 1
ATOM 6459 C C . LYS B 2 386 ? 38.315 -5.335 -57.194 1.00 16.45 380 LYS C C 1
ATOM 6460 O O . LYS B 2 386 ? 38.988 -4.950 -56.211 1.00 15.63 380 LYS C O 1
ATOM 6466 N N . TYR B 2 387 ? 37.235 -4.697 -57.645 1.00 15.86 381 TYR C N 1
ATOM 6467 C CA . TYR B 2 387 ? 36.734 -3.539 -56.942 1.00 15.00 381 TYR C CA 1
ATOM 6468 C C . TYR B 2 387 ? 36.294 -3.853 -55.480 1.00 15.86 381 TYR C C 1
ATOM 6469 O O . TYR B 2 387 ? 36.734 -3.207 -54.530 1.00 16.03 381 TYR C O 1
ATOM 6478 N N . PHE B 2 388 ? 35.492 -4.878 -55.340 1.00 16.35 382 PHE C N 1
ATOM 6479 C CA . PHE B 2 388 ? 34.981 -5.291 -54.017 1.00 16.42 382 PHE C CA 1
ATOM 6480 C C . PHE B 2 388 ? 36.118 -5.783 -53.096 1.00 17.82 382 PHE C C 1
ATOM 6481 O O . PHE B 2 388 ? 36.010 -5.612 -51.842 1.00 18.50 382 PHE C O 1
ATOM 6489 N N . ALA B 2 389 ? 37.151 -6.407 -53.674 1.00 14.89 383 ALA C N 1
ATOM 6490 C CA . ALA B 2 389 ? 38.227 -6.974 -52.848 1.00 19.89 383 ALA C CA 1
ATOM 6491 C C . ALA B 2 389 ? 39.251 -5.932 -52.464 1.00 19.00 383 ALA C C 1
ATOM 6492 O O . ALA B 2 389 ? 39.794 -5.994 -51.355 1.00 19.59 383 ALA C O 1
ATOM 6494 N N . GLU B 2 390 ? 39.499 -4.958 -53.352 1.00 19.38 384 GLU C N 1
ATOM 6495 C CA . GLU B 2 390 ? 40.629 -4.015 -53.216 1.00 21.83 384 GLU C CA 1
ATOM 6496 C C . GLU B 2 390 ? 40.227 -2.571 -52.881 1.00 21.81 384 GLU C C 1
ATOM 6497 O O . GLU B 2 390 ? 40.886 -1.852 -52.115 1.00 20.70 384 GLU C O 1
ATOM 6503 N N . LYS B 2 391 ? 39.145 -2.106 -53.446 1.00 20.83 385 LYS C N 1
ATOM 6504 C CA . LYS B 2 391 ? 38.792 -0.659 -53.376 1.00 21.61 385 LYS C CA 1
ATOM 6505 C C . LYS B 2 391 ? 37.922 -0.222 -52.233 1.00 18.78 385 LYS C C 1
ATOM 6506 O O . LYS B 2 391 ? 37.898 0.992 -51.912 1.00 19.01 385 LYS C O 1
ATOM 6512 N N . ILE B 2 392 ? 37.157 -1.152 -51.626 1.00 17.78 386 ILE C N 1
ATOM 6513 C CA . ILE B 2 392 ? 36.280 -0.845 -50.535 1.00 17.19 386 ILE C CA 1
ATOM 6514 C C . ILE B 2 392 ? 36.459 -1.935 -49.439 1.00 19.88 386 ILE C C 1
ATOM 6515 O O . ILE B 2 392 ? 36.949 -3.020 -49.745 1.00 19.94 386 ILE C O 1
ATOM 6520 N N . THR B 2 393 ? 36.192 -1.536 -48.218 1.00 18.77 387 THR C N 1
ATOM 6521 C CA . THR B 2 393 ? 35.887 -2.465 -47.115 1.00 20.41 387 THR C CA 1
ATOM 6522 C C . THR B 2 393 ? 34.402 -2.367 -46.830 1.00 21.32 387 THR C C 1
ATOM 6523 O O . THR B 2 393 ? 33.729 -1.344 -47.126 1.00 18.87 387 THR C O 1
ATOM 6527 N N . TYR B 2 394 ? 33.838 -3.391 -46.200 1.00 19.00 388 TYR C N 1
ATOM 6528 C CA . TYR B 2 394 ? 32.466 -3.386 -45.817 1.00 19.57 388 TYR C CA 1
ATOM 6529 C C . TYR B 2 394 ? 32.231 -4.507 -44.771 1.00 21.35 388 TYR C C 1
ATOM 6530 O O . TYR B 2 394 ? 33.027 -5.432 -44.693 1.00 20.95 388 TYR C O 1
ATOM 6539 N N . ASP B 2 395 ? 31.112 -4.439 -44.093 1.00 22.88 389 ASP C N 1
ATOM 6540 C CA . ASP B 2 395 ? 30.671 -5.531 -43.227 1.00 23.78 389 ASP C CA 1
ATOM 6541 C C . ASP B 2 395 ? 29.561 -6.314 -43.903 1.00 23.02 389 ASP C C 1
ATOM 6542 O O . ASP B 2 395 ? 28.777 -5.769 -44.711 1.00 21.03 389 ASP C O 1
ATOM 6547 N N . VAL B 2 396 ? 29.396 -7.574 -43.464 1.00 21.53 390 VAL C N 1
ATOM 6548 C CA . VAL B 2 396 ? 28.318 -8.432 -43.943 1.00 22.58 390 VAL C CA 1
ATOM 6549 C C . VAL B 2 396 ? 27.341 -8.749 -42.803 1.00 26.33 390 VAL C C 1
ATOM 6550 O O . VAL B 2 396 ? 27.712 -9.495 -41.908 1.00 27.28 390 VAL C O 1
ATOM 6554 N N . PRO B 2 397 ? 26.166 -8.070 -42.753 1.00 23.67 391 PRO C N 1
ATOM 6555 C CA . PRO B 2 397 ? 25.287 -8.278 -41.560 1.00 24.71 391 PRO C CA 1
ATOM 6556 C C . PRO B 2 397 ? 24.670 -9.694 -41.556 1.00 26.00 391 PRO C C 1
ATOM 6557 O O . PRO B 2 397 ? 24.692 -10.428 -42.564 1.00 21.98 391 PRO C O 1
ATOM 6561 N N . GLU B 2 398 ? 24.182 -10.106 -40.387 1.00 23.49 392 GLU C N 1
ATOM 6562 C CA . GLU B 2 398 ? 23.445 -11.381 -40.360 1.00 27.70 392 GLU C CA 1
ATOM 6563 C C . GLU B 2 398 ? 22.318 -11.363 -41.319 1.00 21.53 392 GLU C C 1
ATOM 6564 O O . GLU B 2 398 ? 21.577 -10.409 -41.363 1.00 21.67 392 GLU C O 1
ATOM 6570 N N . GLN B 2 399 ? 22.194 -12.409 -42.138 1.00 20.36 393 GLN C N 1
ATOM 6571 C CA . GLN B 2 399 ? 21.242 -12.473 -43.169 1.00 20.79 393 GLN C CA 1
ATOM 6572 C C . GLN B 2 399 ? 21.115 -13.937 -43.716 1.00 20.48 393 GLN C C 1
ATOM 6573 O O . GLN B 2 399 ? 21.859 -14.797 -43.319 1.00 22.35 393 GLN C O 1
ATOM 6579 N N . ASP B 2 400 ? 20.186 -14.165 -44.638 1.00 23.91 394 ASP C N 1
ATOM 6580 C CA . ASP B 2 400 ? 20.030 -15.464 -45.214 1.00 25.02 394 ASP C CA 1
ATOM 6581 C C . ASP B 2 400 ? 20.930 -15.577 -46.470 1.00 20.98 394 ASP C C 1
ATOM 6582 O O . ASP B 2 400 ? 20.511 -15.224 -47.568 1.00 22.45 394 ASP C O 1
ATOM 6587 N N . LEU B 2 401 ? 22.075 -16.184 -46.259 1.00 18.87 395 LEU C N 1
ATOM 6588 C CA . LEU B 2 401 ? 23.076 -16.390 -47.302 1.00 22.38 395 LEU C CA 1
ATOM 6589 C C . LEU B 2 401 ? 22.911 -17.664 -48.099 1.00 23.66 395 LEU C C 1
ATOM 6590 O O . LEU B 2 401 ? 23.764 -17.947 -48.957 1.00 25.10 395 LEU C O 1
ATOM 6595 N N . GLU B 2 402 ? 21.868 -18.453 -47.844 1.00 22.10 396 GLU C N 1
ATOM 6596 C CA . GLU B 2 402 ? 21.724 -19.728 -48.486 1.00 22.93 396 GLU C CA 1
ATOM 6597 C C . GLU B 2 402 ? 21.602 -19.545 -50.014 1.00 21.03 396 GLU C C 1
ATOM 6598 O O . GLU B 2 402 ? 20.932 -18.640 -50.459 1.00 16.42 396 GLU C O 1
ATOM 6604 N N . VAL B 2 403 ? 22.215 -20.467 -50.764 1.00 19.59 397 VAL C N 1
ATOM 6605 C CA . VAL B 2 403 ? 21.950 -20.626 -52.207 1.00 19.71 397 VAL C CA 1
ATOM 6606 C C . VAL B 2 403 ? 21.271 -22.013 -52.332 1.00 18.90 397 VAL C C 1
ATOM 6607 O O . VAL B 2 403 ? 21.907 -23.054 -52.164 1.00 22.46 397 VAL C O 1
ATOM 6611 N N . ASP B 2 404 ? 19.980 -22.002 -52.565 1.00 20.19 398 ASP C N 1
ATOM 6612 C CA . ASP B 2 404 ? 19.193 -23.252 -52.518 1.00 20.30 398 ASP C CA 1
ATOM 6613 C C . ASP B 2 404 ? 19.433 -23.952 -53.845 1.00 19.73 398 ASP C C 1
ATOM 6614 O O . ASP B 2 404 ? 18.892 -23.493 -54.879 1.00 19.41 398 ASP C O 1
ATOM 6619 N N . LEU B 2 405 ? 20.137 -25.081 -53.795 1.00 18.61 399 LEU C N 1
ATOM 6620 C CA . LEU B 2 405 ? 20.407 -25.842 -55.032 1.00 18.25 399 LEU C CA 1
ATOM 6621 C C . LEU B 2 405 ? 19.137 -26.573 -55.545 1.00 19.49 399 LEU C C 1
ATOM 6622 O O . LEU B 2 405 ? 19.108 -27.037 -56.681 1.00 19.97 399 LEU C O 1
ATOM 6627 N N . ASN B 2 406 ? 18.098 -26.712 -54.724 1.00 19.96 400 ASN C N 1
ATOM 6628 C CA . ASN B 2 406 ? 16.872 -27.361 -55.202 1.00 18.88 400 ASN C CA 1
ATOM 6629 C C . ASN B 2 406 ? 15.951 -26.367 -55.844 1.00 19.79 400 ASN C C 1
ATOM 6630 O O . ASN B 2 406 ? 14.828 -26.726 -56.163 1.00 21.12 400 ASN C O 1
ATOM 6635 N N . SER B 2 407 ? 16.349 -25.086 -55.962 1.00 18.97 401 SER C N 1
ATOM 6636 C CA . SER B 2 407 ? 15.466 -24.086 -56.552 1.00 18.60 401 SER C CA 1
ATOM 6637 C C . SER B 2 407 ? 16.086 -23.378 -57.757 1.00 19.97 401 SER C C 1
ATOM 6638 O O . SER B 2 407 ? 17.077 -22.662 -57.627 1.00 18.27 401 SER C O 1
ATOM 6641 N N . ILE B 2 408 ? 15.484 -23.582 -58.943 1.00 17.39 402 ILE C N 1
ATOM 6642 C CA . ILE B 2 408 ? 15.850 -22.846 -60.163 1.00 17.88 402 ILE C CA 1
ATOM 6643 C C . ILE B 2 408 ? 15.002 -21.588 -60.208 1.00 18.94 402 ILE C C 1
ATOM 6644 O O . ILE B 2 408 ? 13.778 -21.647 -60.053 1.00 21.53 402 ILE C O 1
ATOM 6649 N N . PRO B 2 409 ? 15.612 -20.419 -60.473 1.00 19.77 403 PRO C N 1
ATOM 6650 C CA . PRO B 2 409 ? 17.025 -20.096 -60.717 1.00 17.36 403 PRO C CA 1
ATOM 6651 C C . PRO B 2 409 ? 17.828 -19.953 -59.389 1.00 16.15 403 PRO C C 1
ATOM 6652 O O . PRO B 2 409 ? 17.235 -19.667 -58.334 1.00 18.12 403 PRO C O 1
ATOM 6656 N N . GLY B 2 410 ? 19.139 -20.114 -59.501 1.00 16.05 404 GLY C N 1
ATOM 6657 C CA . GLY B 2 410 ? 20.098 -19.961 -58.395 1.00 18.06 404 GLY C CA 1
ATOM 6658 C C . GLY B 2 410 ? 20.208 -18.525 -57.932 1.00 17.16 404 GLY C C 1
ATOM 6659 O O . GLY B 2 410 ? 20.558 -17.599 -58.704 1.00 17.10 404 GLY C O 1
ATOM 6660 N N . TYR B 2 411 ? 19.940 -18.340 -56.654 1.00 17.29 405 TYR C N 1
ATOM 6661 C CA . TYR B 2 411 ? 20.047 -16.995 -55.989 1.00 16.18 405 TYR C CA 1
ATOM 6662 C C . TYR B 2 411 ? 20.552 -17.142 -54.563 1.00 18.25 405 TYR C C 1
ATOM 6663 O O . TYR B 2 411 ? 20.250 -18.130 -53.935 1.00 18.30 405 TYR C O 1
ATOM 6672 N N . VAL B 2 412 ? 21.290 -16.149 -54.078 1.00 19.86 406 VAL C N 1
ATOM 6673 C CA . VAL B 2 412 ? 21.545 -15.928 -52.632 1.00 18.18 406 VAL C CA 1
ATOM 6674 C C . VAL B 2 412 ? 20.214 -15.385 -52.161 1.00 18.42 406 VAL C C 1
ATOM 6675 O O . VAL B 2 412 ? 19.658 -14.449 -52.691 1.00 17.53 406 VAL C O 1
ATOM 6679 N N . LYS B 2 413 ? 19.637 -16.013 -51.139 1.00 20.44 407 LYS C N 1
ATOM 6680 C CA . LYS B 2 413 ? 18.275 -15.661 -50.717 1.00 19.30 407 LYS C CA 1
ATOM 6681 C C . LYS B 2 413 ? 18.118 -14.174 -50.372 1.00 19.67 407 LYS C C 1
ATOM 6682 O O . LYS B 2 413 ? 17.186 -13.568 -50.816 1.00 21.59 407 LYS C O 1
ATOM 6684 N N . SER B 2 414 ? 19.094 -13.585 -49.717 1.00 18.54 408 SER C N 1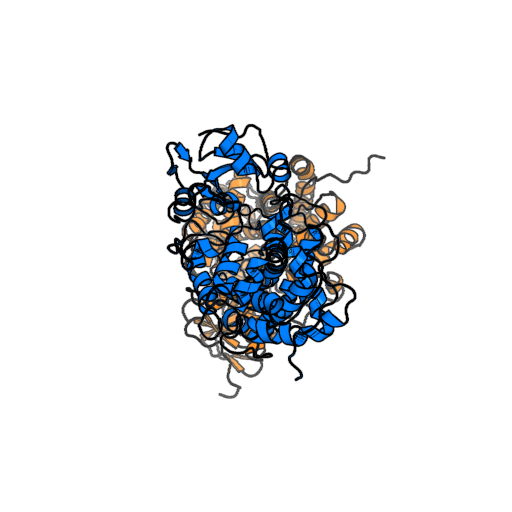
ATOM 6685 C CA . SER B 2 414 ? 19.040 -12.175 -49.314 1.00 18.46 408 SER C CA 1
ATOM 6686 C C . SER B 2 414 ? 19.378 -11.230 -50.460 1.00 20.33 408 SER C C 1
ATOM 6687 O O . SER B 2 414 ? 19.154 -10.033 -50.339 1.00 21.37 408 SER C O 1
ATOM 6690 N N . GLY B 2 415 ? 20.003 -11.775 -51.515 1.00 22.96 409 GLY C N 1
ATOM 6691 C CA . GLY B 2 415 ? 20.603 -10.944 -52.559 1.00 22.38 409 GLY C CA 1
ATOM 6692 C C . GLY B 2 415 ? 22.080 -10.596 -52.295 1.00 21.61 409 GLY C C 1
ATOM 6693 O O . GLY B 2 415 ? 22.767 -10.088 -53.207 1.00 21.18 409 GLY C O 1
ATOM 6694 N N . PHE B 2 416 ? 22.579 -10.929 -51.101 1.00 19.23 410 PHE C N 1
ATOM 6695 C CA . PHE B 2 416 ? 23.847 -10.519 -50.582 1.00 18.57 410 PHE C CA 1
ATOM 6696 C C . PHE B 2 416 ? 23.926 -9.067 -50.171 1.00 20.76 410 PHE C C 1
ATOM 6697 O O . PHE B 2 416 ? 24.169 -8.142 -50.995 1.00 18.66 410 PHE C O 1
ATOM 6705 N N . VAL B 2 417 ? 23.713 -8.836 -48.861 1.00 20.82 411 VAL C N 1
ATOM 6706 C CA . VAL B 2 417 ? 23.600 -7.472 -48.339 1.00 21.63 411 VAL C CA 1
ATOM 6707 C C . VAL B 2 417 ? 24.883 -7.089 -47.629 1.00 18.84 411 VAL C C 1
ATOM 6708 O O . VAL B 2 417 ? 25.490 -7.886 -46.888 1.00 19.91 411 VAL C O 1
ATOM 6712 N N . ILE B 2 418 ? 25.365 -5.868 -47.890 1.00 20.13 412 ILE C N 1
ATOM 6713 C CA . ILE B 2 418 ? 26.554 -5.331 -47.198 1.00 18.15 412 ILE C CA 1
ATOM 6714 C C . ILE B 2 418 ? 26.202 -4.001 -46.562 1.00 19.11 412 ILE C C 1
ATOM 6715 O O . ILE B 2 418 ? 25.205 -3.407 -46.903 1.00 20.71 412 ILE C O 1
ATOM 6720 N N . LYS B 2 419 ? 27.042 -3.579 -45.628 1.00 18.61 413 LYS C N 1
ATOM 6721 C CA . LYS B 2 419 ? 26.869 -2.366 -44.886 1.00 21.89 413 LYS C CA 1
ATOM 6722 C C . LYS B 2 419 ? 28.190 -1.724 -44.554 1.00 18.45 413 LYS C C 1
ATOM 6723 O O . LYS B 2 419 ? 29.236 -2.349 -44.641 1.00 19.50 413 LYS C O 1
ATOM 6729 N N . ASN B 2 420 ? 28.121 -0.458 -44.116 1.00 19.01 414 ASN C N 1
ATOM 6730 C CA . ASN B 2 420 ? 29.353 0.254 -43.700 1.00 23.35 414 ASN C CA 1
ATOM 6731 C C . ASN B 2 420 ? 30.435 0.228 -44.798 1.00 20.19 414 ASN C C 1
ATOM 6732 O O . ASN B 2 420 ? 31.587 0.007 -44.583 1.00 19.03 414 ASN C O 1
ATOM 6737 N N . VAL B 2 421 ? 30.015 0.471 -46.046 1.00 20.36 415 VAL C N 1
ATOM 6738 C CA . VAL B 2 421 ? 30.973 0.589 -47.124 1.00 18.95 415 VAL C CA 1
ATOM 6739 C C . VAL B 2 421 ? 31.879 1.796 -46.861 1.00 18.62 415 VAL C C 1
ATOM 6740 O O . VAL B 2 421 ? 31.349 2.858 -46.524 1.00 19.32 415 VAL C O 1
ATOM 6744 N N . ARG B 2 422 ? 33.170 1.599 -47.071 1.00 20.50 416 ARG C N 1
ATOM 6745 C CA . ARG B 2 422 ? 34.216 2.633 -46.938 1.00 21.41 416 ARG C CA 1
ATOM 6746 C C . ARG B 2 422 ? 35.296 2.429 -47.962 1.00 20.62 416 ARG C C 1
ATOM 6747 O O . ARG B 2 422 ? 35.913 1.364 -48.071 1.00 22.15 416 ARG C O 1
ATOM 6749 N N . GLU B 2 423 ? 35.540 3.434 -48.794 1.00 19.19 417 GLU C N 1
ATOM 6750 C CA . GLU B 2 423 ? 36.645 3.395 -49.728 1.00 18.13 417 GLU C CA 1
ATOM 6751 C C . GLU B 2 423 ? 37.946 3.184 -49.052 1.00 19.03 417 GLU C C 1
ATOM 6752 O O . GLU B 2 423 ? 38.157 3.757 -47.984 1.00 20.18 417 GLU C O 1
ATOM 6758 N N . VAL B 2 424 ? 38.857 2.462 -49.719 1.00 18.67 418 VAL C N 1
ATOM 6759 C CA . VAL B 2 424 ? 40.197 2.217 -49.254 1.00 20.40 418 VAL C CA 1
ATOM 6760 C C . VAL B 2 424 ? 41.036 3.293 -49.921 1.00 20.83 418 VAL C C 1
ATOM 6761 O O . VAL B 2 424 ? 41.171 3.285 -51.110 1.00 19.34 418 VAL C O 1
ATOM 6765 N N . VAL B 2 425 ? 41.612 4.202 -49.145 1.00 19.48 419 VAL C N 1
ATOM 6766 C CA . VAL B 2 425 ? 42.436 5.284 -49.701 1.00 18.80 419 VAL C CA 1
ATOM 6767 C C . VAL B 2 425 ? 43.639 5.498 -48.799 1.00 18.79 419 VAL C C 1
ATOM 6768 O O . VAL B 2 425 ? 43.465 5.636 -47.574 1.00 22.60 419 VAL C O 1
ATOM 6772 N N . ASP B 2 426 ? 44.821 5.502 -49.386 1.00 21.06 420 ASP C N 1
ATOM 6773 C CA . ASP B 2 426 ? 46.013 5.851 -48.641 1.00 22.95 420 ASP C CA 1
ATOM 6774 C C . ASP B 2 426 ? 46.141 7.385 -48.699 1.00 21.94 420 ASP C C 1
ATOM 6775 O O . ASP B 2 426 ? 46.484 7.942 -49.781 1.00 24.39 420 ASP C O 1
ATOM 6780 N N . ARG B 2 427 ? 45.870 8.033 -47.576 1.00 20.39 421 ARG C N 1
ATOM 6781 C CA . ARG B 2 427 ? 45.930 9.488 -47.502 1.00 21.38 421 ARG C CA 1
ATOM 6782 C C . ARG B 2 427 ? 47.254 9.999 -46.906 1.00 23.60 421 ARG C C 1
ATOM 6783 O O . ARG B 2 427 ? 47.396 11.196 -46.639 1.00 22.85 421 ARG C O 1
ATOM 6791 N N . THR B 2 428 ? 48.222 9.096 -46.670 1.00 26.80 422 THR C N 1
ATOM 6792 C CA . THR B 2 428 ? 49.534 9.461 -46.065 1.00 27.42 422 THR C CA 1
ATOM 6793 C C . THR B 2 428 ? 50.589 9.997 -46.998 1.00 27.95 422 THR C C 1
ATOM 6794 O O . THR B 2 428 ? 51.610 10.538 -46.538 1.00 25.76 422 THR C O 1
#

Solvent-accessible surface area: 35799 Å² total; per-residue (Å²): 86,99,54,2,154,34,87,62,10,22,143,45,9,54,151,30,1,4,51,2,6,43,57,2,30,106,128,32,123,35,50,5,0,35,7,75,11,64,70,29,85,44,14,0,4,0,13,8,76,110,0,0,102,21,2,18,64,74,120,29,6,45,30,77,69,9,30,27,166,89,12,21,31,1,21,35,0,104,34,0,13,46,28,15,33,49,152,107,4,60,32,22,8,46,9,8,12,65,3,27,73,143,49,24,26,88,65,0,75,102,18,0,102,71,45,1,72,77,21,6,144,108,1,61,90,61,117,92,0,52,0,36,75,6,0,0,14,9,0,0,94,0,0,4,131,2,0,15,4,133,22,57,110,144,51,8,88,87,1,0,57,4,0,32,55,0,7,28,4,23,90,15,19,11,30,78,51,117,30,22,140,50,3,55,72,0,8,136,95,0,16,54,35,0,34,113,27,0,58,49,6,84,128,36,98,62,155,17,85,141,30,12,1,1,67,48,0,2,89,44,103,35,115,108,38,22,55,12,43,24,69,26,0,0,8,0,0,0,13,11,0,6,57,8,0,8,4,0,6,8,0,2,1,0,1,17,0,7,61,103,39,88,108,4,52,108,39,9,105,92,61,111,110,4,10,82,27,0,0,9,0,0,7,0,46,9,3,34,40,7,40,37,21,0,64,1,100,74,92,15,122,16,71,86,31,66,0,64,54,50,13,3,0,12,0,1,3,14,7,0,3,20,31,120,100,48,14,117,41,5,92,100,18,94,5,71,17,14,98,122,63,117,42,16,58,40,8,2,0,9,32,4,0,7,61,41,127,64,8,42,18,38,18,18,8,97,7,9,14,18,0,0,20,6,0,0,54,6,0,3,85,69,1,69,36,80,50,37,187,45,79,57,93,27,38,57,62,41,10,7,2,49,5,106,27,9,0,15,0,74,88,4,143,62,75,67,120,194,166,125,144,68,69,121,26,88,110,4,148,39,149,61,15,20,106,63,8,54,68,39,1,4,51,2,4,36,58,3,30,104,143,33,124,35,51,4,0,23,7,61,11,61,72,22,78,40,13,0,5,0,13,8,75,109,0,0,103,20,2,16,60,70,118,30,4,46,41,109,65,6,34,26,146,93,13,7,34,1,21,35,0,143,35,0,14,49,43,19,44,50,143,112,5,62,32,19,9,44,11,9,11,63,3,29,72,158,50,24,28,73,70,0,70,94,20,0,111,78,46,0,71,76,22,6,143,108,0,79,93,60,120,93,1,52,0,38,78,7,0,0,14,9,0,0,94,0,0,4,152,3,0,17,4,78,20,58,105,142,54,7,85,90,0,0,57,4,0,35,59,0,5,30,4,22,91,14,18,13,28,80,45,212,27,36,166,57,4,82,39,0,9,141,100,0,15,58,39,0,35,111,21,0,90,105,16,112,99,177,16,83,141,30,12,1,1,65,50,0,3,90,43,102,39,116,127,38,83,73,15,87,24,67,28,0,0,10,0,0,0,12,12,0,5,58,7,0,9,4,0,6,8,0,3,1,0,0,16,0,6,62,102,41,78,106,9,51,95,57,7,107,91,57,109,107,1,9,84,28,0,0,10,0,0,8,0,47,10,3,36,41,6,40,37,18,0,64,3,96,73,94,14,83,14,69,37,10,34,0,56,53,50,21,3,0,12,0,1,4,12,5,0,4,18,28,152,100,41,13,106,70,17,93,95,22,80,2,53,24,14,104,121,64,116,43,18,60,42,6,3,0,8,30,3,0,9,59,38,123,64,10,39,20,39,17,18,8,97,7,8,15,19,0,0,20,7,0,0,51,5,0,3,71,72,1,72,35,79,46,38,114,42,51,51,102,26,58,60,37,43,10,6,2,49,6,66,28,8,0,16,0,73,101,9,44,69,75,69,119,194,168

Nearest PDB structures (foldseek):
  5m0o-assembly1_A  TM=1.002E+00  e=3.441E-70  Jeotgalicoccus sp. ATCC 8456
  5m0p-assembly2_B  TM=1.001E+00  e=9.249E-68  Jeotgalicoccus sp. ATCC 8456
  4l54-assembly1_A  TM=1.001E+00  e=2.259E-67  Jeotgalicoccus sp. ATCC 8456
  5m0o-assembly2_C  TM=1.000E+00  e=3.789E-67  Jeotgalicoccus sp. ATCC 8456
  3vm4-assembly1_A  TM=9.725E-01  e=3.529E-37  Sphingomonas paucimobilis

Secondary structure (DSSP, 8-state):
--B--SS--HHHHHHHGGGHHHHHHHHHTSS-EEEEETTTEEEEEE-HHHHHHHHT-TTTEE-TT-S-HHHIIIII-TT-GGG--HHHHHHHHHHHHHT--HHHHHHHHHHHHHHHHHHHHHHHHSS-EEHHHHHHHHHHHHHHHHHT----HHHHHHHHHHHHHHHHTTTTTTS--TTHHHHHHHHHHHHHHHHHHHHHHHHTSS-PPTTSHHHHHHH-B-TTSPBPPHHHHHHHHHTTTHHHHTTHHHHHHHHHHHHH-THHHHHHHH-TTHHHHHHHHHHHHS----EEEEEESS-EEETTEEE-TT-EEEEEHHHHHT-TTTSSSTTS--GGGGGS----TTTS-BTB-S-TTTS---TTHHHHHHHHHHHHHIIIIIEEEE--S----B-TTSSSP-BTT--EEEEEEE-----/--SBPPPEE-SS--HHHHHHHGGGHHHHHHHHHTSS-EEEEETTTEEEEEE-HHHHHHHHT-TTTEE-TT-S-HHHIIIII-TT-GGG--HHHHHHHHHHHHHT--HHHHHHHHHHHHHHHHHHHHHHHHSS-EEHHHHHHHHHHHHHHHHTT----GGGHHHHHHHHHHHHHTTTTTTS--TTHHHHHHHHHHHHHHHHHHHHHH---PPTTSHHHHHHH-B-TTS-BPPHHHHHHHHHTTTHHHHTHHHHHHHHHHHHHHSTHHHHHHHHSTTHHHHHHHHHHHHS----EEEEEESS-EEETTEEE-TT-EEEEEHHHHHT-TTTSSSTTS--GGGGGS----TTT--BTB-S-TTTS---TTHHHHHHHHHHHHHIIIIIEEEE--S----B-TTSSSP-BTT--EEEEEEE-----

Foldseek 3Di:
DAEDDDQACLVVCQQQFLCVVVVCCVVVVHQWYWYAHPRRAIAIEHAALQSQVVCFPLVWWFQAPWQQVLLCLFAQDPPGLSNDAPPQNLQVLVLLLLLPDPVLLVLLLVLLQVLLVVCQVVCLPDQKDLLLLVLLLSLLVSQCVSQLHDDPNVCSSVLSVLLVLRLQVCQSSNDDDDCSVVSNVSVVVQLVSLLVLLVCVLVVVDDGDPSHNSNSLSPDATPVGHRDDSSNSSSNSVVSRSVSSVLSQLLLQLVLVCVVPVVLLVCLAPPPPSLLLSLLLSLLAFFADQWGKIFTCAWDDGPHDIDHHGHMYIHGQNCLSQPCVVQVRSNDRDSCSVVPDPPAQRRSQSQGGDDSSNGPGDSCPSVSSSSSSSSSSCQSPFKDWDFDDDQQDQDNSGPPTHRVSSGMTRNIDTDDDPD/DPFDDAAEPDDQACLVVCQQQFLCVVVVVCVVVVHQWHWYAHPRRAIAIEHAALQSQVVCFPVVWWFQAPWQQVLLCLFQQDPPGLSRDADPQNLQVLVLLLLLPDPVLLVLLLVLLLVLLVVCQVVQLVDQKDLLLLVLLLSLLVSQCVSQLHDDPPVCSSVLSVLLVLSLQVCQSSNDDDDCSVVSSVSVVVQLVSQLVLLVVPLPDRDDSHNSVSLSPDATPVGHHDDSSNSSSHSVVSRSVSSVLSQLLLQLVLVCVVPVVLLVCLPPPPPLLLLSLLLSLLAFFADAWGKIFTCAWDDGRRDIDHHGHMYIYGQNCLSQPCVQFPNSNDRDSCSVVPDPPAQRRSQSQGGDDSSNGVGDSCPSSSSSSSSSSSSCQSPFKDWAFDDDQQDQDSSGPPTHRVSSGMTRNIDTDDDPD

InterPro domains:
  IPR001128 Cytochrome P450 [PF00067] (277-370)
  IPR036396 Cytochrome P450 superfamily [G3DSA:1.10.630.10] (1-422)
  IPR036396 Cytochrome P450 superfamily [SSF48264] (11-401)

B-factor: mean 27.59, std 11.02, range [12.56, 84.81]

Radius of gyration: 32.2 Å; Cα contacts (8 Å, |Δi|>4): 1461; chains: 2; bounding box: 64×70×101 Å